Protein AF-A0A2R6GJJ8-F1 (afdb_monomer)

Foldseek 3Di:
DPQLDDPFRLFLVLQQLDALVCCLPPPHAAADDAFPDQLVVLVVLLQVLFPHPVLVVVVQVVVPHDSVSSNSSRNRRGHDPPDDRDPVSVVVSVLVVQLVVLFLEEDPAADDPQQFVRFSLRSSLRSVLVPDDPDPAPPQQCRLVSVLSSVLCCVQCVQVVVVVLLVVLCVVPVCLSPDDPVVDPDFAQPVLVVVDSSYDDDDDDDDDDDDPPPDAHWNYWHFPDSFAAPQRDTWIWTDGRPFTKIKFQAFCLQLVLLLLLQVLCQVLFPQHGADRWDKAGDDGIIMTHDDDAAFAPDVVLLLLLLLQLLLVLLSCLLQQAAQDALVQWGHHHSHIYGNDRLAGLAADFQQQFPFPPDQVVQLCSLASNRNLQFWEDADDPPDPDDIRDHSSWTQDDVVQDWDFRWPPRSGSNIDTDIDDGDRGAHPVRHGSTCLVNLVSSLNSNLRSLVSLLVCVVVVNCCPVSVDPVSQPPDKGWHDPDRLVLLVQLLVQCSDSQNSSGSNSNNSSLCSVVNCCSNGNHPCVQCVLVSVQCVVQVSSSHHFTWIDGQQAQFIDGPRHTSNHGGDDRSVVSSVVSSVVSDPVSSVVRSCLSQLQSLHHDDPPDDPDDDDDDLVVVLVVLVVVLVVQQVQFGDDDPDGWHWDWDRDHRIYIHTADPFCARHLLVSLLSLLVSCLSPVDVVSVVSNVSSLVVLLVVLVPDDDDWFAAAGRTLLRLLLSLLSSCQSNVDDSSLVSSVSSLVNHDPDDDLPAACAHHRHLLVSLNSLLSSCVRPVDVVSLVVSVVSLVVLVVQWDADPNATAHQFPPRHAADFQGGHLQVNLQSLCSNCVSVVPCPSNPNSVRSVVVNVVCCVVVVDNFGDDPDPDDDRDPDPRTPPSNVVSVVSPDDDDDDDDDDDDDDDDDDDDDDDDDDDDDDDDDDDDDDDDDDDDDDDDDDDDDDDDDDDDDDDDDDDDDDDDDDDDDDDDDDDDDDDDDDDDDDDDDDDDDDDDDDDDDDDDDDD

Sequence (998 aa):
MSDTFTERQRRELAGRARTLHERLAGPANVAGGEPAVAPEAVLAAWQEQFPDAERFRARLAHEGLTRERVRAAVEATHWPPDEPLPDWVSTVEALVAHVEATGDGEVAVTLSDERPFRELFEAVAAFARGRLPDVAVPAGALDPLVEGLADRLQSFCAGPLYVEFKSYVEYHDEELAFADPGAFAEPPREHYRGFVASMFEGGFRNLCLDRFGVDGTVTELIPLSTVGYARGRVPVRVSFEEGAVVYKPRSVEADAAFHETATRLQDHLSTPPLRTPTYLPREGYGWMETVDPEDPADGDDARRYYRRAGALTCLAYVLGVVDRRPDDVLTCRDRPAVVDAETLFHPSVDAGGDHGTNPIPSLVDRTTLRTGFLPYAVDPPGDPGYSRPAAIAAGENPRDRPGPSFEAVNTDVMSATGTTPEERGGTDGRPHPPDEYVDELVAGFERTHETLRQLHADGAFFGSIVDPELIEGVETRFAFRPAAEYASVLDATGTRAALRDGVRFTVELEDLATRFFDGTADPDRFWSLYAAERDALVRRDLPRFVIRPDRTTVFHEGRPLGVEIDSPGVDCARERLDRLDADDRRRQSALVSLSFDREPPPRELPRPVTVTDERLVDTATDLFEAILDATVGPAGDRQWASPHQTAPLAFVPTTCPLNYGKCGIALAGAALYDATGRDRYRRLVGDLVEEVVDYLGAVEAPVERGGTHGVGSVVYALSAVAGLVDDRTARDAARDAAGLVPEDRPDDDPFDVTRGTAGELLGLLAYYERFEDPAVLDRAIELGEYLLASSRRHGGHEVWETVDGEPATGFAHGQSGIAWSLARLADVAGDRRFAAPARDALAFETDRSRVDGTGSHRSGSATASVTSRWWRRPADASARSSAPSHTRSTTSAVGTSGGRPCSSRGPDDSTDRCRRPSSGAVSPGANATARSCFPVIRRRSRTSPFSTGSPGPRTCRCDTGTRRRCRVRCCSSDRRGPEIGGFDSINTPVSMDLLSCP

Mean predicted aligned error: 16.95 Å

Secondary structure (DSSP, 8-state):
---SS-HHHHHHHHHHHS-HHHHHHSSPPBP-SPPSS-HHHHHHHHHHTSSSTTHHHHHHHHTT--HHHHHHHHH--B--SSSPPPHHHHHHHHHHHHHHHHTTB--S----TTSTTHHHHHHHHHHHHTTS---SS-GGGGHHHHHHHHHHHHHHHHHHHHHHHHHHHHHH-HHHHT--GGG-SS---HHHHHHHTTB-------------SSSS---EEEES-SSBBTTTB--EEEE-SS-EEEEESS--HHHHHHHHHHHHHHTT-SSPPPB---EEEETTEEEEE----B--SSHHHHHHHHHHHHHHHHHHHHTT-----GGGEEEETTEEEE---TTTTPPP---B--STT-SHHHHHTTSGGGGSSS-B----TTS---PBP-TT-SS--TTS---EEEESTTSTT-EEEEPPPP----TTSS---GGGGHHHHHHHHHHHHHHHHHHHHTT-IIIIIS-GGGTTT--EEE-SS-HHHHHHHHHHTTSTTGGG-HHHHHHHHHGGGGGGTSSSB-HHHHHHHHHHHHHHHHTTBPP-EEE-TT--EEEETTEEEEEE-SS-HHHHHHHHHTT-SHHHHHHHHHHHHHHTTPPPPP-PPPPP----HHHHHHHHHHHHHHHHTT-BSSBTB-B-EEEEP-SSBEEEE--SSTTTSHHHHHHHHHHHHHHH--HHHHHHHHHHHHHHHHHHHHPPSPPPPTTTTSHHHHHHHHHHHHHHHT-HHHHHHHHHHHHTS-S---TT---SSSSSHHHHHHHHHHHHHHH--HHHHHHHHHHHHHHHHH-EEETTEEE---BTTB---SSSSSHHHHHHHHHHHHHHS--HHHHHHHHHHHHHHHHHHHHTSSSS---SSS-------GGGTHHHHHHHHSS-------------------------------------------------------------------------------------------------------------------

Solvent-accessible surface area (backbone atoms only — not comparable to full-atom values): 57647 Å² total; per-residue (Å²): 130,80,74,88,56,53,74,67,54,53,26,37,52,60,20,26,64,39,32,46,65,52,33,74,73,48,80,59,43,34,77,61,62,84,44,98,59,60,49,66,67,50,55,46,60,54,36,69,64,32,99,39,78,63,38,40,49,49,60,35,50,74,79,71,52,49,74,67,62,51,36,54,47,49,48,18,27,16,37,50,87,90,54,83,81,63,73,63,57,63,51,50,46,53,47,50,58,43,57,68,63,49,49,65,36,66,69,103,54,85,77,61,90,83,43,71,64,42,60,68,41,36,51,56,40,46,61,51,59,75,66,58,72,100,61,102,61,57,78,70,30,46,49,41,47,41,51,50,46,35,53,39,47,42,79,48,41,44,64,36,49,48,54,55,47,46,55,50,37,41,74,76,40,58,71,49,52,75,43,63,58,88,79,42,98,71,74,58,40,70,66,40,44,74,67,43,60,28,59,56,73,90,89,88,87,86,81,89,88,87,68,14,83,94,58,79,62,72,51,40,37,42,59,74,50,76,67,15,32,89,84,61,43,48,39,27,41,38,29,38,63,41,65,52,34,30,40,34,79,37,61,36,48,22,37,39,37,52,38,49,32,56,53,59,46,39,88,67,47,95,57,73,71,71,46,68,68,56,61,47,69,47,94,66,20,21,38,32,52,64,80,76,73,36,55,26,68,44,75,65,31,40,48,45,17,33,23,35,45,15,29,51,47,38,51,31,42,42,45,24,30,45,80,39,49,46,81,32,32,41,45,45,33,42,24,46,24,68,76,55,37,45,25,42,28,38,48,67,76,85,50,72,27,59,74,94,76,69,43,57,68,68,47,34,72,76,39,52,55,35,30,20,48,46,26,36,32,82,44,67,98,87,60,96,59,72,67,44,67,41,20,68,50,46,45,69,61,72,85,53,60,67,47,85,40,63,44,61,56,82,30,58,41,48,44,79,43,73,44,75,58,82,86,45,44,19,76,72,71,49,64,58,56,57,66,86,37,44,70,37,19,44,59,16,20,57,55,41,44,55,42,51,34,48,33,50,78,73,52,38,38,73,45,73,40,47,32,66,82,66,49,63,87,33,60,17,42,48,74,92,64,56,74,62,64,58,47,54,37,54,53,53,36,40,32,62,68,17,70,70,28,15,51,45,29,39,46,43,61,46,58,75,53,32,45,49,52,76,30,65,24,32,43,94,66,44,45,58,54,55,56,50,38,51,60,26,48,76,68,57,14,56,68,69,34,30,29,34,32,88,40,36,58,33,28,45,98,92,38,75,57,85,32,72,49,91,47,28,8,52,54,53,22,49,59,45,55,79,48,53,45,82,62,45,54,51,52,46,41,37,50,60,29,33,25,54,64,33,84,57,81,78,75,82,78,75,75,95,67,90,86,45,71,68,57,52,53,50,52,52,44,55,55,48,52,58,52,62,72,56,48,28,76,60,102,83,59,83,32,43,60,47,82,42,92,37,86,49,20,28,47,43,67,46,49,57,25,31,73,71,14,45,32,36,55,27,36,54,28,20,53,48,20,64,76,64,70,43,67,70,31,50,49,54,29,47,56,49,40,52,57,45,43,57,48,64,77,66,64,72,84,84,70,60,46,4,32,29,63,9,47,16,9,37,12,32,28,28,27,52,26,16,74,48,64,77,38,62,68,32,41,53,45,20,50,56,39,56,70,59,60,73,87,77,78,65,97,84,62,53,48,22,25,36,55,5,52,24,7,28,34,47,6,33,50,49,34,26,81,76,67,73,45,64,72,44,45,54,53,32,49,51,51,48,52,50,54,60,69,66,45,44,82,55,102,88,26,47,41,51,60,57,48,98,77,35,70,36,70,31,36,42,57,12,33,50,22,34,18,39,32,28,40,50,47,17,62,77,71,65,40,64,74,40,42,52,50,20,52,33,19,48,44,48,49,55,52,56,43,60,71,69,81,39,98,63,86,80,68,100,63,98,71,95,73,94,75,94,44,70,59,65,53,62,53,57,57,53,56,64,64,69,54,86,85,86,79,90,83,90,88,82,83,87,81,84,90,84,82,86,85,89,78,89,81,79,88,86,88,87,87,87,80,90,85,85,85,86,88,89,82,86,86,91,82,88,80,90,81,92,80,90,82,88,87,88,86,90,89,82,91,86,83,88,85,89,83,89,89,88,89,88,90,87,87,86,81,88,83,89,86,90,84,91,84,84,88,86,90,85,88,80,88,79,83,91,86,82,88,88,89,87,81,89,84,90,88,87,89,88,83,88,87,82,89,82,84,136

Nearest PDB structures (foldseek):
  6st5-assembly1_A  TM=6.247E-01  e=2.569E-24  Bacillus licheniformis
  5dzt-assembly1_A  TM=6.348E-01  e=2.589E-21  Enterococcus faecalis
  8byk-assembly1_A  TM=7.393E-01  e=2.471E-04  Clostridium
  8car-assembly1_A  TM=2.953E-01  e=4.229E-06  Thermomonospora curvata
  8cav-assembly1_B  TM=2.634E-01  e=1.433E-05  Thermomonospora curvata

Radius of gyration: 38.4 Å; Cα contacts (8 Å, |Δi|>4): 1489; chains: 1; bounding box: 112×88×118 Å

Structure (mmCIF, N/CA/C/O backbone):
data_AF-A0A2R6GJJ8-F1
#
_entry.id   AF-A0A2R6GJJ8-F1
#
loop_
_atom_site.group_PDB
_atom_site.id
_atom_site.type_symbol
_atom_site.label_atom_id
_atom_site.label_alt_id
_atom_site.label_comp_id
_atom_site.label_asym_id
_atom_site.label_entity_id
_atom_site.label_seq_id
_atom_site.pdbx_PDB_ins_code
_atom_site.Cartn_x
_atom_site.Cartn_y
_atom_site.Cartn_z
_atom_site.occupancy
_atom_site.B_iso_or_equiv
_atom_site.auth_seq_id
_atom_site.auth_comp_id
_atom_site.auth_asym_id
_atom_site.auth_atom_id
_atom_site.pdbx_PDB_model_num
ATOM 1 N N . MET A 1 1 ? 24.523 -24.331 -47.030 1.00 37.31 1 MET A N 1
ATOM 2 C CA . MET A 1 1 ? 25.218 -24.789 -45.809 1.00 37.31 1 MET A CA 1
ATOM 3 C C . MET A 1 1 ? 24.465 -26.001 -45.266 1.00 37.31 1 MET A C 1
ATOM 5 O O . MET A 1 1 ? 23.575 -26.467 -45.972 1.00 37.31 1 MET A O 1
ATOM 9 N N . SER A 1 2 ? 24.805 -26.528 -44.086 1.00 44.03 2 SER A N 1
ATOM 10 C CA . SER A 1 2 ? 23.758 -27.168 -43.277 1.00 44.03 2 SER A CA 1
ATOM 11 C C . SER A 1 2 ? 22.821 -26.064 -42.791 1.00 44.03 2 SER A C 1
ATOM 13 O O . SER A 1 2 ? 23.304 -24.963 -42.526 1.00 44.03 2 SER A O 1
ATOM 15 N N . ASP A 1 3 ? 21.526 -26.341 -42.683 1.00 55.22 3 ASP A N 1
ATOM 16 C CA . ASP A 1 3 ? 20.665 -25.544 -41.806 1.00 55.22 3 ASP A CA 1
ATOM 17 C C . ASP A 1 3 ? 21.133 -25.808 -40.362 1.00 55.22 3 ASP A C 1
ATOM 19 O O . ASP A 1 3 ? 21.501 -26.948 -40.043 1.00 55.22 3 ASP A O 1
ATOM 23 N N . THR A 1 4 ? 21.146 -24.783 -39.508 1.00 64.44 4 THR A N 1
ATOM 24 C CA . THR A 1 4 ? 21.490 -24.934 -38.081 1.00 64.44 4 THR A CA 1
ATOM 25 C C . THR A 1 4 ? 20.331 -25.597 -37.332 1.00 64.44 4 THR A C 1
ATOM 27 O O . THR A 1 4 ? 20.551 -26.405 -36.430 1.00 64.44 4 THR A O 1
ATOM 30 N N . PHE A 1 5 ? 19.088 -25.373 -37.777 1.00 62.59 5 PHE A N 1
ATOM 31 C CA . PHE A 1 5 ? 17.917 -26.101 -37.298 1.00 62.59 5 PHE A CA 1
ATOM 32 C C . PHE A 1 5 ? 17.167 -26.798 -38.438 1.00 62.59 5 PHE A C 1
ATOM 34 O O . PHE A 1 5 ? 16.781 -26.186 -39.435 1.00 62.59 5 PHE A O 1
ATOM 41 N N . THR A 1 6 ? 16.850 -28.084 -38.257 1.00 76.81 6 THR A N 1
ATOM 42 C CA . THR A 1 6 ? 15.911 -28.773 -39.156 1.00 76.81 6 THR A CA 1
ATOM 43 C C . THR A 1 6 ? 14.528 -28.116 -39.104 1.00 76.81 6 THR A C 1
ATOM 45 O O . THR A 1 6 ? 14.130 -27.574 -38.073 1.00 76.81 6 THR A O 1
ATOM 48 N N . GLU A 1 7 ? 13.740 -28.237 -40.179 1.00 79.00 7 GLU A N 1
ATOM 49 C CA . GLU A 1 7 ? 12.354 -27.733 -40.225 1.00 79.00 7 GLU A CA 1
ATOM 50 C C . GLU A 1 7 ? 11.540 -28.166 -38.992 1.00 79.00 7 GLU A C 1
ATOM 52 O O . GLU A 1 7 ? 10.833 -27.354 -38.402 1.00 79.00 7 GLU A O 1
ATOM 57 N N . ARG A 1 8 ? 11.702 -29.416 -38.529 1.00 73.50 8 ARG A N 1
ATOM 58 C CA . ARG A 1 8 ? 11.045 -29.902 -37.307 1.00 73.50 8 ARG A CA 1
ATOM 59 C C . ARG A 1 8 ? 11.484 -29.124 -36.064 1.00 73.50 8 ARG A C 1
ATOM 61 O O . ARG A 1 8 ? 10.619 -28.702 -35.308 1.00 73.50 8 ARG A O 1
ATOM 68 N N . GLN A 1 9 ? 12.785 -28.909 -35.864 1.00 68.88 9 GLN A N 1
ATOM 69 C CA . GLN A 1 9 ? 13.290 -28.117 -34.734 1.00 68.88 9 GLN A CA 1
ATOM 70 C C . GLN A 1 9 ? 12.808 -26.664 -34.804 1.00 68.88 9 GLN A C 1
ATOM 72 O O . GLN A 1 9 ? 12.412 -26.118 -33.780 1.00 68.88 9 GLN A O 1
ATOM 77 N N . ARG A 1 10 ? 12.744 -26.058 -36.000 1.00 77.88 10 ARG A N 1
ATOM 78 C CA . ARG A 1 10 ? 12.196 -24.700 -36.186 1.00 77.88 10 ARG A CA 1
ATOM 79 C C . ARG A 1 10 ? 10.708 -24.619 -35.810 1.00 77.88 10 ARG A C 1
ATOM 81 O O . ARG A 1 10 ? 10.301 -23.661 -35.156 1.00 77.88 10 ARG A O 1
ATOM 88 N N . ARG A 1 11 ? 9.909 -25.648 -36.131 1.00 84.38 11 ARG A N 1
ATOM 89 C CA . ARG A 1 11 ? 8.494 -25.763 -35.706 1.00 84.38 11 ARG A CA 1
ATOM 90 C C . ARG A 1 11 ? 8.339 -26.078 -34.215 1.00 84.38 11 ARG A C 1
ATOM 92 O O . ARG A 1 11 ? 7.405 -25.582 -33.594 1.00 84.38 11 ARG A O 1
ATOM 99 N N . GLU A 1 12 ? 9.224 -26.881 -33.631 1.00 77.19 12 GLU A N 1
ATOM 100 C CA . GLU A 1 12 ? 9.224 -27.215 -32.199 1.00 77.19 12 GLU A CA 1
ATOM 101 C C . GLU A 1 12 ? 9.607 -25.996 -31.341 1.00 77.19 12 GLU A C 1
ATOM 103 O O . GLU A 1 12 ? 8.922 -25.695 -30.367 1.00 77.19 12 GLU A O 1
ATOM 108 N N . LEU A 1 13 ? 10.620 -25.232 -31.765 1.00 72.56 13 LEU A N 1
ATOM 109 C CA . LEU A 1 13 ? 11.033 -23.960 -31.164 1.00 72.56 13 LEU A CA 1
ATOM 110 C C . LEU A 1 13 ? 9.902 -22.921 -31.216 1.00 72.56 13 LEU A C 1
ATOM 112 O O . LEU A 1 13 ? 9.494 -22.402 -30.178 1.00 72.56 13 LEU A O 1
ATOM 116 N N . ALA A 1 14 ? 9.336 -22.667 -32.402 1.00 81.19 14 ALA A N 1
ATOM 117 C CA . ALA A 1 14 ? 8.207 -21.746 -32.563 1.00 81.19 14 ALA A CA 1
ATOM 118 C C . ALA A 1 14 ? 6.928 -22.223 -31.844 1.00 81.19 14 ALA A C 1
ATOM 120 O O . ALA A 1 14 ? 6.103 -21.407 -31.439 1.00 81.19 14 ALA A O 1
ATOM 121 N N . GLY A 1 15 ? 6.751 -23.538 -31.677 1.00 83.38 15 GLY A N 1
ATOM 122 C CA . GLY A 1 15 ? 5.614 -24.137 -30.980 1.00 83.38 15 GLY A CA 1
ATOM 123 C C . GLY A 1 15 ? 5.700 -23.994 -29.462 1.00 83.38 15 GLY A C 1
ATOM 124 O O . GLY A 1 15 ? 4.729 -23.545 -28.848 1.00 83.38 15 GLY A O 1
ATOM 125 N N . ARG A 1 16 ? 6.857 -24.329 -28.868 1.00 79.50 16 ARG A N 1
ATOM 126 C CA . ARG A 1 16 ? 7.100 -24.217 -27.419 1.00 79.50 16 ARG A CA 1
ATOM 127 C C . ARG A 1 16 ? 7.246 -22.777 -26.937 1.00 79.50 16 ARG A C 1
ATOM 129 O O . ARG A 1 16 ? 6.815 -22.494 -25.826 1.00 79.50 16 ARG A O 1
ATOM 136 N N . ALA A 1 17 ? 7.792 -21.869 -27.750 1.00 78.06 17 ALA A N 1
ATOM 137 C CA . ALA A 1 17 ? 7.950 -20.460 -27.371 1.00 78.06 17 ALA A CA 1
ATOM 138 C C . ALA A 1 17 ? 6.613 -19.747 -27.084 1.00 78.06 17 ALA A C 1
ATOM 140 O O . ALA A 1 17 ? 6.580 -18.806 -26.298 1.00 78.06 17 ALA A O 1
ATOM 141 N N . ARG A 1 18 ? 5.503 -20.207 -27.680 1.00 85.00 18 ARG A N 1
ATOM 142 C CA . ARG A 1 18 ? 4.168 -19.635 -27.449 1.00 85.00 18 ARG A CA 1
ATOM 143 C C . ARG A 1 18 ? 3.664 -19.909 -26.042 1.00 85.00 18 ARG A C 1
ATOM 145 O O . ARG A 1 18 ? 3.629 -21.069 -25.608 1.00 85.00 18 ARG A O 1
ATOM 152 N N . THR A 1 19 ? 3.127 -18.869 -25.419 1.00 88.69 19 THR A N 1
ATOM 153 C CA . THR A 1 19 ? 2.260 -18.961 -24.243 1.00 88.69 19 THR A CA 1
ATOM 154 C C . THR A 1 19 ? 1.038 -19.847 -24.500 1.00 88.69 19 THR A C 1
ATOM 156 O O . THR A 1 19 ? 0.588 -20.027 -25.636 1.00 88.69 19 THR A O 1
ATOM 159 N N . LEU A 1 20 ? 0.455 -20.388 -23.430 1.00 88.44 20 LEU A N 1
ATOM 160 C CA . LEU A 1 20 ? -0.819 -21.105 -23.485 1.00 88.44 20 LEU A CA 1
ATOM 161 C C . LEU A 1 20 ? -1.928 -20.201 -24.058 1.00 88.44 20 LEU A C 1
ATOM 163 O O . LEU A 1 20 ? -2.725 -20.662 -24.873 1.00 88.44 20 LEU A O 1
ATOM 167 N N . HIS A 1 21 ? -1.925 -18.907 -23.723 1.00 87.75 21 HIS A N 1
ATOM 168 C CA . HIS A 1 21 ? -2.856 -17.914 -24.276 1.00 87.75 21 HIS A CA 1
ATOM 169 C C . HIS A 1 21 ? -2.724 -17.757 -25.794 1.00 87.75 21 HIS A C 1
ATOM 171 O O . HIS A 1 21 ? -3.719 -17.871 -26.512 1.00 87.75 21 HIS A O 1
ATOM 177 N N . GLU A 1 22 ? -1.505 -17.611 -26.319 1.00 87.88 22 GLU A N 1
ATOM 178 C CA . GLU A 1 22 ? -1.275 -17.575 -27.769 1.00 87.88 22 GLU A CA 1
ATOM 179 C C . GLU A 1 22 ? -1.707 -18.872 -28.462 1.00 87.88 22 GLU A C 1
ATOM 181 O O . GLU A 1 22 ? -2.228 -18.813 -29.578 1.00 87.88 22 GLU A O 1
ATOM 186 N N . ARG A 1 23 ? -1.515 -20.044 -27.834 1.00 90.00 23 ARG A N 1
ATOM 187 C CA . ARG A 1 23 ? -1.983 -21.346 -28.362 1.00 90.00 23 ARG A CA 1
ATOM 188 C C . ARG A 1 23 ? -3.509 -21.478 -28.355 1.00 90.00 23 ARG A C 1
ATOM 190 O O . ARG A 1 23 ? -4.048 -22.188 -29.201 1.00 90.00 23 ARG A O 1
ATOM 197 N N . LEU A 1 24 ? -4.195 -20.814 -27.421 1.00 88.12 24 LEU A N 1
ATOM 198 C CA . LEU A 1 24 ? -5.654 -20.842 -27.270 1.00 88.12 24 LEU A CA 1
ATOM 199 C C . LEU A 1 24 ? -6.389 -19.821 -28.153 1.00 88.12 24 LEU A C 1
ATOM 201 O O . LEU A 1 24 ? -7.553 -20.072 -28.485 1.00 88.12 24 LEU A O 1
ATOM 205 N N . ALA A 1 25 ? -5.743 -18.701 -28.498 1.00 84.69 25 ALA A N 1
ATOM 206 C CA . ALA A 1 25 ? -6.321 -17.598 -29.276 1.00 84.69 25 ALA A CA 1
ATOM 207 C C . ALA A 1 25 ? -5.866 -17.553 -30.750 1.00 84.69 25 ALA A C 1
ATOM 209 O O . ALA A 1 25 ? -6.648 -17.164 -31.618 1.00 84.69 25 ALA A O 1
ATOM 210 N N . GLY A 1 26 ? -4.618 -17.937 -31.041 1.00 80.00 26 GLY A N 1
ATOM 211 C CA . GLY A 1 26 ? -4.074 -18.017 -32.401 1.00 80.00 26 GLY A CA 1
ATOM 212 C C . GLY A 1 26 ? -4.370 -19.356 -33.100 1.00 80.00 26 GLY A C 1
ATOM 213 O O . GLY A 1 26 ? -5.167 -20.154 -32.600 1.00 80.00 26 GLY A O 1
ATOM 214 N N . PRO A 1 27 ? -3.710 -19.662 -34.236 1.00 81.69 27 PRO A N 1
ATOM 215 C CA . PRO A 1 27 ? -3.818 -20.980 -34.861 1.00 81.69 27 PRO A CA 1
ATOM 216 C C . PRO A 1 27 ? -3.294 -22.044 -33.889 1.00 81.69 27 PRO A C 1
ATOM 218 O O . PRO A 1 27 ? -2.194 -21.899 -33.354 1.00 81.69 27 PRO A O 1
ATOM 221 N N . ALA A 1 28 ? -4.078 -23.085 -33.608 1.00 83.56 28 ALA A N 1
ATOM 222 C CA . ALA A 1 28 ? -3.718 -24.082 -32.600 1.00 83.56 28 ALA A CA 1
ATOM 223 C C . ALA A 1 28 ? -2.431 -24.828 -32.990 1.00 83.56 28 ALA A C 1
ATOM 225 O O . ALA A 1 28 ? -2.301 -25.268 -34.131 1.00 83.56 28 ALA A O 1
ATOM 226 N N . ASN A 1 29 ? -1.497 -24.992 -32.045 1.00 89.38 29 ASN A N 1
ATOM 227 C CA . ASN A 1 29 ? -0.337 -25.872 -32.228 1.00 89.38 29 ASN A CA 1
ATOM 228 C C . ASN A 1 29 ? -0.790 -27.300 -32.606 1.00 89.38 29 ASN A C 1
ATOM 230 O O . ASN A 1 29 ? -1.906 -27.724 -32.295 1.00 89.38 29 ASN A O 1
ATOM 234 N N . VAL A 1 30 ? 0.110 -28.071 -33.213 1.00 89.62 30 VAL A N 1
ATOM 235 C CA . VAL A 1 30 ? -0.097 -29.494 -33.517 1.00 89.62 30 VAL A CA 1
ATOM 236 C C . VAL A 1 30 ? 0.649 -30.393 -32.526 1.00 89.62 30 VAL A C 1
ATOM 238 O O . VAL A 1 30 ? 1.617 -29.979 -31.882 1.00 89.62 30 VAL A O 1
ATOM 241 N N . ALA A 1 31 ? 0.194 -31.642 -32.402 1.00 83.06 31 ALA A N 1
ATOM 242 C CA . ALA A 1 31 ? 0.889 -32.673 -31.634 1.00 83.06 31 ALA A CA 1
ATOM 243 C C . ALA A 1 31 ? 2.279 -32.958 -32.236 1.00 83.06 31 ALA A C 1
ATOM 245 O O . ALA A 1 31 ? 2.436 -32.994 -33.459 1.00 83.06 31 ALA A O 1
ATOM 246 N N . GLY A 1 32 ? 3.278 -33.165 -31.376 1.00 75.50 32 GLY A N 1
ATOM 247 C CA . GLY A 1 32 ? 4.682 -33.286 -31.772 1.00 75.50 32 GLY A CA 1
ATOM 248 C C . GLY A 1 32 ? 5.441 -34.307 -30.928 1.00 75.50 32 GLY A C 1
ATOM 249 O O . GLY A 1 32 ? 5.036 -35.462 -30.824 1.00 75.50 32 GLY A O 1
ATOM 250 N N . GLY A 1 33 ? 6.561 -33.883 -30.337 1.00 68.44 33 GLY A N 1
ATOM 251 C CA . GLY A 1 33 ? 7.186 -34.615 -29.229 1.00 68.44 33 GLY A CA 1
ATOM 252 C C . GLY A 1 33 ? 6.392 -34.454 -27.928 1.00 68.44 33 GLY A C 1
ATOM 253 O O . GLY A 1 33 ? 5.505 -33.600 -27.849 1.00 68.44 33 GLY A O 1
ATOM 254 N N . GLU A 1 34 ? 6.736 -35.249 -26.911 1.00 74.25 34 GLU A N 1
ATOM 255 C CA . GLU A 1 34 ? 6.136 -35.140 -25.576 1.00 74.25 34 GLU A CA 1
ATOM 256 C C . GLU A 1 34 ? 6.268 -33.702 -25.015 1.00 74.25 34 GLU A C 1
ATOM 258 O O . GLU A 1 34 ? 7.265 -33.008 -25.283 1.00 74.25 34 GLU A O 1
ATOM 263 N N . PRO A 1 35 ? 5.255 -33.210 -24.276 1.00 74.56 35 PRO A N 1
ATOM 264 C CA . PRO A 1 35 ? 5.315 -31.896 -23.653 1.00 74.56 35 PRO A CA 1
ATOM 265 C C . PRO A 1 35 ? 6.368 -31.888 -22.542 1.00 74.56 35 PRO A C 1
ATOM 267 O O . PRO A 1 35 ? 6.530 -32.865 -21.816 1.00 74.56 35 PRO A O 1
ATOM 270 N N . ALA A 1 36 ? 7.065 -30.760 -22.379 1.00 65.38 36 ALA A N 1
ATOM 271 C CA . ALA A 1 36 ? 8.110 -30.615 -21.360 1.00 65.38 36 ALA A CA 1
ATOM 272 C C . ALA A 1 36 ? 7.565 -30.699 -19.916 1.00 65.38 36 ALA A C 1
ATOM 274 O O . ALA A 1 36 ? 8.333 -30.837 -18.966 1.00 65.38 36 ALA A O 1
ATOM 275 N N . VAL A 1 37 ? 6.240 -30.604 -19.754 1.00 73.25 37 VAL A N 1
ATOM 276 C CA . VAL A 1 37 ? 5.504 -30.690 -18.491 1.00 73.25 37 VAL A CA 1
ATOM 277 C C . VAL A 1 37 ? 4.196 -31.447 -18.739 1.00 73.25 37 VAL A C 1
ATOM 279 O O . VAL A 1 37 ? 3.513 -31.199 -19.732 1.00 73.25 37 VAL A O 1
ATOM 282 N N . ALA A 1 38 ? 3.809 -32.344 -17.830 1.00 85.38 38 ALA A N 1
ATOM 283 C CA . ALA A 1 38 ? 2.518 -33.028 -17.903 1.00 85.38 38 ALA A CA 1
ATOM 284 C C . ALA A 1 38 ? 1.343 -32.028 -17.747 1.00 85.38 38 ALA A C 1
ATOM 286 O O . ALA A 1 38 ? 1.375 -31.221 -16.814 1.00 85.38 38 ALA A O 1
ATOM 287 N N . PRO A 1 39 ? 0.274 -32.092 -18.571 1.00 87.69 39 PRO A N 1
ATOM 288 C CA . PRO A 1 39 ? -0.827 -31.121 -18.525 1.00 87.69 39 PRO A CA 1
ATOM 289 C C . PRO A 1 39 ? -1.510 -30.969 -17.160 1.00 87.69 39 PRO A C 1
ATOM 291 O O . PRO A 1 39 ? -1.842 -29.855 -16.762 1.00 87.69 39 PRO A O 1
ATOM 294 N N . GLU A 1 40 ? -1.672 -32.057 -16.401 1.00 89.38 40 GLU A N 1
ATOM 295 C CA . GLU A 1 40 ? -2.256 -31.983 -15.053 1.00 89.38 40 GLU A CA 1
ATOM 296 C C . GLU A 1 40 ? -1.351 -31.230 -14.063 1.00 89.38 40 GLU A C 1
ATOM 298 O O . GLU A 1 40 ? -1.861 -30.560 -13.175 1.00 89.38 40 GLU A O 1
ATOM 303 N N . ALA A 1 41 ? -0.024 -31.260 -14.239 1.00 86.25 41 ALA A N 1
ATOM 304 C CA . ALA A 1 41 ? 0.916 -30.500 -13.407 1.00 86.25 41 ALA A CA 1
ATOM 305 C C . ALA A 1 41 ? 0.958 -29.000 -13.765 1.00 86.25 41 ALA A C 1
ATOM 307 O O . ALA A 1 41 ? 1.436 -28.190 -12.971 1.00 86.25 41 ALA A O 1
ATOM 308 N N . VAL A 1 42 ? 0.462 -28.621 -14.948 1.00 86.56 42 VAL A N 1
ATOM 309 C CA . VAL A 1 42 ? 0.184 -27.221 -15.314 1.00 86.56 42 VAL A CA 1
ATOM 310 C C . VAL A 1 42 ? -1.142 -26.783 -14.692 1.00 86.56 42 VAL A C 1
ATOM 312 O O . VAL A 1 42 ? -1.197 -25.747 -14.040 1.00 86.56 42 VAL A O 1
ATOM 315 N N . LEU A 1 43 ? -2.195 -27.597 -14.839 1.00 89.62 43 LEU A N 1
ATOM 316 C CA . LEU A 1 43 ? -3.521 -27.324 -14.271 1.00 89.62 43 LEU A CA 1
ATOM 317 C C . LEU A 1 43 ? -3.539 -27.306 -12.733 1.00 89.62 43 LEU A C 1
ATOM 319 O O . LEU A 1 43 ? -4.350 -26.579 -12.171 1.00 89.62 43 LEU A O 1
ATOM 323 N N . ALA A 1 44 ? -2.682 -28.084 -12.064 1.00 89.50 44 ALA A N 1
ATOM 324 C CA . ALA A 1 44 ? -2.519 -28.053 -10.610 1.00 89.50 44 ALA A CA 1
ATOM 325 C C . ALA A 1 44 ? -1.888 -26.730 -10.152 1.00 89.50 44 ALA A C 1
ATOM 327 O O . ALA A 1 44 ? -2.545 -25.973 -9.450 1.00 89.50 44 ALA A O 1
ATOM 328 N N . ALA A 1 45 ? -0.696 -26.395 -10.658 1.00 87.81 45 ALA A N 1
ATOM 329 C CA . ALA A 1 45 ? 0.006 -25.155 -10.314 1.00 87.81 45 ALA A CA 1
ATOM 330 C C . ALA A 1 45 ? -0.814 -23.887 -10.622 1.00 87.81 45 ALA A C 1
ATOM 332 O O . ALA A 1 45 ? -0.826 -22.948 -9.837 1.00 87.81 45 ALA A O 1
ATOM 333 N N . TRP A 1 46 ? -1.555 -23.873 -11.738 1.00 91.12 46 TRP A N 1
ATOM 334 C CA . TRP A 1 46 ? -2.459 -22.764 -12.066 1.00 91.12 46 TRP A CA 1
ATOM 335 C C . TRP A 1 46 ? -3.698 -22.725 -11.153 1.00 91.12 46 TRP A C 1
ATOM 337 O O . TRP A 1 46 ? -4.220 -21.653 -10.883 1.00 91.12 46 TRP A O 1
ATOM 347 N N . GLN A 1 47 ? -4.173 -23.864 -10.633 1.00 92.25 47 GLN A N 1
ATOM 348 C CA . GLN A 1 47 ? -5.241 -23.880 -9.624 1.00 92.25 47 GLN A CA 1
ATOM 349 C C . GLN A 1 47 ? -4.733 -23.431 -8.244 1.00 92.25 47 GLN A C 1
ATOM 351 O O . GLN A 1 47 ? -5.483 -22.786 -7.521 1.00 92.25 47 GLN A O 1
ATOM 356 N N . GLU A 1 48 ? -3.492 -23.769 -7.884 1.00 90.00 48 GLU A N 1
ATOM 357 C CA . GLU A 1 48 ? -2.859 -23.465 -6.587 1.00 90.00 48 GLU A CA 1
ATOM 358 C C . GLU A 1 48 ? -2.670 -21.956 -6.339 1.00 90.00 48 GLU A C 1
ATOM 360 O O . GLU A 1 48 ? -2.589 -21.540 -5.188 1.00 90.00 48 GLU A O 1
ATOM 365 N N . GLN A 1 49 ? -2.689 -21.133 -7.393 1.00 88.19 49 GLN A N 1
ATOM 366 C CA . GLN A 1 49 ? -2.701 -19.664 -7.307 1.00 88.19 49 GLN A CA 1
ATOM 367 C C . GLN A 1 49 ? -4.052 -19.081 -6.853 1.00 88.19 49 GLN A C 1
ATOM 369 O O . GLN A 1 49 ? -4.109 -17.941 -6.401 1.00 88.19 49 GLN A O 1
ATOM 374 N N . PHE A 1 50 ? -5.158 -19.821 -6.980 1.00 86.81 50 PHE A N 1
ATOM 375 C CA . PHE A 1 50 ? -6.490 -19.332 -6.610 1.00 86.81 50 PHE A CA 1
ATOM 376 C C . PHE A 1 50 ? -6.871 -19.832 -5.211 1.00 86.81 50 PHE A C 1
ATOM 378 O O . PHE A 1 50 ? -6.627 -21.002 -4.914 1.00 86.81 50 PHE A O 1
ATOM 385 N N . PRO A 1 51 ? -7.560 -19.019 -4.378 1.00 79.25 51 PRO A N 1
ATOM 386 C CA . PRO A 1 51 ? -7.925 -19.417 -3.014 1.00 79.25 51 PRO A CA 1
ATOM 387 C C . PRO A 1 51 ? -8.729 -20.722 -2.925 1.00 79.25 51 PRO A C 1
ATOM 389 O O . PRO A 1 51 ? -8.706 -21.400 -1.902 1.00 79.25 51 PRO A O 1
ATOM 392 N N . ASP A 1 52 ? -9.450 -21.081 -3.993 1.00 84.81 52 ASP A N 1
ATOM 393 C CA . ASP A 1 52 ? -10.194 -22.328 -4.082 1.00 84.81 52 ASP A CA 1
ATOM 394 C C . ASP A 1 52 ? -10.478 -22.758 -5.540 1.00 84.81 52 ASP A C 1
ATOM 396 O O . ASP A 1 52 ? -10.323 -22.019 -6.520 1.00 84.81 52 ASP A O 1
ATOM 400 N N . ALA A 1 53 ? -10.960 -23.995 -5.683 1.00 87.56 53 ALA A N 1
ATOM 401 C CA . ALA A 1 53 ? -11.291 -24.590 -6.972 1.00 87.56 53 ALA A CA 1
ATOM 402 C C . ALA A 1 53 ? -12.610 -24.081 -7.604 1.00 87.56 53 ALA A C 1
ATOM 404 O O . ALA A 1 53 ? -12.920 -24.496 -8.722 1.00 87.56 53 ALA A O 1
ATOM 405 N N . GLU A 1 54 ? -13.423 -23.256 -6.931 1.00 88.06 54 GLU A N 1
ATOM 406 C CA . GLU A 1 54 ? -14.569 -22.511 -7.498 1.00 88.06 54 GLU A CA 1
ATOM 407 C C . GLU A 1 54 ? -14.085 -21.249 -8.217 1.00 88.06 54 GLU A C 1
ATOM 409 O O . GLU A 1 54 ? -14.408 -21.063 -9.392 1.00 88.06 54 GLU A O 1
ATOM 414 N N . ARG A 1 55 ? -13.220 -20.459 -7.576 1.00 89.19 55 ARG A N 1
ATOM 415 C CA . ARG A 1 55 ? -12.579 -19.273 -8.163 1.00 89.19 55 ARG A CA 1
ATOM 416 C C . ARG A 1 55 ? -11.772 -19.628 -9.412 1.00 89.19 55 ARG A C 1
ATOM 418 O O . ARG A 1 55 ? -11.967 -19.016 -10.461 1.00 89.19 55 ARG A O 1
ATOM 425 N N . PHE A 1 56 ? -11.001 -20.719 -9.381 1.00 92.88 56 PHE A N 1
ATOM 426 C CA . PHE A 1 56 ? -10.331 -21.232 -10.587 1.00 92.88 56 PHE A CA 1
ATOM 427 C C . PHE A 1 56 ? -11.312 -21.712 -11.684 1.00 92.88 56 PHE A C 1
ATOM 429 O O . PHE A 1 56 ? -11.046 -21.571 -12.881 1.00 92.88 56 PHE A O 1
ATOM 436 N N . ARG A 1 57 ? -12.488 -22.251 -11.319 1.00 91.06 57 ARG A N 1
ATOM 437 C CA . ARG A 1 57 ? -13.549 -22.570 -12.299 1.00 91.06 57 ARG A CA 1
ATOM 438 C C . ARG A 1 57 ? -14.145 -21.302 -12.919 1.00 91.06 57 ARG A C 1
ATOM 440 O O . ARG A 1 57 ? -14.405 -21.310 -14.121 1.00 91.06 57 ARG A O 1
ATOM 447 N N . ALA A 1 58 ? -14.326 -20.234 -12.142 1.00 90.25 58 ALA A N 1
ATOM 448 C CA . ALA A 1 58 ? -14.777 -18.933 -12.635 1.00 90.25 58 ALA A CA 1
ATOM 449 C C . ALA A 1 58 ? -13.745 -18.298 -13.586 1.00 90.25 58 ALA A C 1
ATOM 451 O O . ALA A 1 58 ? -14.113 -17.902 -14.694 1.00 90.25 58 ALA A O 1
ATOM 452 N N . ARG A 1 59 ? -12.453 -18.327 -13.223 1.00 91.69 59 ARG A N 1
ATOM 453 C CA . ARG A 1 59 ? -11.327 -17.883 -14.065 1.00 91.69 59 ARG A CA 1
ATOM 454 C C . ARG A 1 59 ? -11.347 -18.515 -15.456 1.00 91.69 59 ARG A C 1
ATOM 456 O O . ARG A 1 59 ? -11.241 -17.803 -16.456 1.00 91.69 59 ARG A O 1
ATOM 463 N N . LEU A 1 60 ? -11.503 -19.840 -15.534 1.00 92.25 60 LEU A N 1
ATOM 464 C CA . LEU A 1 60 ? -11.599 -20.553 -16.815 1.00 92.25 60 LEU A CA 1
ATOM 465 C C . LEU A 1 60 ? -12.898 -20.217 -17.567 1.00 92.25 60 LEU A C 1
ATOM 467 O O . LEU A 1 60 ? -12.876 -20.060 -18.788 1.00 92.25 60 LEU A O 1
ATOM 471 N N . ALA A 1 61 ? -14.023 -20.084 -16.859 1.00 91.62 61 ALA A N 1
ATOM 472 C CA . ALA A 1 61 ? -15.313 -19.771 -17.469 1.00 91.62 61 ALA A CA 1
ATOM 473 C C . ALA A 1 61 ? -15.362 -18.366 -18.099 1.00 91.62 61 ALA A C 1
ATOM 475 O O . ALA A 1 61 ? -15.997 -18.215 -19.144 1.00 91.62 61 ALA A O 1
ATOM 476 N N . HIS A 1 62 ? -14.669 -17.377 -17.520 1.00 90.44 62 HIS A N 1
ATOM 477 C CA . HIS A 1 62 ? -14.632 -15.990 -18.005 1.00 90.44 62 HIS A CA 1
ATOM 478 C C . HIS A 1 62 ? -14.102 -15.883 -19.453 1.00 90.44 62 HIS A C 1
ATOM 480 O O . HIS A 1 62 ? -14.749 -15.280 -20.304 1.00 90.44 62 HIS A O 1
ATOM 486 N N . GLU A 1 63 ? -13.000 -16.569 -19.788 1.00 88.69 63 GLU A N 1
ATOM 487 C CA . GLU A 1 63 ? -12.468 -16.648 -21.169 1.00 88.69 63 GLU A CA 1
ATOM 488 C C . GLU A 1 63 ? -13.061 -17.818 -22.000 1.00 88.69 63 GLU A C 1
ATOM 490 O O . GLU A 1 63 ? -12.574 -18.141 -23.089 1.00 88.69 63 GLU A O 1
ATOM 495 N N . GLY A 1 64 ? -14.120 -18.485 -21.519 1.00 90.12 64 GLY A N 1
ATOM 496 C CA . GLY A 1 64 ? -14.763 -19.600 -22.231 1.00 90.12 64 GLY A CA 1
ATOM 497 C C . GLY A 1 64 ? -13.853 -20.825 -22.419 1.00 90.12 64 GLY A C 1
ATOM 498 O O . GLY A 1 64 ? -13.894 -21.497 -23.459 1.00 90.12 64 GLY A O 1
ATOM 499 N N . LEU A 1 65 ? -12.993 -21.098 -21.438 1.00 91.62 65 LEU A N 1
ATOM 500 C CA . LEU A 1 65 ? -12.053 -22.217 -21.422 1.00 91.62 65 LEU A CA 1
ATOM 501 C C . LEU A 1 65 ? -12.639 -23.434 -20.687 1.00 91.62 65 LEU A C 1
ATOM 503 O O . LEU A 1 65 ? -13.483 -23.319 -19.801 1.00 91.62 65 LEU A O 1
ATOM 507 N N . THR A 1 66 ? -12.153 -24.627 -21.036 1.00 91.88 66 THR A N 1
ATOM 508 C CA . THR A 1 66 ? -12.385 -25.861 -20.265 1.00 91.88 66 THR A CA 1
ATOM 509 C C . THR A 1 66 ? -11.051 -26.551 -20.004 1.00 91.88 66 THR A C 1
ATOM 511 O O . THR A 1 66 ? -10.082 -26.325 -20.737 1.00 91.88 66 THR A O 1
ATOM 514 N N . ARG A 1 67 ? -10.988 -27.424 -18.989 1.00 92.00 67 ARG A N 1
ATOM 515 C CA . ARG A 1 67 ? -9.761 -28.174 -18.665 1.00 92.00 67 ARG A CA 1
ATOM 516 C C . ARG A 1 67 ? -9.295 -29.046 -19.833 1.00 92.00 67 ARG A C 1
ATOM 518 O O . ARG A 1 67 ? -8.100 -29.208 -20.030 1.00 92.00 67 ARG A O 1
ATOM 525 N N . GLU A 1 68 ? -10.216 -29.542 -20.653 1.00 91.06 68 GLU A N 1
ATOM 526 C CA . GLU A 1 68 ? -9.938 -30.334 -21.858 1.00 91.06 68 GLU A CA 1
ATOM 527 C C . GLU A 1 68 ? -9.317 -29.475 -22.965 1.00 91.06 68 GLU A C 1
ATOM 529 O O . GLU A 1 68 ? -8.351 -29.903 -23.595 1.00 91.06 68 GLU A O 1
ATOM 534 N N . ARG A 1 69 ? -9.832 -28.252 -23.176 1.00 91.12 69 ARG A N 1
ATOM 535 C CA . ARG A 1 69 ? -9.266 -27.292 -24.141 1.00 91.12 69 ARG A CA 1
ATOM 536 C C . ARG A 1 69 ? -7.864 -26.845 -23.718 1.00 91.12 69 ARG A C 1
ATOM 538 O O . ARG A 1 69 ? -6.984 -26.758 -24.568 1.00 91.12 69 ARG A O 1
ATOM 545 N N . VAL A 1 70 ? -7.651 -26.609 -22.420 1.00 90.56 70 VAL A N 1
ATOM 546 C CA . VAL A 1 70 ? -6.324 -26.304 -21.858 1.00 90.56 70 VAL A CA 1
ATOM 547 C C . VAL A 1 70 ? -5.380 -27.496 -22.031 1.00 90.56 70 VAL A C 1
ATOM 549 O O . VAL A 1 70 ? -4.320 -27.330 -22.625 1.00 90.56 70 VAL A O 1
ATOM 552 N N . ARG A 1 71 ? -5.781 -28.704 -21.609 1.00 90.75 71 ARG A N 1
ATOM 553 C CA . ARG A 1 71 ? -4.988 -29.940 -21.741 1.00 90.75 71 ARG A CA 1
ATOM 554 C C . ARG A 1 71 ? -4.482 -30.147 -23.171 1.00 90.75 71 ARG A C 1
ATOM 556 O O . ARG A 1 71 ? -3.278 -30.274 -23.371 1.00 90.75 71 ARG A O 1
ATOM 563 N N . ALA A 1 72 ? -5.375 -30.073 -24.159 1.00 90.06 72 ALA A N 1
ATOM 564 C CA . ALA A 1 72 ? -5.016 -30.228 -25.569 1.00 90.06 72 ALA A CA 1
ATOM 565 C C . ALA A 1 72 ? -4.032 -29.148 -26.073 1.00 90.06 72 ALA A C 1
ATOM 567 O O . ALA A 1 72 ? -3.176 -29.439 -26.906 1.00 90.06 72 ALA A O 1
ATOM 568 N N . ALA A 1 73 ? -4.114 -27.913 -25.563 1.00 89.94 73 ALA A N 1
ATOM 569 C CA . ALA A 1 73 ? -3.186 -26.834 -25.913 1.00 89.94 73 ALA A CA 1
ATOM 570 C C . ALA A 1 73 ? -1.797 -26.976 -25.248 1.00 89.94 73 ALA A C 1
ATOM 572 O O . ALA A 1 73 ? -0.809 -26.479 -25.794 1.00 89.94 73 ALA A O 1
ATOM 573 N N . VAL A 1 74 ? -1.703 -27.680 -24.111 1.00 88.62 74 VAL A N 1
ATOM 574 C CA . VAL A 1 74 ? -0.422 -28.052 -23.478 1.00 88.62 74 VAL A CA 1
ATOM 575 C C . VAL A 1 74 ? 0.234 -29.236 -24.197 1.00 88.62 74 VAL A C 1
ATOM 577 O O . VAL A 1 74 ? 1.435 -29.206 -24.454 1.00 88.62 74 VAL A O 1
ATOM 580 N N . GLU A 1 75 ? -0.546 -30.252 -24.580 1.00 89.69 75 GLU A N 1
ATOM 581 C CA . GLU A 1 75 ? -0.073 -31.424 -25.343 1.00 89.69 75 GLU A CA 1
ATOM 582 C C . GLU A 1 75 ? 0.442 -31.056 -26.752 1.00 89.69 75 GLU A C 1
ATOM 584 O O . GLU A 1 75 ? 1.279 -31.756 -27.327 1.00 89.69 75 GLU A O 1
ATOM 589 N N . ALA A 1 76 ? -0.034 -29.943 -27.315 1.00 89.19 76 ALA A N 1
ATOM 590 C CA . ALA A 1 76 ? 0.344 -29.456 -28.634 1.00 89.19 76 ALA A CA 1
ATOM 591 C C . ALA A 1 76 ? 1.646 -28.621 -28.605 1.00 89.19 76 ALA A C 1
ATOM 593 O O . ALA A 1 76 ? 1.641 -27.408 -28.369 1.00 89.19 76 ALA A O 1
ATOM 594 N N . THR A 1 77 ? 2.778 -29.278 -28.872 1.00 85.19 77 THR A N 1
ATOM 595 C CA . THR A 1 77 ? 4.134 -28.710 -28.731 1.00 85.19 77 THR A CA 1
ATOM 596 C C . THR A 1 77 ? 4.728 -28.078 -29.993 1.00 85.19 77 THR A C 1
ATOM 598 O O . THR A 1 77 ? 5.771 -27.437 -29.897 1.00 85.19 77 THR A O 1
ATOM 601 N N . HIS A 1 78 ? 4.145 -28.267 -31.182 1.00 88.62 78 HIS A N 1
ATOM 602 C CA . HIS A 1 78 ? 4.740 -27.815 -32.452 1.00 88.62 78 HIS A CA 1
ATOM 603 C C . HIS A 1 78 ? 3.895 -26.735 -33.145 1.00 88.62 78 HIS A C 1
ATOM 605 O O . HIS A 1 78 ? 2.667 -26.815 -33.184 1.00 88.62 78 HIS A O 1
ATOM 611 N N . TRP A 1 79 ? 4.559 -25.744 -33.746 1.00 87.62 79 TRP A N 1
ATOM 612 C CA . TRP A 1 79 ? 3.931 -24.749 -34.620 1.00 87.62 79 TRP A CA 1
ATOM 613 C C . TRP A 1 79 ? 3.315 -25.434 -35.860 1.00 87.62 79 TRP A C 1
ATOM 615 O O . TRP A 1 79 ? 3.928 -26.373 -36.383 1.00 87.62 79 TRP A O 1
ATOM 625 N N . PRO A 1 80 ? 2.137 -25.002 -36.357 1.00 88.62 80 PRO A N 1
ATOM 626 C CA . PRO A 1 80 ? 1.462 -25.654 -37.482 1.00 88.62 80 PRO A CA 1
ATOM 627 C C . PRO A 1 80 ? 2.339 -25.752 -38.739 1.00 88.62 80 PRO A C 1
ATOM 629 O O . PRO A 1 80 ? 3.108 -24.829 -39.012 1.00 88.62 80 PRO A O 1
ATOM 632 N N . PRO A 1 81 ? 2.232 -26.827 -39.542 1.00 85.00 81 PRO A N 1
ATOM 633 C CA . PRO A 1 81 ? 3.026 -26.973 -40.763 1.00 85.00 81 PRO A CA 1
ATOM 634 C C . PRO A 1 81 ? 2.590 -26.010 -41.880 1.00 85.00 81 PRO A C 1
ATOM 636 O O . PRO A 1 81 ? 3.432 -25.582 -42.664 1.00 85.00 81 PRO A O 1
ATOM 639 N N . ASP A 1 82 ? 1.302 -25.654 -41.931 1.00 88.31 82 ASP A N 1
ATOM 640 C CA . ASP A 1 82 ? 0.698 -24.858 -43.011 1.00 88.31 82 ASP A CA 1
ATOM 641 C C . ASP A 1 82 ? 0.802 -23.330 -42.805 1.00 88.31 82 ASP A C 1
ATOM 643 O O . ASP A 1 82 ? 0.556 -22.562 -43.733 1.00 88.31 82 ASP A O 1
ATOM 647 N N . GLU A 1 83 ? 1.181 -22.882 -41.605 1.00 89.81 83 GLU A N 1
ATOM 648 C CA . GLU A 1 83 ? 1.419 -21.468 -41.271 1.00 89.81 83 GLU A CA 1
ATOM 649 C C . GLU A 1 83 ? 2.869 -21.053 -41.615 1.00 89.81 83 GLU A C 1
ATOM 651 O O . GLU A 1 83 ? 3.768 -21.902 -41.613 1.00 89.81 83 GLU A O 1
ATOM 656 N N . PRO A 1 84 ? 3.178 -19.767 -41.866 1.00 90.06 84 PRO A N 1
ATOM 657 C CA . PRO A 1 84 ? 4.565 -19.302 -41.934 1.00 90.06 84 PRO A CA 1
ATOM 658 C C . PRO A 1 84 ? 5.255 -19.412 -40.561 1.00 90.06 84 PRO A C 1
ATOM 660 O O . PRO A 1 84 ? 4.597 -19.342 -39.524 1.00 90.06 84 PRO A O 1
ATOM 663 N N . LEU A 1 85 ? 6.583 -19.571 -40.538 1.00 84.75 85 LEU A N 1
ATOM 664 C CA . LEU A 1 85 ? 7.368 -19.420 -39.303 1.00 84.75 85 LEU A CA 1
ATOM 665 C C . LEU A 1 85 ? 7.497 -17.926 -38.940 1.00 84.75 85 LEU A C 1
ATOM 667 O O . LEU A 1 85 ? 7.628 -17.109 -39.852 1.00 84.75 85 LEU A O 1
ATOM 671 N N . PRO A 1 86 ? 7.524 -17.555 -37.646 1.00 84.31 86 PRO A N 1
ATOM 672 C CA . PRO A 1 86 ? 7.826 -16.185 -37.227 1.00 84.31 86 PRO A CA 1
ATOM 673 C C . PRO A 1 86 ? 9.244 -15.733 -37.619 1.00 84.31 86 PRO A C 1
ATOM 675 O O . PRO A 1 86 ? 10.203 -16.486 -37.451 1.00 84.31 86 PRO A O 1
ATOM 678 N N . ASP A 1 87 ? 9.404 -14.471 -38.034 1.00 86.19 87 ASP A N 1
ATOM 679 C CA . ASP A 1 87 ? 10.691 -13.896 -38.480 1.00 86.19 87 ASP A CA 1
ATOM 680 C C . ASP A 1 87 ? 11.814 -13.971 -37.423 1.00 86.19 87 ASP A C 1
ATOM 682 O O . ASP A 1 87 ? 13.007 -14.023 -37.750 1.00 86.19 87 ASP A O 1
ATOM 686 N N . TRP A 1 88 ? 11.451 -14.013 -36.135 1.00 79.81 88 TRP A N 1
ATOM 687 C CA . TRP A 1 88 ? 12.418 -14.170 -35.047 1.00 79.81 88 TRP A CA 1
ATOM 688 C C . TRP A 1 88 ? 13.118 -15.534 -35.076 1.00 79.81 88 TRP A C 1
ATOM 690 O O . TRP A 1 88 ? 14.269 -15.612 -34.655 1.00 79.81 88 TRP A O 1
ATOM 700 N N . VAL A 1 89 ? 12.499 -16.586 -35.629 1.00 77.56 89 VAL A N 1
ATOM 701 C CA . VAL A 1 89 ? 13.115 -17.924 -35.739 1.00 77.56 89 VAL A CA 1
ATOM 702 C C . VAL A 1 89 ? 14.364 -17.858 -36.618 1.00 77.56 89 VAL A C 1
ATOM 704 O O . VAL A 1 89 ? 15.421 -18.329 -36.213 1.00 77.56 89 VAL A O 1
ATOM 707 N N . SER A 1 90 ? 14.278 -17.178 -37.764 1.00 81.50 90 SER A N 1
ATOM 708 C CA . SER A 1 90 ? 15.417 -16.921 -38.659 1.00 81.50 90 SER A CA 1
ATOM 709 C C . SER A 1 90 ? 16.482 -16.020 -38.017 1.00 81.50 90 SER A C 1
ATOM 711 O O . SER A 1 90 ? 17.662 -16.101 -38.355 1.00 81.50 90 SER A O 1
ATOM 713 N N . THR A 1 91 ? 16.082 -15.158 -37.076 1.00 77.75 91 THR A N 1
ATOM 714 C CA . THR A 1 91 ? 17.008 -14.304 -36.314 1.00 77.75 91 THR A CA 1
ATOM 715 C C . THR A 1 91 ? 17.767 -15.108 -35.255 1.00 77.75 91 THR A C 1
ATOM 717 O O . THR A 1 91 ? 18.975 -14.928 -35.121 1.00 77.75 91 THR A O 1
ATOM 720 N N . VAL A 1 92 ? 17.093 -16.031 -34.560 1.00 70.31 92 VAL A N 1
ATOM 721 C CA . VAL A 1 92 ? 17.710 -16.972 -33.609 1.00 70.31 92 VAL A CA 1
ATOM 722 C C . VAL A 1 92 ? 18.598 -17.983 -34.336 1.00 70.31 92 VAL A C 1
ATOM 724 O O . VAL A 1 92 ? 19.711 -18.228 -33.887 1.00 70.31 92 VAL A O 1
ATOM 727 N N . GLU A 1 93 ? 18.174 -18.516 -35.485 1.00 73.25 93 GLU A N 1
ATOM 728 C CA . GLU A 1 93 ? 19.006 -19.415 -36.298 1.00 73.25 93 GLU A CA 1
ATOM 729 C C . GLU A 1 93 ? 20.293 -18.719 -36.764 1.00 73.25 93 GLU A C 1
ATOM 731 O O . GLU A 1 93 ? 21.380 -19.277 -36.632 1.00 73.25 93 GLU A O 1
ATOM 736 N N . ALA A 1 94 ? 20.199 -17.461 -37.209 1.00 77.62 94 ALA A N 1
ATOM 737 C CA . ALA A 1 94 ? 21.375 -16.660 -37.535 1.00 77.62 94 ALA A CA 1
ATOM 738 C C . ALA A 1 94 ? 22.251 -16.339 -36.306 1.00 77.62 94 ALA A C 1
ATOM 740 O O . ALA A 1 94 ? 23.466 -16.235 -36.462 1.00 77.62 94 ALA A O 1
ATOM 741 N N . LEU A 1 95 ? 21.667 -16.168 -35.110 1.00 72.94 95 LEU A N 1
ATOM 742 C CA . LEU A 1 95 ? 22.410 -15.922 -33.866 1.00 72.94 95 LEU A CA 1
ATOM 743 C C . LEU A 1 95 ? 23.200 -17.157 -33.443 1.00 72.94 95 LEU A C 1
ATOM 745 O O . LEU A 1 95 ? 24.392 -17.047 -33.179 1.00 72.94 95 LEU A O 1
ATOM 749 N N . VAL A 1 96 ? 22.561 -18.327 -33.431 1.00 66.38 96 VAL A N 1
ATOM 750 C CA . VAL A 1 96 ? 23.227 -19.591 -33.096 1.00 66.38 96 VAL A CA 1
ATOM 751 C C . VAL A 1 96 ? 24.329 -19.882 -34.113 1.00 66.38 96 VAL A C 1
ATOM 753 O O . VAL A 1 96 ? 25.469 -20.069 -33.708 1.00 66.38 96 VAL A O 1
ATOM 756 N N . ALA A 1 97 ? 24.054 -19.750 -35.415 1.00 70.94 97 ALA A N 1
ATOM 757 C CA . ALA A 1 97 ? 25.070 -19.900 -36.459 1.00 70.94 97 ALA A CA 1
ATOM 758 C C . ALA A 1 97 ? 26.218 -18.868 -36.379 1.00 70.94 97 ALA A C 1
ATOM 760 O O . ALA A 1 97 ? 27.286 -19.107 -36.938 1.00 70.94 97 ALA A O 1
ATOM 761 N N . HIS A 1 98 ? 26.021 -17.719 -35.719 1.00 76.06 98 HIS A N 1
ATOM 762 C CA . HIS A 1 98 ? 27.101 -16.776 -35.420 1.00 76.06 98 HIS A CA 1
ATOM 763 C C . HIS A 1 98 ? 27.912 -17.230 -34.205 1.00 76.06 98 HIS A C 1
ATOM 765 O O . HIS A 1 98 ? 29.123 -17.349 -34.324 1.00 76.06 98 HIS A O 1
ATOM 771 N N . VAL A 1 99 ? 27.263 -17.540 -33.077 1.00 66.31 99 VAL A N 1
ATOM 772 C CA . VAL A 1 99 ? 27.933 -18.008 -31.849 1.00 66.31 99 VAL A CA 1
ATOM 773 C C . VAL A 1 99 ? 28.735 -19.293 -32.111 1.00 66.31 99 VAL A C 1
ATOM 775 O O . VAL A 1 99 ? 29.900 -19.366 -31.737 1.00 66.31 99 VAL A O 1
ATOM 778 N N . GLU A 1 100 ? 28.168 -20.257 -32.845 1.00 64.50 100 GLU A N 1
ATOM 779 C CA . GLU A 1 100 ? 28.853 -21.484 -33.291 1.00 64.50 100 GLU A CA 1
ATOM 780 C C . GLU A 1 100 ? 30.058 -21.211 -34.213 1.00 64.50 100 GLU A C 1
ATOM 782 O O . GLU A 1 100 ? 30.992 -22.010 -34.261 1.00 64.50 100 GLU A O 1
ATOM 787 N N . ALA A 1 101 ? 30.042 -20.107 -34.970 1.00 68.00 101 ALA A N 1
ATOM 788 C CA . ALA A 1 101 ? 31.091 -19.754 -35.929 1.00 68.00 101 ALA A CA 1
ATOM 789 C C . ALA A 1 101 ? 32.170 -18.817 -35.359 1.00 68.00 101 ALA A C 1
ATOM 791 O O . ALA A 1 101 ? 33.264 -18.763 -35.922 1.00 68.00 101 ALA A O 1
ATOM 792 N N . THR A 1 102 ? 31.886 -18.100 -34.267 1.00 65.94 102 THR A N 1
ATOM 793 C CA . THR A 1 102 ? 32.880 -17.301 -33.528 1.00 65.94 102 THR A CA 1
ATOM 794 C C . THR A 1 102 ? 33.976 -18.202 -32.939 1.00 65.94 102 THR A C 1
ATOM 796 O O . THR A 1 102 ? 35.148 -17.828 -32.967 1.00 65.94 102 THR A O 1
ATOM 799 N N . GLY A 1 103 ? 33.628 -19.448 -32.593 1.00 61.28 103 GLY A N 1
ATOM 800 C CA . GLY A 1 103 ? 34.578 -20.561 -32.510 1.00 61.28 103 GLY A CA 1
ATOM 801 C C . GLY A 1 103 ? 35.491 -20.489 -31.291 1.00 61.28 103 GLY A C 1
ATOM 802 O O . GLY A 1 103 ? 34.970 -20.633 -30.198 1.00 61.28 103 GLY A O 1
ATOM 803 N N . ASP A 1 104 ? 36.797 -20.298 -31.555 1.00 51.44 104 ASP A N 1
ATOM 804 C CA . ASP A 1 104 ? 37.952 -20.056 -30.654 1.00 51.44 104 ASP A CA 1
ATOM 805 C C . ASP A 1 104 ? 38.757 -18.816 -31.164 1.00 51.44 104 ASP A C 1
ATOM 807 O O . ASP A 1 104 ? 39.979 -18.857 -31.317 1.00 51.44 104 ASP A O 1
ATOM 811 N N . GLY A 1 105 ? 38.060 -17.739 -31.579 1.00 50.97 105 GLY A N 1
ATOM 812 C CA . GLY A 1 105 ? 38.606 -16.540 -32.277 1.00 50.97 105 GLY A CA 1
ATOM 813 C C . GLY A 1 105 ? 38.378 -15.203 -31.539 1.00 50.97 105 GLY A C 1
ATOM 814 O O . GLY A 1 105 ? 37.983 -15.264 -30.393 1.00 50.97 105 GLY A O 1
ATOM 815 N N . GLU A 1 106 ? 38.615 -14.013 -32.150 1.00 50.31 106 GLU A N 1
ATOM 816 C CA . GLU A 1 106 ? 38.411 -12.634 -31.581 1.00 50.31 106 GLU A CA 1
ATOM 817 C C . GLU A 1 106 ? 37.138 -11.911 -32.110 1.00 50.31 106 GLU A C 1
ATOM 819 O O . GLU A 1 106 ? 36.836 -12.002 -33.302 1.00 50.31 106 GLU A O 1
ATOM 824 N N . VAL A 1 107 ? 36.447 -11.104 -31.279 1.00 62.41 107 VAL A N 1
ATOM 825 C CA . VAL A 1 107 ? 35.527 -10.027 -31.725 1.00 62.41 107 VAL A CA 1
ATOM 826 C C . VAL A 1 107 ? 35.873 -8.662 -31.126 1.00 62.41 107 VAL A C 1
ATOM 828 O O . VAL A 1 107 ? 36.466 -8.542 -30.062 1.00 62.41 107 VAL A O 1
ATOM 831 N N . ALA A 1 108 ? 35.397 -7.609 -31.794 1.00 62.62 108 ALA A N 1
ATOM 832 C CA . ALA A 1 108 ? 35.482 -6.211 -31.369 1.00 62.62 108 ALA A CA 1
ATOM 833 C C . ALA A 1 108 ? 34.478 -5.831 -30.248 1.00 62.62 108 ALA A C 1
ATOM 835 O O . ALA A 1 108 ? 33.796 -4.803 -30.335 1.00 62.62 108 ALA A O 1
ATOM 836 N N . VAL A 1 109 ? 34.345 -6.681 -29.227 1.00 66.25 109 VAL A N 1
ATOM 837 C CA . VAL A 1 109 ? 33.596 -6.443 -27.982 1.00 66.25 109 VAL A CA 1
ATOM 838 C C . VAL A 1 109 ? 34.362 -7.120 -26.845 1.00 66.25 109 VAL A C 1
ATOM 840 O O . VAL A 1 109 ? 34.794 -8.257 -26.995 1.00 66.25 109 VAL A O 1
ATOM 843 N N . THR A 1 110 ? 34.518 -6.423 -25.722 1.00 68.50 110 THR A N 1
ATOM 844 C CA . THR A 1 110 ? 35.111 -6.958 -24.490 1.00 68.50 110 THR A CA 1
ATOM 845 C C . THR A 1 110 ? 34.342 -6.387 -23.303 1.00 68.50 110 THR A C 1
ATOM 847 O O . THR A 1 110 ? 34.070 -5.186 -23.296 1.00 68.50 110 THR A O 1
ATOM 850 N N . LEU A 1 111 ? 33.985 -7.229 -22.336 1.00 68.38 111 LEU A N 1
ATOM 851 C CA . LEU A 1 111 ? 33.269 -6.877 -21.104 1.00 68.38 111 LEU A CA 1
ATOM 852 C C . LEU A 1 111 ? 34.154 -7.173 -19.873 1.00 68.38 111 LEU A C 1
ATOM 854 O O . LEU A 1 111 ? 35.240 -7.739 -19.992 1.00 68.38 111 LEU A O 1
ATOM 858 N N . SER A 1 112 ? 33.698 -6.806 -18.671 1.00 72.94 112 SER A N 1
ATOM 859 C CA . SER A 1 112 ? 34.441 -7.067 -17.420 1.00 72.94 112 SER A CA 1
ATOM 860 C C . SER A 1 112 ? 34.696 -8.561 -17.143 1.00 72.94 112 SER A C 1
ATOM 862 O O . SER A 1 112 ? 33.774 -9.373 -17.209 1.00 72.94 112 SER A O 1
ATOM 864 N N . ASP A 1 113 ? 35.920 -8.908 -16.723 1.00 65.12 113 ASP A N 1
ATOM 865 C CA . ASP A 1 113 ? 36.345 -10.258 -16.293 1.00 65.12 113 ASP A CA 1
ATOM 866 C C . ASP A 1 113 ? 35.516 -10.830 -15.125 1.00 65.12 113 ASP A C 1
ATOM 868 O O . ASP A 1 113 ? 35.403 -12.048 -14.967 1.00 65.12 113 ASP A O 1
ATOM 872 N N . GLU A 1 114 ? 34.917 -9.952 -14.316 1.00 70.25 114 GLU A N 1
ATOM 873 C CA . GLU A 1 114 ? 34.049 -10.298 -13.181 1.00 70.25 114 GLU A CA 1
ATOM 874 C C . GLU A 1 114 ? 32.614 -10.657 -13.618 1.00 70.25 114 GLU A C 1
ATOM 876 O O . GLU A 1 114 ? 31.786 -11.049 -12.794 1.00 70.25 114 GLU A O 1
ATOM 881 N N . ARG A 1 115 ? 32.293 -10.539 -14.916 1.00 73.31 115 ARG A N 1
ATOM 882 C CA . ARG A 1 115 ? 30.961 -10.822 -15.460 1.00 73.31 115 ARG A CA 1
ATOM 883 C C . ARG A 1 115 ? 30.743 -12.344 -15.601 1.00 73.31 115 ARG A C 1
ATOM 885 O O . ARG A 1 115 ? 31.519 -13.004 -16.293 1.00 73.31 115 ARG A O 1
ATOM 892 N N . PRO A 1 116 ? 29.694 -12.943 -15.005 1.00 69.62 116 PRO A N 1
ATOM 893 C CA . PRO A 1 116 ? 29.410 -14.370 -15.170 1.00 69.62 116 PRO A CA 1
ATOM 894 C C . PRO A 1 116 ? 29.018 -14.673 -16.620 1.00 69.62 116 PRO A C 1
ATOM 896 O O . PRO A 1 116 ? 28.176 -13.974 -17.182 1.00 69.62 116 PRO A O 1
ATOM 899 N N . PHE A 1 117 ? 29.602 -15.714 -17.223 1.00 69.19 117 PHE A N 1
ATOM 900 C CA . PHE A 1 117 ? 29.397 -16.065 -18.643 1.00 69.19 117 PHE A CA 1
ATOM 901 C C . PHE A 1 117 ? 29.733 -14.918 -19.619 1.00 69.19 117 PHE A C 1
ATOM 903 O O . PHE A 1 117 ? 29.126 -14.834 -20.691 1.00 69.19 117 PHE A O 1
ATOM 910 N N . ARG A 1 118 ? 30.684 -14.046 -19.232 1.00 79.06 118 ARG A N 1
ATOM 911 C CA . ARG A 1 118 ? 31.211 -12.885 -19.980 1.00 79.06 118 ARG A CA 1
ATOM 912 C C . ARG A 1 118 ? 31.227 -13.125 -21.488 1.00 79.06 118 ARG A C 1
ATOM 914 O O . ARG A 1 118 ? 30.594 -12.387 -22.242 1.00 79.06 118 ARG A O 1
ATOM 921 N N . GLU A 1 119 ? 31.853 -14.231 -21.868 1.00 72.88 119 GLU A N 1
ATOM 922 C CA . GLU A 1 119 ? 32.072 -14.677 -23.236 1.00 72.88 119 GLU A CA 1
ATOM 923 C C . GLU A 1 119 ? 30.757 -14.748 -24.013 1.00 72.88 119 GLU A C 1
ATOM 925 O O . GLU A 1 119 ? 30.541 -14.013 -24.974 1.00 72.88 119 GLU A O 1
ATOM 930 N N . LEU A 1 120 ? 29.811 -15.581 -23.578 1.00 67.56 120 LEU A N 1
ATOM 931 C CA . LEU A 1 120 ? 28.551 -15.787 -24.296 1.00 67.56 120 LEU A CA 1
ATOM 932 C C . LEU A 1 120 ? 27.802 -14.466 -24.558 1.00 67.56 120 LEU A C 1
ATOM 934 O O . LEU A 1 120 ? 27.181 -14.308 -25.612 1.00 67.56 120 LEU A O 1
ATOM 938 N N . PHE A 1 121 ? 27.892 -13.500 -23.641 1.00 76.94 121 PHE A N 1
ATOM 939 C CA . PHE A 1 121 ? 27.290 -12.180 -23.818 1.00 76.94 121 PHE A CA 1
ATOM 940 C C . PHE A 1 121 ? 28.058 -11.285 -24.804 1.00 76.94 121 PHE A C 1
ATOM 942 O O . PHE A 1 121 ? 27.415 -10.552 -25.559 1.00 76.94 121 PHE A O 1
ATOM 949 N N . GLU A 1 122 ? 29.386 -11.391 -24.895 1.00 75.88 122 GLU A N 1
ATOM 950 C CA . GLU A 1 122 ? 30.211 -10.689 -25.890 1.00 75.88 122 GLU A CA 1
ATOM 951 C C . GLU A 1 122 ? 29.847 -11.080 -27.337 1.00 75.88 122 GLU A C 1
ATOM 953 O O . GLU A 1 122 ? 29.663 -10.194 -28.176 1.00 75.88 122 GLU A O 1
ATOM 958 N N . ALA A 1 123 ? 29.642 -12.371 -27.645 1.00 75.94 123 ALA A N 1
ATOM 959 C CA . ALA A 1 123 ? 29.216 -12.797 -28.993 1.00 75.94 123 ALA A CA 1
ATOM 960 C C . ALA A 1 123 ? 27.782 -12.358 -29.326 1.00 75.94 123 ALA A C 1
ATOM 962 O O . ALA A 1 123 ? 27.511 -11.912 -30.445 1.00 75.94 123 ALA A O 1
ATOM 963 N N . VAL A 1 124 ? 26.851 -12.445 -28.369 1.00 75.06 124 VAL A N 1
ATOM 964 C CA . VAL A 1 124 ? 25.470 -11.971 -28.576 1.00 75.06 124 VAL A CA 1
ATOM 965 C C . VAL A 1 124 ? 25.452 -10.450 -28.794 1.00 75.06 124 VAL A C 1
ATOM 967 O O . VAL A 1 124 ? 24.734 -9.958 -29.671 1.00 75.06 124 VAL A O 1
ATOM 970 N N . ALA A 1 125 ? 26.285 -9.698 -28.070 1.00 79.12 125 ALA A N 1
ATOM 971 C CA . ALA A 1 125 ? 26.427 -8.260 -28.267 1.00 79.12 125 ALA A CA 1
ATOM 972 C C . ALA A 1 125 ? 27.116 -7.908 -29.598 1.00 79.12 125 ALA A C 1
ATOM 974 O O . ALA A 1 125 ? 26.669 -6.985 -30.282 1.00 79.12 125 ALA A O 1
ATOM 975 N N . ALA A 1 126 ? 28.130 -8.664 -30.033 1.00 78.00 126 ALA A N 1
ATOM 976 C CA . ALA A 1 126 ? 28.761 -8.499 -31.345 1.00 78.00 126 ALA A CA 1
ATOM 977 C C . ALA A 1 126 ? 27.767 -8.740 -32.501 1.00 78.00 126 ALA A C 1
ATOM 979 O O . ALA A 1 126 ? 27.691 -7.939 -33.439 1.00 78.00 126 ALA A O 1
ATOM 980 N N . PHE A 1 127 ? 26.929 -9.778 -32.399 1.00 81.69 127 PHE A N 1
ATOM 981 C CA . PHE A 1 127 ? 25.851 -10.076 -33.351 1.00 81.69 127 PHE A CA 1
ATOM 982 C C . PHE A 1 127 ? 24.803 -8.958 -33.468 1.00 81.69 127 PHE A C 1
ATOM 984 O O . PHE A 1 127 ? 24.265 -8.711 -34.557 1.00 81.69 127 PHE A O 1
ATOM 991 N N . ALA A 1 128 ? 24.502 -8.295 -32.346 1.00 81.62 128 ALA A N 1
ATOM 992 C CA . ALA A 1 128 ? 23.610 -7.142 -32.290 1.00 81.62 128 ALA A CA 1
ATOM 993 C C . ALA A 1 128 ? 24.280 -5.881 -32.866 1.00 81.62 128 ALA A C 1
ATOM 995 O O . ALA A 1 128 ? 23.692 -5.214 -33.719 1.00 81.62 128 ALA A O 1
ATOM 996 N N . ARG A 1 129 ? 25.536 -5.601 -32.481 1.00 75.75 129 ARG A N 1
ATOM 997 C CA . ARG A 1 129 ? 26.357 -4.490 -32.999 1.00 75.75 129 ARG A CA 1
ATOM 998 C C . ARG A 1 129 ? 26.459 -4.542 -34.526 1.00 75.75 129 ARG A C 1
ATOM 1000 O O . ARG A 1 129 ? 26.223 -3.535 -35.185 1.00 75.75 129 ARG A O 1
ATOM 1007 N N . GLY A 1 130 ? 26.701 -5.728 -35.089 1.00 77.69 130 GLY A N 1
ATOM 1008 C CA . GLY A 1 130 ? 26.765 -5.973 -36.536 1.00 77.69 130 GLY A CA 1
ATOM 1009 C C . GLY A 1 130 ? 25.435 -5.861 -37.302 1.00 77.69 130 GLY A C 1
ATOM 1010 O O . GLY A 1 130 ? 25.427 -6.049 -38.517 1.00 77.69 130 GLY A O 1
ATOM 1011 N N . ARG A 1 131 ? 24.311 -5.575 -36.625 1.00 79.44 131 ARG A N 1
ATOM 1012 C CA . ARG A 1 131 ? 22.998 -5.288 -37.241 1.00 79.44 131 ARG A CA 1
ATOM 1013 C C . ARG A 1 131 ? 22.572 -3.829 -37.166 1.00 79.44 131 ARG A C 1
ATOM 1015 O O . ARG A 1 131 ? 21.547 -3.478 -37.752 1.00 79.44 131 ARG A O 1
ATOM 1022 N N . LEU A 1 132 ? 23.324 -2.986 -36.465 1.00 71.94 132 LEU A N 1
ATOM 1023 C CA . LEU A 1 132 ? 23.090 -1.551 -36.508 1.00 71.94 132 LEU A CA 1
ATOM 1024 C C . LEU A 1 132 ? 23.376 -1.051 -37.940 1.00 71.94 132 LEU A C 1
ATOM 1026 O O . LEU A 1 132 ? 24.377 -1.459 -38.531 1.00 71.94 132 LEU A O 1
ATOM 1030 N N . PRO A 1 133 ? 22.514 -0.204 -38.531 1.00 67.94 133 PRO A N 1
ATOM 1031 C CA . PRO A 1 133 ? 22.839 0.458 -39.792 1.00 67.94 133 PRO A CA 1
ATOM 1032 C C . PRO A 1 133 ? 24.009 1.435 -39.590 1.00 67.94 133 PRO A C 1
ATOM 1034 O O . PRO A 1 133 ? 24.305 1.806 -38.454 1.00 67.94 133 PRO A O 1
ATOM 1037 N N . ASP A 1 134 ? 24.622 1.907 -40.682 1.00 64.00 134 ASP A N 1
ATOM 1038 C CA . ASP A 1 134 ? 25.624 2.987 -40.653 1.00 64.00 134 ASP A CA 1
ATOM 1039 C C . ASP A 1 134 ? 25.009 4.289 -40.096 1.00 64.00 134 ASP A C 1
ATOM 1041 O O . ASP A 1 134 ? 24.510 5.150 -40.826 1.00 64.00 134 ASP A O 1
ATOM 1045 N N . VAL A 1 135 ? 25.020 4.421 -38.770 1.00 59.28 135 VAL A N 1
ATOM 1046 C CA . VAL A 1 135 ? 24.634 5.624 -38.031 1.00 59.28 135 VAL A CA 1
ATOM 1047 C C . VAL A 1 135 ? 25.841 6.535 -37.848 1.00 59.28 135 VAL A C 1
ATOM 1049 O O . VAL A 1 135 ? 26.958 6.082 -37.613 1.00 59.28 135 VAL A O 1
ATOM 1052 N N . ALA A 1 136 ? 25.612 7.847 -37.906 1.00 55.75 136 ALA A N 1
ATOM 1053 C CA . ALA A 1 136 ? 26.639 8.866 -37.694 1.00 55.75 136 ALA A CA 1
ATOM 1054 C C . ALA A 1 136 ? 26.976 9.042 -36.196 1.00 55.75 136 ALA A C 1
ATOM 1056 O O . ALA A 1 136 ? 26.802 10.119 -35.629 1.00 55.75 136 ALA A O 1
ATOM 1057 N N . VAL A 1 137 ? 27.425 7.962 -35.552 1.00 58.72 137 VAL A N 1
ATOM 1058 C CA . VAL A 1 137 ? 27.809 7.890 -34.135 1.00 58.72 137 VAL A CA 1
ATOM 1059 C C . VAL A 1 137 ? 29.223 7.296 -34.051 1.00 58.72 137 VAL A C 1
ATOM 1061 O O . VAL A 1 137 ? 29.484 6.295 -34.722 1.00 58.72 137 VAL A O 1
ATOM 1064 N N . PRO A 1 138 ? 30.160 7.871 -33.270 1.00 64.56 138 PRO A N 1
ATOM 1065 C CA . PRO A 1 138 ? 31.500 7.307 -33.113 1.00 64.56 138 PRO A CA 1
ATOM 1066 C C . PRO A 1 138 ? 31.448 5.872 -32.580 1.00 64.56 138 PRO A C 1
ATOM 1068 O O . PRO A 1 138 ? 30.701 5.591 -31.647 1.00 64.56 138 PRO A O 1
ATOM 1071 N N . ALA A 1 139 ? 32.273 4.973 -33.126 1.00 63.59 139 ALA A N 1
ATOM 1072 C CA . ALA A 1 139 ? 32.195 3.541 -32.818 1.00 63.59 139 ALA A CA 1
ATOM 1073 C C . ALA A 1 139 ? 32.244 3.225 -31.309 1.00 63.59 139 ALA A C 1
ATOM 1075 O O . ALA A 1 139 ? 31.497 2.359 -30.860 1.00 63.59 139 ALA A O 1
ATOM 1076 N N . GLY A 1 140 ? 33.061 3.957 -30.538 1.00 61.75 140 GLY A N 1
ATOM 1077 C CA . GLY A 1 140 ? 33.189 3.783 -29.086 1.00 61.75 140 GLY A CA 1
ATOM 1078 C C . GLY A 1 140 ? 31.999 4.286 -28.259 1.00 61.75 140 GLY A C 1
ATOM 1079 O O . GLY A 1 140 ? 31.753 3.779 -27.171 1.00 61.75 140 GLY A O 1
ATOM 1080 N N . ALA A 1 141 ? 31.183 5.206 -28.787 1.00 61.25 141 ALA A N 1
ATOM 1081 C CA . ALA A 1 141 ? 29.961 5.660 -28.108 1.00 61.25 141 ALA A CA 1
ATOM 1082 C C . ALA A 1 141 ? 28.842 4.592 -28.114 1.00 61.25 141 ALA A C 1
ATOM 1084 O O . ALA A 1 141 ? 27.789 4.786 -27.505 1.00 61.25 141 ALA A O 1
ATOM 1085 N N . LEU A 1 142 ? 29.070 3.456 -28.788 1.00 67.25 142 LEU A N 1
ATOM 1086 C CA . LEU A 1 142 ? 28.214 2.269 -28.754 1.00 67.25 142 LEU A CA 1
ATOM 1087 C C . LEU A 1 142 ? 28.659 1.237 -27.703 1.00 67.25 142 LEU A C 1
ATOM 1089 O O . LEU A 1 142 ? 27.865 0.359 -27.372 1.00 67.25 142 LEU A O 1
ATOM 1093 N N . ASP A 1 143 ? 29.880 1.324 -27.164 1.00 71.00 143 ASP A N 1
ATOM 1094 C CA . ASP A 1 143 ? 30.384 0.343 -26.190 1.00 71.00 143 ASP A CA 1
ATOM 1095 C C . ASP A 1 143 ? 29.558 0.340 -24.875 1.00 71.00 143 ASP A C 1
ATOM 1097 O O . ASP A 1 143 ? 29.208 -0.743 -24.404 1.00 71.00 143 ASP A O 1
ATOM 1101 N N . PRO A 1 144 ? 29.081 1.488 -24.340 1.00 67.56 144 PRO A N 1
ATOM 1102 C CA . PRO A 1 144 ? 28.137 1.507 -23.212 1.00 67.56 144 PRO A CA 1
ATOM 1103 C C . PRO A 1 144 ? 26.750 0.907 -23.519 1.00 67.56 144 PRO A C 1
ATOM 1105 O O . PRO A 1 144 ? 26.088 0.394 -22.618 1.00 67.56 144 PRO A O 1
ATOM 1108 N N . LEU A 1 145 ? 26.303 0.923 -24.784 1.00 66.06 145 LEU A N 1
ATOM 1109 C CA . LEU A 1 145 ? 25.076 0.220 -25.198 1.00 66.06 145 LEU A CA 1
ATOM 1110 C C . LEU A 1 145 ? 25.290 -1.296 -25.301 1.00 66.06 145 LEU A C 1
ATOM 1112 O O . LEU A 1 145 ? 24.339 -2.058 -25.147 1.00 66.06 145 LEU A O 1
ATOM 1116 N N . VAL A 1 146 ? 26.524 -1.721 -25.574 1.00 70.88 146 VAL A N 1
ATOM 1117 C CA . VAL A 1 146 ? 26.950 -3.123 -25.599 1.00 70.88 146 VAL A CA 1
ATOM 1118 C C . VAL A 1 146 ? 27.051 -3.681 -24.176 1.00 70.88 146 VAL A C 1
ATOM 1120 O O . VAL A 1 146 ? 26.449 -4.719 -23.909 1.00 70.88 146 VAL A O 1
ATOM 1123 N N . GLU A 1 147 ? 27.678 -2.958 -23.242 1.00 71.94 147 GLU A N 1
ATOM 1124 C CA . GLU A 1 147 ? 27.648 -3.286 -21.804 1.00 71.94 147 GLU A CA 1
ATOM 1125 C C . GLU A 1 147 ? 26.207 -3.299 -21.269 1.00 71.94 147 GLU A C 1
ATOM 1127 O O . GLU A 1 147 ? 25.769 -4.286 -20.685 1.00 71.94 147 GLU A O 1
ATOM 1132 N N . GLY A 1 148 ? 25.401 -2.277 -21.580 1.00 65.56 148 GLY A N 1
ATOM 1133 C CA . GLY A 1 148 ? 23.993 -2.227 -21.174 1.00 65.56 148 GLY A CA 1
ATOM 1134 C C . GLY A 1 148 ? 23.090 -3.286 -21.831 1.00 65.56 148 GLY A C 1
ATOM 1135 O O . GLY A 1 148 ? 22.012 -3.582 -21.314 1.00 65.56 148 GLY A O 1
ATOM 1136 N N . LEU A 1 149 ? 23.500 -3.887 -22.953 1.00 75.62 149 LEU A N 1
ATOM 1137 C CA . LEU A 1 149 ? 22.867 -5.089 -23.504 1.00 75.62 149 LEU A CA 1
ATOM 1138 C C . LEU A 1 149 ? 23.321 -6.338 -22.734 1.00 75.62 149 LEU A C 1
ATOM 1140 O O . LEU A 1 149 ? 22.483 -7.180 -22.413 1.00 75.62 149 LEU A O 1
ATOM 1144 N N . ALA A 1 150 ? 24.607 -6.438 -22.393 1.00 72.88 150 ALA A N 1
ATOM 1145 C CA . ALA A 1 150 ? 25.142 -7.526 -21.583 1.00 72.88 150 ALA A CA 1
ATOM 1146 C C . ALA A 1 150 ? 24.550 -7.552 -20.164 1.00 72.88 150 ALA A C 1
ATOM 1148 O O . ALA A 1 150 ? 24.187 -8.626 -19.700 1.00 72.88 150 ALA A O 1
ATOM 1149 N N . ASP A 1 151 ? 24.335 -6.403 -19.515 1.00 69.62 151 ASP A N 1
ATOM 1150 C CA . ASP A 1 151 ? 23.638 -6.309 -18.221 1.00 69.62 151 ASP A CA 1
ATOM 1151 C C . ASP A 1 151 ? 22.214 -6.870 -18.295 1.00 69.62 151 ASP A C 1
ATOM 1153 O O . ASP A 1 151 ? 21.773 -7.613 -17.419 1.00 69.62 151 ASP A O 1
ATOM 1157 N N . ARG A 1 152 ? 21.488 -6.551 -19.374 1.00 69.06 152 ARG A N 1
ATOM 1158 C CA . ARG A 1 152 ? 20.116 -7.033 -19.606 1.00 69.06 152 ARG A CA 1
ATOM 1159 C C . ARG A 1 152 ? 20.087 -8.531 -19.903 1.00 69.06 152 ARG A C 1
ATOM 1161 O O . ARG A 1 152 ? 19.192 -9.224 -19.424 1.00 69.06 152 ARG A O 1
ATOM 1168 N N . LEU A 1 153 ? 21.069 -9.035 -20.652 1.00 71.06 153 LEU A N 1
ATOM 1169 C CA . LEU A 1 153 ? 21.235 -10.464 -20.914 1.00 71.06 153 LEU A CA 1
ATOM 1170 C C . LEU A 1 153 ? 21.661 -11.224 -19.650 1.00 71.06 153 LEU A C 1
ATOM 1172 O O . LEU A 1 153 ? 21.094 -12.273 -19.375 1.00 71.06 153 LEU A O 1
ATOM 1176 N N . GLN A 1 154 ? 22.570 -10.691 -18.834 1.00 70.44 154 GLN A N 1
ATOM 1177 C CA . GLN A 1 154 ? 22.973 -11.281 -17.555 1.00 70.44 154 GLN A CA 1
ATOM 1178 C C . GLN A 1 154 ? 21.804 -11.323 -16.568 1.00 70.44 154 GLN A C 1
ATOM 1180 O O . GLN A 1 154 ? 21.500 -12.388 -16.035 1.00 70.44 154 GLN A O 1
ATOM 1185 N N . SER A 1 155 ? 21.112 -10.196 -16.370 1.00 65.31 155 SER A N 1
ATOM 1186 C CA . SER A 1 155 ? 19.965 -10.066 -15.457 1.00 65.31 155 SER A CA 1
ATOM 1187 C C . SER A 1 155 ? 18.815 -11.032 -15.770 1.00 65.31 155 SER A C 1
ATOM 1189 O O . SER A 1 155 ? 17.953 -11.235 -14.922 1.00 65.31 155 SER A O 1
ATOM 1191 N N . PHE A 1 156 ? 18.781 -11.605 -16.976 1.00 62.84 156 PHE A N 1
ATOM 1192 C CA . PHE A 1 156 ? 17.771 -12.562 -17.420 1.00 62.84 156 PHE A CA 1
ATOM 1193 C C . PHE A 1 156 ? 18.318 -13.994 -17.539 1.00 62.84 156 PHE A C 1
ATOM 1195 O O . PHE A 1 156 ? 17.692 -14.941 -17.068 1.00 62.84 156 PHE A O 1
ATOM 1202 N N . CYS A 1 157 ? 19.492 -14.167 -18.147 1.00 64.25 157 CYS A N 1
ATOM 1203 C CA . CYS A 1 157 ? 20.045 -15.473 -18.494 1.00 64.25 157 CYS A CA 1
ATOM 1204 C C . CYS A 1 157 ? 20.995 -16.050 -17.440 1.00 64.25 157 CYS A C 1
ATOM 1206 O O . CYS A 1 157 ? 21.151 -17.266 -17.419 1.00 64.25 157 CYS A O 1
ATOM 1208 N N . ALA A 1 158 ? 21.640 -15.252 -16.579 1.00 66.38 158 ALA A N 1
ATOM 1209 C CA . ALA A 1 158 ? 22.708 -15.765 -15.708 1.00 66.38 158 ALA A CA 1
ATOM 1210 C C . ALA A 1 158 ? 22.214 -16.809 -14.693 1.00 66.38 158 ALA A C 1
ATOM 1212 O O . ALA A 1 158 ? 22.900 -17.801 -14.472 1.00 66.38 158 ALA A O 1
ATOM 1213 N N . GLY A 1 159 ? 21.007 -16.646 -14.138 1.00 63.12 159 GLY A N 1
ATOM 1214 C CA . GLY A 1 159 ? 20.374 -17.659 -13.284 1.00 63.12 159 GLY A CA 1
ATOM 1215 C C . GLY A 1 159 ? 20.112 -18.979 -14.031 1.00 63.12 159 GLY A C 1
ATOM 1216 O O . GLY A 1 159 ? 20.643 -20.015 -13.630 1.00 63.12 159 GLY A O 1
ATOM 1217 N N . PRO A 1 160 ? 19.352 -18.973 -15.144 1.00 58.12 160 PRO A N 1
ATOM 1218 C CA . PRO A 1 160 ? 19.161 -20.153 -15.989 1.00 58.12 160 PRO A CA 1
ATOM 1219 C C . PRO A 1 160 ? 20.465 -20.806 -16.477 1.00 58.12 160 PRO A C 1
ATOM 1221 O O . PRO A 1 160 ? 20.589 -22.026 -16.387 1.00 58.12 160 PRO A O 1
ATOM 1224 N N . LEU A 1 161 ? 21.445 -20.016 -16.935 1.00 61.62 161 LEU A N 1
ATOM 1225 C CA . LEU A 1 161 ? 22.760 -20.497 -17.376 1.00 61.62 161 LEU A CA 1
ATOM 1226 C C . LEU A 1 161 ? 23.555 -21.116 -16.225 1.00 61.62 161 LEU A C 1
ATOM 1228 O O . LEU A 1 161 ? 24.150 -22.168 -16.418 1.00 61.62 161 LEU A O 1
ATOM 1232 N N . TYR A 1 162 ? 23.512 -20.536 -15.022 1.00 64.75 162 TYR A N 1
ATOM 1233 C CA . TYR A 1 162 ? 24.107 -21.124 -13.821 1.00 64.75 162 TYR A CA 1
ATOM 1234 C C . TYR A 1 162 ? 23.471 -22.473 -13.469 1.00 64.75 162 TYR A C 1
ATOM 1236 O O . TYR A 1 162 ? 24.191 -23.411 -13.144 1.00 64.75 162 TYR A O 1
ATOM 1244 N N . VAL A 1 163 ? 22.151 -22.633 -13.608 1.00 59.78 163 VAL A N 1
ATOM 1245 C CA . VAL A 1 163 ? 21.505 -23.936 -13.367 1.00 59.78 163 VAL A CA 1
ATOM 1246 C C . VAL A 1 163 ? 21.877 -24.969 -14.442 1.00 59.78 163 VAL A C 1
ATOM 1248 O O . VAL A 1 163 ? 22.151 -26.116 -14.095 1.00 59.78 163 VAL A O 1
ATOM 1251 N N . GLU A 1 164 ? 21.933 -24.602 -15.728 1.00 56.16 164 GLU A N 1
ATOM 1252 C CA . GLU A 1 164 ? 22.428 -25.523 -16.770 1.00 56.16 164 GLU A CA 1
ATOM 1253 C C . GLU A 1 164 ? 23.928 -25.844 -16.581 1.00 56.16 164 GLU A C 1
ATOM 1255 O O . GLU A 1 164 ? 24.327 -26.993 -16.755 1.00 56.16 164 GLU A O 1
ATOM 1260 N N . PHE A 1 165 ? 24.746 -24.876 -16.146 1.00 61.56 165 PHE A N 1
ATOM 1261 C CA . PHE A 1 165 ? 26.168 -25.060 -15.833 1.00 61.56 165 PHE A CA 1
ATOM 1262 C C . PHE A 1 165 ? 26.383 -25.985 -14.632 1.00 61.56 165 PHE A C 1
ATOM 1264 O O . PHE A 1 165 ? 27.154 -26.934 -14.740 1.00 61.56 165 PHE A O 1
ATOM 1271 N N . LYS A 1 166 ? 25.679 -25.792 -13.509 1.00 63.12 166 LYS A N 1
ATOM 1272 C CA . LYS A 1 166 ? 25.808 -26.696 -12.353 1.00 63.12 166 LYS A CA 1
ATOM 1273 C C . LYS A 1 166 ? 25.278 -28.099 -12.677 1.00 63.12 166 LYS A C 1
ATOM 1275 O O . LYS A 1 166 ? 25.937 -29.052 -12.286 1.00 63.12 166 LYS A O 1
ATOM 1280 N N . SER A 1 167 ? 24.214 -28.249 -13.482 1.00 52.62 167 SER A N 1
ATOM 1281 C CA . SER A 1 167 ? 23.811 -29.563 -14.029 1.00 52.62 167 SER A CA 1
ATOM 1282 C C . SER A 1 167 ? 24.847 -30.171 -14.992 1.00 52.62 167 SER A C 1
ATOM 1284 O O . SER A 1 167 ? 24.953 -31.391 -15.086 1.00 52.62 167 SER A O 1
ATOM 1286 N N . TYR A 1 168 ? 25.619 -29.354 -15.719 1.00 50.88 168 TYR A N 1
ATOM 1287 C CA . TYR A 1 168 ? 26.732 -29.832 -16.546 1.00 50.88 168 TYR A CA 1
ATOM 1288 C C . TYR A 1 168 ? 27.916 -30.293 -15.684 1.00 50.88 168 TYR A C 1
ATOM 1290 O O . TYR A 1 168 ? 28.483 -31.343 -15.976 1.00 50.88 168 TYR A O 1
ATOM 1298 N N . VAL A 1 169 ? 28.268 -29.560 -14.621 1.00 54.09 169 VAL A N 1
ATOM 1299 C CA . VAL A 1 169 ? 29.315 -29.973 -13.668 1.00 54.09 169 VAL A CA 1
ATOM 1300 C C . VAL A 1 169 ? 28.886 -31.247 -12.935 1.00 54.09 169 VAL A C 1
ATOM 1302 O O . VAL A 1 169 ? 29.616 -32.223 -12.997 1.00 54.09 169 VAL A O 1
ATOM 1305 N N . GLU A 1 170 ? 27.673 -31.302 -12.377 1.00 50.47 170 GLU A N 1
ATOM 1306 C CA . GLU A 1 170 ? 27.073 -32.480 -11.712 1.00 50.47 170 GLU A CA 1
ATOM 1307 C C . GLU A 1 170 ? 27.149 -33.763 -12.563 1.00 50.47 170 GLU A C 1
ATOM 1309 O O . GLU A 1 170 ? 27.395 -34.847 -12.041 1.00 50.47 170 GLU A O 1
ATOM 1314 N N . TYR A 1 171 ? 26.989 -33.648 -13.886 1.00 46.44 171 TYR A N 1
ATOM 1315 C CA . TYR A 1 171 ? 27.081 -34.777 -14.817 1.00 46.44 171 TYR A CA 1
ATOM 1316 C C . TYR A 1 171 ? 28.523 -35.254 -15.101 1.00 46.44 171 TYR A C 1
ATOM 1318 O O . TYR A 1 171 ? 28.712 -36.400 -15.516 1.00 46.44 171 TYR A O 1
ATOM 1326 N N . HIS A 1 172 ? 29.535 -34.400 -14.908 1.00 50.38 172 HIS A N 1
ATOM 1327 C CA . HIS A 1 172 ? 30.944 -34.709 -15.201 1.00 50.38 172 HIS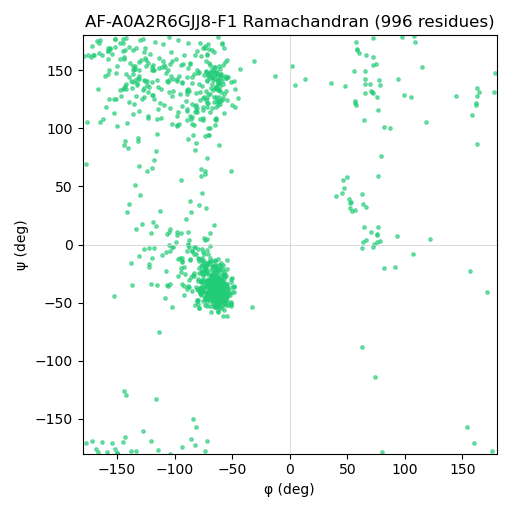 A CA 1
ATOM 1328 C C . HIS A 1 172 ? 31.793 -34.957 -13.939 1.00 50.38 172 HIS A C 1
ATOM 1330 O O . HIS A 1 172 ? 32.664 -35.825 -13.973 1.00 50.38 172 HIS A O 1
ATOM 1336 N N . ASP A 1 173 ? 31.525 -34.237 -12.847 1.00 58.22 173 ASP A N 1
ATOM 1337 C CA . ASP A 1 173 ? 32.122 -34.402 -11.518 1.00 58.22 173 ASP A CA 1
ATOM 1338 C C . ASP A 1 173 ? 31.114 -33.974 -10.423 1.00 58.22 173 ASP A C 1
ATOM 1340 O O . ASP A 1 173 ? 30.885 -32.789 -10.160 1.00 58.22 173 ASP A O 1
ATOM 1344 N N . GLU A 1 174 ? 30.489 -34.970 -9.788 1.00 56.06 174 GLU A N 1
ATOM 1345 C CA . GLU A 1 174 ? 29.481 -34.787 -8.734 1.00 56.06 174 GLU A CA 1
ATOM 1346 C C . GLU A 1 174 ? 30.082 -34.194 -7.443 1.00 56.06 174 GLU A C 1
ATOM 1348 O O . GLU A 1 174 ? 29.415 -33.415 -6.762 1.00 56.06 174 GLU A O 1
ATOM 1353 N N . GLU A 1 175 ? 31.347 -34.495 -7.112 1.00 59.94 175 GLU A N 1
ATOM 1354 C CA . GLU A 1 175 ? 31.998 -33.946 -5.912 1.00 59.94 175 GLU A CA 1
ATOM 1355 C C . GLU A 1 175 ? 32.326 -32.456 -6.097 1.00 59.94 175 GLU A C 1
ATOM 1357 O O . GLU A 1 175 ? 32.169 -31.666 -5.162 1.00 59.94 175 GLU A O 1
ATOM 1362 N N . LEU A 1 176 ? 32.711 -32.046 -7.311 1.00 61.06 176 LEU A N 1
ATOM 1363 C CA . LEU A 1 176 ? 33.024 -30.650 -7.632 1.00 61.06 176 LEU A CA 1
ATOM 1364 C C . LEU A 1 176 ? 31.774 -29.752 -7.700 1.00 61.06 176 LEU A C 1
ATOM 1366 O O . LEU A 1 176 ? 31.836 -28.575 -7.337 1.00 61.06 176 LEU A O 1
ATOM 1370 N N . ALA A 1 177 ? 30.624 -30.296 -8.115 1.00 53.69 177 ALA A N 1
ATOM 1371 C CA . ALA A 1 177 ? 29.372 -29.545 -8.246 1.00 53.69 177 ALA A CA 1
ATOM 1372 C C . ALA A 1 177 ? 28.890 -28.919 -6.921 1.00 53.69 177 ALA A C 1
ATOM 1374 O O . ALA A 1 177 ? 28.377 -27.792 -6.921 1.00 53.69 177 ALA A O 1
ATOM 1375 N N . PHE A 1 178 ? 29.096 -29.627 -5.805 1.00 56.06 178 PHE A N 1
ATOM 1376 C CA . PHE A 1 178 ? 28.671 -29.238 -4.453 1.00 56.06 178 PHE A CA 1
ATOM 1377 C C . PHE A 1 178 ? 29.826 -28.772 -3.546 1.00 56.06 178 PHE A C 1
ATOM 1379 O O . PHE A 1 178 ? 29.621 -28.583 -2.345 1.00 56.06 178 PHE A O 1
ATOM 1386 N N . ALA A 1 179 ? 31.033 -28.591 -4.089 1.00 62.25 179 ALA A N 1
ATOM 1387 C CA . ALA A 1 179 ? 32.197 -28.177 -3.314 1.00 62.25 179 ALA A CA 1
ATOM 1388 C C . ALA A 1 179 ? 32.119 -26.705 -2.857 1.00 62.25 179 ALA A C 1
ATOM 1390 O O . ALA A 1 179 ? 31.635 -25.832 -3.577 1.00 62.25 179 ALA A O 1
ATOM 1391 N N . ASP A 1 180 ? 32.646 -26.430 -1.661 1.00 54.72 180 ASP A N 1
ATOM 1392 C CA . ASP A 1 180 ? 32.814 -25.080 -1.113 1.00 54.72 180 ASP A CA 1
ATOM 1393 C C . ASP A 1 180 ? 33.940 -24.335 -1.868 1.00 54.72 180 ASP A C 1
ATOM 1395 O O . ASP A 1 180 ? 35.080 -24.817 -1.856 1.00 54.72 180 ASP A O 1
ATOM 1399 N N . PRO A 1 181 ? 33.685 -23.164 -2.491 1.00 55.62 181 PRO A N 1
ATOM 1400 C CA . PRO A 1 181 ? 34.728 -22.364 -3.138 1.00 55.62 181 PRO A CA 1
ATOM 1401 C C . PRO A 1 181 ? 35.893 -22.018 -2.197 1.00 55.62 181 PRO A C 1
ATOM 1403 O O . PRO A 1 181 ? 37.048 -21.993 -2.626 1.00 55.62 181 PRO A O 1
ATOM 1406 N N . GLY A 1 182 ? 35.611 -21.812 -0.905 1.00 57.78 182 GLY A N 1
ATOM 1407 C CA . GLY A 1 182 ? 36.596 -21.497 0.131 1.00 57.78 182 GLY A CA 1
ATOM 1408 C C . GLY A 1 182 ? 37.545 -22.650 0.480 1.00 57.78 182 GLY A C 1
ATOM 1409 O O . GLY A 1 182 ? 38.560 -22.424 1.143 1.00 57.78 182 GLY A O 1
ATOM 1410 N N . ALA A 1 183 ? 37.274 -23.873 0.012 1.00 58.72 183 ALA A N 1
ATOM 1411 C CA . ALA A 1 183 ? 38.167 -25.018 0.188 1.00 58.72 183 ALA A CA 1
ATOM 1412 C C . ALA A 1 183 ? 39.397 -24.989 -0.748 1.00 58.72 183 ALA A C 1
ATOM 1414 O O . ALA A 1 183 ? 40.355 -25.735 -0.520 1.00 58.72 183 ALA A O 1
ATOM 1415 N N . PHE A 1 184 ? 39.403 -24.134 -1.780 1.00 59.66 184 PHE A N 1
ATOM 1416 C CA . PHE A 1 184 ? 40.443 -24.093 -2.813 1.00 59.66 184 PHE A CA 1
ATOM 1417 C C . PHE A 1 184 ? 41.273 -22.806 -2.742 1.00 59.66 184 PHE A C 1
ATOM 1419 O O . PHE A 1 184 ? 40.762 -21.706 -2.917 1.00 59.66 184 PHE A O 1
ATOM 1426 N N . ALA A 1 185 ? 42.592 -22.940 -2.561 1.00 51.38 185 ALA A N 1
ATOM 1427 C CA . ALA A 1 185 ? 43.513 -21.796 -2.597 1.00 51.38 185 ALA A CA 1
ATOM 1428 C C . ALA A 1 185 ? 43.660 -21.186 -4.008 1.00 51.38 185 ALA A C 1
ATOM 1430 O O . ALA A 1 185 ? 43.887 -19.987 -4.141 1.00 51.38 185 ALA A O 1
ATOM 1431 N N . GLU A 1 186 ? 43.503 -22.008 -5.050 1.00 51.56 186 GLU A N 1
ATOM 1432 C CA . GLU A 1 186 ? 43.302 -21.592 -6.440 1.00 51.56 186 GLU A CA 1
ATOM 1433 C C . GLU A 1 186 ? 42.178 -22.470 -7.027 1.00 51.56 186 GLU A C 1
ATOM 1435 O O . GLU A 1 186 ? 42.372 -23.683 -7.152 1.00 51.56 186 GLU A O 1
ATOM 1440 N N . PRO A 1 187 ? 40.994 -21.912 -7.349 1.00 64.19 187 PRO A N 1
ATOM 1441 C CA . PRO A 1 187 ? 39.889 -22.678 -7.925 1.00 64.19 187 PRO A CA 1
ATOM 1442 C C . PRO A 1 187 ? 40.224 -23.316 -9.288 1.00 64.19 187 PRO A C 1
ATOM 1444 O O . PRO A 1 187 ? 40.828 -22.644 -10.137 1.00 64.19 187 PRO A O 1
ATOM 1447 N N . PRO A 1 188 ? 39.801 -24.570 -9.550 1.00 65.31 188 PRO A N 1
ATOM 1448 C CA . PRO A 1 188 ? 39.949 -25.195 -10.862 1.00 65.31 188 PRO A CA 1
ATOM 1449 C C . PRO A 1 188 ? 39.150 -24.446 -11.942 1.00 65.31 188 PRO A C 1
ATOM 1451 O O . PRO A 1 188 ? 38.108 -23.844 -11.680 1.00 65.31 188 PRO A O 1
ATOM 1454 N N . ARG A 1 189 ? 39.688 -24.444 -13.166 1.00 52.84 189 ARG A N 1
ATOM 1455 C CA . ARG A 1 189 ? 39.105 -23.780 -14.348 1.00 52.84 189 ARG A CA 1
ATOM 1456 C C . ARG A 1 189 ? 39.288 -24.613 -15.620 1.00 52.84 189 ARG A C 1
ATOM 1458 O O . ARG A 1 189 ? 39.489 -24.043 -16.691 1.00 52.84 189 ARG A O 1
ATOM 1465 N N . GLU A 1 190 ? 39.371 -25.934 -15.513 1.00 53.12 190 GLU A N 1
ATOM 1466 C CA . GLU A 1 190 ? 39.617 -26.804 -16.671 1.00 53.12 190 GLU A CA 1
ATOM 1467 C C . GLU A 1 190 ? 38.373 -26.878 -17.563 1.00 53.12 190 GLU A C 1
ATOM 1469 O O . GLU A 1 190 ? 38.477 -26.714 -18.781 1.00 53.12 190 GLU A O 1
ATOM 1474 N N . HIS A 1 191 ? 37.187 -26.988 -16.959 1.00 52.62 191 HIS A N 1
ATOM 1475 C CA . HIS A 1 191 ? 35.924 -27.012 -17.696 1.00 52.62 191 HIS A CA 1
ATOM 1476 C C . HIS A 1 191 ? 35.511 -25.612 -18.165 1.00 52.62 191 HIS A C 1
ATOM 1478 O O . HIS A 1 191 ? 35.136 -25.448 -19.327 1.00 52.62 191 HIS A O 1
ATOM 1484 N N . TYR A 1 192 ? 35.678 -24.584 -17.326 1.00 48.56 192 TYR A N 1
ATOM 1485 C CA . TYR A 1 192 ? 35.443 -23.194 -17.717 1.00 48.56 192 TYR A CA 1
ATOM 1486 C C . TYR A 1 192 ? 36.371 -22.745 -18.861 1.00 48.56 192 TYR A C 1
ATOM 1488 O O . TYR A 1 192 ? 35.901 -22.159 -19.831 1.00 48.56 192 TYR A O 1
ATOM 1496 N N . ARG A 1 193 ? 37.675 -23.067 -18.840 1.00 48.25 193 ARG A N 1
ATOM 1497 C CA . ARG A 1 193 ? 38.571 -22.696 -19.957 1.00 48.25 193 ARG A CA 1
ATOM 1498 C C . ARG A 1 193 ? 38.215 -23.400 -21.266 1.00 48.25 193 ARG A C 1
ATOM 1500 O O . ARG A 1 193 ? 38.385 -22.790 -22.316 1.00 48.25 193 ARG A O 1
ATOM 1507 N N . GLY A 1 194 ? 37.664 -24.615 -21.219 1.00 52.03 194 GLY A N 1
ATOM 1508 C CA . GLY A 1 194 ? 37.102 -25.288 -22.398 1.00 52.03 194 GLY A CA 1
ATOM 1509 C C . GLY A 1 194 ? 35.860 -24.600 -22.988 1.00 52.03 194 GLY A C 1
ATOM 1510 O O . GLY A 1 194 ? 35.531 -24.840 -24.144 1.00 52.03 194 GLY A O 1
ATOM 1511 N N . PHE A 1 195 ? 35.197 -23.730 -22.221 1.00 44.12 195 PHE A N 1
ATOM 1512 C CA . PHE A 1 195 ? 34.094 -22.875 -22.669 1.00 44.12 195 PHE A CA 1
ATOM 1513 C C . PHE A 1 195 ? 34.560 -21.479 -23.125 1.00 44.12 195 PHE A C 1
ATOM 1515 O O . PHE A 1 195 ? 33.790 -20.795 -23.790 1.00 44.12 195 PHE A O 1
ATOM 1522 N N . VAL A 1 196 ? 35.799 -21.066 -22.809 1.00 44.84 196 VAL A N 1
ATOM 1523 C CA . VAL A 1 196 ? 36.290 -19.669 -22.927 1.00 44.84 196 VAL A CA 1
ATOM 1524 C C . VAL A 1 196 ? 37.510 -19.476 -23.823 1.00 44.84 196 VAL A C 1
ATOM 1526 O O . VAL A 1 196 ? 37.701 -18.388 -24.358 1.00 44.84 196 VAL A O 1
ATOM 1529 N N . ALA A 1 197 ? 38.280 -20.532 -24.103 1.00 43.72 197 ALA A N 1
ATOM 1530 C CA . ALA A 1 197 ? 39.193 -20.539 -25.254 1.00 43.72 197 ALA A CA 1
ATOM 1531 C C . ALA A 1 197 ? 38.459 -20.205 -26.571 1.00 43.72 197 ALA A C 1
ATOM 1533 O O . ALA A 1 197 ? 39.061 -19.687 -27.508 1.00 43.72 197 ALA A O 1
ATOM 1534 N N . SER A 1 198 ? 37.137 -20.400 -26.567 1.00 43.75 198 SER A N 1
ATOM 1535 C CA . SER A 1 198 ? 36.197 -19.984 -27.593 1.00 43.75 198 SER A CA 1
ATOM 1536 C C . SER A 1 198 ? 36.320 -18.502 -28.021 1.00 43.75 198 SER A C 1
ATOM 1538 O O . SER A 1 198 ? 35.955 -18.132 -29.142 1.00 43.75 198 SER A O 1
ATOM 1540 N N . MET A 1 199 ? 36.772 -17.620 -27.122 1.00 39.53 199 MET A N 1
ATOM 1541 C CA . MET A 1 199 ? 36.438 -16.197 -27.188 1.00 39.53 199 MET A CA 1
ATOM 1542 C C . MET A 1 199 ? 37.611 -15.287 -26.736 1.00 39.53 199 MET A C 1
ATOM 1544 O O . MET A 1 199 ? 37.658 -14.783 -25.616 1.00 39.53 199 MET A O 1
ATOM 1548 N N . PHE A 1 200 ? 38.484 -15.002 -27.714 1.00 46.53 200 PHE A N 1
ATOM 1549 C CA . PHE A 1 200 ? 39.178 -13.724 -27.995 1.00 46.53 200 PHE A CA 1
ATOM 1550 C C . PHE A 1 200 ? 40.653 -13.473 -27.547 1.00 46.53 200 PHE A C 1
ATOM 1552 O O . PHE A 1 200 ? 41.008 -13.543 -26.377 1.00 46.53 200 PHE A O 1
ATOM 1559 N N . GLU A 1 201 ? 41.500 -13.027 -28.498 1.00 43.06 201 GLU A N 1
ATOM 1560 C CA . GLU A 1 201 ? 42.763 -12.259 -28.326 1.00 43.06 201 GLU A CA 1
ATOM 1561 C C . GLU A 1 201 ? 42.922 -11.300 -29.535 1.00 43.06 201 GLU A C 1
ATOM 1563 O O . GLU A 1 201 ? 42.885 -11.776 -30.668 1.00 43.06 201 GLU A O 1
ATOM 1568 N N . GLY A 1 202 ? 43.142 -9.981 -29.426 1.00 30.73 202 GLY A N 1
ATOM 1569 C CA . GLY A 1 202 ? 43.079 -9.090 -28.255 1.00 30.73 202 GLY A CA 1
ATOM 1570 C C . GLY A 1 202 ? 43.799 -7.736 -28.475 1.00 30.73 202 GLY A C 1
ATOM 1571 O O . GLY A 1 202 ? 44.972 -7.618 -28.111 1.00 30.73 202 GLY A O 1
ATOM 1572 N N . GLY A 1 203 ? 43.157 -6.688 -29.037 1.00 32.03 203 GLY A N 1
ATOM 1573 C CA . GLY A 1 203 ? 43.854 -5.399 -29.320 1.00 32.03 203 GLY A CA 1
ATOM 1574 C C . GLY A 1 203 ? 43.053 -4.071 -29.344 1.00 32.03 203 GLY A C 1
ATOM 1575 O O . GLY A 1 203 ? 42.320 -3.789 -30.285 1.00 32.03 203 GLY A O 1
ATOM 1576 N N . PHE A 1 204 ? 43.308 -3.169 -28.377 1.00 30.61 204 PHE A N 1
ATOM 1577 C CA . PHE A 1 204 ? 42.582 -1.893 -28.136 1.00 30.61 204 PHE A CA 1
ATOM 1578 C C . PHE A 1 204 ? 43.509 -0.644 -27.995 1.00 30.61 204 PHE A C 1
ATOM 1580 O O . PHE A 1 204 ? 44.730 -0.788 -27.897 1.00 30.61 204 PHE A O 1
ATOM 1587 N N . ARG A 1 205 ? 42.900 0.563 -27.860 1.00 25.00 205 ARG A N 1
ATOM 1588 C CA . ARG A 1 205 ? 43.338 1.772 -27.081 1.00 25.00 205 ARG A CA 1
ATOM 1589 C C . ARG A 1 205 ? 43.694 3.078 -27.842 1.00 25.00 205 ARG A C 1
ATOM 1591 O O . ARG A 1 205 ? 44.204 3.055 -28.954 1.00 25.00 205 ARG A O 1
ATOM 1598 N N . ASN A 1 206 ? 43.520 4.210 -27.129 1.00 25.98 206 ASN A N 1
ATOM 1599 C CA . ASN A 1 206 ? 43.800 5.630 -27.466 1.00 25.98 206 ASN A CA 1
ATOM 1600 C C . ASN A 1 206 ? 42.730 6.308 -28.367 1.00 25.98 206 ASN A C 1
ATOM 1602 O O . ASN A 1 206 ? 42.946 6.415 -29.569 1.00 25.98 206 ASN A O 1
ATOM 1606 N N . LEU A 1 207 ? 41.527 6.716 -27.919 1.00 28.89 207 LEU A N 1
ATOM 1607 C CA . LEU A 1 207 ? 41.011 7.290 -26.645 1.00 28.89 207 LEU A CA 1
ATOM 1608 C C . LEU A 1 207 ? 41.113 8.838 -26.523 1.00 28.89 207 LEU A C 1
ATOM 1610 O O . LEU A 1 207 ? 42.151 9.337 -26.097 1.00 28.89 207 LEU A O 1
ATOM 1614 N N . CYS A 1 208 ? 39.984 9.532 -26.776 1.00 28.02 208 CYS A N 1
ATOM 1615 C CA . CYS A 1 208 ? 39.640 10.940 -26.426 1.00 28.02 208 CYS A CA 1
ATOM 1616 C C . CYS A 1 208 ? 40.609 12.037 -26.970 1.00 28.02 208 CYS A C 1
ATOM 1618 O O . CYS A 1 208 ? 41.579 11.696 -27.637 1.00 28.02 208 CYS A O 1
ATOM 1620 N N . LEU A 1 209 ? 40.447 13.371 -26.879 1.00 26.50 209 LEU A N 1
ATOM 1621 C CA . LEU A 1 209 ? 39.635 14.415 -26.180 1.00 26.50 209 LEU A CA 1
ATOM 1622 C C . LEU A 1 209 ? 39.426 15.583 -27.219 1.00 26.50 209 LEU A C 1
ATOM 1624 O O . LEU A 1 209 ? 40.098 15.530 -28.250 1.00 26.50 209 LEU A O 1
ATOM 1628 N N . ASP A 1 210 ? 38.675 16.700 -27.131 1.00 29.56 210 ASP A N 1
ATOM 1629 C CA . ASP A 1 210 ? 37.729 17.425 -26.230 1.00 29.56 210 ASP A CA 1
ATOM 1630 C C . ASP A 1 210 ? 37.177 18.644 -27.066 1.00 29.56 210 ASP A C 1
ATOM 1632 O O . ASP A 1 210 ? 37.863 19.043 -28.012 1.00 29.56 210 ASP A O 1
ATOM 1636 N N . ARG A 1 211 ? 36.057 19.362 -26.809 1.00 31.52 211 ARG A N 1
ATOM 1637 C CA . ARG A 1 211 ? 34.943 19.234 -25.837 1.00 31.52 211 ARG A CA 1
ATOM 1638 C C . ARG A 1 211 ? 33.636 19.947 -26.306 1.00 31.52 211 ARG A C 1
ATOM 1640 O O . ARG A 1 211 ? 33.691 20.780 -27.207 1.00 31.52 211 ARG A O 1
ATOM 1647 N N . PHE A 1 212 ? 32.493 19.693 -25.633 1.00 29.86 212 PHE A N 1
ATOM 1648 C CA . PHE A 1 212 ? 31.106 19.890 -26.127 1.00 29.86 212 PHE A CA 1
ATOM 1649 C C . PHE A 1 212 ? 30.238 20.801 -25.220 1.00 29.86 212 PHE A C 1
ATOM 1651 O O . PHE A 1 212 ? 29.209 20.379 -24.696 1.00 29.86 212 PHE A O 1
ATOM 1658 N N . GLY A 1 213 ? 30.617 22.075 -25.063 1.00 32.41 213 GLY A N 1
ATOM 1659 C CA . GLY A 1 213 ? 29.716 23.118 -24.548 1.00 32.41 213 GLY A CA 1
ATOM 1660 C C . GLY A 1 213 ? 28.657 23.446 -25.609 1.00 32.41 213 GLY A C 1
ATOM 1661 O O . GLY A 1 213 ? 28.954 24.134 -26.578 1.00 32.41 213 GLY A O 1
ATOM 1662 N N . VAL A 1 214 ? 27.451 22.895 -25.458 1.00 41.91 214 VAL A N 1
ATOM 1663 C CA . VAL A 1 214 ? 26.880 21.901 -26.400 1.00 41.91 214 VAL A CA 1
ATOM 1664 C C . VAL A 1 214 ? 26.854 22.209 -27.935 1.00 41.91 214 VAL A C 1
ATOM 1666 O O . VAL A 1 214 ? 25.788 22.188 -28.543 1.00 41.91 214 VAL A O 1
ATOM 1669 N N . ASP A 1 215 ? 28.026 22.357 -28.586 1.00 34.50 215 ASP A N 1
ATOM 1670 C CA . ASP A 1 215 ? 28.339 22.024 -30.010 1.00 34.50 215 ASP A CA 1
ATOM 1671 C C . ASP A 1 215 ? 29.452 20.926 -30.095 1.00 34.50 215 ASP A C 1
ATOM 1673 O O . ASP A 1 215 ? 30.499 21.104 -29.474 1.00 34.50 215 ASP A O 1
ATOM 1677 N N . GLY A 1 216 ? 29.252 19.781 -30.789 1.00 41.59 216 GLY A N 1
ATOM 1678 C CA . GLY A 1 216 ? 30.124 18.575 -30.671 1.00 41.59 216 GLY A CA 1
ATOM 1679 C C . GLY A 1 216 ? 29.456 17.213 -31.006 1.00 41.59 216 GLY A C 1
ATOM 1680 O O . GLY A 1 216 ? 28.464 17.187 -31.739 1.00 41.59 216 GLY A O 1
ATOM 1681 N N . THR A 1 217 ? 29.982 16.077 -30.494 1.00 52.56 217 THR A N 1
ATOM 1682 C CA . THR A 1 217 ? 29.481 14.696 -30.774 1.00 52.56 217 THR A CA 1
ATOM 1683 C C . THR A 1 217 ? 29.125 13.878 -29.512 1.00 52.56 217 THR A C 1
ATOM 1685 O O . THR A 1 217 ? 29.681 14.090 -28.441 1.00 52.56 217 THR A O 1
ATOM 1688 N N . VAL A 1 218 ? 28.203 12.906 -29.609 1.00 53.22 218 VAL A N 1
ATOM 1689 C CA . VAL A 1 218 ? 27.877 11.976 -28.495 1.00 53.22 218 VAL A CA 1
ATOM 1690 C C . VAL A 1 218 ? 29.098 11.130 -28.115 1.00 53.22 218 VAL A C 1
ATOM 1692 O O . VAL A 1 218 ? 29.730 10.541 -28.994 1.00 53.22 218 VAL A O 1
ATOM 1695 N N . THR A 1 219 ? 29.387 11.029 -26.814 1.00 55.12 219 THR A N 1
ATOM 1696 C CA . THR A 1 219 ? 30.515 10.252 -26.266 1.00 55.12 219 THR A CA 1
ATOM 1697 C C . THR A 1 219 ? 30.089 8.965 -25.569 1.00 55.12 219 THR A C 1
ATOM 1699 O O . THR A 1 219 ? 30.816 7.979 -25.647 1.00 55.12 219 THR A O 1
ATOM 1702 N N . GLU A 1 220 ? 28.933 8.955 -24.902 1.00 61.06 220 GLU A N 1
ATOM 1703 C CA . GLU A 1 220 ? 28.519 7.860 -24.018 1.00 61.06 220 GLU A CA 1
ATOM 1704 C C . GLU A 1 220 ? 26.989 7.737 -23.959 1.00 61.06 220 GLU A C 1
ATOM 1706 O O . GLU A 1 220 ? 26.269 8.738 -24.024 1.00 61.06 220 GLU A O 1
ATOM 1711 N N . LEU A 1 221 ? 26.484 6.513 -23.795 1.00 56.53 221 LEU A N 1
ATOM 1712 C CA . LEU A 1 221 ? 25.052 6.206 -23.750 1.00 56.53 221 LEU A CA 1
ATOM 1713 C C . LEU A 1 221 ? 24.774 5.131 -22.688 1.00 56.53 221 LEU A C 1
ATOM 1715 O O . LEU A 1 221 ? 24.678 3.953 -23.016 1.00 56.53 221 LEU A O 1
ATOM 1719 N N . ILE A 1 222 ? 24.655 5.529 -21.418 1.00 64.06 222 ILE A N 1
ATOM 1720 C CA . ILE A 1 222 ? 24.449 4.609 -20.284 1.00 64.06 222 ILE A CA 1
ATOM 1721 C C . ILE A 1 222 ? 22.943 4.381 -20.055 1.00 64.06 222 ILE A C 1
ATOM 1723 O O . ILE A 1 222 ? 22.242 5.333 -19.687 1.00 64.06 222 ILE A O 1
ATOM 1727 N N . PRO A 1 223 ? 22.403 3.157 -20.208 1.00 58.88 223 PRO A N 1
ATOM 1728 C CA . PRO A 1 223 ? 21.033 2.854 -19.800 1.00 58.88 223 PRO A CA 1
ATOM 1729 C C . PRO A 1 223 ? 20.854 2.992 -18.282 1.00 58.88 223 PRO A C 1
ATOM 1731 O O . PRO A 1 223 ? 21.666 2.508 -17.503 1.00 58.88 223 PRO A O 1
ATOM 1734 N N . LEU A 1 224 ? 19.766 3.630 -17.849 1.00 64.19 224 LEU A N 1
ATOM 1735 C CA . LEU A 1 224 ? 19.455 3.849 -16.427 1.00 64.19 224 LEU A CA 1
ATOM 1736 C C . LEU A 1 224 ? 18.473 2.813 -15.854 1.00 64.19 224 LEU A C 1
ATOM 1738 O O . LEU A 1 224 ? 17.984 2.969 -14.738 1.00 64.19 224 LEU A O 1
ATOM 1742 N N . SER A 1 225 ? 18.149 1.772 -16.620 1.00 65.38 225 SER A N 1
ATOM 1743 C CA . SER A 1 225 ? 17.384 0.617 -16.154 1.00 65.38 225 SER A CA 1
ATOM 1744 C C . SER A 1 225 ? 17.642 -0.593 -17.048 1.00 65.38 225 SER A C 1
ATOM 1746 O O . SER A 1 225 ? 17.820 -0.448 -18.259 1.00 65.38 225 SER A O 1
ATOM 1748 N N . THR A 1 226 ? 17.616 -1.789 -16.463 1.00 55.38 226 THR A N 1
ATOM 1749 C CA . THR A 1 226 ? 17.624 -3.061 -17.194 1.00 55.38 226 THR A CA 1
ATOM 1750 C C . THR A 1 226 ? 16.234 -3.420 -17.735 1.00 55.38 226 THR A C 1
ATOM 1752 O O . THR A 1 226 ? 16.120 -4.001 -18.817 1.00 55.38 226 THR A O 1
ATOM 1755 N N . VAL A 1 227 ? 15.155 -3.035 -17.046 1.00 57.94 227 VAL A N 1
ATOM 1756 C CA . VAL A 1 227 ? 13.781 -3.433 -17.395 1.00 57.94 227 VAL A CA 1
ATOM 1757 C C . VAL A 1 227 ? 13.152 -2.442 -18.376 1.00 57.94 227 VAL A C 1
ATOM 1759 O O . VAL A 1 227 ? 13.212 -1.231 -18.180 1.00 57.94 227 VAL A O 1
ATOM 1762 N N . GLY A 1 228 ? 12.582 -2.957 -19.468 1.00 54.62 228 GLY A N 1
ATOM 1763 C CA . GLY A 1 228 ? 12.007 -2.142 -20.540 1.00 54.62 228 GLY A CA 1
ATOM 1764 C C . GLY A 1 228 ? 10.584 -1.651 -20.270 1.00 54.62 228 GLY A C 1
ATOM 1765 O O . GLY A 1 228 ? 9.862 -2.195 -19.441 1.00 54.62 228 GLY A O 1
ATOM 1766 N N . TYR A 1 229 ? 10.173 -0.646 -21.039 1.00 59.59 229 TYR A N 1
ATOM 1767 C CA . TYR A 1 229 ? 8.784 -0.236 -21.222 1.00 59.59 229 TYR A CA 1
ATOM 1768 C C . TYR A 1 229 ? 8.492 -0.087 -22.721 1.00 59.59 229 TYR A C 1
ATOM 1770 O O . TYR A 1 229 ? 9.366 0.329 -23.488 1.00 59.59 229 TYR A O 1
ATOM 1778 N N . ALA A 1 230 ? 7.243 -0.327 -23.132 1.00 62.12 230 ALA A N 1
ATOM 1779 C CA . ALA A 1 230 ? 6.737 -0.021 -24.477 1.00 62.12 230 ALA A CA 1
ATOM 1780 C C . ALA A 1 230 ? 7.687 -0.460 -25.618 1.00 62.12 230 ALA A C 1
ATOM 1782 O O . ALA A 1 230 ? 8.063 0.339 -26.488 1.00 62.12 230 ALA A O 1
ATOM 1783 N N . ARG A 1 231 ? 8.027 -1.756 -25.616 1.00 64.19 231 ARG A N 1
ATOM 1784 C CA . ARG A 1 231 ? 8.929 -2.470 -26.535 1.00 64.19 231 ARG A CA 1
ATOM 1785 C C . ARG A 1 231 ? 10.409 -2.210 -26.240 1.00 64.19 231 ARG A C 1
ATOM 1787 O O . ARG A 1 231 ? 11.156 -1.724 -27.088 1.00 64.19 231 ARG A O 1
ATOM 1794 N N . GLY A 1 232 ? 10.824 -2.542 -25.017 1.00 57.00 232 GLY A N 1
ATOM 1795 C CA . GLY A 1 232 ? 12.217 -2.615 -24.569 1.00 57.00 232 GLY A CA 1
ATOM 1796 C C . GLY A 1 232 ? 12.886 -1.273 -24.253 1.00 57.00 232 GLY A C 1
ATOM 1797 O O . GLY A 1 232 ? 14.077 -1.255 -23.917 1.00 57.00 232 GLY A O 1
ATOM 1798 N N . ARG A 1 233 ? 12.154 -0.156 -24.347 1.00 64.88 233 ARG A N 1
ATOM 1799 C CA . ARG A 1 233 ? 12.691 1.204 -24.188 1.00 64.88 233 ARG A CA 1
ATOM 1800 C C . ARG A 1 233 ? 13.044 1.480 -22.728 1.00 64.88 233 ARG A C 1
ATOM 1802 O O . ARG A 1 233 ? 12.292 1.116 -21.831 1.00 64.88 233 ARG A O 1
ATOM 1809 N N . VAL A 1 234 ? 14.153 2.175 -22.499 1.00 64.50 234 VAL A N 1
ATOM 1810 C CA . VAL A 1 234 ? 14.641 2.562 -21.165 1.00 64.50 234 VAL A CA 1
ATOM 1811 C C . VAL A 1 234 ? 15.123 4.012 -21.164 1.00 64.50 234 VAL A C 1
ATOM 1813 O O . VAL A 1 234 ? 15.510 4.511 -22.225 1.00 64.50 234 VAL A O 1
ATOM 1816 N N . PRO A 1 235 ? 15.106 4.712 -20.015 1.00 66.31 235 PRO A N 1
ATOM 1817 C CA . PRO A 1 235 ? 15.809 5.980 -19.880 1.00 66.31 235 PRO A CA 1
ATOM 1818 C C . PRO A 1 235 ? 17.319 5.782 -20.066 1.00 66.31 235 PRO A C 1
ATOM 1820 O O . PRO A 1 235 ? 17.865 4.757 -19.655 1.00 66.31 235 PRO A O 1
ATOM 1823 N N . VAL A 1 236 ? 17.998 6.756 -20.671 1.00 65.06 236 VAL A N 1
ATOM 1824 C CA . VAL A 1 236 ? 19.440 6.695 -20.976 1.00 65.06 236 VAL A CA 1
ATOM 1825 C C . VAL A 1 236 ? 20.099 8.002 -20.548 1.00 65.06 236 VAL A C 1
ATOM 1827 O O . VAL A 1 236 ? 19.647 9.073 -20.953 1.00 65.06 236 VAL A O 1
ATOM 1830 N N . ARG A 1 237 ? 21.178 7.936 -19.760 1.00 75.94 237 ARG A N 1
ATOM 1831 C CA . ARG A 1 237 ? 22.098 9.065 -19.570 1.00 75.94 237 ARG A CA 1
ATOM 1832 C C . ARG A 1 237 ? 22.949 9.167 -20.829 1.00 75.94 237 ARG A C 1
ATOM 1834 O O . ARG A 1 237 ? 23.786 8.308 -21.096 1.00 75.94 237 ARG A O 1
ATOM 1841 N N . VAL A 1 238 ? 22.689 10.204 -21.610 1.00 63.16 238 VAL A N 1
ATOM 1842 C CA . VAL A 1 238 ? 23.494 10.586 -22.765 1.00 63.16 238 VAL A CA 1
ATOM 1843 C C . VAL A 1 238 ? 24.569 11.526 -22.247 1.00 63.16 238 VAL A C 1
ATOM 1845 O O . VAL A 1 238 ? 24.258 12.663 -21.881 1.00 63.16 238 VAL A O 1
ATOM 1848 N N . SER A 1 239 ? 25.810 11.049 -22.176 1.00 65.31 239 SER A N 1
ATOM 1849 C CA . SER A 1 239 ? 26.942 11.937 -21.920 1.00 65.31 239 SER A CA 1
ATOM 1850 C C . SER A 1 239 ? 27.401 12.539 -23.242 1.00 65.31 239 SER A C 1
ATOM 1852 O O . SER A 1 239 ? 27.457 11.887 -24.293 1.00 65.31 239 SER A O 1
ATOM 1854 N N . PHE A 1 240 ? 27.716 13.820 -23.163 1.00 62.84 240 PHE A N 1
ATOM 1855 C CA . PHE A 1 240 ? 28.382 14.579 -24.202 1.00 62.84 240 PHE A CA 1
ATOM 1856 C C . PHE A 1 240 ? 29.840 14.797 -23.769 1.00 62.84 240 PHE A C 1
ATOM 1858 O O . PHE A 1 240 ? 30.263 14.345 -22.702 1.00 62.84 240 PHE A O 1
ATOM 1865 N N . GLU A 1 241 ? 30.661 15.450 -24.588 1.00 58.69 241 GLU A N 1
ATOM 1866 C CA . GLU A 1 241 ? 32.061 15.689 -24.212 1.00 58.69 241 GLU A CA 1
ATOM 1867 C C . GLU A 1 241 ? 32.134 16.666 -23.001 1.00 58.69 241 GLU A C 1
ATOM 1869 O O . GLU A 1 241 ? 32.957 16.480 -22.100 1.00 58.69 241 GLU A O 1
ATOM 1874 N N . GLU A 1 242 ? 31.220 17.649 -22.904 1.00 58.50 242 GLU A N 1
ATOM 1875 C CA . GLU A 1 242 ? 30.855 18.332 -21.646 1.00 58.50 242 GLU A CA 1
ATOM 1876 C C . GLU A 1 242 ? 29.404 18.026 -21.260 1.00 58.50 242 GLU A C 1
ATOM 1878 O O . GLU A 1 242 ? 28.497 18.134 -22.080 1.00 58.50 242 GLU A O 1
ATOM 1883 N N . GLY A 1 243 ? 29.175 17.728 -19.979 1.00 64.81 243 GLY A N 1
ATOM 1884 C CA . GLY A 1 243 ? 27.836 17.526 -19.429 1.00 64.81 243 GLY A CA 1
ATOM 1885 C C . GLY A 1 243 ? 27.154 16.222 -19.853 1.00 64.81 243 GLY A C 1
ATOM 1886 O O . GLY A 1 243 ? 27.679 15.403 -20.608 1.00 64.81 243 GLY A O 1
ATOM 1887 N N . ALA A 1 244 ? 25.955 16.023 -19.315 1.00 71.12 244 ALA A N 1
ATOM 1888 C CA . ALA A 1 244 ? 25.084 14.906 -19.639 1.00 71.12 244 ALA A CA 1
ATOM 1889 C C . ALA A 1 244 ? 23.616 15.338 -19.537 1.00 71.12 244 ALA A C 1
ATOM 1891 O O . ALA A 1 244 ? 23.284 16.322 -18.868 1.00 71.12 244 ALA A O 1
ATOM 1892 N N . VAL A 1 245 ? 22.745 14.584 -20.201 1.00 71.88 245 VAL A N 1
ATOM 1893 C CA . VAL A 1 245 ? 21.286 14.702 -20.100 1.00 71.88 245 VAL A CA 1
ATOM 1894 C C . VAL A 1 245 ? 20.671 13.315 -19.965 1.00 71.88 245 VAL A C 1
ATOM 1896 O O . VAL A 1 245 ? 21.227 12.326 -20.445 1.00 71.88 245 VAL A O 1
ATOM 1899 N N . VAL A 1 246 ? 19.495 13.222 -19.352 1.00 75.69 246 VAL A N 1
ATOM 1900 C CA . VAL A 1 246 ? 18.715 11.982 -19.328 1.00 75.69 246 VAL A CA 1
ATOM 1901 C C . VAL A 1 246 ? 17.661 12.030 -20.429 1.00 75.69 246 VAL A C 1
ATOM 1903 O O . VAL A 1 246 ? 16.726 12.828 -20.377 1.00 75.69 246 VAL A O 1
ATOM 1906 N N . TYR A 1 247 ? 17.801 11.157 -21.423 1.00 69.12 247 TYR A N 1
ATOM 1907 C CA . TYR A 1 247 ? 16.743 10.835 -22.374 1.00 69.12 247 TYR A CA 1
ATOM 1908 C C . TYR A 1 247 ? 15.684 9.977 -21.676 1.00 69.12 247 TYR A C 1
ATOM 1910 O O . TYR A 1 247 ? 16.005 8.908 -21.152 1.00 69.12 247 TYR A O 1
ATOM 1918 N N . LYS A 1 248 ? 14.418 10.407 -21.697 1.00 76.06 248 LYS A N 1
ATOM 1919 C CA . LYS A 1 248 ? 13.265 9.592 -21.292 1.00 76.06 248 LYS A CA 1
ATOM 1920 C C . LYS A 1 248 ? 12.445 9.232 -22.547 1.00 76.06 248 LYS A C 1
ATOM 1922 O O . LYS A 1 248 ? 11.927 10.133 -23.206 1.00 76.06 248 LYS A O 1
ATOM 1927 N N . PRO A 1 249 ? 12.256 7.942 -22.889 1.00 73.06 249 PRO A N 1
ATOM 1928 C CA . PRO A 1 249 ? 11.520 7.507 -24.087 1.00 73.06 249 PRO A CA 1
ATOM 1929 C C . PRO A 1 249 ? 9.980 7.551 -23.931 1.00 73.06 249 PRO A C 1
ATOM 1931 O O . PRO A 1 249 ? 9.270 6.697 -24.470 1.00 73.06 249 PRO A O 1
ATOM 1934 N N . ARG A 1 250 ? 9.488 8.529 -23.161 1.00 81.81 250 ARG A N 1
ATOM 1935 C CA . ARG A 1 250 ? 8.087 8.831 -22.820 1.00 81.81 250 ARG A CA 1
ATOM 1936 C C . ARG A 1 250 ? 7.912 10.353 -22.737 1.00 81.81 250 ARG A C 1
ATOM 1938 O O . ARG A 1 250 ? 8.909 11.040 -22.514 1.00 81.81 250 ARG A O 1
ATOM 1945 N N . SER A 1 251 ? 6.688 10.884 -22.843 1.00 84.50 251 SER A N 1
ATOM 1946 C CA . SER A 1 251 ? 6.454 12.300 -22.493 1.00 84.50 251 SER A CA 1
ATOM 1947 C C . SER A 1 251 ? 6.959 12.588 -21.073 1.00 84.50 251 SER A C 1
ATOM 1949 O O . SER A 1 251 ? 6.856 11.722 -20.201 1.00 84.50 251 SER A O 1
ATOM 1951 N N . VAL A 1 252 ? 7.508 13.789 -20.864 1.00 84.12 252 VAL A N 1
ATOM 1952 C CA . VAL A 1 252 ? 7.988 14.319 -19.572 1.00 84.12 252 VAL A CA 1
ATOM 1953 C C . VAL A 1 252 ? 7.199 15.552 -19.118 1.00 84.12 252 VAL A C 1
ATOM 1955 O O . VAL A 1 252 ? 7.645 16.303 -18.255 1.00 84.12 252 VAL A O 1
ATOM 1958 N N . GLU A 1 253 ? 6.030 15.788 -19.715 1.00 89.81 253 GLU A N 1
ATOM 1959 C CA . GLU A 1 253 ? 5.171 16.941 -19.411 1.00 89.81 253 GLU A CA 1
ATOM 1960 C C . GLU A 1 253 ? 4.637 16.874 -17.974 1.00 89.81 253 GLU A C 1
ATOM 1962 O O . GLU A 1 253 ? 4.588 17.891 -17.293 1.00 89.81 253 GLU A O 1
ATOM 1967 N N . ALA A 1 254 ? 4.352 15.667 -17.473 1.00 92.00 254 ALA A N 1
ATOM 1968 C CA . ALA A 1 254 ? 4.019 15.415 -16.071 1.00 92.00 254 ALA A CA 1
ATOM 1969 C C . ALA A 1 254 ? 5.164 15.806 -15.116 1.00 92.00 254 ALA A C 1
ATOM 1971 O O . ALA A 1 254 ? 4.937 16.482 -14.111 1.00 92.00 254 ALA A O 1
ATOM 1972 N N . ASP A 1 255 ? 6.405 15.428 -15.450 1.00 92.00 255 ASP A N 1
ATOM 1973 C CA . ASP A 1 255 ? 7.594 15.803 -14.683 1.00 92.00 255 ASP A CA 1
ATOM 1974 C C . ASP A 1 255 ? 7.793 17.330 -14.688 1.00 92.00 255 ASP A C 1
ATOM 1976 O O . ASP A 1 255 ? 8.008 17.937 -13.638 1.00 92.00 255 ASP A O 1
ATOM 1980 N N . ALA A 1 256 ? 7.654 17.964 -15.857 1.00 88.69 256 ALA A N 1
ATOM 1981 C CA . ALA A 1 256 ? 7.763 19.412 -16.015 1.00 88.69 256 ALA A CA 1
ATOM 1982 C C . ALA A 1 256 ? 6.677 20.170 -15.228 1.00 88.69 256 ALA A C 1
ATOM 1984 O O . ALA A 1 256 ? 6.997 21.107 -14.499 1.00 88.69 256 ALA A O 1
ATOM 1985 N N . ALA A 1 257 ? 5.414 19.739 -15.312 1.00 93.69 257 ALA A N 1
ATOM 1986 C CA . ALA A 1 257 ? 4.291 20.350 -14.603 1.00 93.69 257 ALA A CA 1
ATOM 1987 C C . ALA A 1 257 ? 4.434 20.243 -13.075 1.00 93.69 257 ALA A C 1
ATOM 1989 O O . ALA A 1 257 ? 4.146 21.207 -12.361 1.00 93.69 257 ALA A O 1
ATOM 1990 N N . PHE A 1 258 ? 4.945 19.116 -12.561 1.00 94.31 258 PHE A N 1
ATOM 1991 C CA . PHE A 1 258 ? 5.269 18.969 -11.139 1.00 94.31 258 PHE A CA 1
ATOM 1992 C C . PHE A 1 258 ? 6.344 19.972 -10.692 1.00 94.31 258 PHE A C 1
ATOM 1994 O O . PHE A 1 258 ? 6.183 20.629 -9.663 1.00 94.31 258 PHE A O 1
ATOM 2001 N N . HIS A 1 259 ? 7.426 20.128 -11.463 1.00 91.62 259 HIS A N 1
ATOM 2002 C CA . HIS A 1 259 ? 8.534 21.020 -11.094 1.00 91.62 259 HIS A CA 1
ATOM 2003 C C . HIS A 1 259 ? 8.231 22.507 -11.304 1.00 91.62 259 HIS A C 1
ATOM 2005 O O . HIS A 1 259 ? 8.688 23.328 -10.511 1.00 91.62 259 HIS A O 1
ATOM 2011 N N . GLU A 1 260 ? 7.399 22.863 -12.280 1.00 92.38 260 GLU A N 1
ATOM 2012 C CA . GLU A 1 260 ? 6.839 24.213 -12.427 1.00 92.38 260 GLU A CA 1
ATOM 2013 C C . GLU A 1 260 ? 5.905 24.550 -11.250 1.00 92.38 260 GLU A C 1
ATOM 2015 O O . GLU A 1 260 ? 6.060 25.593 -10.614 1.00 92.38 260 GLU A O 1
ATOM 2020 N N . THR A 1 261 ? 5.017 23.624 -10.864 1.00 93.69 261 THR A N 1
ATOM 2021 C CA . THR A 1 261 ? 4.170 23.758 -9.661 1.00 93.69 261 THR A CA 1
ATOM 2022 C C . THR A 1 261 ? 5.023 23.949 -8.401 1.00 93.69 261 THR A C 1
ATOM 2024 O O . THR A 1 261 ? 4.779 24.854 -7.600 1.00 93.69 261 THR A O 1
ATOM 2027 N N . ALA A 1 262 ? 6.067 23.130 -8.239 1.00 92.38 262 ALA A N 1
ATOM 2028 C CA . ALA A 1 262 ? 7.011 23.232 -7.130 1.00 92.38 262 ALA A CA 1
ATOM 2029 C C . ALA A 1 262 ? 7.839 24.528 -7.166 1.00 92.38 262 ALA A C 1
ATOM 2031 O O . ALA A 1 262 ? 8.254 24.995 -6.109 1.00 92.38 262 ALA A O 1
ATOM 2032 N N . THR A 1 263 ? 8.079 25.114 -8.343 1.00 91.75 263 THR A N 1
ATOM 2033 C CA . THR A 1 263 ? 8.764 26.408 -8.503 1.00 91.75 263 THR A CA 1
ATOM 2034 C C . THR A 1 263 ? 7.854 27.554 -8.079 1.00 91.75 263 THR A C 1
ATOM 2036 O O . THR A 1 263 ? 8.219 28.321 -7.193 1.00 91.75 263 THR A O 1
ATOM 2039 N N . ARG A 1 264 ? 6.626 27.609 -8.608 1.00 93.19 264 ARG A N 1
ATOM 2040 C CA . ARG A 1 264 ? 5.612 28.619 -8.250 1.00 93.19 264 ARG A CA 1
ATOM 2041 C C . ARG A 1 264 ? 5.287 28.634 -6.756 1.00 93.19 264 ARG A C 1
ATOM 2043 O O . ARG A 1 264 ? 5.019 29.689 -6.192 1.00 93.19 264 ARG A O 1
ATOM 2050 N N . LEU A 1 265 ? 5.331 27.474 -6.100 1.00 91.19 265 LEU A N 1
ATOM 2051 C CA . LEU A 1 265 ? 5.075 27.361 -4.665 1.00 91.19 265 LEU A CA 1
ATOM 2052 C C . LEU A 1 265 ? 6.221 27.910 -3.786 1.00 91.19 265 LEU A C 1
ATOM 2054 O O . LEU A 1 265 ? 5.962 28.276 -2.640 1.00 91.19 265 LEU A O 1
ATOM 2058 N N . GLN A 1 266 ? 7.464 28.007 -4.282 1.00 87.44 266 GLN A N 1
ATOM 2059 C CA . GLN A 1 266 ? 8.627 28.423 -3.473 1.00 87.44 266 GLN A CA 1
ATOM 2060 C C . GLN A 1 266 ? 8.468 29.824 -2.873 1.00 87.44 266 GLN A C 1
ATOM 2062 O O . GLN A 1 266 ? 8.768 30.005 -1.694 1.00 87.44 266 GLN A O 1
ATOM 2067 N N . ASP A 1 267 ? 7.918 30.778 -3.628 1.00 87.38 267 ASP A N 1
ATOM 2068 C CA . ASP A 1 267 ? 7.695 32.159 -3.169 1.00 87.38 267 ASP A CA 1
ATOM 2069 C C . ASP A 1 267 ? 6.673 32.268 -2.015 1.00 87.38 267 ASP A C 1
ATOM 2071 O O . ASP A 1 267 ? 6.603 33.292 -1.331 1.00 87.38 267 ASP A O 1
ATOM 2075 N N . HIS A 1 268 ? 5.903 31.204 -1.758 1.00 91.06 268 HIS A N 1
ATOM 2076 C CA . HIS A 1 268 ? 4.913 31.118 -0.680 1.00 91.06 268 HIS A CA 1
ATOM 2077 C C . HIS A 1 268 ? 5.375 30.269 0.520 1.00 91.06 268 HIS A C 1
ATOM 2079 O O . HIS A 1 268 ? 4.668 30.193 1.532 1.00 91.06 268 HIS A O 1
ATOM 2085 N N . LEU A 1 269 ? 6.540 29.615 0.436 1.00 88.06 269 LEU A N 1
ATOM 2086 C CA . LEU A 1 269 ? 7.036 28.707 1.470 1.00 88.06 269 LEU A CA 1
ATOM 2087 C C . LEU A 1 269 ? 8.045 29.372 2.412 1.00 88.06 269 LEU A C 1
ATOM 2089 O O . LEU A 1 269 ? 8.938 30.115 2.020 1.00 88.06 269 LEU A O 1
ATOM 2093 N N . SER A 1 270 ? 7.938 29.027 3.698 1.00 81.25 270 SER A N 1
ATOM 2094 C CA . SER A 1 270 ? 8.960 29.346 4.711 1.00 81.25 270 SER A CA 1
ATOM 2095 C C . SER A 1 270 ? 10.096 28.311 4.764 1.00 81.25 270 SER A C 1
ATOM 2097 O O . SER A 1 270 ? 11.079 28.486 5.487 1.00 81.25 270 SER A O 1
ATOM 2099 N N . THR A 1 271 ? 9.966 27.224 4.002 1.00 76.56 271 THR A N 1
ATOM 2100 C CA . THR A 1 271 ? 10.994 26.214 3.745 1.00 76.56 271 THR A CA 1
ATOM 2101 C C . THR A 1 271 ? 11.849 26.618 2.536 1.00 76.56 271 THR A C 1
ATOM 2103 O O . THR A 1 271 ? 11.288 26.995 1.511 1.00 76.56 271 THR A O 1
ATOM 2106 N N . PRO A 1 272 ? 13.194 26.524 2.608 1.00 71.06 272 PRO A N 1
ATOM 2107 C CA . PRO A 1 272 ? 14.064 26.789 1.460 1.00 71.06 272 PRO A CA 1
ATOM 2108 C C . PRO A 1 272 ? 13.752 25.879 0.256 1.00 71.06 272 PRO A C 1
ATOM 2110 O O . PRO A 1 272 ? 13.270 24.761 0.450 1.00 71.06 272 PRO A O 1
ATOM 2113 N N . PRO A 1 273 ? 14.067 26.310 -0.980 1.00 77.69 273 PRO A N 1
ATOM 2114 C CA . PRO A 1 273 ? 13.571 25.676 -2.199 1.00 77.69 273 PRO A CA 1
ATOM 2115 C C . PRO A 1 273 ? 14.059 24.235 -2.398 1.00 77.69 273 PRO A C 1
ATOM 2117 O O . PRO A 1 273 ? 15.168 23.875 -1.987 1.00 77.69 273 PRO A O 1
ATOM 2120 N N . LEU A 1 274 ? 13.218 23.428 -3.052 1.00 85.19 274 LEU A N 1
ATOM 2121 C CA . LEU A 1 274 ? 13.524 22.066 -3.507 1.00 85.19 274 LEU A CA 1
ATOM 2122 C C . LEU A 1 274 ? 14.526 22.091 -4.678 1.00 85.19 274 LEU A C 1
ATOM 2124 O O . LEU A 1 274 ? 14.772 23.142 -5.271 1.00 85.19 274 LEU A O 1
ATOM 2128 N N . ARG A 1 275 ? 15.098 20.938 -5.052 1.00 88.69 275 ARG A N 1
ATOM 2129 C CA . ARG A 1 275 ? 15.832 20.827 -6.322 1.00 88.69 275 ARG A CA 1
ATOM 2130 C C . ARG A 1 275 ? 14.854 20.497 -7.446 1.00 88.69 275 ARG A C 1
ATOM 2132 O O . ARG A 1 275 ? 14.383 19.370 -7.563 1.00 88.69 275 ARG A O 1
ATOM 2139 N N . THR A 1 276 ? 14.615 21.493 -8.289 1.00 86.50 276 THR A N 1
ATOM 2140 C CA . THR A 1 276 ? 13.873 21.393 -9.547 1.00 86.50 276 THR A CA 1
ATOM 2141 C C . THR A 1 276 ? 14.862 21.204 -10.712 1.00 86.50 276 THR A C 1
ATOM 2143 O O . THR A 1 276 ? 15.581 22.149 -11.052 1.00 86.50 276 THR A O 1
ATOM 2146 N N . PRO A 1 277 ? 15.018 19.991 -11.277 1.00 84.50 277 PRO A N 1
ATOM 2147 C CA . PRO A 1 277 ? 15.727 19.789 -12.537 1.00 84.50 277 PRO A CA 1
ATOM 2148 C C . PRO A 1 277 ? 14.911 20.287 -13.733 1.00 84.50 277 PRO A C 1
ATOM 2150 O O . PRO A 1 277 ? 13.681 20.258 -13.731 1.00 84.50 277 PRO A O 1
ATOM 2153 N N . THR A 1 278 ? 15.615 20.741 -14.764 1.00 80.44 278 THR A N 1
ATOM 2154 C CA . THR A 1 278 ? 15.037 21.251 -16.012 1.00 80.44 278 THR A CA 1
ATOM 2155 C C . THR A 1 278 ? 14.554 20.097 -16.891 1.00 80.44 278 THR A C 1
ATOM 2157 O O . THR A 1 278 ? 15.277 19.119 -17.077 1.00 80.44 278 THR A O 1
ATOM 2160 N N . TYR A 1 279 ? 13.368 20.224 -17.489 1.00 82.56 279 TYR A N 1
ATOM 2161 C CA . TYR A 1 279 ? 12.816 19.251 -18.439 1.00 82.56 279 TYR A CA 1
ATOM 2162 C C . TYR A 1 279 ? 12.583 19.884 -19.811 1.00 82.56 279 TYR A C 1
ATOM 2164 O O . TYR A 1 279 ? 12.294 21.074 -19.926 1.00 82.56 279 TYR A O 1
ATOM 2172 N N . LEU A 1 280 ? 12.686 19.070 -20.862 1.00 74.62 280 LEU A N 1
ATOM 2173 C CA . LEU A 1 280 ? 12.483 19.475 -22.251 1.00 74.62 280 LEU A CA 1
ATOM 2174 C C . LEU A 1 280 ? 11.542 18.479 -22.960 1.00 74.62 280 LEU A C 1
ATOM 2176 O O . LEU A 1 280 ? 12.018 17.502 -23.552 1.00 74.62 280 LEU A O 1
ATOM 2180 N N . PRO A 1 281 ? 10.216 18.710 -22.906 1.00 74.50 281 PRO A N 1
ATOM 2181 C CA . PRO A 1 281 ? 9.218 17.895 -23.598 1.00 74.50 281 PRO A CA 1
ATOM 2182 C C . PRO A 1 281 ? 9.387 17.848 -25.118 1.00 74.50 281 PRO A C 1
ATOM 2184 O O . PRO A 1 281 ? 9.799 18.828 -25.750 1.00 74.50 281 PRO A O 1
ATOM 2187 N N . ARG A 1 282 ? 9.035 16.708 -25.715 1.00 73.94 282 ARG A N 1
ATOM 2188 C CA . ARG A 1 282 ? 8.897 16.474 -27.159 1.00 73.94 282 ARG A CA 1
ATOM 2189 C C . ARG A 1 282 ? 7.716 15.525 -27.402 1.00 73.94 282 ARG A C 1
ATOM 2191 O O . ARG A 1 282 ? 7.205 14.899 -26.480 1.00 73.94 282 ARG A O 1
ATOM 2198 N N . GLU A 1 283 ? 7.280 15.404 -28.651 1.00 75.00 283 GLU A N 1
ATOM 2199 C CA . GLU A 1 283 ? 6.168 14.521 -29.015 1.00 75.00 283 GLU A CA 1
ATOM 2200 C C . GLU A 1 283 ? 6.529 13.047 -28.737 1.00 75.00 283 GLU A C 1
ATOM 2202 O O . GLU A 1 283 ? 7.360 12.454 -29.424 1.00 75.00 283 GLU A O 1
ATOM 2207 N N . GLY A 1 284 ? 5.939 12.462 -27.689 1.00 70.00 284 GLY A N 1
ATOM 2208 C CA . GLY A 1 284 ? 6.143 11.062 -27.290 1.00 70.00 284 GLY A CA 1
ATOM 2209 C C . GLY A 1 284 ? 7.467 10.733 -26.578 1.00 70.00 284 GLY A C 1
ATOM 2210 O O . GLY A 1 284 ? 7.691 9.567 -26.245 1.00 70.00 284 GLY A O 1
ATOM 2211 N N . TYR A 1 285 ? 8.339 11.713 -26.322 1.00 69.62 285 TYR A N 1
ATOM 2212 C CA . TYR A 1 285 ? 9.601 11.540 -25.584 1.00 69.62 285 TYR A CA 1
ATOM 2213 C C . TYR A 1 285 ? 10.012 12.834 -24.863 1.00 69.62 285 TYR A C 1
ATOM 2215 O O . TYR A 1 285 ? 9.379 13.875 -25.017 1.00 69.62 285 TYR A O 1
ATOM 2223 N N . GLY A 1 286 ? 11.097 12.819 -24.094 1.00 68.69 286 GLY A N 1
ATOM 2224 C CA . GLY A 1 286 ? 11.633 14.051 -23.526 1.00 68.69 286 GLY A CA 1
ATOM 2225 C C . GLY A 1 286 ? 13.048 13.927 -22.998 1.00 68.69 286 GLY A C 1
ATOM 2226 O O . GLY A 1 286 ? 13.643 12.848 -22.986 1.00 68.69 286 GLY A O 1
ATOM 2227 N N . TRP A 1 287 ? 13.577 15.062 -22.555 1.00 72.75 287 TRP A N 1
ATOM 2228 C CA . TRP A 1 287 ? 14.882 15.148 -21.908 1.00 72.75 287 TRP A CA 1
ATOM 2229 C C . TRP A 1 287 ? 14.760 15.776 -20.529 1.00 72.75 287 TRP A C 1
ATOM 2231 O O . TRP A 1 287 ? 13.830 16.537 -20.255 1.00 72.75 287 TRP A O 1
ATOM 2241 N N . MET A 1 288 ? 15.733 15.470 -19.685 1.00 83.56 288 MET A N 1
ATOM 2242 C CA . MET A 1 288 ? 15.854 15.961 -18.325 1.00 83.56 288 MET A CA 1
ATOM 2243 C C . MET A 1 288 ? 17.318 16.327 -18.046 1.00 83.56 288 MET A C 1
ATOM 2245 O O . MET A 1 288 ? 18.239 15.630 -18.474 1.00 83.56 288 MET A O 1
ATOM 2249 N N . GLU A 1 289 ? 17.523 17.422 -17.322 1.00 81.50 289 GLU A N 1
ATOM 2250 C CA . GLU A 1 289 ? 18.806 17.826 -16.746 1.00 81.50 289 GLU A CA 1
ATOM 2251 C C . GLU A 1 289 ? 19.356 16.721 -15.834 1.00 81.50 289 GLU A C 1
ATOM 2253 O O . GLU A 1 289 ? 18.649 16.229 -14.953 1.00 81.50 289 GLU A O 1
ATOM 2258 N N . THR A 1 290 ? 20.618 16.328 -16.016 1.00 81.50 290 THR A N 1
ATOM 2259 C CA . THR A 1 290 ? 21.233 15.335 -15.132 1.00 81.50 290 THR A CA 1
ATOM 2260 C C . THR A 1 290 ? 21.287 15.839 -13.688 1.00 81.50 290 THR A C 1
ATOM 2262 O O . THR A 1 290 ? 21.700 16.962 -13.400 1.00 81.50 290 THR A O 1
ATOM 2265 N N . VAL A 1 291 ? 20.875 14.966 -12.771 1.00 84.44 291 VAL A N 1
ATOM 2266 C CA . VAL A 1 291 ? 20.972 15.157 -11.326 1.00 84.44 291 VAL A CA 1
ATOM 2267 C C . VAL A 1 291 ? 21.922 14.093 -10.796 1.00 84.44 291 VAL A C 1
ATOM 2269 O O . VAL A 1 291 ? 21.584 12.911 -10.782 1.00 84.44 291 VAL A O 1
ATOM 2272 N N . ASP A 1 292 ? 23.119 14.511 -10.400 1.00 82.12 292 ASP A N 1
ATOM 2273 C CA . ASP A 1 292 ? 24.087 13.652 -9.725 1.00 82.12 292 ASP A CA 1
ATOM 2274 C C . ASP A 1 292 ? 23.840 13.716 -8.197 1.00 82.12 292 ASP A C 1
ATOM 2276 O O . ASP A 1 292 ? 23.661 14.820 -7.668 1.00 82.12 292 ASP A O 1
ATOM 2280 N N . PRO A 1 293 ? 23.771 12.574 -7.481 1.00 82.81 293 PRO A N 1
ATOM 2281 C CA . PRO A 1 293 ? 23.637 12.564 -6.025 1.00 82.81 293 PRO A CA 1
ATOM 2282 C C . PRO A 1 293 ? 24.850 13.161 -5.297 1.00 82.81 293 PRO A C 1
ATOM 2284 O O . PRO A 1 293 ? 25.994 12.978 -5.709 1.00 82.81 293 PRO A O 1
ATOM 2287 N N . GLU A 1 294 ? 24.585 13.822 -4.174 1.00 85.69 294 GLU A N 1
ATOM 2288 C CA . GLU A 1 294 ? 25.570 14.302 -3.196 1.00 85.69 294 GLU A CA 1
ATOM 2289 C C . GLU A 1 294 ? 24.954 14.037 -1.818 1.00 85.69 294 GLU A C 1
ATOM 2291 O O . GLU A 1 294 ? 23.845 14.500 -1.560 1.00 85.69 294 GLU A O 1
ATOM 2296 N N . ASP A 1 295 ? 25.606 13.283 -0.936 1.00 83.62 295 ASP A N 1
ATOM 2297 C CA . ASP A 1 295 ? 25.087 13.066 0.421 1.00 83.62 295 ASP A CA 1
ATOM 2298 C C . ASP A 1 295 ? 25.213 14.338 1.286 1.00 83.62 295 ASP A C 1
ATOM 2300 O O . ASP A 1 295 ? 25.960 15.259 0.933 1.00 83.62 295 ASP A O 1
ATOM 2304 N N . PRO A 1 296 ? 24.499 14.443 2.425 1.00 86.81 296 PRO A N 1
ATOM 2305 C CA . PRO A 1 296 ? 24.663 15.577 3.327 1.00 86.81 296 PRO A CA 1
ATOM 2306 C C . PRO A 1 296 ? 26.128 15.754 3.760 1.00 86.81 296 PRO A C 1
ATOM 2308 O O . PRO A 1 296 ? 26.867 14.783 3.962 1.00 86.81 296 PRO A O 1
ATOM 2311 N N . ALA A 1 297 ? 26.557 17.010 3.904 1.00 87.06 297 ALA A N 1
ATOM 2312 C CA . ALA A 1 297 ? 27.916 17.325 4.350 1.00 87.06 297 ALA A CA 1
ATOM 2313 C C . ALA A 1 297 ? 28.113 17.199 5.861 1.00 87.06 297 ALA A C 1
ATOM 2315 O O . ALA A 1 297 ? 29.235 17.046 6.337 1.00 87.06 297 ALA A O 1
ATOM 2316 N N . ASP A 1 298 ? 27.017 17.335 6.599 1.00 88.19 298 ASP A N 1
ATOM 2317 C CA . ASP A 1 298 ? 26.947 17.293 8.046 1.00 88.19 298 ASP A CA 1
ATOM 2318 C C . ASP A 1 298 ? 25.481 17.127 8.483 1.00 88.19 298 ASP A C 1
ATOM 2320 O O . ASP A 1 298 ? 24.533 17.235 7.692 1.00 88.19 298 ASP A O 1
ATOM 2324 N N . GLY A 1 299 ? 25.279 16.934 9.788 1.00 89.69 299 GLY A N 1
ATOM 2325 C CA . GLY A 1 299 ? 23.947 16.836 10.382 1.00 89.69 299 GLY A CA 1
ATOM 2326 C C . GLY A 1 299 ? 23.078 18.096 10.244 1.00 89.69 299 GLY A C 1
ATOM 2327 O O . GLY A 1 299 ? 21.877 18.014 10.491 1.00 89.69 299 GLY A O 1
ATOM 2328 N N . ASP A 1 300 ? 23.635 19.243 9.854 1.00 91.94 300 ASP A N 1
ATOM 2329 C CA . ASP A 1 300 ? 22.909 20.494 9.622 1.00 91.94 300 ASP A CA 1
ATOM 2330 C C . ASP A 1 300 ? 22.393 20.575 8.168 1.00 91.94 300 ASP A C 1
ATOM 2332 O O . ASP A 1 300 ? 21.274 21.051 7.944 1.00 91.94 300 ASP A O 1
ATOM 2336 N N . ASP A 1 301 ? 23.145 20.053 7.189 1.00 91.88 301 ASP A N 1
ATOM 2337 C CA . ASP A 1 301 ? 22.649 19.739 5.840 1.00 91.88 301 ASP A CA 1
ATOM 2338 C C . ASP A 1 301 ? 21.573 18.642 5.902 1.00 91.88 301 ASP A C 1
ATOM 2340 O O . ASP A 1 301 ? 20.537 18.792 5.255 1.00 91.88 301 ASP A O 1
ATOM 2344 N N . ALA A 1 302 ? 21.716 17.625 6.762 1.00 92.12 302 ALA A N 1
ATOM 2345 C CA . ALA A 1 302 ? 20.665 16.624 6.986 1.00 92.12 302 ALA A CA 1
ATOM 2346 C C . ALA A 1 302 ? 19.370 17.245 7.561 1.00 92.12 302 ALA A C 1
ATOM 2348 O O . ALA A 1 302 ? 18.279 17.016 7.033 1.00 92.12 302 ALA A O 1
ATOM 2349 N N . ARG A 1 303 ? 19.461 18.129 8.572 1.00 93.56 303 ARG A N 1
ATOM 2350 C CA . ARG A 1 303 ? 18.295 18.894 9.082 1.00 93.56 303 ARG A CA 1
ATOM 2351 C C . ARG A 1 303 ? 17.641 19.766 8.008 1.00 93.56 303 ARG A C 1
ATOM 2353 O O . ARG A 1 303 ? 16.418 19.933 7.995 1.00 93.56 303 ARG A O 1
ATOM 2360 N N . ARG A 1 304 ? 18.439 20.353 7.111 1.00 94.12 304 ARG A N 1
ATOM 2361 C CA . ARG A 1 304 ? 17.948 21.120 5.954 1.00 94.12 304 ARG A CA 1
ATOM 2362 C C . ARG A 1 304 ? 17.252 20.216 4.930 1.00 94.12 304 ARG A C 1
ATOM 2364 O O . ARG A 1 304 ? 16.179 20.584 4.449 1.00 94.12 304 ARG A O 1
ATOM 2371 N N . TYR A 1 305 ? 17.815 19.042 4.657 1.00 93.75 305 TYR A N 1
ATOM 2372 C CA . TYR A 1 305 ? 17.271 18.029 3.756 1.00 93.75 305 TYR A CA 1
ATOM 2373 C C . TYR A 1 305 ? 15.920 17.497 4.240 1.00 93.75 305 TYR A C 1
ATOM 2375 O O . TYR A 1 305 ? 14.920 17.667 3.540 1.00 93.75 305 TYR A O 1
ATOM 2383 N N . TYR A 1 306 ? 15.828 16.958 5.459 1.00 94.69 306 TYR A N 1
ATOM 2384 C CA . TYR A 1 306 ? 14.581 16.351 5.941 1.00 94.69 306 TYR A CA 1
ATOM 2385 C C . TYR A 1 306 ? 13.439 17.366 6.094 1.00 94.69 306 TYR A C 1
ATOM 2387 O O . TYR A 1 306 ? 12.286 17.058 5.788 1.00 94.69 306 TYR A O 1
ATOM 2395 N N . ARG A 1 307 ? 13.746 18.630 6.417 1.00 95.25 307 ARG A N 1
ATOM 2396 C CA . ARG A 1 307 ? 12.746 19.712 6.405 1.00 95.25 307 ARG A CA 1
ATOM 2397 C C . ARG A 1 307 ? 12.211 20.024 5.002 1.00 95.25 307 ARG A C 1
ATOM 2399 O O . ARG A 1 307 ? 11.045 20.392 4.865 1.00 95.25 307 ARG A O 1
ATOM 2406 N N . ARG A 1 308 ? 13.027 19.862 3.956 1.00 94.50 308 ARG A N 1
ATOM 2407 C CA . ARG A 1 308 ? 12.566 19.925 2.560 1.00 94.50 308 ARG A CA 1
ATOM 2408 C C . ARG A 1 308 ? 11.823 18.655 2.144 1.00 94.50 308 ARG A C 1
ATOM 2410 O O . ARG A 1 308 ? 10.813 18.772 1.459 1.00 94.50 308 ARG A O 1
ATOM 2417 N N . ALA A 1 309 ? 12.251 17.476 2.596 1.00 94.06 309 ALA A N 1
ATOM 2418 C CA . ALA A 1 309 ? 11.561 16.209 2.340 1.00 94.06 309 ALA A CA 1
ATOM 2419 C C . ALA A 1 309 ? 10.130 16.206 2.912 1.00 94.06 309 ALA A C 1
ATOM 2421 O O . ALA A 1 309 ? 9.199 15.759 2.244 1.00 94.06 309 ALA A O 1
ATOM 2422 N N . GLY A 1 310 ? 9.914 16.802 4.089 1.00 95.19 310 GLY A N 1
ATOM 2423 C CA . GLY A 1 310 ? 8.572 17.012 4.645 1.00 95.19 310 GLY A CA 1
ATOM 2424 C C . GLY A 1 310 ? 7.690 17.944 3.811 1.00 95.19 310 GLY A C 1
ATOM 2425 O O . GLY A 1 310 ? 6.520 17.641 3.572 1.00 95.19 310 GLY A O 1
ATOM 2426 N N . ALA A 1 311 ? 8.252 19.046 3.303 1.00 95.25 311 ALA A N 1
ATOM 2427 C CA . ALA A 1 311 ? 7.541 19.947 2.393 1.00 95.25 311 ALA A CA 1
ATOM 2428 C C . ALA A 1 311 ? 7.173 19.252 1.069 1.00 95.25 311 ALA A C 1
ATOM 2430 O O . ALA A 1 311 ? 6.027 19.309 0.623 1.00 95.25 311 ALA A O 1
ATOM 2431 N N . LEU A 1 312 ? 8.125 18.516 0.493 1.00 94.56 312 LEU A N 1
ATOM 2432 C CA . LEU A 1 312 ? 7.938 17.675 -0.686 1.00 94.56 312 LEU A CA 1
ATOM 2433 C C . LEU A 1 312 ? 6.866 16.586 -0.460 1.00 94.56 312 LEU A C 1
ATOM 2435 O O . LEU A 1 312 ? 6.029 16.367 -1.332 1.00 94.56 312 LEU A O 1
ATOM 2439 N N . THR A 1 313 ? 6.824 15.962 0.719 1.00 94.94 313 THR A N 1
ATOM 2440 C CA . THR A 1 313 ? 5.801 14.962 1.086 1.00 94.94 313 THR A CA 1
ATOM 2441 C C . THR A 1 313 ? 4.402 15.573 1.150 1.00 94.94 313 THR A C 1
ATOM 2443 O O . THR A 1 313 ? 3.445 14.973 0.663 1.00 94.94 313 THR A O 1
ATOM 2446 N N . CYS A 1 314 ? 4.272 16.794 1.677 1.00 95.56 314 CYS A N 1
ATOM 2447 C CA . CYS A 1 314 ? 3.000 17.519 1.677 1.00 95.56 314 CYS A CA 1
ATOM 2448 C C . CYS A 1 314 ? 2.534 17.872 0.254 1.00 95.56 314 CYS A C 1
ATOM 2450 O O . CYS A 1 314 ? 1.372 17.654 -0.092 1.00 95.56 314 CYS A O 1
ATOM 2452 N N . LEU A 1 315 ? 3.455 18.338 -0.598 1.00 94.56 315 LEU A N 1
ATOM 2453 C CA . LEU A 1 315 ? 3.168 18.646 -1.999 1.00 94.56 315 LEU A CA 1
ATOM 2454 C C . LEU A 1 315 ? 2.754 17.394 -2.794 1.00 94.56 315 LEU A C 1
ATOM 2456 O O . LEU A 1 315 ? 1.786 17.438 -3.548 1.00 94.56 315 LEU A O 1
ATOM 2460 N N . ALA A 1 316 ? 3.446 16.269 -2.598 1.00 94.19 316 ALA A N 1
ATOM 2461 C CA . ALA A 1 316 ? 3.140 14.996 -3.250 1.00 94.19 316 ALA A CA 1
ATOM 2462 C C . ALA A 1 316 ? 1.786 14.407 -2.812 1.00 94.19 316 ALA A C 1
ATOM 2464 O O . ALA A 1 316 ? 1.053 13.889 -3.655 1.00 94.19 316 ALA A O 1
ATOM 2465 N N . TYR A 1 317 ? 1.428 14.531 -1.528 1.00 94.69 317 TYR A N 1
ATOM 2466 C CA . TYR A 1 317 ? 0.107 14.160 -1.004 1.00 94.69 317 TYR A CA 1
ATOM 2467 C C . TYR A 1 317 ? -1.016 14.955 -1.692 1.00 94.69 317 TYR A C 1
ATOM 2469 O O . TYR A 1 317 ? -1.963 14.366 -2.214 1.00 94.69 317 TYR A O 1
ATOM 2477 N N . VAL A 1 318 ? -0.871 16.282 -1.764 1.00 94.62 318 VAL A N 1
ATOM 2478 C CA . VAL A 1 318 ? -1.856 17.191 -2.375 1.00 94.62 318 VAL A CA 1
ATOM 2479 C C . VAL A 1 318 ? -1.979 16.999 -3.890 1.00 94.62 318 VAL A C 1
ATOM 2481 O O . VAL A 1 318 ? -3.090 16.868 -4.398 1.00 94.62 318 VAL A O 1
ATOM 2484 N N . LEU A 1 319 ? -0.857 16.914 -4.613 1.00 94.00 319 LEU A N 1
ATOM 2485 C CA . LEU A 1 319 ? -0.830 16.685 -6.067 1.00 94.00 319 LEU A CA 1
ATOM 2486 C C . LEU A 1 319 ? -1.150 15.237 -6.475 1.00 94.00 319 LEU A C 1
ATOM 2488 O O . LEU A 1 319 ? -1.045 14.889 -7.652 1.00 94.00 319 LEU A O 1
ATOM 2492 N N . GLY A 1 320 ? -1.522 14.377 -5.524 1.00 91.81 320 GLY A N 1
ATOM 2493 C CA . GLY A 1 320 ? -1.965 13.020 -5.811 1.00 91.81 320 GLY A CA 1
ATOM 2494 C C . GLY A 1 320 ? -0.878 12.111 -6.392 1.00 91.81 320 GLY A C 1
ATOM 2495 O O . GLY A 1 320 ? -1.203 11.218 -7.165 1.00 91.81 320 GLY A O 1
ATOM 2496 N N . VAL A 1 321 ? 0.390 12.287 -6.019 1.00 92.25 321 VAL A N 1
ATOM 2497 C CA . VAL A 1 321 ? 1.512 11.430 -6.454 1.00 92.25 321 VAL A CA 1
ATOM 2498 C C . VAL A 1 321 ? 1.447 10.036 -5.792 1.00 92.25 321 VAL A C 1
ATOM 2500 O O . VAL A 1 321 ? 1.005 9.933 -4.645 1.00 92.25 321 VAL A O 1
ATOM 2503 N N . VAL A 1 322 ? 1.882 8.975 -6.498 1.00 86.69 322 VAL A N 1
ATOM 2504 C CA . VAL A 1 322 ? 1.882 7.560 -6.041 1.00 86.69 322 VAL A CA 1
ATOM 2505 C C . VAL A 1 322 ? 3.084 6.747 -6.555 1.00 86.69 322 VAL A C 1
ATOM 2507 O O . VAL A 1 322 ? 3.867 7.260 -7.348 1.00 86.69 322 VAL A O 1
ATOM 2510 N N . ASP A 1 323 ? 3.185 5.473 -6.138 1.00 68.62 323 ASP A N 1
ATOM 2511 C CA . ASP A 1 323 ? 4.069 4.412 -6.686 1.00 68.62 323 ASP A CA 1
ATOM 2512 C C . ASP A 1 323 ? 5.550 4.817 -6.808 1.00 68.62 323 ASP A C 1
ATOM 2514 O O . ASP A 1 323 ? 6.230 4.499 -7.783 1.00 68.62 323 ASP A O 1
ATOM 2518 N N . ARG A 1 324 ? 6.057 5.564 -5.819 1.00 73.69 324 ARG A N 1
ATOM 2519 C CA . ARG A 1 324 ? 7.455 6.003 -5.801 1.00 73.69 324 ARG A CA 1
ATOM 2520 C C . ARG A 1 324 ? 8.357 4.978 -5.151 1.00 73.69 324 ARG A C 1
ATOM 2522 O O . ARG A 1 324 ? 8.086 4.488 -4.056 1.00 73.69 324 ARG A O 1
ATOM 2529 N N . ARG A 1 325 ? 9.456 4.706 -5.841 1.00 67.00 325 ARG A N 1
ATOM 2530 C CA . ARG A 1 325 ? 10.582 3.890 -5.396 1.00 67.00 325 ARG A CA 1
ATOM 2531 C C . ARG A 1 325 ? 11.684 4.835 -4.902 1.00 67.00 325 ARG A C 1
ATOM 2533 O O . ARG A 1 325 ? 11.713 5.989 -5.335 1.00 67.00 325 ARG A O 1
ATOM 2540 N N . PRO A 1 326 ? 12.636 4.367 -4.081 1.00 60.38 326 PRO A N 1
ATOM 2541 C CA . PRO A 1 326 ? 13.786 5.183 -3.694 1.00 60.38 326 PRO A CA 1
ATOM 2542 C C . PRO A 1 326 ? 14.591 5.739 -4.881 1.00 60.38 326 PRO A C 1
ATOM 2544 O O . PRO A 1 326 ? 15.148 6.822 -4.780 1.00 60.38 326 PRO A O 1
ATOM 2547 N N . ASP A 1 327 ? 14.591 5.073 -6.043 1.00 66.44 327 ASP A N 1
ATOM 2548 C CA . ASP A 1 327 ? 15.245 5.577 -7.264 1.00 66.44 327 ASP A CA 1
ATOM 2549 C C . ASP A 1 327 ? 14.623 6.876 -7.826 1.00 66.44 327 ASP A C 1
ATOM 2551 O O . ASP A 1 327 ? 15.245 7.547 -8.650 1.00 66.44 327 ASP A O 1
ATOM 2555 N N . ASP A 1 328 ? 13.390 7.221 -7.429 1.00 81.50 328 ASP A N 1
ATOM 2556 C CA . ASP A 1 328 ? 12.608 8.328 -8.005 1.00 81.50 328 ASP A CA 1
ATOM 2557 C C . ASP A 1 328 ? 12.843 9.684 -7.303 1.00 81.50 328 ASP A C 1
ATOM 2559 O O . ASP A 1 328 ? 12.345 10.722 -7.767 1.00 81.50 328 ASP A O 1
ATOM 2563 N N . VAL A 1 329 ? 13.615 9.700 -6.208 1.00 86.81 329 VAL A N 1
ATOM 2564 C CA . VAL A 1 329 ? 14.047 10.906 -5.483 1.00 86.81 329 VAL A CA 1
ATOM 2565 C C . VAL A 1 329 ? 15.533 10.786 -5.149 1.00 86.81 329 VAL A C 1
ATOM 2567 O O . VAL A 1 329 ? 15.944 9.873 -4.446 1.00 86.81 329 VAL A O 1
ATOM 2570 N N . LEU A 1 330 ? 16.350 11.726 -5.624 1.00 86.75 330 LEU A N 1
ATOM 2571 C CA . LEU A 1 330 ? 17.784 11.753 -5.331 1.00 86.75 330 LEU A CA 1
ATOM 2572 C C . LEU A 1 330 ? 18.112 12.776 -4.241 1.00 86.75 330 LEU A C 1
ATOM 2574 O O . LEU A 1 330 ? 17.554 13.879 -4.208 1.00 86.75 330 LEU A O 1
ATOM 2578 N N . THR A 1 331 ? 19.065 12.425 -3.381 1.00 86.31 331 THR A N 1
ATOM 2579 C CA . THR A 1 331 ? 19.641 13.336 -2.388 1.00 86.31 331 THR A CA 1
ATOM 2580 C C . THR A 1 331 ? 20.696 14.214 -3.059 1.00 86.31 331 THR A C 1
ATOM 2582 O O . THR A 1 331 ? 21.686 13.722 -3.596 1.00 86.31 331 THR A O 1
ATOM 2585 N N . CYS A 1 332 ? 20.466 15.528 -3.062 1.00 87.75 332 CYS A N 1
ATOM 2586 C CA . CYS A 1 332 ? 21.382 16.545 -3.580 1.00 87.75 332 CYS A CA 1
ATOM 2587 C C . CYS A 1 332 ? 21.796 17.473 -2.436 1.00 87.75 332 CYS A C 1
ATOM 2589 O O . CYS A 1 332 ? 21.351 18.627 -2.331 1.00 87.75 332 CYS A O 1
ATOM 2591 N N . ARG A 1 333 ? 22.640 16.924 -1.565 1.00 87.19 333 ARG A N 1
ATOM 2592 C CA . ARG A 1 333 ? 23.220 17.513 -0.363 1.00 87.19 333 ARG A CA 1
ATOM 2593 C C . ARG A 1 333 ? 22.175 17.876 0.682 1.00 87.19 333 ARG A C 1
ATOM 2595 O O . ARG A 1 333 ? 21.837 17.078 1.545 1.00 87.19 333 ARG A O 1
ATOM 2602 N N . ASP A 1 334 ? 21.637 19.086 0.582 1.00 88.94 334 ASP A N 1
ATOM 2603 C CA . ASP A 1 334 ? 20.620 19.626 1.481 1.00 88.94 334 ASP A CA 1
ATOM 2604 C C . ASP A 1 334 ? 19.218 19.640 0.843 1.00 88.94 334 ASP A C 1
ATOM 2606 O O . ASP A 1 334 ? 18.255 20.081 1.473 1.00 88.94 334 ASP A O 1
ATOM 2610 N N . ARG A 1 335 ? 19.082 19.179 -0.410 1.00 89.56 335 ARG A N 1
ATOM 2611 C CA . ARG A 1 335 ? 17.847 19.223 -1.209 1.00 89.56 335 ARG A CA 1
ATOM 2612 C C . ARG A 1 335 ? 17.464 17.841 -1.749 1.00 89.56 335 ARG A C 1
ATOM 2614 O O . ARG A 1 335 ? 18.273 17.249 -2.456 1.00 89.56 335 ARG A O 1
ATOM 2621 N N . PRO A 1 336 ? 16.228 17.359 -1.529 1.00 91.31 336 PRO A N 1
ATOM 2622 C CA . PRO A 1 336 ? 15.684 16.262 -2.319 1.00 91.31 336 PRO A CA 1
ATOM 2623 C C . PRO A 1 336 ? 15.350 16.747 -3.738 1.00 91.31 336 PRO A C 1
ATOM 2625 O O . PRO A 1 336 ? 14.858 17.869 -3.931 1.00 91.31 336 PRO A O 1
ATOM 2628 N N . ALA A 1 337 ? 15.610 15.889 -4.721 1.00 89.38 337 ALA A N 1
ATOM 2629 C CA . ALA A 1 337 ? 15.381 16.117 -6.141 1.00 89.38 337 ALA A CA 1
ATOM 2630 C C . ALA A 1 337 ? 14.476 15.017 -6.707 1.00 89.38 337 ALA A C 1
ATOM 2632 O O . ALA A 1 337 ? 14.889 13.869 -6.833 1.00 89.38 337 ALA A O 1
ATOM 2633 N N . VAL A 1 338 ? 13.240 15.358 -7.072 1.00 90.00 338 VAL A N 1
ATOM 2634 C CA . VAL A 1 338 ? 12.311 14.400 -7.693 1.00 90.00 338 VAL A CA 1
ATOM 2635 C C . VAL A 1 338 ? 12.722 14.175 -9.150 1.00 90.00 338 VAL A C 1
ATOM 2637 O O . VAL A 1 338 ? 12.548 15.065 -9.987 1.00 90.00 338 VAL A O 1
ATOM 2640 N N . VAL A 1 339 ? 13.281 13.003 -9.454 1.00 86.56 339 VAL A N 1
ATOM 2641 C CA . VAL A 1 339 ? 13.827 12.676 -10.787 1.00 86.56 339 VAL A CA 1
ATOM 2642 C C . VAL A 1 339 ? 12.849 11.936 -11.689 1.00 86.56 339 VAL A C 1
ATOM 2644 O O . VAL A 1 339 ? 13.061 11.858 -12.897 1.00 86.56 339 VAL A O 1
ATOM 2647 N N . ASP A 1 340 ? 11.742 11.453 -11.134 1.00 85.81 340 ASP A N 1
ATOM 2648 C CA . ASP A 1 340 ? 10.566 11.064 -11.899 1.00 85.81 340 ASP A CA 1
ATOM 2649 C C . ASP A 1 340 ? 9.306 11.644 -11.258 1.00 85.81 340 ASP A C 1
ATOM 2651 O O . ASP A 1 340 ? 9.185 11.633 -10.033 1.00 85.81 340 ASP A O 1
ATOM 2655 N N . ALA A 1 341 ? 8.372 12.169 -12.050 1.00 88.38 341 ALA A N 1
ATOM 2656 C CA . ALA A 1 341 ? 7.038 12.513 -11.557 1.00 88.38 341 ALA A CA 1
ATOM 2657 C C . ALA A 1 341 ? 5.911 12.169 -12.538 1.00 88.38 341 ALA A C 1
ATOM 2659 O O . ALA A 1 341 ? 4.895 12.860 -12.584 1.00 88.38 341 ALA A O 1
ATOM 2660 N N . GLU A 1 342 ? 6.049 11.065 -13.282 1.00 89.25 342 GLU A N 1
ATOM 2661 C CA . GLU A 1 342 ? 5.027 10.667 -14.255 1.00 89.25 342 GLU A CA 1
ATOM 2662 C C . GLU A 1 342 ? 3.641 10.390 -13.650 1.00 89.25 342 GLU A C 1
ATOM 2664 O O . GLU A 1 342 ? 2.652 10.505 -14.362 1.00 89.25 342 GLU A O 1
ATOM 2669 N N . THR A 1 343 ? 3.527 10.087 -12.354 1.00 92.75 343 THR A N 1
ATOM 2670 C CA . THR A 1 343 ? 2.255 9.820 -11.647 1.00 92.75 343 THR A CA 1
ATOM 2671 C C . THR A 1 343 ? 1.549 11.089 -11.125 1.00 92.75 343 THR A C 1
ATOM 2673 O O . THR A 1 343 ? 0.911 11.049 -10.069 1.00 92.75 343 THR A O 1
ATOM 2676 N N . LEU A 1 344 ? 1.744 12.249 -11.756 1.00 94.56 344 LEU A N 1
ATOM 2677 C CA . LEU A 1 344 ? 1.114 13.504 -11.329 1.00 94.56 344 LEU A CA 1
ATOM 2678 C C . LEU A 1 344 ? -0.424 13.407 -11.433 1.00 94.56 344 LEU A C 1
ATOM 2680 O O . LEU A 1 344 ? -0.935 12.853 -12.406 1.00 94.56 344 LEU A O 1
ATOM 2684 N N . PHE A 1 345 ? -1.158 13.933 -10.443 1.00 94.94 345 PHE A N 1
ATOM 2685 C CA . PHE A 1 345 ? -2.623 13.829 -10.355 1.00 94.94 345 PHE A CA 1
ATOM 2686 C C . PHE A 1 345 ? -3.139 12.396 -10.594 1.00 94.94 345 PHE A C 1
ATOM 2688 O O . PHE A 1 345 ? -4.051 12.178 -11.389 1.00 94.94 345 PHE A O 1
ATOM 2695 N N . HIS A 1 346 ? -2.555 11.395 -9.925 1.00 93.81 346 HIS A N 1
ATOM 2696 C CA . HIS A 1 346 ? -3.061 10.023 -10.007 1.00 93.81 346 HIS A CA 1
ATOM 2697 C C . HIS A 1 346 ? -4.398 9.902 -9.232 1.00 93.81 346 HIS A C 1
ATOM 2699 O O . HIS A 1 346 ? -4.468 10.318 -8.063 1.00 93.81 346 HIS A O 1
ATOM 2705 N N . PRO A 1 347 ? -5.473 9.402 -9.878 1.00 90.62 347 PRO A N 1
ATOM 2706 C CA . PRO A 1 347 ? -6.821 9.373 -9.312 1.00 90.62 347 PRO A CA 1
ATOM 2707 C C . PRO A 1 347 ? -6.958 8.329 -8.198 1.00 90.62 347 PRO A C 1
ATOM 2709 O O . PRO A 1 347 ? -6.153 7.409 -8.082 1.00 90.62 347 PRO A O 1
ATOM 2712 N N . SER A 1 348 ? -8.017 8.438 -7.394 1.00 82.19 348 SER A N 1
ATOM 2713 C CA . SER A 1 348 ? -8.445 7.295 -6.581 1.00 82.19 348 SER A CA 1
ATOM 2714 C C . SER A 1 348 ? -9.012 6.208 -7.503 1.00 82.19 348 SER A C 1
ATOM 2716 O O . SER A 1 348 ? -9.650 6.526 -8.508 1.00 82.19 348 SER A O 1
ATOM 2718 N N . VAL A 1 349 ? -8.766 4.937 -7.185 1.00 78.69 349 VAL A N 1
ATOM 2719 C CA . VAL A 1 349 ? -9.238 3.789 -7.973 1.00 78.69 349 VAL A CA 1
ATOM 2720 C C . VAL A 1 349 ? -10.067 2.899 -7.061 1.00 78.69 349 VAL A C 1
ATOM 2722 O O . VAL A 1 349 ? -9.509 2.226 -6.194 1.00 78.69 349 VAL A O 1
ATOM 2725 N N . ASP A 1 350 ? -11.385 2.878 -7.261 1.00 75.31 350 ASP A N 1
ATOM 2726 C CA . ASP A 1 350 ? -12.212 1.816 -6.697 1.00 75.31 350 ASP A CA 1
ATOM 2727 C C . ASP A 1 350 ? -12.095 0.585 -7.604 1.00 75.31 350 ASP A C 1
ATOM 2729 O O . ASP A 1 350 ? -12.493 0.597 -8.774 1.00 75.31 350 ASP A O 1
ATOM 2733 N N . ALA A 1 351 ? -11.501 -0.479 -7.068 1.00 67.94 351 ALA A N 1
ATOM 2734 C CA . ALA A 1 351 ? -11.326 -1.731 -7.786 1.00 67.94 351 ALA A CA 1
ATOM 2735 C C . ALA A 1 351 ? -12.659 -2.473 -8.015 1.00 67.94 351 ALA A C 1
ATOM 2737 O O . ALA A 1 351 ? -12.699 -3.372 -8.852 1.00 67.94 351 ALA A O 1
ATOM 2738 N N . GLY A 1 352 ? -13.747 -2.101 -7.326 1.00 57.94 352 GLY A N 1
ATOM 2739 C CA . GLY A 1 352 ? -15.088 -2.663 -7.533 1.00 57.94 352 GLY A CA 1
ATOM 2740 C C . GLY A 1 352 ? -15.264 -4.115 -7.072 1.00 57.94 352 GLY A C 1
ATOM 2741 O O . GLY A 1 352 ? -16.268 -4.738 -7.407 1.00 57.94 352 GLY A O 1
ATOM 2742 N N . GLY A 1 353 ? -14.289 -4.662 -6.341 1.00 59.50 353 GLY A N 1
ATOM 2743 C CA . GLY A 1 353 ? -14.337 -6.014 -5.789 1.00 59.50 353 GLY A CA 1
ATOM 2744 C C . GLY A 1 353 ? -15.389 -6.196 -4.686 1.00 59.50 353 GLY A C 1
ATOM 2745 O O . GLY A 1 353 ? -15.918 -5.226 -4.149 1.00 59.50 353 GLY A O 1
ATOM 2746 N N . ASP A 1 354 ? -15.662 -7.448 -4.319 1.00 53.03 354 ASP A N 1
ATOM 2747 C CA . ASP A 1 354 ? -16.488 -7.802 -3.164 1.00 53.03 354 ASP A CA 1
ATOM 2748 C C . ASP A 1 354 ? -15.795 -7.334 -1.870 1.00 53.03 354 ASP A C 1
ATOM 2750 O O . ASP A 1 354 ? -14.732 -7.825 -1.474 1.00 53.03 354 ASP A O 1
ATOM 2754 N N . HIS A 1 355 ? -16.358 -6.291 -1.259 1.00 48.94 355 HIS A N 1
ATOM 2755 C CA . HIS A 1 355 ? -15.583 -5.345 -0.453 1.00 48.94 355 HIS A CA 1
ATOM 2756 C C . HIS A 1 355 ? -14.987 -5.936 0.834 1.00 48.94 355 HIS A C 1
ATOM 2758 O O . HIS A 1 355 ? -13.996 -5.404 1.333 1.00 48.94 355 HIS A O 1
ATOM 2764 N N . GLY A 1 356 ? -15.524 -7.047 1.351 1.00 49.91 356 GLY A N 1
ATOM 2765 C CA . GLY A 1 356 ? -15.202 -7.649 2.656 1.00 49.91 356 GLY A CA 1
ATOM 2766 C C . GLY A 1 356 ? -13.784 -8.214 2.858 1.00 49.91 356 GLY A C 1
ATOM 2767 O O . GLY A 1 356 ? -13.590 -9.012 3.773 1.00 49.91 356 GLY A O 1
ATOM 2768 N N . THR A 1 357 ? -12.803 -7.855 2.024 1.00 57.81 357 THR A N 1
ATOM 2769 C CA . THR A 1 357 ? -11.460 -8.463 1.994 1.00 57.81 357 THR A CA 1
ATOM 2770 C C . THR A 1 357 ? -10.360 -7.633 2.672 1.00 57.81 357 THR A C 1
ATOM 2772 O O . THR A 1 357 ? -9.675 -8.169 3.543 1.00 57.81 357 THR A O 1
ATOM 2775 N N . ASN A 1 358 ? -10.150 -6.351 2.324 1.00 68.31 358 ASN A N 1
ATOM 2776 C CA . ASN A 1 358 ? -9.122 -5.517 2.978 1.00 68.31 358 ASN A CA 1
ATOM 2777 C C . ASN A 1 358 ? -9.341 -3.983 2.835 1.00 68.31 358 ASN A C 1
ATOM 2779 O O . ASN A 1 358 ? -9.217 -3.459 1.728 1.00 68.31 358 ASN A O 1
ATOM 2783 N N . PRO A 1 359 ? -9.534 -3.219 3.934 1.00 76.31 359 PRO A N 1
ATOM 2784 C CA . PRO A 1 359 ? -9.668 -1.755 3.896 1.00 76.31 359 PRO A CA 1
ATOM 2785 C C . PRO A 1 359 ? -8.356 -0.964 3.759 1.00 76.31 359 PRO A C 1
ATOM 2787 O O . PRO A 1 359 ? -8.398 0.250 3.531 1.00 76.31 359 PRO A O 1
ATOM 2790 N N . ILE A 1 360 ? -7.187 -1.591 3.939 1.00 78.56 360 ILE A N 1
ATOM 2791 C CA . ILE A 1 360 ? -5.898 -0.881 4.019 1.00 78.56 360 ILE A CA 1
ATOM 2792 C C . ILE A 1 360 ? -5.552 -0.104 2.730 1.00 78.56 360 ILE A C 1
ATOM 2794 O O . ILE A 1 360 ? -5.143 1.052 2.862 1.00 78.56 360 ILE A O 1
ATOM 2798 N N . PRO A 1 361 ? -5.742 -0.623 1.497 1.00 76.00 361 PRO A N 1
ATOM 2799 C CA . PRO A 1 361 ? -5.428 0.130 0.275 1.00 76.00 361 PRO A CA 1
ATOM 2800 C C . PRO A 1 361 ? -6.204 1.452 0.172 1.00 76.00 361 PRO A C 1
ATOM 2802 O O . PRO A 1 361 ? -5.625 2.509 -0.090 1.00 76.00 361 PRO A O 1
ATOM 2805 N N . SER A 1 362 ? -7.505 1.416 0.467 1.00 77.50 362 SER A N 1
ATOM 2806 C CA . SER A 1 362 ? -8.385 2.589 0.447 1.00 77.50 362 SER A CA 1
ATOM 2807 C C . SER A 1 362 ? -8.154 3.544 1.628 1.00 77.50 362 SER A C 1
ATOM 2809 O O . SER A 1 362 ? -8.486 4.727 1.529 1.00 77.50 362 SER A O 1
ATOM 2811 N N . LEU A 1 363 ? -7.561 3.071 2.734 1.00 82.56 363 LEU A N 1
ATOM 2812 C CA . LEU A 1 363 ? -7.055 3.936 3.804 1.00 82.56 363 LEU A CA 1
ATOM 2813 C C . LEU A 1 363 ? -5.789 4.666 3.341 1.00 82.56 363 LEU A C 1
ATOM 2815 O O . LEU A 1 363 ? -5.712 5.889 3.451 1.00 82.56 363 LEU A O 1
ATOM 2819 N N . VAL A 1 364 ? -4.824 3.930 2.782 1.00 83.62 364 VAL A N 1
ATOM 2820 C CA . VAL A 1 364 ? -3.547 4.467 2.289 1.00 83.62 364 VAL A CA 1
ATOM 2821 C C . VAL A 1 364 ? -3.771 5.583 1.265 1.00 83.62 364 VAL A C 1
ATOM 2823 O O . VAL A 1 364 ? -3.147 6.637 1.395 1.00 83.62 364 VAL A O 1
ATOM 2826 N N . ASP A 1 365 ? -4.706 5.423 0.320 1.00 81.06 365 ASP A N 1
ATOM 2827 C CA . ASP A 1 365 ? -5.023 6.430 -0.714 1.00 81.06 365 ASP A CA 1
ATOM 2828 C C . ASP A 1 365 ? -5.507 7.797 -0.168 1.00 81.06 365 ASP A C 1
ATOM 2830 O O . ASP A 1 365 ? -5.445 8.824 -0.859 1.00 81.06 365 ASP A O 1
ATOM 2834 N N . ARG A 1 366 ? -5.942 7.830 1.097 1.00 83.62 366 ARG A N 1
ATOM 2835 C CA . ARG A 1 366 ? -6.370 9.035 1.830 1.00 83.62 366 ARG A CA 1
ATOM 2836 C C . ARG A 1 366 ? -5.265 9.617 2.728 1.00 83.62 366 ARG A C 1
ATOM 2838 O O . ARG A 1 366 ? -5.538 10.486 3.555 1.00 83.62 366 ARG A O 1
ATOM 2845 N N . THR A 1 367 ? -4.021 9.151 2.594 1.00 90.31 367 THR A N 1
ATOM 2846 C CA . THR A 1 367 ? -2.900 9.536 3.471 1.00 90.31 367 THR A CA 1
ATOM 2847 C C . THR A 1 367 ? -1.622 9.884 2.713 1.00 90.31 367 THR A C 1
ATOM 2849 O O . THR A 1 367 ? -1.470 9.594 1.524 1.00 90.31 367 THR A O 1
ATOM 2852 N N . THR A 1 368 ? -0.653 10.455 3.428 1.00 91.56 368 THR A N 1
ATOM 2853 C CA . THR A 1 368 ? 0.725 10.658 2.951 1.00 91.56 368 THR A CA 1
ATOM 2854 C C . THR A 1 368 ? 1.429 9.367 2.518 1.00 91.56 368 THR A C 1
ATOM 2856 O O . THR A 1 368 ? 2.321 9.432 1.672 1.00 91.56 368 THR A O 1
ATOM 2859 N N . LEU A 1 369 ? 1.019 8.195 3.018 1.00 88.69 369 LEU A N 1
ATOM 2860 C CA . LEU A 1 369 ? 1.638 6.901 2.695 1.00 88.69 369 LEU A CA 1
ATOM 2861 C C . LEU A 1 369 ? 1.504 6.524 1.209 1.00 88.69 369 LEU A C 1
ATOM 2863 O O . LEU A 1 369 ? 2.407 5.895 0.654 1.00 88.69 369 LEU A O 1
ATOM 2867 N N . ARG A 1 370 ? 0.437 6.978 0.521 1.00 87.12 370 ARG A N 1
ATOM 2868 C CA . ARG A 1 370 ? 0.244 6.720 -0.922 1.00 87.12 370 ARG A CA 1
ATOM 2869 C C . ARG A 1 370 ? 1.409 7.212 -1.782 1.00 87.12 370 ARG A C 1
ATOM 2871 O O . ARG A 1 370 ? 1.650 6.657 -2.847 1.00 87.12 370 ARG A O 1
ATOM 2878 N N . THR A 1 371 ? 2.134 8.232 -1.312 1.00 89.06 371 THR A N 1
ATOM 2879 C CA . THR A 1 371 ? 3.231 8.879 -2.048 1.00 89.06 371 THR A CA 1
ATOM 2880 C C . THR A 1 371 ? 4.454 7.986 -2.253 1.00 89.06 371 THR A C 1
ATOM 2882 O O . THR A 1 371 ? 5.274 8.312 -3.100 1.00 89.06 371 THR A O 1
ATOM 2885 N N . GLY A 1 372 ? 4.619 6.902 -1.482 1.00 83.06 372 GLY A N 1
ATOM 2886 C CA . GLY A 1 372 ? 5.840 6.079 -1.481 1.00 83.06 372 GLY A CA 1
ATOM 2887 C C . GLY A 1 372 ? 7.059 6.733 -0.808 1.00 83.06 372 GLY A C 1
ATOM 2888 O O . GLY A 1 372 ? 8.103 6.103 -0.683 1.00 83.06 372 GLY A O 1
ATOM 2889 N N . PHE A 1 373 ? 6.942 7.978 -0.336 1.00 88.50 373 PHE A N 1
ATOM 2890 C CA . PHE A 1 373 ? 8.025 8.678 0.363 1.00 88.50 373 PHE A CA 1
ATOM 2891 C C . PHE A 1 373 ? 8.204 8.210 1.815 1.00 88.50 373 PHE A C 1
ATOM 2893 O O . PHE A 1 373 ? 9.296 8.323 2.362 1.00 88.50 373 PHE A O 1
ATOM 2900 N N . LEU A 1 374 ? 7.152 7.670 2.433 1.00 88.44 374 LEU A N 1
ATOM 2901 C CA . LEU A 1 374 ? 7.157 7.170 3.810 1.00 88.44 374 LEU A CA 1
ATOM 2902 C C . LEU A 1 374 ? 7.130 5.632 3.823 1.00 88.44 374 LEU A C 1
ATOM 2904 O O . LEU A 1 374 ? 6.398 5.049 3.016 1.00 88.44 374 LEU A O 1
ATOM 2908 N N . PRO A 1 375 ? 7.876 4.975 4.728 1.00 84.38 375 PRO A N 1
ATOM 2909 C CA . PRO A 1 375 ? 7.904 3.522 4.822 1.00 84.38 375 PRO A CA 1
ATOM 2910 C C . PRO A 1 375 ? 6.673 2.981 5.560 1.00 84.38 375 PRO A C 1
ATOM 2912 O O . PRO A 1 375 ? 6.257 3.526 6.583 1.00 84.38 375 PRO A O 1
ATOM 2915 N N . TYR A 1 376 ? 6.103 1.889 5.052 1.00 82.25 376 TYR A N 1
ATOM 2916 C CA . TYR A 1 376 ? 5.016 1.147 5.699 1.00 82.25 376 TYR A CA 1
ATOM 2917 C C . TYR A 1 376 ? 4.954 -0.301 5.178 1.00 82.25 376 TYR A C 1
ATOM 2919 O O . TYR A 1 376 ? 5.478 -0.597 4.102 1.00 82.25 376 TYR A O 1
ATOM 2927 N N . ALA A 1 377 ? 4.316 -1.189 5.941 1.00 72.62 377 ALA A N 1
ATOM 2928 C CA . ALA A 1 377 ? 4.032 -2.585 5.589 1.00 72.62 377 ALA A CA 1
ATOM 2929 C C . ALA A 1 377 ? 2.515 -2.824 5.439 1.00 72.62 377 ALA A C 1
ATOM 2931 O O . ALA A 1 377 ? 1.703 -2.034 5.938 1.00 72.62 377 ALA A O 1
ATOM 2932 N N . VAL A 1 378 ? 2.120 -3.897 4.743 1.00 61.34 378 VAL A N 1
ATOM 2933 C CA . VAL A 1 378 ? 0.710 -4.216 4.412 1.00 61.34 378 VAL A CA 1
ATOM 2934 C C . VAL A 1 378 ? 0.430 -5.692 4.695 1.00 61.34 378 VAL A C 1
ATOM 2936 O O . VAL A 1 378 ? -0.082 -6.425 3.855 1.00 61.34 378 VAL A O 1
ATOM 2939 N N . ASP A 1 379 ? 0.785 -6.126 5.900 1.00 58.44 379 ASP A N 1
ATOM 2940 C CA . ASP A 1 379 ? 0.867 -7.541 6.251 1.00 58.44 379 ASP A CA 1
ATOM 2941 C C . ASP A 1 379 ? 0.132 -7.826 7.575 1.00 58.44 379 ASP A C 1
ATOM 2943 O O . ASP A 1 379 ? 0.138 -6.985 8.485 1.00 58.44 379 ASP A O 1
ATOM 2947 N N . PRO A 1 380 ? -0.518 -8.997 7.723 1.00 41.50 380 PRO A N 1
ATOM 2948 C CA . PRO A 1 380 ? -1.060 -9.431 9.005 1.00 41.50 380 PRO A CA 1
ATOM 2949 C C . PRO A 1 380 ? 0.079 -9.711 10.008 1.00 41.50 380 PRO A C 1
ATOM 2951 O O . PRO A 1 380 ? 1.168 -10.132 9.615 1.00 41.50 380 PRO A O 1
ATOM 2954 N N . PRO A 1 381 ? -0.145 -9.518 11.322 1.00 34.94 381 PRO A N 1
ATOM 2955 C CA . PRO A 1 381 ? 0.913 -9.638 12.323 1.00 34.94 381 PRO A CA 1
ATOM 2956 C C . PRO A 1 381 ? 1.383 -11.094 12.490 1.00 34.94 381 PRO A C 1
ATOM 2958 O O . PRO A 1 381 ? 0.760 -11.879 13.204 1.00 34.94 381 PRO A O 1
ATOM 2961 N N . GLY A 1 382 ? 2.511 -11.433 11.861 1.00 36.56 382 GLY A N 1
ATOM 2962 C CA . GLY A 1 382 ? 3.171 -12.738 11.988 1.00 36.56 382 GLY A CA 1
ATOM 2963 C C . GLY A 1 382 ? 4.085 -13.115 10.819 1.00 36.56 382 GLY A C 1
ATOM 2964 O O . GLY A 1 382 ? 5.001 -13.910 11.016 1.00 36.56 382 GLY A O 1
ATOM 2965 N N . ASP A 1 383 ? 3.871 -12.531 9.638 1.00 37.59 383 ASP A N 1
ATOM 2966 C CA . ASP A 1 383 ? 4.631 -12.822 8.414 1.00 37.59 383 ASP A CA 1
ATOM 2967 C C . ASP A 1 383 ? 5.681 -11.718 8.140 1.00 37.59 383 ASP A C 1
ATOM 2969 O O . ASP A 1 383 ? 5.332 -10.534 8.221 1.00 37.59 383 ASP A O 1
ATOM 2973 N N . PRO A 1 384 ? 6.961 -12.030 7.840 1.00 33.16 384 PRO A N 1
ATOM 2974 C CA . PRO A 1 384 ? 7.952 -11.050 7.375 1.00 33.16 384 PRO A CA 1
ATOM 2975 C C . PRO A 1 384 ? 7.696 -10.618 5.914 1.00 33.16 384 PRO A C 1
ATOM 2977 O O . PRO A 1 384 ? 8.511 -10.865 5.024 1.00 33.16 384 PRO A O 1
ATOM 2980 N N . GLY A 1 385 ? 6.548 -9.980 5.682 1.00 44.09 385 GLY A N 1
ATOM 2981 C CA . GLY A 1 385 ? 6.055 -9.587 4.362 1.00 44.09 385 GLY A CA 1
ATOM 2982 C C . GLY A 1 385 ? 6.632 -8.284 3.786 1.00 44.09 385 GLY A C 1
ATOM 2983 O O . GLY A 1 385 ? 7.749 -7.857 4.103 1.00 44.09 385 GLY A O 1
ATOM 2984 N N . TYR A 1 386 ? 5.893 -7.661 2.862 1.00 52.06 386 TYR A N 1
ATOM 2985 C CA . TYR A 1 386 ? 6.431 -6.621 1.975 1.00 52.06 386 TYR A CA 1
ATOM 2986 C C . TYR A 1 386 ? 6.501 -5.233 2.641 1.00 52.06 386 TYR A C 1
ATOM 2988 O O . TYR A 1 386 ? 5.638 -4.367 2.478 1.00 52.06 386 TYR A O 1
ATOM 2996 N N . SER A 1 387 ? 7.616 -4.987 3.330 1.00 57.75 387 SER A N 1
ATOM 2997 C CA . SER A 1 387 ? 8.047 -3.645 3.739 1.00 57.75 387 SER A CA 1
ATOM 2998 C C . SER A 1 387 ? 8.340 -2.755 2.522 1.00 57.75 387 SER A C 1
ATOM 3000 O O . SER A 1 387 ? 9.215 -3.069 1.708 1.00 57.75 387 SER A O 1
ATOM 3002 N N . ARG A 1 388 ? 7.665 -1.601 2.408 1.00 64.00 388 ARG A N 1
ATOM 3003 C CA . ARG A 1 388 ? 8.051 -0.557 1.447 1.00 64.00 388 ARG A CA 1
ATOM 3004 C C . ARG A 1 388 ? 9.137 0.347 2.057 1.00 64.00 388 ARG A C 1
ATOM 3006 O O . ARG A 1 388 ? 8.858 0.993 3.068 1.00 64.00 388 ARG A O 1
ATOM 3013 N N . PRO A 1 389 ? 10.332 0.465 1.443 1.00 61.34 389 PRO A N 1
ATOM 3014 C CA . PRO A 1 389 ? 11.383 1.369 1.913 1.00 61.34 389 PRO A CA 1
ATOM 3015 C C . PRO A 1 389 ? 11.020 2.846 1.697 1.00 61.34 389 PRO A C 1
ATOM 3017 O O . PRO A 1 389 ? 10.232 3.192 0.815 1.00 61.34 389 PRO A O 1
ATOM 3020 N N . ALA A 1 390 ? 11.624 3.728 2.495 1.00 69.88 390 ALA A N 1
ATOM 3021 C CA . ALA A 1 390 ? 11.359 5.162 2.475 1.00 69.88 390 ALA A CA 1
ATOM 3022 C C . ALA A 1 390 ? 12.068 5.847 1.297 1.00 69.88 390 ALA A C 1
ATOM 3024 O O . ALA A 1 390 ? 13.276 6.066 1.348 1.00 69.88 390 ALA A O 1
ATOM 3025 N N . ALA A 1 391 ? 11.337 6.287 0.268 1.00 72.12 391 ALA A N 1
ATOM 3026 C CA . ALA A 1 391 ? 11.955 6.948 -0.889 1.00 72.12 391 ALA A CA 1
ATOM 3027 C C . ALA A 1 391 ? 12.553 8.351 -0.610 1.00 72.12 391 ALA A C 1
ATOM 3029 O O . ALA A 1 391 ? 12.899 9.059 -1.545 1.00 72.12 391 ALA A O 1
ATOM 3030 N N . ILE A 1 392 ? 12.660 8.777 0.654 1.00 75.88 392 ILE A N 1
ATOM 3031 C CA . ILE A 1 392 ? 13.304 10.035 1.076 1.00 75.88 392 ILE A CA 1
ATOM 3032 C C . ILE A 1 392 ? 14.487 9.821 2.032 1.00 75.88 392 ILE A C 1
ATOM 3034 O O . ILE A 1 392 ? 14.970 10.800 2.599 1.00 75.88 392 ILE A O 1
ATOM 3038 N N . ALA A 1 393 ? 14.953 8.585 2.240 1.00 70.50 393 ALA A N 1
ATOM 3039 C CA . ALA A 1 393 ? 16.138 8.312 3.054 1.00 70.50 393 ALA A CA 1
ATOM 3040 C C . ALA A 1 393 ? 17.408 8.934 2.433 1.00 70.50 393 ALA A C 1
ATOM 3042 O O . ALA A 1 393 ? 17.635 8.835 1.228 1.00 70.50 393 ALA A O 1
ATOM 3043 N N . ALA A 1 394 ? 18.240 9.584 3.250 1.00 55.06 394 ALA A N 1
ATOM 3044 C CA . ALA A 1 394 ? 19.562 10.070 2.844 1.00 55.06 394 ALA A CA 1
ATOM 3045 C C . ALA A 1 394 ? 20.647 9.027 3.179 1.00 55.06 394 ALA A C 1
ATOM 3047 O O . ALA A 1 394 ? 20.603 8.427 4.252 1.00 55.06 394 ALA A O 1
ATOM 3048 N N . GLY A 1 395 ? 21.627 8.836 2.288 1.00 50.34 395 GLY A N 1
ATOM 3049 C CA . GLY A 1 395 ? 22.683 7.817 2.404 1.00 50.34 395 GLY A CA 1
ATOM 3050 C C . GLY A 1 395 ? 22.367 6.464 1.745 1.00 50.34 395 GLY A C 1
ATOM 3051 O O . GLY A 1 395 ? 23.285 5.716 1.421 1.00 50.34 395 GLY A O 1
ATOM 3052 N N . GLU A 1 396 ? 21.096 6.150 1.471 1.00 53.56 396 GLU A N 1
ATOM 3053 C CA . GLU A 1 396 ? 20.724 4.951 0.706 1.00 53.56 396 GLU A CA 1
ATOM 3054 C C . GLU A 1 396 ? 20.845 5.202 -0.807 1.00 53.56 396 GLU A C 1
ATOM 3056 O O . GLU A 1 396 ? 20.146 6.045 -1.372 1.00 53.56 396 GLU A O 1
ATOM 3061 N N . ASN A 1 397 ? 21.705 4.440 -1.490 1.00 46.94 397 ASN A N 1
ATOM 3062 C CA . ASN A 1 397 ? 21.817 4.439 -2.950 1.00 46.94 397 ASN A CA 1
ATOM 3063 C C . ASN A 1 397 ? 21.101 3.199 -3.529 1.00 46.94 397 ASN A C 1
ATOM 3065 O O . ASN A 1 397 ? 21.657 2.102 -3.498 1.00 46.94 397 ASN A O 1
ATOM 3069 N N . PRO A 1 398 ? 19.896 3.325 -4.116 1.00 45.19 398 PRO A N 1
ATOM 3070 C CA . PRO A 1 398 ? 19.071 2.176 -4.513 1.00 45.19 398 PRO A CA 1
ATOM 3071 C C . PRO A 1 398 ? 19.581 1.384 -5.731 1.00 45.19 398 PRO A C 1
ATOM 3073 O O . PRO A 1 398 ? 18.932 0.432 -6.170 1.00 45.19 398 PRO A O 1
ATOM 3076 N N . ARG A 1 399 ? 20.760 1.728 -6.261 1.00 44.59 399 ARG A N 1
ATOM 3077 C CA . ARG A 1 399 ? 21.508 0.867 -7.190 1.00 44.59 399 ARG A CA 1
ATOM 3078 C C . ARG A 1 399 ? 22.170 -0.314 -6.483 1.00 44.59 399 ARG A C 1
ATOM 3080 O O . ARG A 1 399 ? 22.333 -1.357 -7.104 1.00 44.59 399 ARG A O 1
ATOM 3087 N N . ASP A 1 400 ? 22.465 -0.183 -5.192 1.00 47.31 400 ASP A N 1
ATOM 3088 C CA . ASP A 1 400 ? 23.217 -1.164 -4.403 1.00 47.31 400 ASP A CA 1
ATOM 3089 C C . ASP A 1 400 ? 22.278 -2.249 -3.817 1.00 47.31 400 ASP A C 1
ATOM 3091 O O . ASP A 1 400 ? 22.418 -2.682 -2.675 1.00 47.31 400 ASP A O 1
ATOM 3095 N N . ARG A 1 401 ? 21.260 -2.660 -4.592 1.00 48.94 401 ARG A N 1
ATOM 3096 C CA . ARG A 1 401 ? 20.247 -3.652 -4.186 1.00 48.94 401 ARG A CA 1
ATOM 3097 C C . ARG A 1 401 ? 20.842 -5.063 -4.055 1.00 48.94 401 ARG A C 1
ATOM 3099 O O . ARG A 1 401 ? 21.716 -5.426 -4.845 1.00 48.94 401 ARG A O 1
ATOM 3106 N N . PRO A 1 402 ? 20.311 -5.898 -3.139 1.00 48.69 402 PRO A N 1
ATOM 3107 C CA . PRO A 1 402 ? 20.646 -7.316 -3.099 1.00 48.69 402 PRO A CA 1
ATOM 3108 C C . PRO A 1 402 ? 20.227 -7.996 -4.407 1.00 48.69 402 PRO A C 1
ATOM 3110 O O . PRO A 1 402 ? 19.102 -7.831 -4.882 1.00 48.69 402 PRO A O 1
ATOM 3113 N N . GLY A 1 403 ? 21.134 -8.785 -4.971 1.00 51.53 403 GLY A N 1
ATOM 3114 C CA . GLY A 1 403 ? 20.903 -9.614 -6.150 1.00 51.53 403 GLY A CA 1
ATOM 3115 C C . GLY A 1 403 ? 21.784 -10.863 -6.108 1.00 51.53 403 GLY A C 1
ATOM 3116 O O . GLY A 1 403 ? 22.539 -11.042 -5.148 1.00 51.53 403 GLY A O 1
ATOM 3117 N N . PRO A 1 404 ? 21.707 -11.738 -7.127 1.00 52.03 404 PRO A N 1
ATOM 3118 C CA . PRO A 1 404 ? 22.617 -12.868 -7.252 1.00 52.03 404 PRO A CA 1
ATOM 3119 C C . PRO A 1 404 ? 24.024 -12.366 -7.604 1.00 52.03 404 PRO A C 1
ATOM 3121 O O . PRO A 1 404 ? 24.351 -12.151 -8.775 1.00 52.03 404 PRO A O 1
ATOM 3124 N N . SER A 1 405 ? 24.858 -12.180 -6.583 1.00 62.75 405 SER A N 1
ATOM 3125 C CA . SER A 1 405 ? 26.307 -12.154 -6.754 1.00 62.75 405 SER A CA 1
ATOM 3126 C C . SER A 1 405 ? 26.809 -13.566 -7.033 1.00 62.75 405 SER A C 1
ATOM 3128 O O . SER A 1 405 ? 26.156 -14.558 -6.709 1.00 62.75 405 SER A O 1
ATOM 3130 N N . PHE A 1 406 ? 27.984 -13.671 -7.642 1.00 66.94 406 PHE A N 1
ATOM 3131 C CA . PHE A 1 406 ? 28.630 -14.955 -7.867 1.00 66.94 406 PHE A CA 1
ATOM 3132 C C . PHE A 1 406 ? 30.011 -14.943 -7.218 1.00 66.94 406 PHE A C 1
ATOM 3134 O O . PHE A 1 406 ? 30.754 -13.971 -7.344 1.00 66.94 406 PHE A O 1
ATOM 3141 N N . GLU A 1 407 ? 30.356 -16.023 -6.525 1.00 71.31 407 GLU A N 1
ATOM 3142 C CA . GLU A 1 407 ? 31.690 -16.241 -5.967 1.00 71.31 407 GLU A CA 1
ATOM 3143 C C . GLU A 1 407 ? 32.436 -17.282 -6.793 1.00 71.31 407 GLU A C 1
ATOM 3145 O O . GLU A 1 407 ? 31.833 -18.156 -7.423 1.00 71.31 407 GLU A O 1
ATOM 3150 N N . ALA A 1 408 ? 33.765 -17.144 -6.832 1.00 67.69 408 ALA A N 1
ATOM 3151 C CA . ALA A 1 408 ? 34.620 -17.858 -7.778 1.00 67.69 408 ALA A CA 1
ATOM 3152 C C . ALA A 1 408 ? 34.037 -17.817 -9.209 1.00 67.69 408 ALA A C 1
ATOM 3154 O O . ALA A 1 408 ? 33.993 -18.836 -9.904 1.00 67.69 408 ALA A O 1
ATOM 3155 N N . VAL A 1 409 ? 33.560 -16.632 -9.628 1.00 71.25 409 VAL A N 1
ATOM 3156 C CA . VAL A 1 409 ? 33.019 -16.377 -10.972 1.00 71.25 409 VAL A CA 1
ATOM 3157 C C . VAL A 1 409 ? 33.985 -16.927 -12.008 1.00 71.25 409 VAL A C 1
ATOM 3159 O O . VAL A 1 409 ? 35.200 -16.767 -11.856 1.00 71.25 409 VAL A O 1
ATOM 3162 N N . ASN A 1 410 ? 33.460 -17.531 -13.075 1.00 69.31 410 ASN A N 1
ATOM 3163 C CA . ASN A 1 410 ? 34.289 -17.962 -14.197 1.00 69.31 410 ASN A CA 1
ATOM 3164 C C . ASN A 1 410 ? 35.330 -19.037 -13.763 1.00 69.31 410 ASN A C 1
ATOM 3166 O O . ASN A 1 410 ? 36.516 -18.996 -14.114 1.00 69.31 410 ASN A O 1
ATOM 3170 N N . THR A 1 411 ? 34.865 -20.003 -12.950 1.00 72.88 411 THR A N 1
ATOM 3171 C CA . THR A 1 411 ? 35.597 -21.196 -12.470 1.00 72.88 411 THR A CA 1
ATOM 3172 C C . THR A 1 411 ? 34.670 -22.414 -12.337 1.00 72.88 411 THR A C 1
ATOM 3174 O O . THR A 1 411 ? 33.446 -22.277 -12.334 1.00 72.88 411 THR A O 1
ATOM 3177 N N . ASP A 1 412 ? 35.241 -23.610 -12.179 1.00 72.81 412 ASP A N 1
ATOM 3178 C CA . ASP A 1 412 ? 34.484 -24.871 -12.138 1.00 72.81 412 ASP A CA 1
ATOM 3179 C C . ASP A 1 412 ? 33.690 -25.055 -10.820 1.00 72.81 412 ASP A C 1
ATOM 3181 O O . ASP A 1 412 ? 32.708 -25.795 -10.777 1.00 72.81 412 ASP A O 1
ATOM 3185 N N . VAL A 1 413 ? 34.068 -24.328 -9.758 1.00 69.69 413 VAL A N 1
ATOM 3186 C CA . VAL A 1 413 ? 33.404 -24.321 -8.434 1.00 69.69 413 VAL A CA 1
ATOM 3187 C C . VAL A 1 413 ? 32.547 -23.071 -8.194 1.00 69.69 413 VAL A C 1
ATOM 3189 O O . VAL A 1 413 ? 32.129 -22.823 -7.068 1.00 69.69 413 VAL A O 1
ATOM 3192 N N . MET A 1 414 ? 32.255 -22.291 -9.241 1.00 75.75 414 MET A N 1
ATOM 3193 C CA . MET A 1 414 ? 31.425 -21.083 -9.164 1.00 75.75 414 MET A CA 1
ATOM 3194 C C . MET A 1 414 ? 30.128 -21.325 -8.370 1.00 75.75 414 MET A C 1
ATOM 3196 O O . MET A 1 414 ? 29.428 -22.330 -8.574 1.00 75.75 414 MET A O 1
ATOM 3200 N N . SER A 1 415 ? 29.810 -20.396 -7.468 1.00 72.88 415 SER A N 1
ATOM 3201 C CA . SER A 1 415 ? 28.617 -20.415 -6.616 1.00 72.88 415 SER A CA 1
ATOM 3202 C C . SER A 1 415 ? 27.828 -19.110 -6.757 1.00 72.88 415 SER A C 1
ATOM 3204 O O . SER A 1 415 ? 28.360 -18.099 -7.215 1.00 72.88 415 SER A O 1
ATOM 3206 N N . ALA A 1 416 ? 26.549 -19.135 -6.382 1.00 65.81 416 ALA A N 1
ATOM 3207 C CA . ALA A 1 416 ? 25.710 -17.944 -6.286 1.00 65.81 416 ALA A CA 1
ATOM 3208 C C . ALA A 1 416 ? 25.519 -17.563 -4.811 1.00 65.81 416 ALA A C 1
ATOM 3210 O O . ALA A 1 416 ? 25.163 -18.413 -3.992 1.00 65.81 416 ALA A O 1
ATOM 3211 N N . THR A 1 417 ? 25.724 -16.289 -4.492 1.00 62.25 417 THR A N 1
ATOM 3212 C CA . THR A 1 417 ? 25.517 -15.692 -3.167 1.00 62.25 417 THR A CA 1
ATOM 3213 C C . THR A 1 417 ? 24.579 -14.487 -3.271 1.00 62.25 417 THR A C 1
ATOM 3215 O O . THR A 1 417 ? 24.219 -14.060 -4.367 1.00 62.25 417 THR A O 1
ATOM 3218 N N . GLY A 1 418 ? 24.110 -13.971 -2.135 1.00 51.38 418 GLY A N 1
ATOM 3219 C CA . GLY A 1 418 ? 23.323 -12.738 -2.094 1.00 51.38 418 GLY A CA 1
ATOM 3220 C C . GLY A 1 418 ? 24.187 -11.571 -1.634 1.00 51.38 418 GLY A C 1
ATOM 3221 O O . GLY A 1 418 ? 24.796 -11.660 -0.567 1.00 51.38 418 GLY A O 1
ATOM 3222 N N . THR A 1 419 ? 24.212 -10.469 -2.385 1.00 51.31 419 THR A N 1
ATOM 3223 C CA . THR A 1 419 ? 24.856 -9.233 -1.922 1.00 51.31 419 THR A CA 1
ATOM 3224 C C . THR A 1 419 ? 24.127 -8.649 -0.716 1.00 51.31 419 THR A C 1
ATOM 3226 O O . THR A 1 419 ? 22.938 -8.346 -0.781 1.00 51.31 419 THR A O 1
ATOM 3229 N N . THR A 1 420 ? 24.857 -8.391 0.367 1.00 47.81 420 THR A N 1
ATOM 3230 C CA . THR A 1 420 ? 24.467 -7.364 1.340 1.00 47.81 420 THR A CA 1
ATOM 3231 C C . THR A 1 420 ? 24.822 -5.986 0.769 1.00 47.81 420 THR A C 1
ATOM 3233 O O . THR A 1 420 ? 25.966 -5.827 0.336 1.00 47.81 420 THR A O 1
ATOM 3236 N N . PRO A 1 421 ? 23.914 -4.994 0.772 1.00 52.53 421 PRO A N 1
ATOM 3237 C CA . PRO A 1 421 ? 24.251 -3.619 0.399 1.00 52.53 421 PRO A CA 1
ATOM 3238 C C . PRO A 1 421 ? 25.409 -3.062 1.242 1.00 52.53 421 PRO A C 1
ATOM 3240 O O . PRO A 1 421 ? 25.481 -3.328 2.442 1.00 52.53 421 PRO A O 1
ATOM 3243 N N . GLU A 1 422 ? 26.294 -2.263 0.641 1.00 46.91 422 GLU A N 1
ATOM 3244 C CA . GLU A 1 422 ? 27.285 -1.500 1.410 1.00 46.91 422 GLU A CA 1
ATOM 3245 C C . GLU A 1 422 ? 26.607 -0.301 2.091 1.00 46.91 422 GLU A C 1
ATOM 3247 O O . GLU A 1 422 ? 26.102 0.600 1.419 1.00 46.91 422 GLU A O 1
ATOM 3252 N N . GLU A 1 423 ? 26.625 -0.254 3.426 1.00 50.09 423 GLU A N 1
ATOM 3253 C CA . GLU A 1 423 ? 26.173 0.919 4.184 1.00 50.09 423 GLU A CA 1
ATOM 3254 C C . GLU A 1 423 ? 27.082 2.127 3.900 1.00 50.09 423 GLU A C 1
ATOM 3256 O O . GLU A 1 423 ? 28.187 2.249 4.439 1.00 50.09 423 GLU A O 1
ATOM 3261 N N . ARG A 1 424 ? 26.608 3.060 3.070 1.00 51.94 424 ARG A N 1
ATOM 3262 C CA . ARG A 1 424 ? 27.295 4.334 2.842 1.00 51.94 424 ARG A CA 1
ATOM 3263 C C . ARG A 1 424 ? 26.960 5.320 3.956 1.00 51.94 424 ARG A C 1
ATOM 3265 O O . ARG A 1 424 ? 25.833 5.788 4.091 1.00 51.94 424 ARG A O 1
ATOM 3272 N N . GLY A 1 425 ? 27.973 5.674 4.744 1.00 54.88 425 GLY A N 1
ATOM 3273 C CA . GLY A 1 425 ? 27.923 6.894 5.545 1.00 54.88 425 GLY A CA 1
ATOM 3274 C C . GLY A 1 425 ? 27.874 8.132 4.643 1.00 54.88 425 GLY A C 1
ATOM 3275 O O . GLY A 1 425 ? 28.391 8.110 3.525 1.00 54.88 425 GLY A O 1
ATOM 3276 N N . GLY A 1 426 ? 27.292 9.223 5.145 1.00 60.44 426 GLY A N 1
ATOM 3277 C CA . GLY A 1 426 ? 27.381 10.539 4.520 1.00 60.44 426 GLY A CA 1
ATOM 3278 C C . GLY A 1 426 ? 28.824 11.045 4.453 1.00 60.44 426 GLY A C 1
ATOM 3279 O O . GLY A 1 426 ? 29.764 10.396 4.920 1.00 60.44 426 GLY A O 1
ATOM 3280 N N . THR A 1 427 ? 29.035 12.226 3.872 1.00 63.66 427 THR A N 1
ATOM 3281 C CA . THR A 1 427 ? 30.404 12.681 3.552 1.00 63.66 427 THR A CA 1
ATOM 3282 C C . THR A 1 427 ? 31.259 13.068 4.775 1.00 63.66 427 THR A C 1
ATOM 3284 O O . THR A 1 427 ? 32.469 13.250 4.631 1.00 63.66 427 THR A O 1
ATOM 3287 N N . ASP A 1 428 ? 30.675 13.122 5.980 1.00 72.31 428 ASP A N 1
ATOM 3288 C CA . ASP A 1 428 ? 31.389 13.212 7.267 1.00 72.31 428 ASP A CA 1
ATOM 3289 C C . ASP A 1 428 ? 31.837 11.839 7.827 1.00 72.31 428 ASP A C 1
ATOM 3291 O O . ASP A 1 428 ? 32.560 11.779 8.826 1.00 72.31 428 ASP A O 1
ATOM 3295 N N . GLY A 1 429 ? 31.440 10.741 7.173 1.00 68.50 429 GLY A N 1
ATOM 3296 C CA . GLY A 1 429 ? 31.677 9.357 7.583 1.00 68.50 429 GLY A CA 1
ATOM 3297 C C . GLY A 1 429 ? 30.554 8.728 8.418 1.00 68.50 429 GLY A C 1
ATOM 3298 O O . GLY A 1 429 ? 30.747 7.623 8.928 1.00 68.50 429 GLY A O 1
ATOM 3299 N N . ARG A 1 430 ? 29.399 9.391 8.584 1.00 74.62 430 ARG A N 1
ATOM 3300 C CA . ARG A 1 430 ? 28.269 8.915 9.398 1.00 74.62 430 ARG A CA 1
ATOM 3301 C C . ARG A 1 430 ? 26.972 8.835 8.573 1.00 74.62 430 ARG A C 1
ATOM 3303 O O . ARG A 1 430 ? 26.673 9.763 7.828 1.00 74.62 430 ARG A O 1
ATOM 3310 N N . PRO A 1 431 ? 26.151 7.775 8.694 1.00 77.19 431 PRO A N 1
ATOM 3311 C CA . PRO A 1 431 ? 24.817 7.771 8.094 1.00 77.19 431 PRO A CA 1
ATOM 3312 C C . PRO A 1 431 ? 23.907 8.827 8.750 1.00 77.19 431 PRO A C 1
ATOM 3314 O O . PRO A 1 431 ? 24.014 9.105 9.947 1.00 77.19 431 PRO A O 1
ATOM 3317 N N . HIS A 1 432 ? 22.978 9.385 7.970 1.00 84.69 432 HIS A N 1
ATOM 3318 C CA . HIS A 1 432 ? 21.971 10.353 8.427 1.00 84.69 432 HIS A CA 1
ATOM 3319 C C . HIS A 1 432 ? 20.545 9.805 8.205 1.00 84.69 432 HIS A C 1
ATOM 3321 O O . HIS A 1 432 ? 19.807 10.349 7.375 1.00 84.69 432 HIS A O 1
ATOM 3327 N N . PRO A 1 433 ? 20.152 8.723 8.905 1.00 85.25 433 PRO A N 1
ATOM 3328 C CA . PRO A 1 433 ? 18.886 8.035 8.666 1.00 85.25 433 PRO A CA 1
ATOM 3329 C C . PRO A 1 433 ? 17.675 8.889 9.095 1.00 85.25 433 PRO A C 1
ATOM 3331 O O . PRO A 1 433 ? 17.809 9.782 9.938 1.00 85.25 433 PRO A O 1
ATOM 3334 N N . PRO A 1 434 ? 16.484 8.669 8.506 1.00 86.31 434 PRO A N 1
ATOM 3335 C CA . PRO A 1 434 ? 15.334 9.564 8.669 1.00 86.31 434 PRO A CA 1
ATOM 3336 C C . PRO A 1 434 ? 14.750 9.611 10.090 1.00 86.31 434 PRO A C 1
ATOM 3338 O O . PRO A 1 434 ? 14.157 10.626 10.463 1.00 86.31 434 PRO A O 1
ATOM 3341 N N . ASP A 1 435 ? 14.935 8.565 10.899 1.00 84.75 435 ASP A N 1
ATOM 3342 C CA . ASP A 1 435 ? 14.448 8.468 12.282 1.00 84.75 435 ASP A CA 1
ATOM 3343 C C . ASP A 1 435 ? 15.109 9.496 13.226 1.00 84.75 435 ASP A C 1
ATOM 3345 O O . ASP A 1 435 ? 14.447 10.023 14.128 1.00 84.75 435 ASP A O 1
ATOM 3349 N N . GLU A 1 436 ? 16.368 9.878 12.967 1.00 90.19 436 GLU A N 1
ATOM 3350 C CA . GLU A 1 436 ? 17.066 10.952 13.696 1.00 90.19 436 GLU A CA 1
ATOM 3351 C C . GLU A 1 436 ? 16.503 12.362 13.412 1.00 90.19 436 GLU A C 1
ATOM 3353 O O . GLU A 1 436 ? 16.762 13.293 14.182 1.00 90.19 436 GLU A O 1
ATOM 3358 N N . TYR A 1 437 ? 15.725 12.536 12.334 1.00 92.62 437 TYR A N 1
ATOM 3359 C CA . TYR A 1 437 ? 15.317 13.847 11.798 1.00 92.62 437 TYR A CA 1
ATOM 3360 C C . TYR A 1 437 ? 13.800 13.998 11.571 1.00 92.62 437 TYR A C 1
ATOM 3362 O O . TYR A 1 437 ? 13.349 14.916 10.877 1.00 92.62 437 TYR A O 1
ATOM 3370 N N . VAL A 1 438 ? 12.987 13.133 12.186 1.00 92.56 438 VAL A N 1
ATOM 3371 C CA . VAL A 1 438 ? 11.515 13.159 12.075 1.00 92.56 438 VAL A CA 1
ATOM 3372 C C . VAL A 1 438 ? 10.912 14.503 12.501 1.00 92.56 438 VAL A C 1
ATOM 3374 O O . VAL A 1 438 ? 9.959 14.961 11.873 1.00 92.56 438 VAL A O 1
ATOM 3377 N N . ASP A 1 439 ? 11.485 15.182 13.500 1.00 93.06 439 ASP A N 1
ATOM 3378 C CA . ASP A 1 439 ? 11.019 16.506 13.942 1.00 93.06 439 ASP A CA 1
ATOM 3379 C C . ASP A 1 439 ? 11.183 17.571 12.840 1.00 93.06 439 ASP A C 1
ATOM 3381 O O . ASP A 1 439 ? 10.285 18.388 12.612 1.00 93.06 439 ASP A O 1
ATOM 3385 N N . GLU A 1 440 ? 12.300 17.558 12.102 1.00 95.12 440 GLU A N 1
ATOM 3386 C CA . GLU A 1 440 ? 12.480 18.409 10.924 1.00 95.12 440 GLU A CA 1
ATOM 3387 C C . GLU A 1 440 ? 11.495 18.066 9.804 1.00 95.12 440 GLU A C 1
ATOM 3389 O O . GLU A 1 440 ? 10.964 18.985 9.172 1.00 95.12 440 GLU A O 1
ATOM 3394 N N . LEU A 1 441 ? 11.240 16.775 9.581 1.00 94.25 441 LEU A N 1
ATOM 3395 C CA . LEU A 1 441 ? 10.349 16.257 8.542 1.00 94.25 441 LEU A CA 1
ATOM 3396 C C . LEU A 1 441 ? 8.892 16.678 8.804 1.00 94.25 441 LEU A C 1
ATOM 3398 O O . LEU A 1 441 ? 8.280 17.343 7.964 1.00 94.25 441 LEU A O 1
ATOM 3402 N N . VAL A 1 442 ? 8.369 16.414 10.006 1.00 94.94 442 VAL A N 1
ATOM 3403 C CA . VAL A 1 442 ? 7.038 16.868 10.449 1.00 94.94 442 VAL A CA 1
ATOM 3404 C C . VAL A 1 442 ? 6.929 18.391 10.368 1.00 94.94 442 VAL A C 1
ATOM 3406 O O . VAL A 1 442 ? 5.970 18.916 9.804 1.00 94.94 442 VAL A O 1
ATOM 3409 N N . ALA A 1 443 ? 7.937 19.130 10.839 1.00 94.31 443 ALA A N 1
ATOM 3410 C CA . ALA A 1 443 ? 7.908 20.589 10.783 1.00 94.31 443 ALA A CA 1
ATOM 3411 C C . ALA A 1 443 ? 8.031 21.149 9.346 1.00 94.31 443 ALA A C 1
ATOM 3413 O O . ALA A 1 443 ? 7.647 22.296 9.095 1.00 94.31 443 ALA A O 1
ATOM 3414 N N . GLY A 1 444 ? 8.577 20.390 8.393 1.00 95.25 444 GLY A N 1
ATOM 3415 C CA . GLY A 1 444 ? 8.528 20.702 6.961 1.00 95.25 444 GLY A CA 1
ATOM 3416 C C . GLY A 1 444 ? 7.130 20.495 6.374 1.00 95.25 444 GLY A C 1
ATOM 3417 O O . GLY A 1 444 ? 6.612 21.366 5.667 1.00 95.25 444 GLY A O 1
ATOM 3418 N N . PHE A 1 445 ? 6.503 19.371 6.733 1.00 95.88 445 PHE A N 1
ATOM 3419 C CA . PHE A 1 445 ? 5.145 19.010 6.334 1.00 95.88 445 PHE A CA 1
ATOM 3420 C C . PHE A 1 445 ? 4.108 20.018 6.853 1.00 95.88 445 PHE A C 1
ATOM 3422 O O . PHE A 1 445 ? 3.407 20.631 6.051 1.00 95.88 445 PHE A O 1
ATOM 3429 N N . GLU A 1 446 ? 4.049 20.272 8.167 1.00 95.56 446 GLU A N 1
ATOM 3430 C CA . GLU A 1 446 ? 3.011 21.124 8.774 1.00 95.56 446 GLU A CA 1
ATOM 3431 C C . GLU A 1 446 ? 3.015 22.571 8.259 1.00 95.56 446 GLU A C 1
ATOM 3433 O O . GLU A 1 446 ? 1.953 23.178 8.116 1.00 95.56 446 GLU A O 1
ATOM 3438 N N . ARG A 1 447 ? 4.196 23.138 7.968 1.00 95.25 447 ARG A N 1
ATOM 3439 C CA . ARG A 1 447 ? 4.303 24.497 7.405 1.00 95.25 447 ARG A CA 1
ATOM 3440 C C . ARG A 1 447 ? 3.782 24.553 5.973 1.00 95.25 447 ARG A C 1
ATOM 3442 O O . ARG A 1 447 ? 3.083 25.494 5.617 1.00 95.25 447 ARG A O 1
ATOM 3449 N N . THR A 1 448 ? 4.107 23.538 5.177 1.00 96.06 448 THR A N 1
ATOM 3450 C CA . THR A 1 448 ? 3.667 23.434 3.780 1.00 96.06 448 THR A CA 1
ATOM 3451 C C . THR A 1 448 ? 2.163 23.192 3.703 1.00 96.06 448 THR A C 1
ATOM 3453 O O . THR A 1 448 ? 1.489 23.830 2.903 1.00 96.06 448 THR A O 1
ATOM 3456 N N . HIS A 1 449 ? 1.627 22.359 4.599 1.00 96.50 449 HIS A N 1
ATOM 3457 C CA . HIS A 1 449 ? 0.193 22.108 4.758 1.00 96.50 449 HIS A CA 1
ATOM 3458 C C . HIS A 1 449 ? -0.586 23.404 5.006 1.00 96.50 449 HIS A C 1
ATOM 3460 O O . HIS A 1 449 ? -1.516 23.719 4.269 1.00 96.50 449 HIS A O 1
ATOM 3466 N N . GLU A 1 450 ? -0.143 24.213 5.972 1.00 95.62 450 GLU A N 1
ATOM 3467 C CA . GLU A 1 450 ? -0.788 25.489 6.298 1.00 95.62 450 GLU A CA 1
ATOM 3468 C C . GLU A 1 450 ? -0.665 26.526 5.159 1.00 95.62 450 GLU A C 1
ATOM 3470 O O . GLU A 1 450 ? -1.634 27.236 4.890 1.00 95.62 450 GLU A O 1
ATOM 3475 N N . THR A 1 451 ? 0.462 26.576 4.432 1.00 96.12 451 THR A N 1
ATOM 3476 C CA . THR A 1 451 ? 0.593 27.391 3.204 1.00 96.12 451 THR A CA 1
ATOM 3477 C C . THR A 1 451 ? -0.382 26.931 2.111 1.00 96.12 451 THR A C 1
ATOM 3479 O O . THR A 1 451 ? -1.074 27.760 1.522 1.00 96.12 451 THR A O 1
ATOM 3482 N N . LEU A 1 452 ? -0.476 25.624 1.841 1.00 96.00 452 LEU A N 1
ATOM 3483 C CA . LEU A 1 452 ? -1.366 25.072 0.811 1.00 96.00 452 LEU A CA 1
ATOM 3484 C C . LEU A 1 452 ? -2.845 25.290 1.160 1.00 96.00 452 LEU A C 1
ATOM 3486 O O . LEU A 1 452 ? -3.625 25.683 0.294 1.00 96.00 452 LEU A O 1
ATOM 3490 N N . ARG A 1 453 ? -3.211 25.147 2.439 1.00 96.56 453 ARG A N 1
ATOM 3491 C CA . ARG A 1 453 ? -4.541 25.477 2.971 1.00 96.56 453 ARG A CA 1
ATOM 3492 C C . ARG A 1 453 ? -4.925 26.939 2.718 1.00 96.56 453 ARG A C 1
ATOM 3494 O O . ARG A 1 453 ? -6.068 27.218 2.364 1.00 96.56 453 ARG A O 1
ATOM 3501 N N . GLN A 1 454 ? -3.985 27.871 2.892 1.00 96.00 454 GLN A N 1
ATOM 3502 C CA . GLN A 1 454 ? -4.207 29.299 2.632 1.00 96.00 454 GLN A CA 1
ATOM 3503 C C . GLN A 1 454 ? -4.338 29.581 1.127 1.00 96.00 454 GLN A C 1
ATOM 3505 O O . GLN A 1 454 ? -5.316 30.196 0.709 1.00 96.00 454 GLN A O 1
ATOM 3510 N N . LEU A 1 455 ? -3.433 29.042 0.302 1.00 96.00 455 LEU A N 1
ATOM 3511 C CA . LEU A 1 455 ? -3.490 29.173 -1.161 1.00 96.00 455 LEU A CA 1
ATOM 3512 C C . LEU A 1 455 ? -4.765 28.570 -1.773 1.00 96.00 455 LEU A C 1
ATOM 3514 O O . LEU A 1 455 ? -5.246 29.072 -2.788 1.00 96.00 455 LEU A O 1
ATOM 3518 N N . HIS A 1 456 ? -5.323 27.515 -1.175 1.00 95.81 456 HIS A N 1
ATOM 3519 C CA . HIS A 1 456 ? -6.615 26.953 -1.577 1.00 95.81 456 HIS A CA 1
ATOM 3520 C C . HIS A 1 456 ? -7.787 27.851 -1.169 1.00 95.81 456 HIS A C 1
ATOM 3522 O O . HIS A 1 456 ? -8.631 28.171 -2.002 1.00 95.81 456 HIS A O 1
ATOM 3528 N N . ALA A 1 457 ? -7.807 28.326 0.082 1.00 95.12 457 ALA A N 1
ATOM 3529 C CA . ALA A 1 457 ? -8.859 29.209 0.591 1.00 95.12 457 ALA A CA 1
ATOM 3530 C C . ALA A 1 457 ? -8.944 30.554 -0.161 1.00 95.12 457 ALA A C 1
ATOM 3532 O O . ALA A 1 457 ? -10.043 31.072 -0.360 1.00 95.12 457 ALA A O 1
ATOM 3533 N N . ASP A 1 458 ? -7.806 31.082 -0.619 1.00 95.06 458 ASP A N 1
ATOM 3534 C CA . ASP A 1 458 ? -7.723 32.290 -1.453 1.00 95.06 458 ASP A CA 1
ATOM 3535 C C . ASP A 1 458 ? -7.963 32.008 -2.957 1.00 95.06 458 ASP A C 1
ATOM 3537 O O . ASP A 1 458 ? -7.943 32.928 -3.776 1.00 95.06 458 ASP A O 1
ATOM 3541 N N . GLY A 1 459 ? -8.172 30.745 -3.352 1.00 93.75 459 GLY A N 1
ATOM 3542 C CA . GLY A 1 459 ? -8.367 30.312 -4.744 1.00 93.75 459 GLY A CA 1
ATOM 3543 C C . GLY A 1 459 ? -7.104 30.328 -5.618 1.00 93.75 459 GLY A C 1
ATOM 3544 O O . GLY A 1 459 ? -7.162 29.971 -6.793 1.00 93.75 459 GLY A O 1
ATOM 3545 N N . ALA A 1 460 ? -5.952 30.709 -5.062 1.00 95.06 460 ALA A N 1
ATOM 3546 C CA . ALA A 1 460 ? -4.681 30.816 -5.775 1.00 95.06 460 ALA A CA 1
ATOM 3547 C C . ALA A 1 460 ? -4.103 29.456 -6.210 1.00 95.06 460 ALA A C 1
ATOM 3549 O O . ALA A 1 460 ? -3.385 29.397 -7.210 1.00 95.06 460 ALA A O 1
ATOM 3550 N N . PHE A 1 461 ? -4.413 28.359 -5.504 1.00 94.81 461 PHE A N 1
ATOM 3551 C CA . PHE A 1 461 ? -3.822 27.049 -5.802 1.00 94.81 461 PHE A CA 1
ATOM 3552 C C . PHE A 1 461 ? -4.172 26.543 -7.212 1.00 94.81 461 PHE A C 1
ATOM 3554 O O . PHE A 1 461 ? -3.264 26.289 -7.992 1.00 94.81 461 PHE A O 1
ATOM 3561 N N . PHE A 1 462 ? -5.455 26.486 -7.585 1.00 93.56 462 PHE A N 1
ATOM 3562 C CA . PHE A 1 462 ? -5.891 26.176 -8.963 1.00 93.56 462 PHE A CA 1
ATOM 3563 C C . PHE A 1 462 ? -6.033 27.427 -9.855 1.00 93.56 462 PHE A C 1
ATOM 3565 O O . PHE A 1 462 ? -6.784 27.425 -10.829 1.00 93.56 462 PHE A O 1
ATOM 3572 N N . GLY A 1 463 ? -5.356 28.515 -9.478 1.00 90.88 463 GLY A N 1
ATOM 3573 C CA . GLY A 1 463 ? -5.307 29.769 -10.224 1.00 90.88 463 GLY A CA 1
ATOM 3574 C C . GLY A 1 463 ? -3.900 30.034 -10.744 1.00 90.88 463 GLY A C 1
ATOM 3575 O O . GLY A 1 463 ? -3.630 29.850 -11.922 1.00 90.88 463 GLY A O 1
ATOM 3576 N N . SER A 1 464 ? -2.992 30.456 -9.862 1.00 91.00 464 SER A N 1
ATOM 3577 C CA . SER A 1 464 ? -1.611 30.788 -10.228 1.00 91.00 464 SER A CA 1
ATOM 3578 C C . SER A 1 464 ? -0.631 29.627 -10.057 1.00 91.00 464 SER A C 1
ATOM 3580 O O . SER A 1 464 ? 0.320 29.532 -10.829 1.00 91.00 464 SER A O 1
ATOM 3582 N N . ILE A 1 465 ? -0.826 28.755 -9.058 1.00 94.19 465 ILE A N 1
ATOM 3583 C CA . ILE A 1 465 ? 0.139 27.690 -8.724 1.00 94.19 465 ILE A CA 1
ATOM 3584 C C . ILE A 1 465 ? 0.010 26.506 -9.694 1.00 94.19 465 ILE A C 1
ATOM 3586 O O . ILE A 1 465 ? 0.982 26.150 -10.353 1.00 94.19 465 ILE A O 1
ATOM 3590 N N . VAL A 1 466 ? -1.199 25.960 -9.833 1.00 93.25 466 VAL A N 1
ATOM 3591 C CA . VAL A 1 466 ? -1.597 24.975 -10.847 1.00 93.25 466 VAL A CA 1
ATOM 3592 C C . VAL A 1 466 ? -2.669 25.613 -11.728 1.00 93.25 466 VAL A C 1
ATOM 3594 O O . VAL A 1 466 ? -3.868 25.408 -11.542 1.00 93.25 466 VAL A O 1
ATOM 3597 N N . ASP A 1 467 ? -2.217 26.432 -12.672 1.00 87.75 467 ASP A N 1
ATOM 3598 C CA . ASP A 1 467 ? -3.060 26.968 -13.743 1.00 87.75 467 ASP A CA 1
ATOM 3599 C C . ASP A 1 467 ? -3.601 25.802 -14.606 1.00 87.75 467 ASP A C 1
ATOM 3601 O O . ASP A 1 467 ? -2.832 24.881 -14.898 1.00 87.75 467 ASP A O 1
ATOM 3605 N N . PRO A 1 468 ? -4.879 25.791 -15.032 1.00 87.94 468 PRO A N 1
ATOM 3606 C CA . PRO A 1 468 ? -5.389 24.815 -15.996 1.00 87.94 468 PRO A CA 1
ATOM 3607 C C . PRO A 1 468 ? -4.518 24.625 -17.252 1.00 87.94 468 PRO A C 1
ATOM 3609 O O . PRO A 1 468 ? -4.380 23.489 -17.707 1.00 87.94 468 PRO A O 1
ATOM 3612 N N . GLU A 1 469 ? -3.874 25.679 -17.772 1.00 89.38 469 GLU A N 1
ATOM 3613 C CA . GLU A 1 469 ? -2.959 25.584 -18.925 1.00 89.38 469 GLU A CA 1
ATOM 3614 C C . GLU A 1 469 ? -1.708 24.729 -18.631 1.00 89.38 469 GLU A C 1
ATOM 3616 O O . GLU A 1 469 ? -1.121 24.159 -19.547 1.00 89.38 469 GLU A O 1
ATOM 3621 N N . LEU A 1 470 ? -1.309 24.581 -17.359 1.00 91.06 470 LEU A N 1
ATOM 3622 C CA . LEU A 1 470 ? -0.149 23.772 -16.948 1.00 91.06 470 LEU A CA 1
ATOM 3623 C C . LEU A 1 470 ? -0.409 22.256 -17.029 1.00 91.06 470 LEU A C 1
ATOM 3625 O O . LEU A 1 470 ? 0.534 21.464 -17.008 1.00 91.06 470 LEU A O 1
ATOM 3629 N N . ILE A 1 471 ? -1.680 21.850 -17.081 1.00 91.69 471 ILE A N 1
ATOM 3630 C CA . ILE A 1 471 ? -2.110 20.444 -17.028 1.00 91.69 471 ILE A CA 1
ATOM 3631 C C . ILE A 1 471 ? -3.020 20.034 -18.193 1.00 91.69 471 ILE A C 1
ATOM 3633 O O . ILE A 1 471 ? -3.368 18.856 -18.308 1.00 91.69 471 ILE A O 1
ATOM 3637 N N . GLU A 1 472 ? -3.403 20.961 -19.074 1.00 91.19 472 GLU A N 1
ATOM 3638 C CA . GLU A 1 472 ? -4.167 20.627 -20.275 1.00 91.19 472 GLU A CA 1
ATOM 3639 C C . GLU A 1 472 ? -3.337 19.737 -21.213 1.00 91.19 472 GLU A C 1
ATOM 3641 O O . GLU A 1 472 ? -2.213 20.053 -21.587 1.00 91.19 472 GLU A O 1
ATOM 3646 N N . GLY A 1 473 ? -3.899 18.592 -21.608 1.00 88.00 473 GLY A N 1
ATOM 3647 C CA . GLY A 1 473 ? -3.245 17.669 -22.540 1.00 88.00 473 GLY A CA 1
ATOM 3648 C C . GLY A 1 473 ? -2.214 16.728 -21.917 1.00 88.00 473 GLY A C 1
ATOM 3649 O O . GLY A 1 473 ? -1.967 15.680 -22.507 1.00 88.00 473 GLY A O 1
ATOM 3650 N N . VAL A 1 474 ? -1.683 17.051 -20.734 1.00 92.00 474 VAL A N 1
ATOM 3651 C CA . VAL A 1 474 ? -0.603 16.302 -20.073 1.00 92.00 474 VAL A CA 1
ATOM 3652 C C . VAL A 1 474 ? -0.984 14.837 -19.839 1.00 92.00 47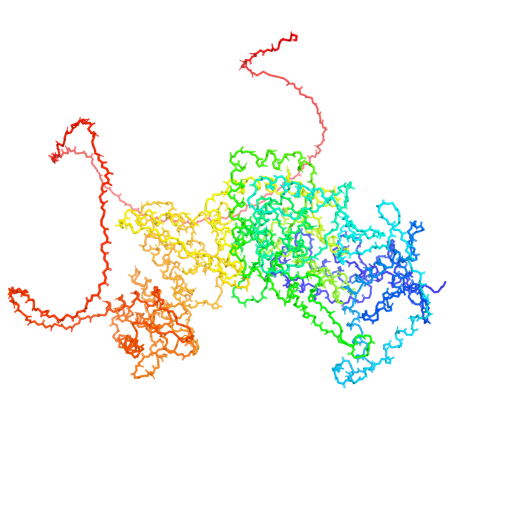4 VAL A C 1
ATOM 3654 O O . VAL A 1 474 ? -1.992 14.533 -19.201 1.00 92.00 474 VAL A O 1
ATOM 3657 N N . GLU A 1 475 ? -0.143 13.922 -20.321 1.00 91.94 475 GLU A N 1
ATOM 3658 C CA . GLU A 1 475 ? -0.263 12.482 -20.080 1.00 91.94 475 GLU A CA 1
ATOM 3659 C C . GLU A 1 475 ? 0.501 12.056 -18.816 1.00 91.94 475 GLU A C 1
ATOM 3661 O O . GLU A 1 475 ? 1.718 12.234 -18.714 1.00 91.94 475 GLU A O 1
ATOM 3666 N N . THR A 1 476 ? -0.199 11.432 -17.867 1.00 93.38 476 THR A N 1
ATOM 3667 C CA . THR A 1 476 ? 0.360 10.927 -16.603 1.00 93.38 476 THR A CA 1
ATOM 3668 C C . THR A 1 476 ? 0.209 9.404 -16.514 1.00 93.38 476 THR A C 1
ATOM 3670 O O . THR A 1 476 ? -0.681 8.805 -17.120 1.00 93.38 476 THR A O 1
ATOM 3673 N N . ARG A 1 477 ? 1.125 8.724 -15.815 1.00 92.50 477 ARG A N 1
ATOM 3674 C CA . ARG A 1 477 ? 1.106 7.263 -15.647 1.00 92.50 477 ARG A CA 1
ATOM 3675 C C . ARG A 1 477 ? -0.029 6.858 -14.719 1.00 92.50 477 ARG A C 1
ATOM 3677 O O . ARG A 1 477 ? -0.041 7.205 -13.538 1.00 92.50 477 ARG A O 1
ATOM 3684 N N . PHE A 1 478 ? -0.911 6.015 -15.236 1.00 92.94 478 PHE A N 1
ATOM 3685 C CA . PHE A 1 478 ? -1.889 5.301 -14.434 1.00 92.94 478 PHE A CA 1
ATOM 3686 C C . PHE A 1 478 ? -1.238 4.042 -13.840 1.00 92.94 478 PHE A C 1
ATOM 3688 O O . PHE A 1 478 ? -1.014 3.052 -14.534 1.00 92.94 478 PHE A O 1
ATOM 3695 N N . ALA A 1 479 ? -0.889 4.085 -12.553 1.00 89.38 479 ALA A N 1
ATOM 3696 C CA . ALA A 1 479 ? -0.453 2.905 -11.812 1.00 89.38 479 ALA A CA 1
ATOM 3697 C C . ALA A 1 479 ? -1.688 2.154 -11.280 1.00 89.38 479 ALA A C 1
ATOM 3699 O O . ALA A 1 479 ? -2.370 2.659 -10.392 1.00 89.38 479 ALA A O 1
ATOM 3700 N N . PHE A 1 480 ? -1.982 0.976 -11.842 1.00 87.69 480 PHE A N 1
ATOM 3701 C CA . PHE A 1 480 ? -3.020 0.049 -11.347 1.00 87.69 480 PHE A CA 1
ATOM 3702 C C . PHE A 1 480 ? -2.464 -0.975 -10.338 1.00 87.69 480 PHE A C 1
ATOM 3704 O O . PHE A 1 480 ? -3.179 -1.486 -9.479 1.00 87.69 480 PHE A O 1
ATOM 3711 N N . ARG A 1 481 ? -1.159 -1.247 -10.430 1.00 83.31 481 ARG A N 1
ATOM 3712 C CA . ARG A 1 481 ? -0.367 -2.087 -9.526 1.00 83.31 481 ARG A CA 1
ATOM 3713 C C . ARG A 1 481 ? 0.940 -1.370 -9.202 1.00 83.31 481 ARG A C 1
ATOM 3715 O O . ARG A 1 481 ? 1.423 -0.631 -10.068 1.00 83.31 481 ARG A O 1
ATOM 3722 N N . PRO A 1 482 ? 1.541 -1.604 -8.024 1.00 76.94 482 PRO A N 1
ATOM 3723 C CA . PRO A 1 482 ? 2.917 -1.217 -7.766 1.00 76.94 482 PRO A CA 1
ATOM 3724 C C . PRO A 1 482 ? 3.865 -1.918 -8.739 1.00 76.94 482 PRO A C 1
ATOM 3726 O O . PRO A 1 482 ? 3.661 -3.086 -9.080 1.00 76.94 482 PRO A O 1
ATOM 3729 N N . ALA A 1 483 ? 4.958 -1.256 -9.121 1.00 76.50 483 ALA A N 1
ATOM 3730 C CA . ALA A 1 483 ? 5.952 -1.850 -10.025 1.00 76.50 483 ALA A CA 1
ATOM 3731 C C . ALA A 1 483 ? 6.566 -3.178 -9.510 1.00 76.50 483 ALA A C 1
ATOM 3733 O O . ALA A 1 483 ? 7.082 -3.963 -10.304 1.00 76.50 483 ALA A O 1
ATOM 3734 N N . ALA A 1 484 ? 6.493 -3.436 -8.198 1.00 71.19 484 ALA A N 1
ATOM 3735 C CA . ALA A 1 484 ? 6.994 -4.651 -7.557 1.00 71.19 484 ALA A CA 1
ATOM 3736 C C . ALA A 1 484 ? 6.174 -5.921 -7.873 1.00 71.19 484 ALA A C 1
ATOM 3738 O O . ALA A 1 484 ? 6.784 -6.978 -8.014 1.00 71.19 484 ALA A O 1
ATOM 3739 N N . GLU A 1 485 ? 4.843 -5.831 -8.056 1.00 80.19 485 GLU A N 1
ATOM 3740 C CA . GLU A 1 485 ? 4.020 -6.988 -8.480 1.00 80.19 485 GLU A CA 1
ATOM 3741 C C . GLU A 1 485 ? 4.541 -7.527 -9.823 1.00 80.19 485 GLU A C 1
ATOM 3743 O O . GLU A 1 485 ? 4.844 -8.709 -9.977 1.00 80.19 485 GLU A O 1
ATOM 3748 N N . TYR A 1 486 ? 4.743 -6.625 -10.789 1.00 85.12 486 TYR A N 1
ATOM 3749 C CA . TYR A 1 486 ? 5.273 -6.980 -12.103 1.00 85.12 486 TYR A CA 1
ATOM 3750 C C . TYR A 1 486 ? 6.722 -7.477 -12.062 1.00 85.12 486 TYR A C 1
ATOM 3752 O O . TYR A 1 486 ? 7.078 -8.336 -12.862 1.00 85.12 486 TYR A O 1
ATOM 3760 N N . ALA A 1 487 ? 7.563 -6.944 -11.168 1.00 78.56 487 ALA A N 1
ATOM 3761 C CA . ALA A 1 487 ? 8.949 -7.391 -11.030 1.00 78.56 487 ALA A CA 1
ATOM 3762 C C . ALA A 1 487 ? 9.016 -8.860 -10.581 1.00 78.56 487 ALA A C 1
ATOM 3764 O O . ALA A 1 487 ? 9.666 -9.660 -11.246 1.00 78.56 487 ALA A O 1
ATOM 3765 N N . SER A 1 488 ? 8.247 -9.236 -9.552 1.00 79.69 488 SER A N 1
ATOM 3766 C CA . SER A 1 488 ? 8.159 -10.625 -9.078 1.00 79.69 488 SER A CA 1
ATOM 3767 C C . SER A 1 488 ? 7.735 -11.594 -10.192 1.00 79.69 488 SER A C 1
ATOM 3769 O O . SER A 1 488 ? 8.360 -12.636 -10.395 1.00 79.69 488 SER A O 1
ATOM 3771 N N . VAL A 1 489 ? 6.746 -11.204 -11.001 1.00 85.56 489 VAL A N 1
ATOM 3772 C CA . VAL A 1 489 ? 6.283 -11.983 -12.162 1.00 85.56 489 VAL A CA 1
ATOM 3773 C C . VAL A 1 489 ? 7.331 -12.037 -13.285 1.00 85.56 489 VAL A C 1
ATOM 3775 O O . VAL A 1 489 ? 7.489 -13.070 -13.942 1.00 85.56 489 VAL A O 1
ATOM 3778 N N . LEU A 1 490 ? 8.100 -10.965 -13.507 1.00 81.81 490 LEU A N 1
ATOM 3779 C CA . LEU A 1 490 ? 9.231 -10.971 -14.442 1.00 81.81 490 LEU A CA 1
ATOM 3780 C C . LEU A 1 490 ? 10.362 -11.898 -13.967 1.00 81.81 490 LEU A C 1
ATOM 3782 O O . LEU A 1 490 ? 10.982 -12.559 -14.804 1.00 81.81 490 LEU A O 1
ATOM 3786 N N . ASP A 1 491 ? 10.601 -12.010 -12.665 1.00 77.62 491 ASP A N 1
ATOM 3787 C CA . ASP A 1 491 ? 11.610 -12.914 -12.103 1.00 77.62 491 ASP A CA 1
ATOM 3788 C C . ASP A 1 491 ? 11.149 -14.382 -12.174 1.00 77.62 491 ASP A C 1
ATOM 3790 O O . ASP A 1 491 ? 11.886 -15.237 -12.674 1.00 77.62 491 ASP A O 1
ATOM 3794 N N . ALA A 1 492 ? 9.893 -14.673 -11.814 1.00 81.44 492 ALA A N 1
ATOM 3795 C CA . ALA A 1 492 ? 9.287 -16.005 -11.945 1.00 81.44 492 ALA A CA 1
ATOM 3796 C C . ALA A 1 492 ? 9.282 -16.506 -13.405 1.00 81.44 492 ALA A C 1
ATOM 3798 O O . ALA A 1 492 ? 9.734 -17.620 -13.703 1.00 81.44 492 ALA A O 1
ATOM 3799 N N . THR A 1 493 ? 8.882 -15.648 -14.353 1.00 81.69 493 THR A N 1
ATOM 3800 C CA . THR A 1 493 ? 8.972 -15.935 -15.800 1.00 81.69 493 THR A CA 1
ATOM 3801 C C . THR A 1 493 ? 10.411 -16.017 -16.331 1.00 81.69 493 THR A C 1
ATOM 3803 O O . THR A 1 493 ? 10.621 -16.514 -17.437 1.00 81.69 493 THR A O 1
ATOM 3806 N N . GLY A 1 494 ? 11.409 -15.559 -15.568 1.00 68.25 494 GLY A N 1
ATOM 3807 C CA . GLY A 1 494 ? 12.836 -15.715 -15.868 1.00 68.25 494 GLY A CA 1
ATOM 3808 C C . GLY A 1 494 ? 13.420 -17.079 -15.477 1.00 68.25 494 GLY A C 1
ATOM 3809 O O . GLY A 1 494 ? 14.557 -17.385 -15.831 1.00 68.25 494 GLY A O 1
ATOM 3810 N N . THR A 1 495 ? 12.672 -17.927 -14.764 1.00 71.69 495 THR A N 1
ATOM 3811 C CA . THR A 1 495 ? 13.175 -19.233 -14.309 1.00 71.69 495 THR A CA 1
ATOM 3812 C C . THR A 1 495 ? 13.421 -20.221 -15.459 1.00 71.69 495 THR A C 1
ATOM 3814 O O . THR A 1 495 ? 12.706 -20.252 -16.463 1.00 71.69 495 THR A O 1
ATOM 3817 N N . ARG A 1 496 ? 14.381 -21.144 -15.272 1.00 64.56 496 ARG A N 1
ATOM 3818 C CA . ARG A 1 496 ? 14.655 -22.273 -16.194 1.00 64.56 496 ARG A CA 1
ATOM 3819 C C . ARG A 1 496 ? 13.395 -23.083 -16.543 1.00 64.56 496 ARG A C 1
ATOM 3821 O O . ARG A 1 496 ? 13.322 -23.648 -17.629 1.00 64.56 496 ARG A O 1
ATOM 3828 N N . ALA A 1 497 ? 12.414 -23.156 -15.640 1.00 66.75 497 ALA A N 1
ATOM 3829 C CA . ALA A 1 497 ? 11.146 -23.843 -15.880 1.00 66.75 497 ALA A CA 1
ATOM 3830 C C . ALA A 1 497 ? 10.223 -23.053 -16.825 1.00 66.75 497 ALA A C 1
ATOM 3832 O O . ALA A 1 497 ? 9.707 -23.631 -17.782 1.00 66.75 497 ALA A O 1
ATOM 3833 N N . ALA A 1 498 ? 10.058 -21.745 -16.597 1.00 73.25 498 ALA A N 1
ATOM 3834 C CA . ALA A 1 498 ? 9.251 -20.866 -17.443 1.00 73.25 498 ALA A CA 1
ATOM 3835 C C . ALA A 1 498 ? 9.827 -20.714 -18.862 1.00 73.25 498 ALA A C 1
ATOM 3837 O O . ALA A 1 498 ? 9.078 -20.750 -19.838 1.00 73.25 498 ALA A O 1
ATOM 3838 N N . LEU A 1 499 ? 11.154 -20.618 -18.994 1.00 68.88 499 LEU A N 1
ATOM 3839 C CA . LEU A 1 499 ? 11.829 -20.401 -20.281 1.00 68.88 499 LEU A CA 1
ATOM 3840 C C . LEU A 1 499 ? 11.911 -21.642 -21.189 1.00 68.88 499 LEU A C 1
ATOM 3842 O O . LEU A 1 499 ? 12.247 -21.515 -22.366 1.00 68.88 499 LEU A O 1
ATOM 3846 N N . ARG A 1 500 ? 11.602 -22.844 -20.682 1.00 66.12 500 ARG A N 1
ATOM 3847 C CA . ARG A 1 500 ? 11.639 -24.097 -21.467 1.00 66.12 500 ARG A CA 1
ATOM 3848 C C . ARG A 1 500 ? 10.366 -24.367 -22.277 1.00 66.12 500 ARG A C 1
ATOM 3850 O O . ARG A 1 500 ? 10.433 -25.067 -23.288 1.00 66.12 500 ARG A O 1
ATOM 3857 N N . ASP A 1 501 ? 9.220 -23.846 -21.845 1.00 74.62 501 ASP A N 1
ATOM 3858 C CA . ASP A 1 501 ? 7.944 -23.951 -22.558 1.00 74.62 501 ASP A CA 1
ATOM 3859 C C . ASP A 1 501 ? 7.014 -22.811 -22.112 1.00 74.62 501 ASP A C 1
ATOM 3861 O O . ASP A 1 501 ? 6.722 -22.672 -20.923 1.00 74.62 501 ASP A O 1
ATOM 3865 N N . GLY A 1 502 ? 6.508 -22.014 -23.058 1.00 79.25 502 GLY A N 1
ATOM 3866 C CA . GLY A 1 502 ? 5.662 -20.848 -22.787 1.00 79.25 502 GLY A CA 1
ATOM 3867 C C . GLY A 1 502 ? 4.361 -21.169 -22.040 1.00 79.25 502 GLY A C 1
ATOM 3868 O O . GLY A 1 502 ? 3.747 -20.276 -21.453 1.00 79.25 502 GLY A O 1
ATOM 3869 N N . VAL A 1 503 ? 3.944 -22.439 -21.977 1.00 85.88 503 VAL A N 1
ATOM 3870 C CA . VAL A 1 503 ? 2.877 -22.874 -21.064 1.00 85.88 503 VAL A CA 1
ATOM 3871 C C . VAL A 1 503 ? 3.243 -22.599 -19.604 1.00 85.88 503 VAL A C 1
ATOM 3873 O O . VAL A 1 503 ? 2.393 -22.103 -18.871 1.00 85.88 503 VAL A O 1
ATOM 3876 N N . ARG A 1 504 ? 4.489 -22.860 -19.177 1.00 80.06 504 ARG A N 1
ATOM 3877 C CA . ARG A 1 504 ? 4.936 -22.540 -17.811 1.00 80.06 504 ARG A CA 1
ATOM 3878 C C . ARG A 1 504 ? 5.041 -21.039 -17.599 1.00 80.06 504 ARG A C 1
ATOM 3880 O O . ARG A 1 504 ? 4.443 -20.554 -16.651 1.00 80.06 504 ARG A O 1
ATOM 3887 N N . PHE A 1 505 ? 5.638 -20.309 -18.546 1.00 81.56 505 PHE A N 1
ATOM 3888 C CA . PHE A 1 505 ? 5.617 -18.838 -18.564 1.00 81.56 505 PHE A CA 1
ATOM 3889 C C . PHE A 1 505 ? 4.199 -18.277 -18.349 1.00 81.56 505 PHE A C 1
ATOM 3891 O O . PHE A 1 505 ? 4.029 -17.283 -17.658 1.00 81.56 505 PHE A O 1
ATOM 3898 N N . THR A 1 506 ? 3.165 -18.934 -18.892 1.00 86.62 506 THR A N 1
ATOM 3899 C CA . THR A 1 506 ? 1.772 -18.496 -18.709 1.00 86.62 506 THR A CA 1
ATOM 3900 C C . THR A 1 506 ? 1.262 -18.676 -17.283 1.00 86.62 506 THR A C 1
ATOM 3902 O O . THR A 1 506 ? 0.524 -17.816 -16.825 1.00 86.62 506 THR A O 1
ATOM 3905 N N . VAL A 1 507 ? 1.640 -19.751 -16.583 1.00 86.31 507 VAL A N 1
ATOM 3906 C CA . VAL A 1 507 ? 1.226 -19.958 -15.183 1.00 86.31 507 VAL A CA 1
ATOM 3907 C C . VAL A 1 507 ? 1.770 -18.827 -14.313 1.00 86.31 507 VAL A C 1
ATOM 3909 O O . VAL A 1 507 ? 1.018 -18.236 -13.551 1.00 86.31 507 VAL A O 1
ATOM 3912 N N . GLU A 1 508 ? 3.027 -18.425 -14.503 1.00 87.31 508 GLU A N 1
ATOM 3913 C CA . GLU A 1 508 ? 3.608 -17.311 -13.739 1.00 87.31 508 GLU A CA 1
ATOM 3914 C C . GLU A 1 508 ? 2.892 -15.960 -14.008 1.00 87.31 508 GLU A C 1
ATOM 3916 O O . GLU A 1 508 ? 2.823 -15.111 -13.126 1.00 87.31 508 GLU A O 1
ATOM 3921 N N . LEU A 1 509 ? 2.304 -15.756 -15.200 1.00 88.50 509 LEU A N 1
ATOM 3922 C CA . LEU A 1 509 ? 1.495 -14.563 -15.530 1.00 88.50 509 LEU A CA 1
ATOM 3923 C C . LEU A 1 509 ? 0.059 -14.597 -14.971 1.00 88.50 509 LEU A C 1
ATOM 3925 O O . LEU A 1 509 ? -0.646 -13.584 -15.026 1.00 88.50 509 LEU A O 1
ATOM 3929 N N . GLU A 1 510 ? -0.420 -15.752 -14.516 1.00 89.75 510 GLU A N 1
ATOM 3930 C CA . GLU A 1 510 ? -1.790 -15.937 -14.020 1.00 89.75 510 GLU A CA 1
ATOM 3931 C C . GLU A 1 510 ? -1.938 -15.596 -12.533 1.00 89.75 510 GLU A C 1
ATOM 3933 O O . GLU A 1 510 ? -3.053 -15.336 -12.085 1.00 89.75 510 GLU A O 1
ATOM 3938 N N . ASP A 1 511 ? -0.827 -15.457 -11.808 1.00 86.06 511 ASP A N 1
ATOM 3939 C CA . ASP A 1 511 ? -0.789 -14.859 -10.470 1.00 86.06 511 ASP A CA 1
ATOM 3940 C C . ASP A 1 511 ? -1.447 -13.464 -10.455 1.00 86.06 511 ASP A C 1
ATOM 3942 O O . ASP A 1 511 ? -2.321 -13.174 -9.641 1.00 86.06 511 ASP A O 1
ATOM 3946 N N . LEU A 1 512 ? -1.171 -12.636 -11.469 1.00 88.81 512 LEU A N 1
ATOM 3947 C CA . LEU A 1 512 ? -1.817 -11.329 -11.632 1.00 88.81 512 LEU A CA 1
ATOM 3948 C C . LEU A 1 512 ? -3.331 -11.423 -11.897 1.00 88.81 512 LEU A C 1
ATOM 3950 O O . LEU A 1 512 ? -4.043 -10.445 -11.655 1.00 88.81 512 LEU A O 1
ATOM 3954 N N . ALA A 1 513 ? -3.837 -12.559 -12.391 1.00 89.81 513 ALA A N 1
ATOM 3955 C CA . ALA A 1 513 ? -5.261 -12.752 -12.655 1.00 89.81 513 ALA A CA 1
ATOM 3956 C C . ALA A 1 513 ? -6.069 -13.052 -11.379 1.00 89.81 513 ALA A C 1
ATOM 3958 O O . ALA A 1 513 ? -7.285 -12.858 -11.382 1.00 89.81 513 ALA A O 1
ATOM 3959 N N . THR A 1 514 ? -5.419 -13.500 -10.298 1.00 85.81 514 THR A N 1
ATOM 3960 C CA . THR A 1 514 ? -6.060 -13.904 -9.030 1.00 85.81 514 THR A CA 1
ATOM 3961 C C . THR A 1 514 ? -7.005 -12.837 -8.478 1.00 85.81 514 THR A C 1
ATOM 3963 O O . THR A 1 514 ? -8.149 -13.159 -8.148 1.00 85.81 514 THR A O 1
ATOM 3966 N N . ARG A 1 515 ? -6.587 -11.560 -8.501 1.00 82.81 515 ARG A N 1
ATOM 3967 C CA . ARG A 1 515 ? -7.359 -10.421 -7.971 1.00 82.81 515 ARG A CA 1
ATOM 3968 C C . ARG A 1 515 ? -8.733 -10.190 -8.605 1.00 82.81 515 ARG A C 1
ATOM 3970 O O . ARG A 1 515 ? -9.581 -9.524 -8.025 1.00 82.81 515 ARG A O 1
ATOM 3977 N N . PHE A 1 516 ? -8.976 -10.739 -9.794 1.00 87.12 516 PHE A N 1
ATOM 3978 C CA . PHE A 1 516 ? -10.277 -10.646 -10.468 1.00 87.12 516 PHE A CA 1
ATOM 3979 C C . PHE A 1 516 ? -11.242 -11.784 -10.083 1.00 87.12 516 PHE A C 1
ATOM 3981 O O . PHE A 1 516 ? -12.365 -11.844 -10.584 1.00 87.12 516 PHE A O 1
ATOM 3988 N N . PHE A 1 517 ? -10.803 -12.711 -9.221 1.00 86.06 517 PHE A N 1
ATOM 3989 C CA . PHE A 1 517 ? -11.568 -13.890 -8.797 1.00 86.06 517 PHE A CA 1
ATOM 3990 C C . PHE A 1 517 ? -11.467 -14.185 -7.290 1.00 86.06 517 PHE A C 1
ATOM 3992 O O . PHE A 1 517 ? -12.303 -14.923 -6.772 1.00 86.06 517 PHE A O 1
ATOM 3999 N N . ASP A 1 518 ? -10.501 -13.618 -6.561 1.00 73.69 518 ASP A N 1
ATOM 4000 C CA . ASP A 1 518 ? -10.490 -13.636 -5.091 1.00 73.69 518 ASP A CA 1
ATOM 4001 C C . ASP A 1 518 ? -11.609 -12.762 -4.489 1.00 73.69 518 ASP A C 1
ATOM 4003 O O . ASP A 1 518 ? -12.205 -13.149 -3.483 1.00 73.69 518 ASP A O 1
ATOM 4007 N N . GLY A 1 519 ? -11.951 -11.663 -5.164 1.00 69.25 519 GLY A N 1
ATOM 4008 C CA . GLY A 1 519 ? -12.923 -10.656 -4.746 1.00 69.25 519 GLY A CA 1
ATOM 4009 C C . GLY A 1 519 ? -12.346 -9.242 -4.631 1.00 69.25 519 GLY A C 1
ATOM 4010 O O . GLY A 1 519 ? -13.069 -8.356 -4.208 1.00 69.25 519 GLY A O 1
ATOM 4011 N N . THR A 1 520 ? -11.085 -8.980 -4.985 1.00 71.25 520 THR A N 1
ATOM 4012 C CA . THR A 1 520 ? -10.450 -7.664 -4.768 1.00 71.25 520 THR A CA 1
ATOM 4013 C C . THR A 1 520 ? -10.582 -6.685 -5.943 1.00 71.25 520 THR A C 1
ATOM 4015 O O . THR A 1 520 ? -10.469 -5.479 -5.726 1.00 71.25 520 THR A O 1
ATOM 4018 N N . ALA A 1 521 ? -10.880 -7.149 -7.162 1.00 81.88 521 ALA A N 1
ATOM 4019 C CA . ALA A 1 521 ? -11.149 -6.308 -8.333 1.00 81.88 521 ALA A CA 1
ATOM 4020 C C . ALA A 1 521 ? -12.261 -6.871 -9.243 1.00 81.88 521 ALA A C 1
ATOM 4022 O O . ALA A 1 521 ? -12.378 -8.081 -9.423 1.00 81.88 521 ALA A O 1
ATOM 4023 N N . ASP A 1 522 ? -13.040 -5.987 -9.871 1.00 85.06 522 ASP A N 1
ATOM 4024 C CA . ASP A 1 522 ? -14.089 -6.341 -10.834 1.00 85.06 522 ASP A CA 1
ATOM 4025 C C . ASP A 1 522 ? -13.494 -6.749 -12.205 1.00 85.06 522 ASP A C 1
ATOM 4027 O O . ASP A 1 522 ? -12.900 -5.901 -12.890 1.00 85.06 522 ASP A O 1
ATOM 4031 N N . PRO A 1 523 ? -13.655 -8.012 -12.658 1.00 86.81 523 PRO A N 1
ATOM 4032 C CA . PRO A 1 523 ? -13.239 -8.424 -13.996 1.00 86.81 523 PRO A CA 1
ATOM 4033 C C . PRO A 1 523 ? -13.975 -7.665 -15.108 1.00 86.81 523 PRO A C 1
ATOM 4035 O O . PRO A 1 523 ? -13.338 -7.256 -16.078 1.00 86.81 523 PRO A O 1
ATOM 4038 N N . ASP A 1 524 ? -15.286 -7.435 -14.994 1.00 86.19 524 ASP A N 1
ATOM 4039 C CA . ASP A 1 524 ? -16.079 -6.861 -16.090 1.00 86.19 524 ASP A CA 1
ATOM 4040 C C . ASP A 1 524 ? -15.702 -5.387 -16.352 1.00 86.19 524 ASP A C 1
ATOM 4042 O O . ASP A 1 524 ? -15.801 -4.919 -17.492 1.00 86.19 524 ASP A O 1
ATOM 4046 N N . ARG A 1 525 ? -15.190 -4.675 -15.334 1.00 86.19 525 ARG A N 1
ATOM 4047 C CA . ARG A 1 525 ? -14.617 -3.320 -15.449 1.00 86.19 525 ARG A CA 1
ATOM 4048 C C . ARG A 1 525 ? -13.145 -3.295 -15.875 1.00 86.19 525 ARG A C 1
ATOM 4050 O O . ARG A 1 525 ? -12.764 -2.408 -16.640 1.00 86.19 525 ARG A O 1
ATOM 4057 N N . PHE A 1 526 ? -12.307 -4.208 -15.373 1.00 89.88 526 PHE A N 1
ATOM 4058 C CA . PHE A 1 526 ? -10.843 -4.063 -15.439 1.00 89.88 526 PHE A CA 1
ATOM 4059 C C . PHE A 1 526 ? -10.086 -5.139 -16.244 1.00 89.88 526 PHE A C 1
ATOM 4061 O O . PHE A 1 526 ? -8.876 -4.995 -16.434 1.00 89.88 526 PHE A O 1
ATOM 4068 N N . TRP A 1 527 ? -10.738 -6.173 -16.795 1.00 90.88 527 TRP A N 1
ATOM 4069 C CA . TRP A 1 527 ? -10.051 -7.269 -17.514 1.00 90.88 527 TRP A CA 1
ATOM 4070 C C . TRP A 1 527 ? -9.184 -6.817 -18.707 1.00 90.88 527 TRP A C 1
ATOM 4072 O O . TRP A 1 527 ? -8.175 -7.453 -19.023 1.00 90.88 527 TRP A O 1
ATOM 4082 N N . SER A 1 528 ? -9.514 -5.697 -19.363 1.00 91.31 528 SER A N 1
ATOM 4083 C CA . SER A 1 528 ? -8.689 -5.161 -20.457 1.00 91.31 528 SER A CA 1
ATOM 4084 C C . SER A 1 528 ? -7.364 -4.538 -19.993 1.00 91.31 528 SER A C 1
ATOM 4086 O O . SER A 1 528 ? -6.446 -4.445 -20.811 1.00 91.31 528 SER A O 1
ATOM 4088 N N . LEU A 1 529 ? -7.210 -4.198 -18.702 1.00 91.62 529 LEU A N 1
ATOM 4089 C CA . LEU A 1 529 ? -5.889 -3.945 -18.113 1.00 91.62 529 LEU A CA 1
ATOM 4090 C C . LEU A 1 529 ? -5.090 -5.243 -18.077 1.00 91.62 529 LEU A C 1
ATOM 4092 O O . LEU A 1 529 ? -4.012 -5.274 -18.655 1.00 91.62 529 LEU A O 1
ATOM 4096 N N . TYR A 1 530 ? -5.627 -6.327 -17.504 1.00 91.31 530 TYR A N 1
ATOM 4097 C CA . TYR A 1 530 ? -4.908 -7.605 -17.404 1.00 91.31 530 TYR A CA 1
ATOM 4098 C C . TYR A 1 530 ? -4.477 -8.161 -18.770 1.00 91.31 530 TYR A C 1
ATOM 4100 O O . TYR A 1 530 ? -3.349 -8.628 -18.931 1.00 91.31 530 TYR A O 1
ATOM 4108 N N . ALA A 1 531 ? -5.325 -8.036 -19.795 1.00 88.56 531 ALA A N 1
ATOM 4109 C CA . ALA A 1 531 ? -4.949 -8.397 -21.161 1.00 88.56 531 ALA A CA 1
ATOM 4110 C C . ALA A 1 531 ? -3.710 -7.618 -21.657 1.00 88.56 531 ALA A C 1
ATOM 4112 O O . ALA A 1 531 ? -2.819 -8.210 -22.264 1.00 88.56 531 ALA A O 1
ATOM 4113 N N . ALA A 1 532 ? -3.620 -6.318 -21.358 1.00 91.00 532 ALA A N 1
ATOM 4114 C CA . ALA A 1 532 ? -2.480 -5.474 -21.715 1.00 91.00 532 ALA A CA 1
ATOM 4115 C C . ALA A 1 532 ? -1.264 -5.641 -20.773 1.00 91.00 532 ALA A C 1
ATOM 4117 O O . ALA A 1 532 ? -0.126 -5.500 -21.225 1.00 91.00 532 ALA A O 1
ATOM 4118 N N . GLU A 1 533 ? -1.478 -5.986 -19.495 1.00 92.56 533 GLU A N 1
ATOM 4119 C CA . GLU A 1 533 ? -0.431 -6.413 -18.554 1.00 92.56 533 GLU A CA 1
ATOM 4120 C C . GLU A 1 533 ? 0.281 -7.651 -19.110 1.00 92.56 533 GLU A C 1
ATOM 4122 O O . GLU A 1 533 ? 1.491 -7.623 -19.331 1.00 92.56 533 GLU A O 1
ATOM 4127 N N . ARG A 1 534 ? -0.489 -8.699 -19.434 1.00 90.31 534 ARG A N 1
ATOM 4128 C CA . ARG A 1 534 ? -0.017 -9.937 -20.069 1.00 90.31 534 ARG A CA 1
ATOM 4129 C C . ARG A 1 534 ? 0.764 -9.656 -21.351 1.00 90.31 534 ARG A C 1
ATOM 4131 O O . ARG A 1 534 ? 1.895 -10.120 -21.483 1.00 90.31 534 ARG A O 1
ATOM 4138 N N . ASP A 1 535 ? 0.201 -8.875 -22.273 1.00 87.50 535 ASP A N 1
ATOM 4139 C CA . ASP A 1 535 ? 0.848 -8.572 -23.554 1.00 87.50 535 ASP A CA 1
ATOM 4140 C C . ASP A 1 535 ? 2.203 -7.861 -23.372 1.00 87.50 535 ASP A C 1
ATOM 4142 O O . ASP A 1 535 ? 3.142 -8.131 -24.126 1.00 87.50 535 ASP A O 1
ATOM 4146 N N . ALA A 1 536 ? 2.330 -6.957 -22.393 1.00 88.19 536 ALA A N 1
ATOM 4147 C CA . ALA A 1 536 ? 3.589 -6.282 -22.070 1.00 88.19 536 ALA A CA 1
ATOM 4148 C C . ALA A 1 536 ? 4.596 -7.221 -21.378 1.00 88.19 536 ALA A C 1
ATOM 4150 O O . ALA A 1 536 ? 5.755 -7.286 -21.791 1.00 88.19 536 ALA A O 1
ATOM 4151 N N . LEU A 1 537 ? 4.159 -8.018 -20.402 1.00 88.62 537 LEU A N 1
ATOM 4152 C CA . LEU A 1 537 ? 5.026 -8.942 -19.659 1.00 88.62 537 LEU A CA 1
ATOM 4153 C C . LEU A 1 537 ? 5.573 -10.081 -20.539 1.00 88.62 537 LEU A C 1
ATOM 4155 O O . LEU A 1 537 ? 6.721 -10.487 -20.364 1.00 88.62 537 LEU A O 1
ATOM 4159 N N . VAL A 1 538 ? 4.828 -10.523 -21.561 1.00 84.69 538 VAL A N 1
ATOM 4160 C CA . VAL A 1 538 ? 5.334 -11.439 -22.608 1.00 84.69 538 VAL A CA 1
ATOM 4161 C C . VAL A 1 538 ? 6.477 -10.810 -23.424 1.00 84.69 538 VAL A C 1
ATOM 4163 O O . VAL A 1 538 ? 7.383 -11.517 -23.859 1.00 84.69 538 VAL A O 1
ATOM 4166 N N . ARG A 1 539 ? 6.510 -9.477 -23.575 1.00 80.50 539 ARG A N 1
ATOM 4167 C CA . ARG A 1 539 ? 7.656 -8.737 -24.150 1.00 80.50 539 ARG A CA 1
ATOM 4168 C C . ARG A 1 539 ? 8.779 -8.467 -23.136 1.00 80.50 539 ARG A C 1
ATOM 4170 O O . ARG A 1 539 ? 9.784 -7.862 -23.504 1.00 80.50 539 ARG A O 1
ATOM 4177 N N . ARG A 1 540 ? 8.597 -8.872 -21.872 1.00 77.25 540 ARG A N 1
ATOM 4178 C CA . ARG A 1 540 ? 9.370 -8.443 -20.690 1.00 77.25 540 ARG A CA 1
ATOM 4179 C C . ARG A 1 540 ? 9.449 -6.913 -20.534 1.00 77.25 540 ARG A C 1
ATOM 4181 O O . ARG A 1 540 ? 10.426 -6.378 -20.011 1.00 77.25 540 ARG A O 1
ATOM 4188 N N . ASP A 1 541 ? 8.397 -6.220 -20.978 1.00 81.56 541 ASP A N 1
ATOM 4189 C CA . ASP A 1 541 ? 8.128 -4.820 -20.644 1.00 81.56 541 ASP A CA 1
ATOM 4190 C C . ASP A 1 541 ? 7.375 -4.738 -19.306 1.00 81.56 541 ASP A C 1
ATOM 4192 O O . ASP A 1 541 ? 6.462 -5.526 -19.051 1.00 81.56 541 ASP A O 1
ATOM 4196 N N . LEU A 1 542 ? 7.661 -3.714 -18.501 1.00 83.12 542 LEU A N 1
ATOM 4197 C CA . LEU A 1 542 ? 6.754 -3.278 -17.441 1.00 83.12 542 LEU A CA 1
ATOM 4198 C C . LEU A 1 542 ? 5.493 -2.645 -18.065 1.00 83.12 542 LEU A C 1
ATOM 4200 O O . LEU A 1 542 ? 5.617 -1.740 -18.905 1.00 83.12 542 LEU A O 1
ATOM 4204 N N . PRO A 1 543 ? 4.275 -3.060 -17.663 1.00 88.50 543 PRO A N 1
ATOM 4205 C CA . PRO A 1 543 ? 3.041 -2.447 -18.142 1.00 88.50 543 PRO A CA 1
ATOM 4206 C C . PRO A 1 543 ? 2.975 -0.956 -17.788 1.00 88.50 543 PRO A C 1
ATOM 4208 O O . PRO A 1 543 ? 3.001 -0.570 -16.619 1.00 88.50 543 PRO A O 1
ATOM 4211 N N . ARG A 1 544 ? 2.862 -0.100 -18.812 1.00 88.19 544 ARG A N 1
ATOM 4212 C CA . ARG A 1 544 ? 2.620 1.340 -18.648 1.00 88.19 544 ARG A CA 1
ATOM 4213 C C . ARG A 1 544 ? 1.250 1.702 -19.205 1.00 88.19 544 ARG A C 1
ATOM 4215 O O . ARG A 1 544 ? 1.009 1.596 -20.411 1.00 88.19 544 ARG A O 1
ATOM 4222 N N . PHE A 1 545 ? 0.381 2.160 -18.314 1.00 92.75 545 PHE A N 1
ATOM 4223 C CA . PHE A 1 545 ? -0.907 2.763 -18.638 1.00 92.75 545 PHE A CA 1
ATOM 4224 C C . PHE A 1 545 ? -0.828 4.276 -18.462 1.00 92.75 545 PHE A C 1
ATOM 4226 O O . PHE A 1 545 ? 0.018 4.788 -17.724 1.00 92.75 545 PHE A O 1
ATOM 4233 N N . VAL A 1 546 ? -1.692 4.995 -19.168 1.00 92.88 546 VAL A N 1
ATOM 4234 C CA . VAL A 1 546 ? -1.704 6.458 -19.223 1.00 92.88 546 VAL A CA 1
ATOM 4235 C C . VAL A 1 546 ? -3.115 6.976 -18.990 1.00 92.88 546 VAL A C 1
ATOM 4237 O O . VAL A 1 546 ? -4.084 6.378 -19.449 1.00 92.88 546 VAL A O 1
ATOM 4240 N N . ILE A 1 547 ? -3.225 8.098 -18.293 1.00 94.44 547 ILE A N 1
ATOM 4241 C CA . ILE A 1 547 ? -4.450 8.877 -18.120 1.00 94.44 547 ILE A CA 1
ATOM 4242 C C . ILE A 1 547 ? -4.108 10.364 -18.303 1.00 94.44 547 ILE A C 1
ATOM 4244 O O . ILE A 1 547 ? -2.935 10.738 -18.334 1.00 94.44 547 ILE A O 1
ATOM 4248 N N . ARG A 1 548 ? -5.116 11.225 -18.446 1.00 94.38 548 ARG A N 1
ATOM 4249 C CA . ARG A 1 548 ? -4.944 12.680 -18.326 1.00 94.38 548 ARG A CA 1
ATOM 4250 C C . ARG A 1 548 ? -5.508 13.141 -16.980 1.00 94.38 548 ARG A C 1
ATOM 4252 O O . ARG A 1 548 ? -6.590 12.670 -16.632 1.00 94.38 548 ARG A O 1
ATOM 4259 N N . PRO A 1 549 ? -4.886 14.103 -16.272 1.00 94.06 549 PRO A N 1
ATOM 4260 C CA . PRO A 1 549 ? -5.404 14.637 -15.008 1.00 94.06 549 PRO A CA 1
ATOM 4261 C C . PRO A 1 549 ? -6.874 15.081 -15.068 1.00 94.06 549 PRO A C 1
ATOM 4263 O O . PRO A 1 549 ? -7.592 14.970 -14.076 1.00 94.06 549 PRO A O 1
ATOM 4266 N N . ASP A 1 550 ? -7.318 15.564 -16.233 1.00 93.12 550 ASP A N 1
ATOM 4267 C CA . ASP A 1 550 ? -8.654 16.099 -16.494 1.00 93.12 550 ASP A CA 1
ATOM 4268 C C . ASP A 1 550 ? -9.660 15.078 -17.074 1.00 93.12 550 ASP A C 1
ATOM 4270 O O . ASP A 1 550 ? -10.737 15.477 -17.525 1.00 93.12 550 ASP A O 1
ATOM 4274 N N . ARG A 1 551 ? -9.341 13.774 -17.112 1.00 93.38 551 ARG A N 1
ATOM 4275 C CA . ARG A 1 551 ? -10.198 12.713 -17.685 1.00 93.38 551 ARG A CA 1
ATOM 4276 C C . ARG A 1 551 ? -10.199 11.433 -16.839 1.00 93.38 551 ARG A C 1
ATOM 4278 O O . ARG A 1 551 ? -9.400 11.269 -15.926 1.00 93.38 551 ARG A O 1
ATOM 4285 N N . THR A 1 552 ? -11.108 10.528 -17.192 1.00 93.38 552 THR A N 1
ATOM 4286 C CA . THR A 1 552 ? -11.345 9.215 -16.569 1.00 93.38 552 THR A CA 1
ATOM 4287 C C . THR A 1 552 ? -10.862 8.033 -17.425 1.00 93.38 552 THR A C 1
ATOM 4289 O O . THR A 1 552 ? -10.581 6.967 -16.882 1.00 93.38 552 THR A O 1
ATOM 4292 N N . THR A 1 553 ? -10.728 8.214 -18.744 1.00 93.94 553 THR A N 1
ATOM 4293 C CA . THR A 1 553 ? -10.353 7.163 -19.704 1.00 93.94 553 THR A CA 1
ATOM 4294 C C . THR A 1 553 ? -8.890 6.737 -19.568 1.00 93.94 553 THR A C 1
ATOM 4296 O O . THR A 1 553 ? -7.991 7.579 -19.635 1.00 93.94 553 THR A O 1
ATOM 4299 N N . VAL A 1 554 ? -8.637 5.427 -19.474 1.00 94.50 554 VAL A N 1
ATOM 4300 C CA . VAL A 1 554 ? -7.278 4.851 -19.448 1.00 94.50 554 VAL A CA 1
ATOM 4301 C C . VAL A 1 554 ? -6.804 4.445 -20.851 1.00 94.50 554 VAL A C 1
ATOM 4303 O O . VAL A 1 554 ? -7.547 3.845 -21.634 1.00 94.50 554 VAL A O 1
ATOM 4306 N N . PHE A 1 555 ? -5.535 4.726 -21.152 1.00 91.94 555 PHE A N 1
ATOM 4307 C CA . PHE A 1 555 ? -4.870 4.487 -22.433 1.00 91.94 555 PHE A CA 1
ATOM 4308 C C . PHE A 1 555 ? -3.661 3.538 -22.312 1.00 91.94 555 PHE A C 1
ATOM 4310 O O . PHE A 1 555 ? -2.956 3.518 -21.301 1.00 91.94 555 PHE A O 1
ATOM 4317 N N . HIS A 1 556 ? -3.376 2.794 -23.384 1.00 90.56 556 HIS A N 1
ATOM 4318 C CA . HIS A 1 556 ? -2.189 1.949 -23.560 1.00 90.56 556 HIS A CA 1
ATOM 4319 C C . HIS A 1 556 ? -1.711 1.992 -25.021 1.00 90.56 556 HIS A C 1
ATOM 4321 O O . HIS A 1 556 ? -2.529 1.968 -25.938 1.00 90.56 556 HIS A O 1
ATOM 4327 N N . GLU A 1 557 ? -0.395 2.110 -25.245 1.00 83.56 557 GLU A N 1
ATOM 4328 C CA . GLU A 1 557 ? 0.232 2.342 -26.568 1.00 83.56 557 GLU A CA 1
ATOM 4329 C C . GLU A 1 557 ? -0.544 3.350 -27.465 1.00 83.56 557 GLU A C 1
ATOM 4331 O O . GLU A 1 557 ? -0.720 3.145 -28.668 1.00 83.56 557 GLU A O 1
ATOM 4336 N N . GLY A 1 558 ? -1.033 4.449 -26.868 1.00 82.19 558 GLY A N 1
ATOM 4337 C CA . GLY A 1 558 ? -1.770 5.521 -27.557 1.00 82.19 558 GLY A CA 1
ATOM 4338 C C . GLY A 1 558 ? -3.235 5.211 -27.904 1.00 82.19 558 GLY A C 1
ATOM 4339 O O . GLY A 1 558 ? -3.825 5.902 -28.734 1.00 82.19 558 GLY A O 1
ATOM 4340 N N . ARG A 1 559 ? -3.838 4.167 -27.317 1.00 88.12 559 ARG A N 1
ATOM 4341 C CA . ARG A 1 559 ? -5.230 3.745 -27.566 1.00 88.12 559 ARG A CA 1
ATOM 4342 C C . ARG A 1 559 ? -6.016 3.629 -26.256 1.00 88.12 559 ARG A C 1
ATOM 4344 O O . ARG A 1 559 ? -5.447 3.137 -25.286 1.00 88.12 559 ARG A O 1
ATOM 4351 N N . PRO A 1 560 ? -7.303 4.018 -26.204 1.00 92.12 560 PRO A N 1
ATOM 4352 C CA . PRO A 1 560 ? -8.130 3.800 -25.019 1.00 92.12 560 PRO A CA 1
ATOM 4353 C C . PRO A 1 560 ? -8.387 2.299 -24.807 1.00 92.12 560 PRO A C 1
ATOM 4355 O O . PRO A 1 560 ? -8.678 1.581 -25.764 1.00 92.12 560 PRO A O 1
ATOM 4358 N N . LEU A 1 561 ? -8.311 1.832 -23.557 1.00 89.94 561 LEU A N 1
ATOM 4359 C CA . LEU A 1 561 ? -8.533 0.424 -23.180 1.00 89.94 561 LEU A CA 1
ATOM 4360 C C . LEU A 1 561 ? -10.005 0.066 -22.904 1.00 89.94 561 LEU A C 1
ATOM 4362 O O . LEU A 1 561 ? -10.310 -1.086 -22.598 1.00 89.94 561 LEU A O 1
ATOM 4366 N N . GLY A 1 562 ? -10.914 1.041 -22.982 1.00 86.44 562 GLY A N 1
ATOM 4367 C CA . GLY A 1 562 ? -12.316 0.873 -22.581 1.00 86.44 562 GLY A CA 1
ATOM 4368 C C . GLY A 1 562 ? -12.540 0.877 -21.063 1.00 86.44 562 GLY A C 1
ATOM 4369 O O . GLY A 1 562 ? -13.653 0.607 -20.628 1.00 86.44 562 GLY A O 1
ATOM 4370 N N . VAL A 1 563 ? -11.505 1.198 -20.279 1.00 88.25 563 VAL A N 1
ATOM 4371 C CA . VAL A 1 563 ? -11.577 1.366 -18.822 1.00 88.25 563 VAL A CA 1
ATOM 4372 C C . VAL A 1 563 ? -11.767 2.842 -18.490 1.00 88.25 563 VAL A C 1
ATOM 4374 O O . VAL A 1 563 ? -11.010 3.693 -18.964 1.00 88.25 563 VAL A O 1
ATOM 4377 N N . GLU A 1 564 ? -12.757 3.120 -17.647 1.00 85.94 564 GLU A N 1
ATOM 4378 C CA . GLU A 1 564 ? -13.076 4.442 -17.109 1.00 85.94 564 GLU A CA 1
ATOM 4379 C C . GLU A 1 564 ? -12.945 4.417 -15.580 1.00 85.94 564 GLU A C 1
ATOM 4381 O O . GLU A 1 564 ? -13.510 3.541 -14.917 1.00 85.94 564 GLU A O 1
ATOM 4386 N N . ILE A 1 565 ? -12.197 5.374 -15.029 1.00 89.56 565 ILE A N 1
ATOM 4387 C CA . ILE A 1 565 ? -12.015 5.599 -13.585 1.00 89.56 565 ILE A CA 1
ATOM 4388 C C . ILE A 1 565 ? -13.138 6.500 -13.041 1.00 89.56 565 ILE A C 1
ATOM 4390 O O . ILE A 1 565 ? -13.75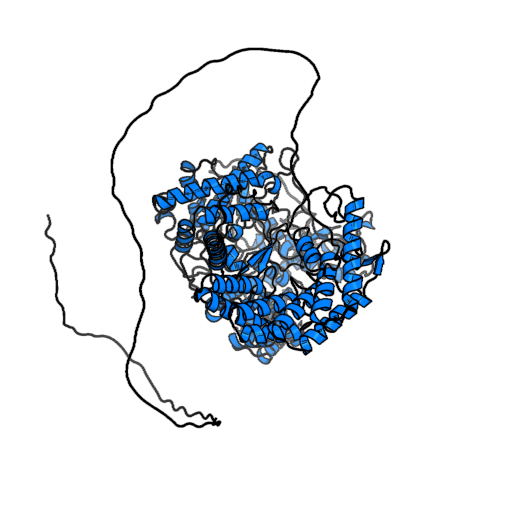1 7.250 -13.794 1.00 89.56 565 ILE A O 1
ATOM 4394 N N . ASP A 1 566 ? -13.431 6.421 -11.743 1.00 85.75 566 ASP A N 1
ATOM 4395 C CA . ASP A 1 566 ? -14.613 7.052 -11.130 1.00 85.75 566 ASP A CA 1
ATOM 4396 C C . ASP A 1 566 ? -14.572 8.589 -11.109 1.00 85.75 566 ASP A C 1
ATOM 4398 O O . ASP A 1 566 ? -15.598 9.238 -11.316 1.00 85.75 566 ASP A O 1
ATOM 4402 N N . SER A 1 567 ? -13.383 9.167 -10.905 1.00 90.19 567 SER A N 1
ATOM 4403 C CA . SER A 1 567 ? -13.153 10.616 -10.829 1.00 90.19 567 SER A CA 1
ATOM 4404 C C . SER A 1 567 ? -11.854 11.017 -11.544 1.00 90.19 567 SER A C 1
ATOM 4406 O O . SER A 1 567 ? -10.859 10.293 -11.442 1.00 90.19 567 SER A O 1
ATOM 4408 N N . PRO A 1 568 ? -11.801 12.188 -12.212 1.00 93.06 568 PRO A N 1
ATOM 4409 C CA . PRO A 1 568 ? -10.551 12.771 -12.694 1.00 93.06 568 PRO A CA 1
ATOM 4410 C C . PRO A 1 568 ? -9.560 13.050 -11.555 1.00 93.06 568 PRO A C 1
ATOM 4412 O O . PRO A 1 568 ? -9.935 13.482 -10.461 1.00 93.06 568 PRO A O 1
ATOM 4415 N N . GLY A 1 569 ? -8.267 12.882 -11.830 1.00 93.31 569 GLY A N 1
ATOM 4416 C CA . GLY A 1 569 ? -7.205 13.073 -10.839 1.00 93.31 569 GLY A CA 1
ATOM 4417 C C . GLY A 1 569 ? -7.123 14.488 -10.252 1.00 93.31 569 GLY A C 1
ATOM 4418 O O . GLY A 1 569 ? -6.780 14.650 -9.078 1.00 93.31 569 GLY A O 1
ATOM 4419 N N . VAL A 1 570 ? -7.499 15.513 -11.028 1.00 93.81 570 VAL A N 1
ATOM 4420 C CA . VAL A 1 570 ? -7.611 16.902 -10.535 1.00 93.81 570 VAL A CA 1
ATOM 4421 C C . VAL A 1 570 ? -8.708 17.075 -9.488 1.00 93.81 570 VAL A C 1
ATOM 4423 O O . VAL A 1 570 ? -8.542 17.867 -8.561 1.00 93.81 570 VAL A O 1
ATOM 4426 N N . ASP A 1 571 ? -9.804 16.324 -9.591 1.00 94.06 571 ASP A N 1
ATOM 4427 C CA . ASP A 1 571 ? -10.917 16.401 -8.645 1.00 94.06 571 ASP A CA 1
ATOM 4428 C C . ASP A 1 571 ? -10.578 15.644 -7.357 1.00 94.06 571 ASP A C 1
ATOM 4430 O O . ASP A 1 571 ? -10.793 16.169 -6.266 1.00 94.06 571 ASP A O 1
ATOM 4434 N N . CYS A 1 572 ? -9.873 14.510 -7.457 1.00 92.38 572 CYS A N 1
ATOM 4435 C CA . CYS A 1 572 ? -9.267 13.855 -6.294 1.00 92.38 572 CYS A CA 1
ATOM 4436 C C . CYS A 1 572 ? -8.246 14.752 -5.560 1.00 92.38 572 CYS A C 1
ATOM 4438 O O . CYS A 1 572 ? -8.058 14.607 -4.352 1.00 92.38 572 CYS A O 1
ATOM 4440 N N . ALA A 1 573 ? -7.568 15.674 -6.253 1.00 94.00 573 ALA A N 1
ATOM 4441 C CA . ALA A 1 573 ? -6.690 16.660 -5.616 1.00 94.00 573 ALA A CA 1
ATOM 4442 C C . ALA A 1 573 ? -7.469 17.823 -4.975 1.00 94.00 573 ALA A C 1
ATOM 4444 O O . ALA A 1 573 ? -7.146 18.210 -3.852 1.00 94.00 573 ALA A O 1
ATOM 4445 N N . ARG A 1 574 ? -8.532 18.330 -5.623 1.00 94.12 574 ARG A N 1
ATOM 4446 C CA . ARG A 1 574 ? -9.475 19.305 -5.026 1.00 94.12 574 ARG A CA 1
ATOM 4447 C C . ARG A 1 574 ? -10.056 18.778 -3.718 1.00 94.12 574 ARG A C 1
ATOM 4449 O O . ARG A 1 574 ? -9.945 19.437 -2.693 1.00 94.12 574 ARG A O 1
ATOM 4456 N N . GLU A 1 575 ? -10.526 17.537 -3.729 1.00 91.88 575 GLU A N 1
ATOM 4457 C CA . GLU A 1 575 ? -11.019 16.828 -2.549 1.00 91.88 575 GLU A CA 1
ATOM 4458 C C . GLU A 1 575 ? -9.995 16.699 -1.406 1.00 91.88 575 GLU A C 1
ATOM 4460 O O . GLU A 1 575 ? -10.383 16.655 -0.239 1.00 91.88 575 GLU A O 1
ATOM 4465 N N . ARG A 1 576 ? -8.692 16.600 -1.708 1.00 92.19 576 ARG A N 1
ATOM 4466 C CA . ARG A 1 576 ? -7.628 16.593 -0.685 1.00 92.19 576 ARG A CA 1
ATOM 4467 C C . ARG A 1 576 ? -7.382 18.002 -0.143 1.00 92.19 576 ARG A C 1
ATOM 4469 O O . ARG A 1 576 ? -7.243 18.161 1.064 1.00 92.19 576 ARG A O 1
ATOM 4476 N N . LEU A 1 577 ? -7.405 19.015 -1.010 1.00 94.31 577 LEU A N 1
ATOM 4477 C CA . LEU A 1 577 ? -7.266 20.434 -0.656 1.00 94.31 577 LEU A CA 1
ATOM 4478 C C . LEU A 1 577 ? -8.424 20.947 0.218 1.00 94.31 577 LEU A C 1
ATOM 4480 O O . LEU A 1 577 ? -8.178 21.605 1.229 1.00 94.31 577 LEU A O 1
ATOM 4484 N N . ASP A 1 578 ? -9.663 20.562 -0.098 1.00 94.00 578 ASP A N 1
ATOM 4485 C CA . ASP A 1 578 ? -10.864 20.845 0.706 1.00 94.00 578 ASP A CA 1
ATOM 4486 C C . ASP A 1 578 ? -10.801 20.226 2.116 1.00 94.00 578 ASP A C 1
ATOM 4488 O O . ASP A 1 578 ? -11.473 20.695 3.036 1.00 94.00 578 ASP A O 1
ATOM 4492 N N . ARG A 1 579 ? -9.980 19.182 2.295 1.00 90.62 579 ARG A N 1
ATOM 4493 C CA . ARG A 1 579 ? -9.778 18.453 3.557 1.00 90.62 579 ARG A CA 1
ATOM 4494 C C . ARG A 1 579 ? -8.524 18.876 4.328 1.00 90.62 579 ARG A C 1
ATOM 4496 O O . ARG A 1 579 ? -8.288 18.310 5.390 1.00 90.62 579 ARG A O 1
ATOM 4503 N N . LEU A 1 580 ? -7.737 19.859 3.868 1.00 93.75 580 LEU A N 1
ATOM 4504 C CA . LEU A 1 580 ? -6.542 20.346 4.584 1.00 93.75 580 LEU A CA 1
ATOM 4505 C C . LEU A 1 580 ? -6.901 21.190 5.820 1.00 93.75 580 LEU A C 1
ATOM 4507 O O . LEU A 1 580 ? -6.534 22.358 5.922 1.00 93.75 580 LEU A O 1
ATOM 4511 N N . ASP A 1 581 ? -7.609 20.625 6.790 1.00 91.88 581 ASP A N 1
ATOM 4512 C CA . ASP A 1 581 ? -7.910 21.287 8.056 1.00 91.88 581 ASP A CA 1
ATOM 4513 C C . ASP A 1 581 ? -6.877 20.956 9.154 1.00 91.88 581 ASP A C 1
ATOM 4515 O O . ASP A 1 581 ? -5.836 20.328 8.932 1.00 91.88 581 ASP A O 1
ATOM 4519 N N . ALA A 1 582 ? -7.141 21.422 10.376 1.00 89.31 582 ALA A N 1
ATOM 4520 C CA . ALA A 1 582 ? -6.268 21.157 11.515 1.00 89.31 582 ALA A CA 1
ATOM 4521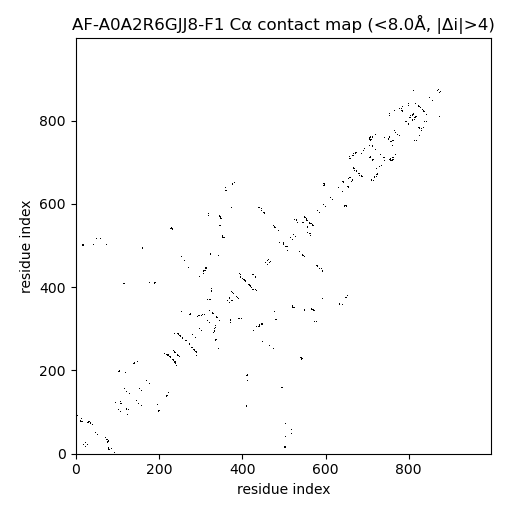 C C . ALA A 1 582 ? -6.291 19.686 11.975 1.00 89.31 582 ALA A C 1
ATOM 4523 O O . ALA A 1 582 ? -5.429 19.301 12.768 1.00 89.31 582 ALA A O 1
ATOM 4524 N N . ASP A 1 583 ? -7.266 18.884 11.550 1.00 86.69 583 ASP A N 1
ATOM 4525 C CA . ASP A 1 583 ? -7.454 17.483 11.922 1.00 86.69 583 ASP A CA 1
ATOM 4526 C C . ASP A 1 583 ? -6.757 16.551 10.926 1.00 86.69 583 ASP A C 1
ATOM 4528 O O . ASP A 1 583 ? -6.014 15.672 11.372 1.00 86.69 583 ASP A O 1
ATOM 4532 N N . ASP A 1 584 ? -6.871 16.802 9.617 1.00 91.81 584 ASP A N 1
ATOM 4533 C CA . ASP A 1 584 ? -6.010 16.191 8.593 1.00 91.81 584 ASP A CA 1
ATOM 4534 C C . ASP A 1 584 ? -4.535 16.451 8.914 1.00 91.81 584 ASP A C 1
ATOM 4536 O O . ASP A 1 584 ? -3.780 15.491 9.073 1.00 91.81 584 ASP A O 1
ATOM 4540 N N . ARG A 1 585 ? -4.130 17.710 9.158 1.00 94.25 585 ARG A N 1
ATOM 4541 C CA . ARG A 1 585 ? -2.720 18.027 9.456 1.00 94.25 585 ARG A CA 1
ATOM 4542 C C . ARG A 1 585 ? -2.155 17.180 10.594 1.00 94.25 585 ARG A C 1
ATOM 4544 O O . ARG A 1 585 ? -1.029 16.693 10.497 1.00 94.25 585 ARG A O 1
ATOM 4551 N N . ARG A 1 586 ? -2.943 16.970 11.657 1.00 90.00 586 ARG A N 1
ATOM 4552 C CA . ARG A 1 586 ? -2.558 16.131 12.805 1.00 90.00 586 ARG A CA 1
ATOM 4553 C C . ARG A 1 586 ? -2.540 14.644 12.461 1.00 90.00 586 ARG A C 1
ATOM 4555 O O . ARG A 1 586 ? -1.618 13.964 12.899 1.00 90.00 586 ARG A O 1
ATOM 4562 N N . ARG A 1 587 ? -3.513 14.139 11.691 1.00 89.00 587 ARG A N 1
ATOM 4563 C CA . ARG A 1 587 ? -3.549 12.735 11.236 1.00 89.00 587 ARG A CA 1
ATOM 4564 C C . ARG A 1 587 ? -2.338 12.421 10.352 1.00 89.00 587 ARG A C 1
ATOM 4566 O O . ARG A 1 587 ? -1.591 11.501 10.669 1.00 89.00 587 ARG A O 1
ATOM 4573 N N . GLN A 1 588 ? -2.083 13.227 9.320 1.00 93.88 588 GLN A N 1
ATOM 4574 C CA . GLN A 1 588 ? -0.957 13.021 8.403 1.00 93.88 588 GLN A CA 1
ATOM 4575 C C . GLN A 1 588 ? 0.403 13.190 9.106 1.00 93.88 588 GLN A C 1
ATOM 4577 O O . GLN A 1 588 ? 1.300 12.377 8.899 1.00 93.88 588 GLN A O 1
ATOM 4582 N N . SER A 1 589 ? 0.551 14.183 9.995 1.00 93.75 589 SER A N 1
ATOM 4583 C CA . SER A 1 589 ? 1.789 14.364 10.778 1.00 93.75 589 SER A CA 1
ATOM 4584 C C . SER A 1 589 ? 2.037 13.216 11.761 1.00 93.75 589 SER A C 1
ATOM 4586 O O . SER A 1 589 ? 3.179 12.802 11.937 1.00 93.75 589 SER A O 1
ATOM 4588 N N . ALA A 1 590 ? 0.984 12.663 12.374 1.00 90.44 590 ALA A N 1
ATOM 4589 C CA . ALA A 1 590 ? 1.115 11.482 13.221 1.00 90.44 590 ALA A CA 1
ATOM 4590 C C . ALA A 1 590 ? 1.542 10.252 12.407 1.00 90.44 590 ALA A C 1
ATOM 4592 O O . ALA A 1 590 ? 2.434 9.533 12.843 1.00 90.44 590 ALA A O 1
ATOM 4593 N N . LEU A 1 591 ? 0.979 10.037 11.211 1.00 90.75 591 LEU A N 1
ATOM 4594 C CA . LEU A 1 591 ? 1.420 8.965 10.310 1.00 90.75 591 LEU A CA 1
ATOM 4595 C C . LEU A 1 591 ? 2.888 9.130 9.892 1.00 90.75 591 LEU A C 1
ATOM 4597 O O . LEU A 1 591 ? 3.630 8.152 9.916 1.00 90.75 591 LEU A O 1
ATOM 4601 N N . VAL A 1 592 ? 3.332 10.358 9.599 1.00 92.00 592 VAL A N 1
ATOM 4602 C CA . VAL A 1 592 ? 4.750 10.673 9.344 1.00 92.00 592 VAL A CA 1
ATOM 4603 C C . VAL A 1 592 ? 5.639 10.243 10.517 1.00 92.00 592 VAL A C 1
ATOM 4605 O O . VAL A 1 592 ? 6.647 9.585 10.284 1.00 92.00 592 VAL A O 1
ATOM 4608 N N . SER A 1 593 ? 5.280 10.562 11.768 1.00 90.69 593 SER A N 1
ATOM 4609 C CA . SER A 1 593 ? 6.065 10.134 12.940 1.00 90.69 593 SER A CA 1
ATOM 4610 C C . SER A 1 593 ? 6.062 8.615 13.133 1.00 90.69 593 SER A C 1
ATOM 4612 O O . SER A 1 593 ?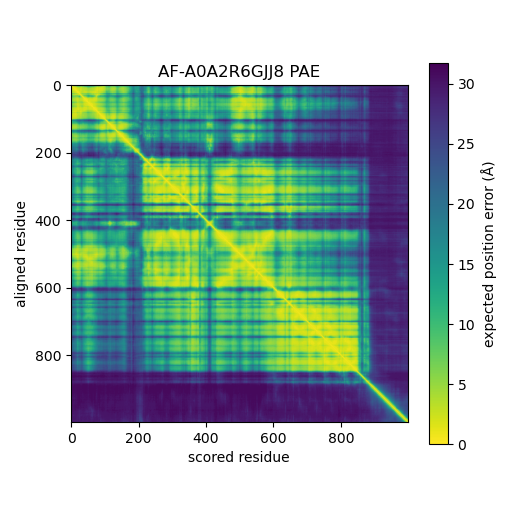 7.117 8.009 13.320 1.00 90.69 593 SER A O 1
ATOM 4614 N N . LEU A 1 594 ? 4.883 7.995 13.040 1.00 88.44 594 LEU A N 1
ATOM 4615 C CA . LEU A 1 594 ? 4.702 6.562 13.265 1.00 88.44 594 LEU A CA 1
ATOM 4616 C C . LEU A 1 594 ? 5.392 5.697 12.202 1.00 88.44 594 LEU A C 1
ATOM 4618 O O . LEU A 1 594 ? 5.812 4.592 12.524 1.00 88.44 594 LEU A O 1
ATOM 4622 N N . SER A 1 595 ? 5.565 6.205 10.975 1.00 88.38 595 SER A N 1
ATOM 4623 C CA . SER A 1 595 ? 6.301 5.519 9.898 1.00 88.38 595 SER A CA 1
ATOM 4624 C C . SER A 1 595 ? 7.747 5.172 10.293 1.00 88.38 595 SER A C 1
ATOM 4626 O O . SER A 1 595 ? 8.284 4.170 9.834 1.00 88.38 595 SER A O 1
ATOM 4628 N N . PHE A 1 596 ? 8.357 5.972 11.175 1.00 87.31 596 PHE A N 1
ATOM 4629 C CA . PHE A 1 596 ? 9.742 5.828 11.642 1.00 87.31 596 PHE A CA 1
ATOM 4630 C C . PHE A 1 596 ? 9.830 5.433 13.134 1.00 87.31 596 PHE A C 1
ATOM 4632 O O . PHE A 1 596 ? 10.769 5.826 13.822 1.00 87.31 596 PHE A O 1
ATOM 4639 N N . ASP A 1 597 ? 8.822 4.719 13.653 1.00 84.00 597 ASP A N 1
ATOM 4640 C CA . ASP A 1 597 ? 8.708 4.275 15.060 1.00 84.00 597 ASP A CA 1
ATOM 4641 C C . ASP A 1 597 ? 8.881 5.403 16.107 1.00 84.00 597 ASP A C 1
ATOM 4643 O O . ASP A 1 597 ? 9.444 5.238 17.192 1.00 84.00 597 ASP A O 1
ATOM 4647 N N . ARG A 1 598 ? 8.388 6.609 15.788 1.00 82.69 598 ARG A N 1
ATOM 4648 C CA . ARG A 1 598 ? 8.343 7.741 16.725 1.00 82.69 598 ARG A CA 1
ATOM 4649 C C . ARG A 1 598 ? 6.919 7.927 17.238 1.00 82.69 598 ARG A C 1
ATOM 4651 O O . ARG A 1 598 ? 6.022 8.264 16.465 1.00 82.69 598 ARG A O 1
ATOM 4658 N N . GLU A 1 599 ? 6.708 7.781 18.552 1.00 78.56 599 GLU A N 1
ATOM 4659 C CA . GLU A 1 599 ? 5.464 8.249 19.182 1.00 78.56 599 GLU A CA 1
ATOM 4660 C C . GLU A 1 599 ? 5.268 9.745 18.843 1.00 78.56 599 GLU A C 1
ATOM 4662 O O . GLU A 1 599 ? 6.159 10.552 19.132 1.00 78.56 599 GLU A O 1
ATOM 4667 N N . PRO A 1 600 ? 4.130 10.153 18.244 1.00 74.94 600 PRO A N 1
ATOM 4668 C CA . PRO A 1 600 ? 3.857 11.563 18.000 1.00 74.94 600 PRO A CA 1
ATOM 4669 C C . PRO A 1 600 ? 3.757 12.313 19.340 1.00 74.94 600 PRO A C 1
ATOM 4671 O O . PRO A 1 600 ? 3.292 11.739 20.332 1.00 74.94 600 PRO A O 1
ATOM 4674 N N . PRO A 1 601 ? 4.162 13.597 19.398 1.00 67.69 601 PRO A N 1
ATOM 4675 C CA . PRO A 1 601 ? 4.261 14.333 20.653 1.00 67.69 601 PRO A CA 1
ATOM 4676 C C . PRO A 1 601 ? 2.925 14.318 21.416 1.00 67.69 601 PRO A C 1
ATOM 4678 O O . PRO A 1 601 ? 1.872 14.583 20.823 1.00 67.69 601 PRO A O 1
ATOM 4681 N N . PRO A 1 602 ? 2.932 14.015 22.730 1.00 64.69 602 PRO A N 1
ATOM 4682 C CA . PRO A 1 602 ? 1.708 13.804 23.487 1.00 64.69 602 PRO A CA 1
ATOM 4683 C C . PRO A 1 602 ? 0.847 15.067 23.470 1.00 64.69 602 PRO A C 1
ATOM 4685 O O . PRO A 1 602 ? 1.289 16.140 23.885 1.00 64.69 602 PRO A O 1
ATOM 4688 N N . ARG A 1 603 ? -0.399 14.917 22.996 1.00 65.88 603 ARG A N 1
ATOM 4689 C CA . ARG A 1 603 ? -1.397 15.991 22.879 1.00 65.88 603 ARG A CA 1
ATOM 4690 C C . ARG A 1 603 ? -1.415 16.841 24.149 1.00 65.88 603 ARG A C 1
ATOM 4692 O O . ARG A 1 603 ? -1.623 16.290 25.232 1.00 65.88 603 ARG A O 1
ATOM 4699 N N . GLU A 1 604 ? -1.252 18.163 24.007 1.00 66.56 604 GLU A N 1
ATOM 4700 C CA . GLU A 1 604 ? -1.339 19.092 25.140 1.00 66.56 604 GLU A CA 1
ATOM 4701 C C . GLU A 1 604 ? -2.594 18.785 25.961 1.00 66.56 604 GLU A C 1
ATOM 4703 O O . GLU A 1 604 ? -3.718 18.849 25.450 1.00 66.56 604 GLU A O 1
ATOM 4708 N N . LEU A 1 605 ? -2.401 18.413 27.230 1.00 63.19 605 LEU A N 1
ATOM 4709 C CA . LEU A 1 605 ? -3.514 18.034 28.087 1.00 63.19 605 LEU A CA 1
ATOM 4710 C C . LEU A 1 605 ? -4.439 19.248 28.251 1.00 63.19 605 LEU A C 1
ATOM 4712 O O . LEU A 1 605 ? -3.990 20.286 28.757 1.00 63.19 605 LEU A O 1
ATOM 4716 N N . PRO A 1 606 ? -5.721 19.153 27.847 1.00 67.25 606 PRO A N 1
ATOM 4717 C CA . PRO A 1 606 ? -6.642 20.267 27.981 1.00 67.25 606 PRO A CA 1
ATOM 4718 C C . PRO A 1 606 ? -6.744 20.657 29.456 1.00 67.25 606 PRO A C 1
ATOM 4720 O O . PRO A 1 606 ? -6.754 19.801 30.345 1.00 67.25 606 PRO A O 1
ATOM 4723 N N . ARG A 1 607 ? -6.805 21.968 29.721 1.00 76.50 607 ARG A N 1
ATOM 4724 C CA . ARG A 1 607 ? -6.864 22.500 31.091 1.00 76.50 607 ARG A CA 1
ATOM 4725 C C . ARG A 1 607 ? -7.984 21.804 31.879 1.00 76.50 607 ARG A C 1
ATOM 4727 O O . ARG A 1 607 ? -9.060 21.628 31.309 1.00 76.50 607 ARG A O 1
ATOM 4734 N N . PRO A 1 608 ? -7.779 21.460 33.167 1.00 77.56 608 PRO A N 1
ATOM 4735 C CA . PRO A 1 608 ? -8.796 20.795 33.973 1.00 77.56 608 PRO A CA 1
ATOM 4736 C C . PRO A 1 608 ? -10.150 21.510 33.904 1.00 77.56 608 PRO A C 1
ATOM 4738 O O . PRO A 1 608 ? -10.272 22.686 34.249 1.00 77.56 608 PRO A O 1
ATOM 4741 N N . VAL A 1 609 ? -11.155 20.776 33.435 1.00 80.44 609 VAL A N 1
ATOM 4742 C CA . VAL A 1 609 ? -12.534 21.226 33.226 1.00 80.44 609 VAL A CA 1
ATOM 4743 C C . VAL A 1 609 ? -13.465 20.560 34.230 1.00 80.44 609 VAL A C 1
ATOM 4745 O O . VAL A 1 609 ? -13.212 19.445 34.684 1.00 80.44 609 VAL A O 1
ATOM 4748 N N . THR A 1 610 ? -14.573 21.225 34.555 1.00 88.44 610 THR A N 1
ATOM 4749 C CA . THR A 1 610 ? -15.664 20.599 35.307 1.00 88.44 610 THR A CA 1
ATOM 4750 C C . THR A 1 610 ? -16.218 19.421 34.508 1.00 88.44 610 THR A C 1
ATOM 4752 O O . THR A 1 610 ? -16.638 19.592 33.363 1.00 88.44 610 THR A O 1
ATOM 4755 N N . VAL A 1 611 ? -16.222 18.237 35.118 1.00 88.31 611 VAL A N 1
ATOM 4756 C CA . VAL A 1 611 ? -16.883 17.047 34.574 1.00 88.31 611 VAL A CA 1
ATOM 4757 C C . VAL A 1 611 ? -18.374 17.130 34.903 1.00 88.31 611 VAL A C 1
ATOM 4759 O O . VAL A 1 611 ? -18.739 17.395 36.048 1.00 88.31 611 VAL A O 1
ATOM 4762 N N . THR A 1 612 ? -19.220 16.919 33.898 1.00 92.50 612 THR A N 1
ATOM 4763 C CA . THR A 1 612 ? -20.680 16.802 34.013 1.00 92.50 612 THR A CA 1
ATOM 4764 C C . THR A 1 612 ? -21.154 15.672 33.108 1.00 92.50 612 THR A C 1
ATOM 4766 O O . THR A 1 612 ? -20.476 15.347 32.132 1.00 92.50 612 THR A O 1
ATOM 4769 N N . ASP A 1 613 ? -22.312 15.090 33.411 1.00 90.31 613 ASP A N 1
ATOM 4770 C CA . ASP A 1 613 ? -22.847 13.946 32.664 1.00 90.31 613 ASP A CA 1
ATOM 4771 C C . ASP A 1 613 ? -23.106 14.313 31.191 1.00 90.31 613 ASP A C 1
ATOM 4773 O O . ASP A 1 613 ? -22.667 13.597 30.297 1.00 90.31 613 ASP A O 1
ATOM 4777 N N . GLU A 1 614 ? -23.690 15.493 30.936 1.00 91.12 614 GLU A N 1
ATOM 4778 C CA . GLU A 1 614 ? -23.840 16.072 29.588 1.00 91.12 614 GLU A CA 1
ATOM 4779 C C . GLU A 1 614 ? -22.492 16.134 28.854 1.00 91.12 614 GLU A C 1
ATOM 4781 O O . GLU A 1 614 ? -22.367 15.616 27.751 1.00 91.12 614 GLU A O 1
ATOM 4786 N N . ARG A 1 615 ? -21.439 16.660 29.498 1.00 90.00 615 ARG A N 1
ATOM 4787 C CA . ARG A 1 615 ? -20.108 16.763 28.884 1.00 90.00 615 ARG A CA 1
ATOM 4788 C C . ARG A 1 615 ? -19.491 15.394 28.586 1.00 90.00 615 ARG A C 1
ATOM 4790 O O . ARG A 1 615 ? -18.747 15.273 27.614 1.00 90.00 615 ARG A O 1
ATOM 4797 N N . LEU A 1 616 ? -19.742 14.385 29.420 1.00 92.19 616 LEU A N 1
ATOM 4798 C CA . LEU A 1 616 ? -19.282 13.017 29.169 1.00 92.19 616 LEU A CA 1
ATOM 4799 C C . LEU A 1 616 ? -20.011 12.407 27.965 1.00 92.19 616 LEU A C 1
ATOM 4801 O O . LEU A 1 616 ? -19.354 11.808 27.120 1.00 92.19 616 LEU A O 1
ATOM 4805 N N . VAL A 1 617 ? -21.325 12.618 27.851 1.00 93.88 617 VAL A N 1
ATOM 4806 C CA . VAL A 1 617 ? -22.146 12.165 26.714 1.00 93.88 617 VAL A CA 1
ATOM 4807 C C . VAL A 1 617 ? -21.779 12.889 25.414 1.00 93.88 617 VAL A C 1
ATOM 4809 O O . VAL A 1 617 ? -21.674 12.239 24.374 1.00 93.88 617 VAL A O 1
ATOM 4812 N N . ASP A 1 618 ? -21.522 14.197 25.463 1.00 92.62 618 ASP A N 1
ATOM 4813 C CA . ASP A 1 618 ? -21.040 14.978 24.318 1.00 92.62 618 ASP A CA 1
ATOM 4814 C C . ASP A 1 618 ? -19.642 14.502 23.891 1.00 92.62 618 ASP A C 1
ATOM 4816 O O . ASP A 1 618 ? -19.432 14.162 22.734 1.00 92.62 618 ASP A O 1
ATOM 4820 N N . THR A 1 619 ? -18.700 14.351 24.831 1.00 91.75 619 THR A N 1
ATOM 4821 C CA . THR A 1 619 ? -17.337 13.878 24.507 1.00 91.75 619 THR A CA 1
ATOM 4822 C C . THR A 1 619 ? -17.346 12.443 23.962 1.00 91.75 619 THR A C 1
ATOM 4824 O O . THR A 1 619 ? -16.581 12.126 23.054 1.00 91.75 619 THR A O 1
ATOM 4827 N N . ALA A 1 620 ? -18.202 11.564 24.495 1.00 94.06 620 ALA A N 1
ATOM 4828 C CA . ALA A 1 620 ? -18.369 10.204 23.987 1.00 94.06 620 ALA A CA 1
ATOM 4829 C C . ALA A 1 620 ? -19.060 10.181 22.613 1.00 94.06 620 ALA A C 1
ATOM 4831 O O . ALA A 1 620 ? -18.685 9.366 21.775 1.00 94.06 620 ALA A O 1
ATOM 4832 N N . THR A 1 621 ? -20.010 11.095 22.367 1.00 94.94 621 THR A N 1
ATOM 4833 C CA . THR A 1 621 ? -20.578 11.341 21.032 1.00 94.94 621 THR A CA 1
ATOM 4834 C C . THR A 1 621 ? -19.455 11.717 20.071 1.00 94.94 621 THR A C 1
ATOM 4836 O O . THR A 1 621 ? -19.202 10.960 19.143 1.00 94.94 621 THR A O 1
ATOM 4839 N N . ASP A 1 622 ? -18.738 12.817 20.318 1.00 91.75 622 ASP A N 1
ATOM 4840 C CA . ASP A 1 622 ? -17.709 13.356 19.416 1.00 91.75 622 ASP A CA 1
ATOM 4841 C C . ASP A 1 622 ? -16.627 12.316 19.071 1.00 91.75 622 ASP A C 1
ATOM 4843 O O . ASP A 1 622 ? -16.218 12.190 17.917 1.00 91.75 622 ASP A O 1
ATOM 4847 N N . LEU A 1 623 ? -16.185 11.530 20.061 1.00 92.00 623 LEU A N 1
ATOM 4848 C CA . LEU A 1 623 ? -15.218 10.447 19.855 1.00 92.00 623 LEU A CA 1
ATOM 4849 C C . LEU A 1 623 ? -15.775 9.305 18.995 1.00 92.00 623 LEU A C 1
ATOM 4851 O O . LEU A 1 623 ? -15.022 8.715 18.225 1.00 92.00 623 LEU A O 1
ATOM 4855 N N . PHE A 1 624 ? -17.063 8.982 19.118 1.00 93.75 624 PHE A N 1
ATOM 4856 C CA . PHE A 1 624 ? -17.692 7.922 18.335 1.00 93.75 624 PHE A CA 1
ATOM 4857 C C . PHE A 1 624 ? -18.059 8.385 16.924 1.00 93.75 624 PHE A C 1
ATOM 4859 O O . PHE A 1 624 ? -17.825 7.641 15.979 1.00 93.75 624 PHE A O 1
ATOM 4866 N N . GLU A 1 625 ? -18.531 9.623 16.744 1.00 91.31 625 GLU A N 1
ATOM 4867 C CA . GLU A 1 625 ? -18.660 10.237 15.414 1.00 91.31 625 GLU A CA 1
ATOM 4868 C C . GLU A 1 625 ? -17.308 10.197 14.680 1.00 91.31 625 GLU A C 1
ATOM 4870 O O . GLU A 1 625 ? -17.243 9.697 13.563 1.00 91.31 625 GLU A O 1
ATOM 4875 N N . ALA A 1 626 ? -16.203 10.549 15.352 1.00 87.62 626 ALA A N 1
ATOM 4876 C CA . ALA A 1 626 ? -14.857 10.478 14.776 1.00 87.62 626 ALA A CA 1
ATOM 4877 C C . ALA A 1 626 ? -14.360 9.050 14.443 1.00 87.62 626 ALA A C 1
ATOM 4879 O O . ALA A 1 626 ? -13.427 8.914 13.646 1.00 87.62 626 ALA A O 1
ATOM 4880 N N . ILE A 1 627 ? -14.963 7.997 15.019 1.00 88.94 627 ILE A N 1
ATOM 4881 C CA . ILE A 1 627 ? -14.775 6.600 14.583 1.00 88.94 627 ILE A CA 1
ATOM 4882 C C . ILE A 1 627 ? -15.587 6.343 13.308 1.00 88.94 627 ILE A C 1
ATOM 4884 O O . ILE A 1 627 ? -15.070 5.739 12.372 1.00 88.94 627 ILE A O 1
ATOM 4888 N N . LEU A 1 628 ? -16.831 6.821 13.223 1.00 87.81 628 LEU A N 1
ATOM 4889 C CA . LEU A 1 628 ? -17.669 6.656 12.027 1.00 87.81 628 LEU A CA 1
ATOM 4890 C C . LEU A 1 628 ? -17.145 7.449 10.823 1.00 87.81 628 LEU A C 1
ATOM 4892 O O . LEU A 1 628 ? -17.216 6.949 9.707 1.00 87.81 628 LEU A O 1
ATOM 4896 N N . ASP A 1 629 ? -16.561 8.625 11.044 1.00 83.56 629 ASP A N 1
ATOM 4897 C CA . ASP A 1 629 ? -15.894 9.423 10.006 1.00 83.56 629 ASP A CA 1
ATOM 4898 C C . ASP A 1 629 ? -14.557 8.803 9.556 1.00 83.56 629 ASP A C 1
ATOM 4900 O O . ASP A 1 629 ? -14.016 9.160 8.511 1.00 83.56 629 ASP A O 1
ATOM 4904 N N . ALA A 1 630 ? -14.015 7.857 10.332 1.00 83.50 630 ALA A N 1
ATOM 4905 C CA . ALA A 1 630 ? -12.829 7.084 9.975 1.00 83.50 630 ALA A CA 1
ATOM 4906 C C . ALA A 1 630 ? -13.143 5.814 9.158 1.00 83.50 630 ALA A C 1
ATOM 4908 O O . ALA A 1 630 ? -12.212 5.061 8.869 1.00 83.50 630 ALA A O 1
ATOM 4909 N N . THR A 1 631 ? -14.406 5.557 8.776 1.00 84.75 631 THR A N 1
ATOM 4910 C CA . THR A 1 631 ? -14.724 4.397 7.927 1.00 84.75 631 THR A CA 1
ATOM 4911 C C . THR A 1 631 ? -14.150 4.517 6.520 1.00 84.75 631 THR A C 1
ATOM 4913 O O . THR A 1 631 ? -14.136 5.583 5.891 1.00 84.75 631 THR A O 1
ATOM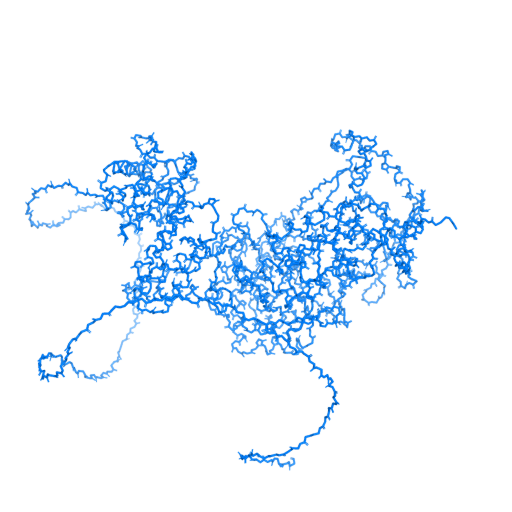 4916 N N . VAL A 1 632 ? -13.747 3.366 6.005 1.00 76.06 632 VAL A N 1
ATOM 4917 C CA . VAL A 1 632 ? -13.230 3.140 4.661 1.00 76.06 632 VAL A CA 1
ATOM 4918 C C . VAL A 1 632 ? -14.149 2.134 3.957 1.00 76.06 632 VAL A C 1
ATOM 4920 O O . VAL A 1 632 ? -14.804 1.334 4.624 1.00 76.06 632 VAL A O 1
ATOM 4923 N N . GLY A 1 633 ? -14.218 2.201 2.627 1.00 66.44 633 GLY A N 1
ATOM 4924 C CA . GLY A 1 633 ? -15.170 1.448 1.805 1.00 66.44 633 GLY A CA 1
ATOM 4925 C C . GLY A 1 633 ? -16.264 2.335 1.183 1.00 66.44 633 GLY A C 1
ATOM 4926 O O . GLY A 1 633 ? -16.303 3.547 1.444 1.00 66.44 633 GLY A O 1
ATOM 4927 N N . PRO A 1 634 ? -17.118 1.758 0.320 1.00 56.22 634 PRO A N 1
ATOM 4928 C CA . PRO A 1 634 ? -18.245 2.445 -0.307 1.00 56.22 634 PRO A CA 1
ATOM 4929 C C . PRO A 1 634 ? -19.444 2.591 0.645 1.00 56.22 634 PRO A C 1
ATOM 4931 O O . PRO A 1 634 ? -19.461 2.078 1.760 1.00 56.22 634 PRO A O 1
ATOM 4934 N N . ALA A 1 635 ? -20.478 3.316 0.211 1.00 50.09 635 ALA A N 1
ATOM 4935 C CA . ALA A 1 635 ? -21.615 3.710 1.047 1.00 50.09 635 ALA A CA 1
ATOM 4936 C C . ALA A 1 635 ? -22.577 2.549 1.400 1.00 50.09 635 ALA A C 1
ATOM 4938 O O . ALA A 1 635 ? -23.694 2.474 0.888 1.00 50.09 635 ALA A O 1
ATOM 4939 N N . GLY A 1 636 ? -22.155 1.678 2.315 1.00 54.88 636 GLY A N 1
ATOM 4940 C CA . GLY A 1 636 ? -22.949 0.577 2.864 1.00 54.88 636 GLY A CA 1
ATOM 4941 C C . GLY A 1 636 ? -22.118 -0.360 3.738 1.00 54.88 636 GLY A C 1
ATOM 4942 O O . GLY A 1 636 ? -22.568 -0.729 4.815 1.00 54.88 636 GLY A O 1
ATOM 4943 N N . ASP A 1 637 ? -20.890 -0.655 3.311 1.00 67.19 637 ASP A N 1
ATOM 4944 C CA . ASP A 1 637 ? -19.905 -1.423 4.075 1.00 67.19 637 ASP A CA 1
ATOM 4945 C C . ASP A 1 637 ? -19.073 -0.474 4.958 1.00 67.19 637 ASP A C 1
ATOM 4947 O O . ASP A 1 637 ? -18.641 0.595 4.515 1.00 67.19 637 ASP A O 1
ATOM 4951 N N . ARG A 1 638 ? -18.890 -0.827 6.233 1.00 76.12 638 ARG A N 1
ATOM 4952 C CA . ARG A 1 638 ? -18.175 -0.014 7.222 1.00 76.12 638 ARG A CA 1
ATOM 4953 C C . ARG A 1 638 ? -16.922 -0.731 7.679 1.00 76.12 638 ARG A C 1
ATOM 4955 O O . ARG A 1 638 ? -16.938 -1.507 8.632 1.00 76.12 638 ARG A O 1
ATOM 4962 N N . GLN A 1 639 ? -15.810 -0.401 7.038 1.00 81.75 639 GLN A N 1
ATOM 4963 C CA . GLN A 1 639 ? -14.525 -0.981 7.388 1.00 81.75 639 GLN A CA 1
ATOM 4964 C C . GLN A 1 639 ? -13.612 0.022 8.085 1.00 81.75 639 GLN A C 1
ATOM 4966 O O . GLN A 1 639 ? -13.679 1.232 7.865 1.00 81.75 639 GLN A O 1
ATOM 4971 N N . TRP A 1 640 ? -12.721 -0.506 8.916 1.00 86.25 640 TRP A N 1
ATOM 4972 C CA . TRP A 1 640 ? -11.682 0.242 9.610 1.00 86.25 640 TRP A CA 1
ATOM 4973 C C . TRP A 1 640 ? -10.371 -0.539 9.537 1.00 86.25 640 TRP A C 1
ATOM 4975 O O . TRP A 1 640 ? -10.372 -1.771 9.527 1.00 86.25 640 TRP A O 1
ATOM 4985 N N . ALA A 1 641 ? -9.251 0.178 9.546 1.00 83.69 641 ALA A N 1
ATOM 4986 C CA . ALA A 1 641 ? -7.949 -0.380 9.881 1.00 83.69 641 ALA A CA 1
ATOM 4987 C C . ALA A 1 641 ? -7.270 0.524 10.911 1.00 83.69 641 ALA A C 1
ATOM 4989 O O . ALA A 1 641 ? -7.392 1.750 10.856 1.00 83.69 641 ALA A O 1
ATOM 4990 N N . SER A 1 642 ? -6.563 -0.090 11.855 1.00 79.38 642 SER A N 1
ATOM 4991 C CA . SER A 1 642 ? -5.809 0.611 12.895 1.00 79.38 642 SER A CA 1
ATOM 4992 C C . SER A 1 642 ? -4.308 0.541 12.602 1.00 79.38 642 SER A C 1
ATOM 4994 O O . SER A 1 642 ? -3.833 -0.524 12.201 1.00 79.38 642 SER A O 1
ATOM 4996 N N . PRO A 1 643 ? -3.542 1.627 12.817 1.00 79.06 643 PRO A N 1
ATOM 4997 C CA . PRO A 1 643 ? -2.086 1.574 12.741 1.00 79.06 643 PRO A CA 1
ATOM 4998 C C . PRO A 1 643 ? -1.540 0.691 13.870 1.00 79.06 643 PRO A C 1
ATOM 5000 O O . PRO A 1 643 ? -1.777 0.966 15.050 1.00 79.06 643 PRO A O 1
ATOM 5003 N N . HIS A 1 644 ? -0.793 -0.351 13.515 1.00 76.88 644 HIS A N 1
ATOM 5004 C CA . HIS A 1 644 ? -0.013 -1.143 14.458 1.00 76.88 644 HIS A CA 1
ATOM 5005 C C . HIS A 1 644 ? 1.402 -0.570 14.495 1.00 76.88 644 HIS A C 1
ATOM 5007 O O . HIS A 1 644 ? 2.094 -0.535 13.483 1.00 76.88 644 HIS A O 1
ATOM 5013 N N . GLN A 1 645 ? 1.836 -0.111 15.668 1.00 72.38 645 GLN A N 1
ATOM 5014 C CA . GLN A 1 645 ? 3.187 0.419 15.847 1.00 72.38 645 GLN A CA 1
ATOM 5015 C C . GLN A 1 645 ? 4.205 -0.719 15.703 1.00 72.38 645 GLN A C 1
ATOM 5017 O O . GLN A 1 645 ? 4.156 -1.694 16.456 1.00 72.38 645 GLN A O 1
ATOM 5022 N N . THR A 1 646 ? 5.056 -0.591 14.692 1.00 70.12 646 THR A N 1
ATOM 5023 C CA . THR A 1 646 ? 6.144 -1.482 14.272 1.00 70.12 646 THR A CA 1
ATOM 5024 C C . THR A 1 646 ? 7.133 -0.644 13.453 1.00 70.12 646 THR A C 1
ATOM 5026 O O . THR A 1 646 ? 6.797 0.461 13.022 1.00 70.12 646 THR A O 1
ATOM 5029 N N . ALA A 1 647 ? 8.329 -1.175 13.193 1.00 67.38 647 ALA A N 1
ATOM 5030 C CA . ALA A 1 647 ? 9.274 -0.615 12.230 1.00 67.38 647 ALA A CA 1
ATOM 5031 C C . ALA A 1 647 ? 9.394 -1.576 11.025 1.00 67.38 647 ALA A C 1
ATOM 5033 O O . ALA A 1 647 ? 9.964 -2.656 11.196 1.00 67.38 647 ALA A O 1
ATOM 5034 N N . PRO A 1 648 ? 8.861 -1.240 9.831 1.00 71.94 648 PRO A N 1
ATOM 5035 C CA . PRO A 1 648 ? 8.068 -0.049 9.497 1.00 71.94 648 PRO A CA 1
ATOM 5036 C C . PRO A 1 648 ? 6.634 -0.120 10.056 1.00 71.94 648 PRO A C 1
ATOM 5038 O O . PRO A 1 648 ? 6.183 -1.171 10.514 1.00 71.94 648 PRO A O 1
ATOM 5041 N N . LEU A 1 649 ? 5.893 0.988 9.965 1.00 82.25 649 LEU A N 1
ATOM 5042 C CA . LEU A 1 649 ? 4.486 1.072 10.372 1.00 82.25 649 LEU A CA 1
ATOM 5043 C C . LEU A 1 649 ? 3.604 0.070 9.609 1.00 82.25 649 LEU A C 1
ATOM 5045 O O . LEU A 1 649 ? 3.536 0.124 8.382 1.00 82.25 649 LEU A O 1
ATOM 5049 N N . ALA A 1 650 ? 2.875 -0.783 10.328 1.00 80.81 650 ALA A N 1
ATOM 5050 C CA . ALA A 1 650 ? 1.881 -1.689 9.755 1.00 80.81 650 ALA A CA 1
ATOM 5051 C C . ALA A 1 650 ? 0.446 -1.189 9.999 1.00 80.81 650 ALA A C 1
ATOM 5053 O O . ALA A 1 650 ? 0.190 -0.333 10.852 1.00 80.81 650 ALA A O 1
ATOM 5054 N N . PHE A 1 651 ? -0.519 -1.761 9.279 1.00 80.88 651 PHE A N 1
ATOM 5055 C CA . PHE A 1 651 ? -1.950 -1.569 9.528 1.00 80.88 651 PHE A CA 1
ATOM 5056 C C . PHE A 1 651 ? -2.636 -2.919 9.688 1.00 80.88 651 PHE A C 1
ATOM 5058 O O . PHE A 1 651 ? -2.345 -3.855 8.952 1.00 80.88 651 PHE A O 1
ATOM 5065 N N . VAL A 1 652 ? -3.576 -3.005 10.627 1.00 77.12 652 VAL A N 1
ATOM 5066 C CA . VAL A 1 652 ? -4.366 -4.216 10.880 1.00 77.12 652 VAL A CA 1
ATOM 5067 C C . VAL A 1 652 ? -5.847 -3.892 10.664 1.00 77.12 652 VAL A C 1
ATOM 5069 O O . VAL A 1 652 ? -6.325 -2.898 11.223 1.00 77.12 652 VAL A O 1
ATOM 5072 N N . PRO A 1 653 ? -6.589 -4.681 9.863 1.00 79.31 653 PRO A N 1
ATOM 5073 C CA . PRO A 1 653 ? -8.021 -4.480 9.679 1.00 79.31 653 PRO A CA 1
ATOM 5074 C C . PRO A 1 653 ? -8.786 -4.780 10.974 1.00 79.31 653 PRO A C 1
ATOM 5076 O O . PRO A 1 653 ? -8.421 -5.661 11.753 1.00 79.31 653 PRO A O 1
ATOM 5079 N N . THR A 1 654 ? -9.875 -4.055 11.205 1.00 83.00 654 THR A N 1
ATOM 5080 C CA . THR A 1 654 ? -10.751 -4.239 12.368 1.00 83.00 654 THR A CA 1
ATOM 5081 C C . THR A 1 654 ? -11.585 -5.512 12.197 1.00 83.00 654 THR A C 1
ATOM 5083 O O . THR A 1 654 ? -12.654 -5.511 11.585 1.00 83.00 654 THR A O 1
ATOM 5086 N N . THR A 1 655 ? -11.058 -6.609 12.745 1.00 80.25 655 THR A N 1
ATOM 5087 C CA . THR A 1 655 ? -11.690 -7.937 12.845 1.00 80.25 655 THR A CA 1
ATOM 5088 C C . THR A 1 655 ? -12.830 -7.939 13.877 1.00 80.25 655 THR A C 1
ATOM 5090 O O . THR A 1 655 ? -13.265 -6.885 14.327 1.00 80.25 655 THR A O 1
ATOM 5093 N N . CYS A 1 656 ? -13.374 -9.092 14.270 1.00 83.62 656 CYS A N 1
ATOM 5094 C CA . CYS A 1 656 ? -14.517 -9.150 15.194 1.00 83.62 656 CYS A CA 1
ATOM 5095 C C . CYS A 1 656 ? -14.234 -8.886 16.698 1.00 83.62 656 CYS A C 1
ATOM 5097 O O . CYS A 1 656 ? -15.096 -8.261 17.311 1.00 83.62 656 CYS A O 1
ATOM 5099 N N . PRO A 1 657 ? -13.100 -9.290 17.318 1.00 86.12 657 PRO A N 1
ATOM 5100 C CA . PRO A 1 657 ? -12.860 -9.227 18.776 1.00 86.12 657 PRO A CA 1
ATOM 5101 C C . PRO A 1 657 ? -12.983 -7.864 19.484 1.00 86.12 657 PRO A C 1
ATOM 5103 O O . PRO A 1 657 ? -13.046 -6.804 18.869 1.00 86.12 657 PRO A O 1
ATOM 5106 N N . LEU A 1 658 ? -12.976 -7.868 20.823 1.00 87.88 658 LEU A N 1
ATOM 5107 C CA . LEU A 1 658 ? -13.227 -6.660 21.628 1.00 87.88 658 LEU A CA 1
ATOM 5108 C C . LEU A 1 658 ? -12.133 -5.576 21.529 1.00 87.88 658 LEU A C 1
ATOM 5110 O O . LEU A 1 658 ? -12.470 -4.394 21.521 1.00 87.88 658 LEU A O 1
ATOM 5114 N N . ASN A 1 659 ? -10.845 -5.943 21.517 1.00 81.69 659 ASN A N 1
ATOM 5115 C CA . ASN A 1 659 ? -9.751 -4.981 21.754 1.00 81.69 659 ASN A CA 1
ATOM 5116 C C . ASN A 1 659 ? -9.455 -4.045 20.566 1.00 81.69 659 ASN A C 1
ATOM 5118 O O . ASN A 1 659 ? -9.163 -2.870 20.767 1.00 81.69 659 ASN A O 1
ATOM 5122 N N . TYR A 1 660 ? -9.542 -4.568 19.339 1.00 76.12 660 TYR A N 1
ATOM 5123 C CA . TYR A 1 660 ? -9.240 -3.847 18.090 1.00 76.12 660 TYR A CA 1
ATOM 5124 C C . TYR A 1 660 ? -10.314 -4.054 17.004 1.00 76.12 660 TYR A C 1
ATOM 5126 O O . TYR A 1 660 ? -10.083 -3.758 15.830 1.00 76.12 660 TYR A O 1
ATOM 5134 N N . GLY A 1 661 ? -11.478 -4.589 17.387 1.00 85.69 661 GLY A N 1
ATOM 5135 C CA . GLY A 1 661 ? -12.475 -5.126 16.468 1.00 85.69 661 GLY A CA 1
ATOM 5136 C C . GLY A 1 661 ? -13.902 -4.593 16.636 1.00 85.69 661 GLY A C 1
ATOM 5137 O O . GLY A 1 661 ? -14.219 -3.799 17.530 1.00 85.69 661 GLY A O 1
ATOM 5138 N N . LYS A 1 662 ? -14.780 -5.056 15.742 1.00 89.56 662 LYS A N 1
ATOM 5139 C CA . LYS A 1 662 ? -16.176 -4.628 15.570 1.00 89.56 662 LYS A CA 1
ATOM 5140 C C . LYS A 1 662 ? -17.005 -4.788 16.846 1.00 89.56 662 LYS A C 1
ATOM 5142 O O . LYS A 1 662 ? -17.811 -3.909 17.146 1.00 89.56 662 LYS A O 1
ATOM 5147 N N . CYS A 1 663 ? -16.747 -5.809 17.670 1.00 92.38 663 CYS A N 1
ATOM 5148 C CA . CYS A 1 663 ? -17.376 -5.962 18.986 1.00 92.38 663 CYS A CA 1
ATOM 5149 C C . CYS A 1 663 ? -17.132 -4.770 19.931 1.00 92.38 663 CYS A C 1
ATOM 5151 O O . CYS A 1 663 ? -18.035 -4.398 20.684 1.00 92.38 663 CYS A O 1
ATOM 5153 N N . GLY A 1 664 ? -15.950 -4.144 19.893 1.00 92.94 664 GLY A N 1
ATOM 5154 C CA . GLY A 1 664 ? -15.657 -2.938 20.677 1.00 92.94 664 GLY A CA 1
ATOM 5155 C C . GLY A 1 664 ? -16.450 -1.720 20.197 1.00 92.94 664 GLY A C 1
ATOM 5156 O O . GLY A 1 664 ? -17.017 -0.984 21.009 1.00 92.94 664 GLY A O 1
ATOM 5157 N N . ILE A 1 665 ? -16.563 -1.552 18.876 1.00 93.69 665 ILE A N 1
ATOM 5158 C CA . ILE A 1 665 ? -17.338 -0.474 18.242 1.00 93.69 665 ILE A CA 1
ATOM 5159 C C . ILE A 1 665 ? -18.839 -0.658 18.520 1.00 93.69 665 ILE A C 1
ATOM 5161 O O . ILE A 1 665 ? -19.507 0.288 18.942 1.00 93.69 665 ILE A O 1
ATOM 5165 N N . ALA A 1 666 ? -19.362 -1.879 18.375 1.00 94.62 666 ALA A N 1
ATOM 5166 C CA . ALA A 1 666 ? -20.753 -2.212 18.675 1.00 94.62 666 ALA A CA 1
ATOM 5167 C C . ALA A 1 666 ? -21.095 -1.974 20.157 1.00 94.62 666 ALA A C 1
ATOM 5169 O O . ALA A 1 666 ? -22.133 -1.387 20.463 1.00 94.62 666 ALA A O 1
ATOM 5170 N N . LEU A 1 667 ? -20.209 -2.341 21.091 1.00 96.19 667 LEU A N 1
ATOM 5171 C CA . LEU A 1 667 ? -20.416 -2.083 22.520 1.00 96.19 667 LEU A CA 1
ATOM 5172 C C . LEU A 1 667 ? -20.437 -0.579 22.848 1.00 96.19 667 LEU A C 1
ATOM 5174 O O . LEU A 1 667 ? -21.297 -0.129 23.609 1.00 96.19 667 LEU A O 1
ATOM 5178 N N . ALA A 1 668 ? -19.545 0.213 22.245 1.00 96.00 668 ALA A N 1
ATOM 5179 C CA . ALA A 1 668 ? -19.550 1.670 22.394 1.00 96.00 668 ALA A CA 1
ATOM 5180 C C . ALA A 1 668 ? -20.821 2.312 21.799 1.00 96.00 668 ALA A C 1
ATOM 5182 O O . ALA A 1 668 ? -21.443 3.163 22.439 1.00 96.00 668 ALA A O 1
ATOM 5183 N N . GLY A 1 669 ? -21.259 1.856 20.620 1.00 96.50 669 GLY A N 1
ATOM 5184 C CA . GLY A 1 669 ? -22.504 2.296 19.985 1.00 96.50 669 GLY A CA 1
ATOM 5185 C C . GLY A 1 669 ? -23.753 1.934 20.796 1.00 96.50 669 GLY A C 1
ATOM 5186 O O . GLY A 1 669 ? -24.667 2.751 20.916 1.00 96.50 669 GLY A O 1
ATOM 5187 N N . ALA A 1 670 ? -23.780 0.750 21.414 1.00 97.38 670 ALA A N 1
ATOM 5188 C CA . ALA A 1 670 ? -24.884 0.304 22.263 1.00 97.38 670 ALA A CA 1
ATOM 5189 C C . ALA A 1 670 ? -24.977 1.137 23.553 1.00 97.38 670 ALA A C 1
ATOM 5191 O O . ALA A 1 670 ? -26.066 1.567 23.932 1.00 97.38 670 ALA A O 1
ATOM 5192 N N . ALA A 1 671 ? -23.836 1.445 24.179 1.00 96.44 671 ALA A N 1
ATOM 5193 C CA . ALA A 1 671 ? -23.778 2.336 25.337 1.00 96.44 671 ALA A CA 1
ATOM 5194 C C . ALA A 1 671 ? -24.191 3.781 24.988 1.00 96.44 671 ALA A C 1
ATOM 5196 O O . ALA A 1 671 ? -24.876 4.436 25.772 1.00 96.44 671 ALA A O 1
ATOM 5197 N N . LEU A 1 672 ? -23.837 4.276 23.795 1.00 96.56 672 LEU A N 1
ATOM 5198 C CA . LEU A 1 672 ? -24.306 5.579 23.311 1.00 96.56 672 LEU A CA 1
ATOM 5199 C C . LEU A 1 672 ? -25.797 5.587 22.963 1.00 96.56 672 LEU A C 1
ATOM 5201 O O . LEU A 1 672 ? -26.448 6.614 23.157 1.00 96.56 672 LEU A O 1
ATOM 5205 N N . TYR A 1 673 ? -26.367 4.480 22.480 1.00 97.06 673 TYR A N 1
ATOM 5206 C CA . TYR A 1 673 ? -27.817 4.364 22.322 1.00 97.06 673 TYR A CA 1
ATOM 5207 C C . TYR A 1 673 ? -28.535 4.463 23.673 1.00 97.06 673 TYR A C 1
ATOM 5209 O O . TYR A 1 673 ? -29.424 5.303 23.798 1.00 97.06 673 TYR A O 1
ATOM 5217 N N . ASP A 1 674 ? -28.117 3.691 24.681 1.00 95.69 674 ASP A N 1
ATOM 5218 C CA . ASP A 1 674 ? -28.694 3.736 26.036 1.00 95.69 674 ASP A CA 1
ATOM 5219 C C . ASP A 1 674 ? -28.589 5.147 26.652 1.00 95.69 674 ASP A C 1
ATOM 5221 O O . ASP A 1 674 ? -29.580 5.714 27.116 1.00 95.69 674 ASP A O 1
ATOM 5225 N N . ALA A 1 675 ? -27.418 5.784 26.543 1.00 94.44 675 ALA A N 1
ATOM 5226 C CA . ALA A 1 675 ? -27.175 7.116 27.098 1.00 94.44 675 ALA A CA 1
ATOM 5227 C C . ALA A 1 675 ? -27.879 8.276 26.357 1.00 94.44 675 ALA A C 1
ATOM 5229 O O . ALA A 1 675 ? -28.083 9.335 26.955 1.00 94.44 675 ALA A O 1
ATOM 5230 N N . THR A 1 676 ? -28.222 8.132 25.067 1.00 94.69 676 THR A N 1
ATOM 5231 C CA . THR A 1 676 ? -28.736 9.251 24.236 1.00 94.69 676 THR A CA 1
ATOM 5232 C C . THR A 1 676 ? -30.118 9.037 23.616 1.00 94.69 676 THR A C 1
ATOM 5234 O O . THR A 1 676 ? -30.716 9.999 23.131 1.00 94.69 676 THR A O 1
ATOM 5237 N N . GLY A 1 677 ? -30.618 7.800 23.563 1.00 94.62 677 GLY A N 1
ATOM 5238 C CA . GLY A 1 677 ? -31.845 7.428 22.852 1.00 94.62 677 GLY A CA 1
ATOM 5239 C C . GLY A 1 677 ? -31.794 7.616 21.327 1.00 94.62 677 GLY A C 1
ATOM 5240 O O . GLY A 1 677 ? -32.840 7.641 20.681 1.00 94.62 677 GLY A O 1
ATOM 5241 N N . ARG A 1 678 ? -30.610 7.801 20.720 1.00 95.06 678 ARG A N 1
ATOM 5242 C CA . ARG A 1 678 ? -30.475 8.087 19.279 1.00 95.06 678 ARG A CA 1
ATOM 5243 C C . ARG A 1 678 ? -30.479 6.799 18.439 1.00 95.06 678 ARG A C 1
ATOM 5245 O O . ARG A 1 678 ? -29.446 6.151 18.282 1.00 95.06 678 ARG A O 1
ATOM 5252 N N . ASP A 1 679 ? -31.600 6.497 17.776 1.00 94.12 679 ASP A N 1
ATOM 5253 C CA . ASP A 1 679 ? -31.804 5.316 16.898 1.00 94.12 679 ASP A CA 1
ATOM 5254 C C . ASP A 1 679 ? -30.779 5.131 15.755 1.00 94.12 679 ASP A C 1
ATOM 5256 O O . ASP A 1 679 ? -30.734 4.083 15.107 1.00 94.12 679 ASP A O 1
ATOM 5260 N N . ARG A 1 680 ? -29.953 6.142 15.455 1.00 92.75 680 ARG A N 1
ATOM 5261 C CA . ARG A 1 680 ? -28.816 5.992 14.531 1.00 92.75 680 ARG A CA 1
ATOM 5262 C C . ARG A 1 680 ? -27.740 5.041 15.065 1.00 92.75 680 ARG A C 1
ATOM 5264 O O . ARG A 1 680 ? -27.169 4.308 14.270 1.00 92.75 680 ARG A O 1
ATOM 5271 N N . TYR A 1 681 ? -27.492 5.022 16.378 1.00 94.62 681 TYR A N 1
ATOM 5272 C CA . TYR A 1 681 ? -26.497 4.125 16.970 1.00 94.62 681 TYR A CA 1
ATOM 5273 C C . TYR A 1 681 ? -27.045 2.703 17.090 1.00 94.62 681 TYR A C 1
ATOM 5275 O O . TYR A 1 681 ? -26.331 1.764 16.775 1.00 94.62 681 TYR A O 1
ATOM 5283 N N . ARG A 1 682 ? -28.335 2.528 17.424 1.00 94.38 682 ARG A N 1
ATOM 5284 C CA . ARG A 1 682 ? -28.965 1.196 17.448 1.00 94.38 682 ARG A CA 1
ATOM 5285 C C . ARG A 1 682 ? -28.942 0.498 16.086 1.00 94.38 682 ARG A C 1
ATOM 5287 O O . ARG A 1 682 ? -28.719 -0.703 16.053 1.00 94.38 682 ARG A O 1
ATOM 5294 N N . ARG A 1 683 ? -29.159 1.230 14.985 1.00 92.50 683 ARG A N 1
ATOM 5295 C CA . ARG A 1 683 ? -29.074 0.655 13.630 1.00 92.50 683 ARG A CA 1
ATOM 5296 C C . ARG A 1 683 ? -27.659 0.189 13.305 1.00 92.50 683 ARG A C 1
ATOM 5298 O O . ARG A 1 683 ? -27.488 -0.996 13.095 1.00 92.50 683 ARG A O 1
ATOM 5305 N N . LEU A 1 684 ? -26.665 1.068 13.459 1.00 91.31 684 LEU A N 1
ATOM 5306 C CA . LEU A 1 684 ? -25.244 0.718 13.334 1.00 91.31 684 LEU A CA 1
ATOM 5307 C C . LEU A 1 684 ? -24.849 -0.513 14.171 1.00 91.31 684 LEU A C 1
ATOM 5309 O O . LEU A 1 684 ? -24.059 -1.335 13.730 1.00 91.31 684 LEU A O 1
ATOM 5313 N N . VAL A 1 685 ? -25.368 -0.628 15.395 1.00 94.62 685 VAL A N 1
ATOM 5314 C CA . VAL A 1 685 ? -25.116 -1.784 16.268 1.00 94.62 685 VAL A CA 1
ATOM 5315 C C . VAL A 1 685 ? -25.762 -3.061 15.726 1.00 94.62 685 VAL A C 1
ATOM 5317 O O . VAL A 1 685 ? -25.175 -4.121 15.889 1.00 94.62 685 VAL A O 1
ATOM 5320 N N . GLY A 1 686 ? -26.927 -2.970 15.081 1.00 92.94 686 GLY A N 1
ATOM 5321 C CA . GLY A 1 686 ? -27.528 -4.080 14.338 1.00 92.94 686 GLY A CA 1
ATOM 5322 C C . GLY A 1 686 ? -26.668 -4.486 13.143 1.00 92.94 686 GLY A C 1
ATOM 5323 O O . GLY A 1 686 ? -26.278 -5.645 13.065 1.00 92.94 686 GLY A O 1
ATOM 5324 N N . ASP A 1 687 ? -26.295 -3.518 12.299 1.00 90.50 687 ASP A N 1
ATOM 5325 C CA . ASP A 1 687 ? -25.430 -3.715 11.126 1.00 90.50 687 ASP A CA 1
ATOM 5326 C C . ASP A 1 687 ? -24.131 -4.466 11.531 1.00 90.50 687 ASP A C 1
ATOM 5328 O O . ASP A 1 687 ? -23.845 -5.560 11.045 1.00 90.50 687 ASP A O 1
ATOM 5332 N N . LEU A 1 688 ? -23.418 -3.960 12.550 1.00 90.69 688 LEU A N 1
ATOM 5333 C CA . LEU A 1 688 ? -22.192 -4.570 13.093 1.00 90.69 688 LEU A CA 1
ATOM 5334 C C . LEU A 1 688 ? -22.403 -5.932 13.779 1.00 90.69 688 LEU A C 1
ATOM 5336 O O . LEU A 1 688 ? -21.446 -6.690 13.930 1.00 90.69 688 LEU A O 1
ATOM 5340 N N . VAL A 1 689 ? -23.613 -6.240 14.254 1.00 92.38 689 VAL A N 1
ATOM 5341 C CA . VAL A 1 689 ? -23.940 -7.550 14.839 1.00 92.38 689 VAL A CA 1
ATOM 5342 C C . VAL A 1 689 ? -24.199 -8.576 13.741 1.00 92.38 689 VAL A C 1
ATOM 5344 O O . VAL A 1 689 ? -23.738 -9.705 13.882 1.00 92.38 689 VAL A O 1
ATOM 5347 N N . GLU A 1 690 ? -24.867 -8.201 12.648 1.00 90.25 690 GLU A N 1
ATOM 5348 C CA . GLU A 1 690 ? -25.058 -9.076 11.482 1.00 90.25 690 GLU A CA 1
ATOM 5349 C C . GLU A 1 690 ? -23.698 -9.439 10.852 1.00 90.25 690 GLU A C 1
ATOM 5351 O O . GLU A 1 690 ? -23.410 -10.621 10.669 1.00 90.25 690 GLU A O 1
ATOM 5356 N N . GLU A 1 691 ? -22.786 -8.471 10.696 1.00 87.31 691 GLU A N 1
ATOM 5357 C CA . GLU A 1 691 ? -21.400 -8.718 10.251 1.00 87.31 691 GLU A CA 1
ATOM 5358 C C . GLU A 1 691 ? -20.622 -9.700 11.158 1.00 87.31 691 GLU A C 1
ATOM 5360 O O . GLU A 1 691 ? -19.816 -10.503 10.680 1.00 87.31 691 GLU A O 1
ATOM 5365 N N . VAL A 1 692 ? -20.841 -9.652 12.480 1.00 87.62 692 VAL A N 1
ATOM 5366 C CA . VAL A 1 692 ? -20.203 -10.578 13.436 1.00 87.62 692 VAL A CA 1
ATOM 5367 C C . VAL A 1 692 ? -20.867 -11.962 13.412 1.00 87.62 692 VAL A C 1
ATOM 5369 O O . VAL A 1 692 ? -20.173 -12.958 13.618 1.00 87.62 692 VAL A O 1
ATOM 5372 N N . VAL A 1 693 ? -22.170 -12.056 13.125 1.00 88.44 693 VAL A N 1
ATOM 5373 C CA . VAL A 1 693 ? -22.873 -13.337 12.914 1.00 88.44 693 VAL A CA 1
ATOM 5374 C C . VAL A 1 693 ? -22.347 -14.049 11.672 1.00 88.44 693 VAL A C 1
ATOM 5376 O O . VAL A 1 693 ? -22.011 -15.229 11.760 1.00 88.44 693 VAL A O 1
ATOM 5379 N N . ASP A 1 694 ? -22.218 -13.340 10.549 1.00 85.62 694 ASP A N 1
ATOM 5380 C CA . ASP A 1 694 ? -21.706 -13.921 9.303 1.00 85.62 694 ASP A CA 1
ATOM 5381 C C . ASP A 1 694 ? -20.254 -14.401 9.463 1.00 85.62 694 ASP A C 1
ATOM 5383 O O . ASP A 1 694 ? -19.915 -15.502 9.024 1.00 85.62 694 ASP A O 1
ATOM 5387 N N . TYR A 1 695 ? -19.418 -13.648 10.191 1.00 83.12 695 TYR A N 1
ATOM 5388 C CA . TYR A 1 695 ? -18.087 -14.111 10.598 1.00 83.12 695 TYR A CA 1
ATOM 5389 C C . TYR A 1 695 ? -18.151 -15.396 11.438 1.00 83.12 695 TYR A C 1
ATOM 5391 O O . TYR A 1 695 ? -17.497 -16.378 11.095 1.00 83.12 695 TYR A O 1
ATOM 5399 N N . LEU A 1 696 ? -18.952 -15.431 12.511 1.00 84.25 696 LEU A N 1
ATOM 5400 C CA . LEU A 1 696 ? -19.080 -16.612 13.380 1.00 84.25 696 LEU A CA 1
ATOM 5401 C C . LEU A 1 696 ? -19.599 -17.850 12.626 1.00 84.25 696 LEU A C 1
ATOM 5403 O O . LEU A 1 696 ? -19.218 -18.967 12.967 1.00 84.25 696 LEU A O 1
ATOM 5407 N N . GLY A 1 697 ? -20.419 -17.662 11.588 1.00 82.38 697 GLY A N 1
ATOM 5408 C CA . GLY A 1 697 ? -20.878 -18.727 10.692 1.00 82.38 697 GLY A CA 1
ATOM 5409 C C . GLY A 1 697 ? -19.826 -19.238 9.695 1.00 82.38 697 GLY A C 1
ATOM 5410 O O . GLY A 1 697 ? -20.034 -20.297 9.103 1.00 82.38 697 GLY A O 1
ATOM 5411 N N . ALA A 1 698 ? -18.717 -18.513 9.516 1.00 79.75 698 ALA A N 1
ATOM 5412 C CA . ALA A 1 698 ? -17.636 -18.825 8.576 1.00 79.75 698 ALA A CA 1
ATOM 5413 C C . ALA A 1 698 ? -16.311 -19.253 9.247 1.00 79.75 698 ALA A C 1
ATOM 5415 O O . ALA A 1 698 ? -15.394 -19.686 8.551 1.00 79.75 698 ALA A O 1
ATOM 5416 N N . VAL A 1 699 ? -16.184 -19.141 10.575 1.00 76.94 699 VAL A N 1
ATOM 5417 C CA . VAL A 1 699 ? -14.970 -19.542 11.310 1.00 76.94 699 VAL A CA 1
ATOM 5418 C C . VAL A 1 699 ? -14.826 -21.067 11.358 1.00 76.94 699 VAL A C 1
ATOM 5420 O O . VAL A 1 699 ? -15.627 -21.763 11.981 1.00 76.94 699 VAL A O 1
ATOM 5423 N N . GLU A 1 700 ? -13.742 -21.581 10.776 1.00 70.00 700 GLU A N 1
ATOM 5424 C CA . GLU A 1 700 ? -13.254 -22.937 11.047 1.00 70.00 700 GLU A CA 1
ATOM 5425 C C . GLU A 1 700 ? -12.388 -22.958 12.324 1.00 70.00 700 GLU A C 1
ATOM 5427 O O . GLU A 1 700 ? -11.704 -21.990 12.654 1.00 70.00 700 GLU A O 1
ATOM 5432 N N . ALA A 1 701 ? -12.437 -24.060 13.078 1.00 59.25 701 ALA A N 1
ATOM 5433 C CA . ALA A 1 701 ? -11.712 -24.212 14.342 1.00 59.25 701 ALA A CA 1
ATOM 5434 C C . ALA A 1 701 ? -10.226 -24.585 14.119 1.00 59.25 701 ALA A C 1
ATOM 5436 O O . ALA A 1 701 ? -9.932 -25.317 13.171 1.00 59.25 701 ALA A O 1
ATOM 5437 N N . PRO A 1 702 ? -9.289 -24.191 15.012 1.00 61.41 702 PRO A N 1
ATOM 5438 C CA . PRO A 1 702 ? -9.497 -23.603 16.342 1.00 61.41 702 PRO A CA 1
ATOM 5439 C C . PRO A 1 702 ? -9.624 -22.069 16.360 1.00 61.41 702 PRO A C 1
ATOM 5441 O O . PRO A 1 702 ? -9.022 -21.366 15.557 1.00 61.41 702 PRO A O 1
ATOM 5444 N N . VAL A 1 703 ? -10.362 -21.550 17.346 1.00 79.31 703 VAL A N 1
ATOM 5445 C CA . VAL A 1 703 ? -10.565 -20.105 17.577 1.00 79.31 703 VAL A CA 1
ATOM 5446 C C . VAL A 1 703 ? -9.582 -19.588 18.641 1.00 79.31 703 VAL A C 1
ATOM 5448 O O . VAL A 1 703 ? -9.283 -20.312 19.592 1.00 79.31 703 VAL A O 1
ATOM 5451 N N . GLU A 1 704 ? -9.087 -18.343 18.525 1.00 84.69 704 GLU A N 1
ATOM 5452 C CA . GLU A 1 704 ? -8.236 -17.732 19.569 1.00 84.69 704 GLU A CA 1
ATOM 5453 C C . GLU A 1 704 ? -8.991 -17.660 20.913 1.00 84.69 704 GLU A C 1
ATOM 5455 O O . GLU A 1 704 ? -10.200 -17.405 20.969 1.00 84.69 704 GLU A O 1
ATOM 5460 N N . ARG A 1 705 ? -8.260 -17.880 22.009 1.00 88.25 705 ARG A N 1
ATOM 5461 C CA . ARG A 1 705 ? -8.772 -17.923 23.386 1.00 88.25 705 ARG A CA 1
ATOM 5462 C C . ARG A 1 705 ? -8.705 -16.548 24.062 1.00 88.25 705 ARG A C 1
ATOM 5464 O O . ARG A 1 705 ? -8.015 -15.629 23.621 1.00 88.25 705 ARG A O 1
ATOM 5471 N N . GLY A 1 706 ? -9.446 -16.389 25.154 1.00 91.00 706 GLY A N 1
ATOM 5472 C CA . GLY A 1 706 ? -9.358 -15.220 26.035 1.00 91.00 706 GLY A CA 1
ATOM 5473 C C . GLY A 1 706 ? -10.381 -14.104 25.826 1.00 91.00 706 GLY A C 1
ATOM 5474 O O . GLY A 1 706 ? -11.283 -14.175 24.994 1.00 91.00 706 GLY A O 1
ATOM 5475 N N . GLY A 1 707 ? -10.265 -13.083 26.680 1.00 91.31 707 GLY A N 1
ATOM 5476 C CA . GLY A 1 707 ? -11.286 -12.062 26.926 1.00 91.31 707 GLY A CA 1
ATOM 5477 C C . GLY A 1 707 ? -11.059 -10.719 26.233 1.00 91.31 707 GLY A C 1
ATOM 5478 O O . GLY A 1 707 ? -11.917 -9.846 26.347 1.00 91.31 707 GLY A O 1
ATOM 5479 N N . THR A 1 708 ? -9.951 -10.529 25.503 1.00 87.88 708 THR A N 1
ATOM 5480 C CA . THR A 1 708 ? -9.719 -9.300 24.709 1.00 87.88 708 THR A CA 1
ATOM 5481 C C . THR A 1 708 ? -9.525 -9.551 23.213 1.00 87.88 708 THR A C 1
ATOM 5483 O O . THR A 1 708 ? -9.964 -8.720 22.419 1.00 87.88 708 THR A O 1
ATOM 5486 N N . HIS A 1 709 ? -8.909 -10.676 22.830 1.00 79.62 709 HIS A N 1
ATOM 5487 C CA . HIS A 1 709 ? -8.680 -11.049 21.422 1.00 79.62 709 HIS A CA 1
ATOM 5488 C C . HIS A 1 709 ? -9.443 -12.313 21.006 1.00 79.62 709 HIS A C 1
ATOM 5490 O O . HIS A 1 709 ? -9.950 -12.374 19.895 1.00 79.62 709 HIS A O 1
ATOM 5496 N N . GLY A 1 710 ? -9.605 -13.287 21.900 1.00 87.38 710 GLY A N 1
ATOM 5497 C CA . GLY A 1 710 ? -10.323 -14.515 21.576 1.00 87.38 710 GLY A CA 1
ATOM 5498 C C . GLY A 1 710 ? -11.846 -14.461 21.661 1.00 87.38 710 GLY A C 1
ATOM 5499 O O . GLY A 1 710 ? -12.469 -13.423 21.916 1.00 87.38 710 GLY A O 1
ATOM 5500 N N . VAL A 1 711 ? -12.443 -15.643 21.502 1.00 91.50 711 VAL A N 1
ATOM 5501 C CA . VAL A 1 711 ? -13.891 -15.905 21.524 1.00 91.50 711 VAL A CA 1
ATOM 5502 C C . VAL A 1 711 ? -14.590 -15.402 22.795 1.00 91.50 711 VAL A C 1
ATOM 5504 O O . VAL A 1 711 ? -15.689 -14.852 22.717 1.00 91.50 711 VAL A O 1
ATOM 5507 N N . GLY A 1 712 ? -13.936 -15.466 23.960 1.00 94.19 712 GLY A N 1
ATOM 5508 C CA . GLY A 1 712 ? -14.473 -14.924 25.216 1.00 94.19 712 GLY A CA 1
ATOM 5509 C C . GLY A 1 712 ? -14.760 -13.419 25.155 1.00 94.19 712 GLY A C 1
ATOM 5510 O O . GLY A 1 712 ? -15.714 -12.940 25.773 1.00 94.19 712 GLY A O 1
ATOM 5511 N N . SER A 1 713 ? -13.986 -12.681 24.353 1.00 94.81 713 SER A N 1
ATOM 5512 C CA . SER A 1 713 ? -14.192 -11.251 24.103 1.00 94.81 713 SER A CA 1
ATOM 5513 C C . SER A 1 713 ? -15.459 -10.972 23.282 1.00 94.81 713 SER A C 1
ATOM 5515 O O . SER A 1 713 ? -16.186 -10.019 23.572 1.00 94.81 713 SER A O 1
ATOM 5517 N N . VAL A 1 714 ? -15.768 -11.850 22.320 1.00 95.00 714 VAL A N 1
ATOM 5518 C CA . VAL A 1 714 ? -16.965 -11.786 21.468 1.00 95.00 714 VAL A CA 1
ATOM 5519 C C . VAL A 1 714 ? -18.212 -12.124 22.288 1.00 95.00 714 VAL A C 1
ATOM 5521 O O . VAL A 1 714 ? -19.172 -11.353 22.280 1.00 95.00 714 VAL A O 1
ATOM 5524 N N . VAL A 1 715 ? -18.166 -13.196 23.092 1.00 96.81 715 VAL A N 1
ATOM 5525 C CA . VAL A 1 715 ? -19.248 -13.556 24.031 1.00 96.81 715 VAL A CA 1
ATOM 5526 C C . VAL A 1 715 ? -19.547 -12.403 24.991 1.00 96.81 715 VAL A C 1
ATOM 5528 O O . VAL A 1 715 ? -20.710 -12.026 25.149 1.00 96.81 715 VAL A O 1
ATOM 5531 N N . TYR A 1 716 ? -18.517 -11.804 25.604 1.00 97.00 716 TYR A N 1
ATOM 5532 C CA . TYR A 1 716 ? -18.682 -10.654 26.499 1.00 97.00 716 TYR A CA 1
ATOM 5533 C C . TYR A 1 716 ? -19.366 -9.474 25.794 1.00 97.00 716 TYR A C 1
ATOM 5535 O O . TYR A 1 716 ? -20.344 -8.921 26.309 1.00 97.00 716 TYR A O 1
ATOM 5543 N N . ALA A 1 717 ? -18.859 -9.090 24.620 1.00 96.56 717 ALA A N 1
ATOM 5544 C CA . ALA A 1 717 ? -19.316 -7.911 23.900 1.00 96.56 717 ALA A CA 1
ATOM 5545 C C . ALA A 1 717 ? -20.752 -8.061 23.392 1.00 96.56 717 ALA A C 1
ATOM 5547 O O . ALA A 1 717 ? -21.585 -7.205 23.685 1.00 96.56 717 ALA A O 1
ATOM 5548 N N . LEU A 1 718 ? -21.064 -9.163 22.704 1.00 96.94 718 LEU A N 1
ATOM 5549 C CA . LEU A 1 718 ? -22.406 -9.432 22.186 1.00 96.94 718 LEU A CA 1
ATOM 5550 C C . LEU A 1 718 ? -23.430 -9.563 23.325 1.00 96.94 718 LEU A C 1
ATOM 5552 O O . LEU A 1 718 ? -24.524 -9.006 23.231 1.00 96.94 718 LEU A O 1
ATOM 5556 N N . SER A 1 719 ? -23.053 -10.176 24.455 1.00 97.31 719 SER A N 1
ATOM 5557 C CA . SER A 1 719 ? -23.907 -10.225 25.654 1.00 97.31 719 SER A CA 1
ATOM 5558 C C . SER A 1 719 ? -24.193 -8.837 26.228 1.00 97.31 719 SER A C 1
ATOM 5560 O O . SER A 1 719 ? -25.322 -8.538 26.627 1.00 97.31 719 SER A O 1
ATOM 5562 N N . ALA A 1 720 ? -23.177 -7.972 26.285 1.00 96.75 720 ALA A N 1
ATOM 5563 C CA . ALA A 1 720 ? -23.325 -6.606 26.768 1.00 96.75 720 ALA A CA 1
ATOM 5564 C C . ALA A 1 720 ? -24.159 -5.740 25.807 1.00 96.75 720 ALA A C 1
ATOM 5566 O O . ALA A 1 720 ? -25.051 -5.034 26.275 1.00 96.75 720 ALA A O 1
ATOM 5567 N N . VAL A 1 721 ? -23.938 -5.858 24.494 1.00 97.38 721 VAL A N 1
ATOM 5568 C CA . VAL A 1 721 ? -24.743 -5.222 23.437 1.00 97.38 721 VAL A CA 1
ATOM 5569 C C . VAL A 1 721 ? -26.208 -5.640 23.553 1.00 97.38 721 VAL A C 1
ATOM 5571 O O . VAL A 1 721 ? -27.066 -4.781 23.748 1.00 97.38 721 VAL A O 1
ATOM 5574 N N . ALA A 1 722 ? -26.501 -6.942 23.532 1.00 96.44 722 ALA A N 1
ATOM 5575 C CA . ALA A 1 722 ? -27.859 -7.477 23.618 1.00 96.44 722 ALA A CA 1
ATOM 5576 C C . ALA A 1 722 ? -28.635 -6.958 24.843 1.00 96.44 722 ALA A C 1
ATOM 5578 O O . ALA A 1 722 ? -29.818 -6.637 24.736 1.00 96.44 722 ALA A O 1
ATOM 5579 N N . GLY A 1 723 ? -27.959 -6.816 25.992 1.00 93.69 723 GLY A N 1
ATOM 5580 C CA . GLY A 1 723 ? -28.542 -6.249 27.212 1.00 93.69 723 GLY A CA 1
ATOM 5581 C C . GLY A 1 723 ? -28.749 -4.725 27.205 1.00 93.69 723 GLY A C 1
ATOM 5582 O O . GLY A 1 723 ? -29.566 -4.242 27.983 1.00 93.69 723 GLY A O 1
ATOM 5583 N N . LEU A 1 724 ? -28.039 -3.976 26.353 1.00 95.12 724 LEU A N 1
ATOM 5584 C CA . LEU A 1 724 ? -28.145 -2.513 26.222 1.00 95.12 724 LEU A CA 1
ATOM 5585 C C . LEU A 1 724 ? -29.162 -2.077 25.154 1.00 95.12 724 LEU A C 1
ATOM 5587 O O . LEU A 1 724 ? -29.838 -1.067 25.329 1.00 95.12 724 LEU A O 1
ATOM 5591 N N . VAL A 1 725 ? -29.285 -2.822 24.049 1.00 93.75 725 VAL A N 1
ATOM 5592 C CA . VAL A 1 725 ? -30.213 -2.491 22.946 1.00 93.75 725 VAL A CA 1
ATOM 5593 C C . VAL A 1 725 ? -31.503 -3.327 22.924 1.00 93.75 725 VAL A C 1
ATOM 5595 O O . VAL A 1 725 ? -32.358 -3.052 22.086 1.00 93.75 725 VAL A O 1
ATOM 5598 N N . ASP A 1 726 ? -31.682 -4.297 23.833 1.00 89.88 726 ASP A N 1
ATOM 5599 C CA . ASP A 1 726 ? -32.751 -5.323 23.790 1.00 89.88 726 ASP A CA 1
ATOM 5600 C C . ASP A 1 726 ? -32.805 -6.001 22.411 1.00 89.88 726 ASP A C 1
ATOM 5602 O O . ASP A 1 726 ? -33.793 -5.918 21.673 1.00 89.88 726 ASP A O 1
ATOM 5606 N N . ASP A 1 727 ? -31.672 -6.598 22.032 1.00 91.88 727 ASP A N 1
ATOM 5607 C CA . ASP A 1 727 ? -31.482 -7.239 20.734 1.00 91.88 727 ASP A CA 1
ATOM 5608 C C . ASP A 1 727 ? -31.345 -8.763 20.855 1.00 91.88 727 ASP A C 1
ATOM 5610 O O . ASP A 1 727 ? -30.640 -9.290 21.721 1.00 91.88 727 ASP A O 1
ATOM 5614 N N . ARG A 1 728 ? -32.064 -9.477 19.983 1.00 93.62 728 ARG A N 1
ATOM 5615 C CA . ARG A 1 728 ? -32.125 -10.944 19.976 1.00 93.62 728 ARG A CA 1
ATOM 5616 C C . ARG A 1 728 ? -31.036 -11.568 19.121 1.00 93.62 728 ARG A C 1
ATOM 5618 O O . ARG A 1 728 ? -30.482 -12.572 19.545 1.00 93.62 728 ARG A O 1
ATOM 5625 N N . THR A 1 729 ? -30.707 -10.964 17.983 1.00 94.19 729 THR A N 1
ATOM 5626 C CA . THR A 1 729 ? -29.630 -11.429 17.105 1.00 94.19 729 THR A CA 1
ATOM 5627 C C . THR A 1 729 ? -28.308 -11.392 17.864 1.00 94.19 729 THR A C 1
ATOM 5629 O O . THR A 1 729 ? -27.608 -12.395 17.918 1.00 94.19 729 THR A O 1
ATOM 5632 N N . ALA A 1 730 ? -28.031 -10.298 18.582 1.00 95.19 730 ALA A N 1
ATOM 5633 C CA . ALA A 1 730 ? -26.857 -10.184 19.447 1.00 95.19 730 ALA A CA 1
ATOM 5634 C C . ALA A 1 730 ? -26.855 -11.211 20.597 1.00 95.19 730 ALA A C 1
ATOM 5636 O O . ALA A 1 730 ? -25.798 -11.733 20.947 1.00 95.19 730 ALA A O 1
ATOM 5637 N N . ARG A 1 731 ? -28.019 -11.532 21.187 1.00 96.00 731 ARG A N 1
ATOM 5638 C CA . ARG A 1 731 ? -28.123 -12.557 22.245 1.00 96.00 731 ARG A CA 1
ATOM 5639 C C . ARG A 1 731 ? -27.842 -13.956 21.704 1.00 96.00 731 ARG A C 1
ATOM 5641 O O . ARG A 1 731 ? -27.094 -14.700 22.332 1.00 96.00 731 ARG A O 1
ATOM 5648 N N . ASP A 1 732 ? -28.462 -14.316 20.587 1.00 95.00 732 ASP A N 1
ATOM 5649 C CA . ASP A 1 732 ? -28.332 -15.650 20.008 1.00 95.00 732 ASP A CA 1
ATOM 5650 C C . ASP A 1 732 ? -26.900 -15.838 19.457 1.00 95.00 732 ASP A C 1
ATOM 5652 O O . ASP A 1 732 ? -26.243 -16.818 19.796 1.00 95.00 732 ASP A O 1
ATOM 5656 N N . ALA A 1 733 ? -26.321 -14.818 18.811 1.00 94.38 733 ALA A N 1
ATOM 5657 C CA . ALA A 1 733 ? -24.911 -14.793 18.407 1.00 94.38 733 ALA A CA 1
ATOM 5658 C C . ALA A 1 733 ? -23.924 -14.910 19.587 1.00 94.38 733 ALA A C 1
ATOM 5660 O O . ALA A 1 733 ? -22.918 -15.613 19.495 1.00 94.38 733 ALA A O 1
ATOM 5661 N N . ALA A 1 734 ? -24.211 -14.266 20.729 1.00 96.19 734 ALA A N 1
ATOM 5662 C CA . ALA A 1 734 ? -23.404 -14.420 21.945 1.00 96.19 734 ALA A CA 1
ATOM 5663 C C . ALA A 1 734 ? -23.439 -15.856 22.498 1.00 96.19 734 ALA A C 1
ATOM 5665 O O . ALA A 1 734 ? -22.479 -16.296 23.133 1.00 96.19 734 ALA A O 1
ATOM 5666 N N . ARG A 1 735 ? -24.539 -16.581 22.260 1.00 95.50 735 ARG A N 1
ATOM 5667 C CA . ARG A 1 735 ? -24.717 -17.982 22.652 1.00 95.50 735 ARG A CA 1
ATOM 5668 C C . ARG A 1 735 ? -23.963 -18.925 21.724 1.00 95.50 735 ARG A C 1
ATOM 5670 O O . ARG A 1 735 ? -23.295 -19.835 22.206 1.00 95.50 735 ARG A O 1
ATOM 5677 N N . ASP A 1 736 ? -24.033 -18.679 20.421 1.00 92.94 736 ASP A N 1
ATOM 5678 C CA . ASP A 1 736 ? -23.325 -19.477 19.422 1.00 92.94 736 ASP A CA 1
ATOM 5679 C C . ASP A 1 736 ? -21.805 -19.298 19.582 1.00 92.94 736 ASP A C 1
ATOM 5681 O O . ASP A 1 736 ? -21.074 -20.285 19.657 1.00 92.94 736 ASP A O 1
ATOM 5685 N N . ALA A 1 737 ? -21.334 -18.066 19.823 1.00 93.44 737 ALA A N 1
ATOM 5686 C CA . ALA A 1 737 ? -19.949 -17.798 20.220 1.00 93.44 737 ALA A CA 1
ATOM 5687 C C . ALA A 1 737 ? -19.551 -18.501 21.537 1.00 93.44 737 ALA A C 1
ATOM 5689 O O . ALA A 1 737 ? -18.426 -18.980 21.658 1.00 93.44 737 ALA A O 1
ATOM 5690 N N . ALA A 1 738 ? -20.455 -18.628 22.516 1.00 94.94 738 ALA A N 1
ATOM 5691 C CA . ALA A 1 738 ? -20.181 -19.385 23.744 1.00 94.94 738 ALA A CA 1
ATOM 5692 C C . ALA A 1 738 ? -20.036 -20.899 23.483 1.00 94.94 738 ALA A C 1
ATOM 5694 O O . ALA A 1 738 ? -19.297 -21.573 24.202 1.00 94.94 738 ALA A O 1
ATOM 5695 N N . GLY A 1 739 ? -20.680 -21.417 22.432 1.00 92.19 739 GLY A N 1
ATOM 5696 C CA . GLY A 1 739 ? -20.496 -22.782 21.930 1.00 92.19 739 GLY A CA 1
ATOM 5697 C C . GLY A 1 739 ? -19.170 -23.020 21.195 1.00 92.19 739 GLY A C 1
ATOM 5698 O O . GLY A 1 739 ? -18.765 -24.170 21.060 1.00 92.19 739 GLY A O 1
ATOM 5699 N N . LEU A 1 740 ? -18.469 -21.963 20.767 1.00 91.00 740 LEU A N 1
ATOM 5700 C CA . LEU A 1 740 ? -17.151 -22.047 20.119 1.00 91.00 740 LEU A CA 1
ATOM 5701 C C . LEU A 1 740 ? -15.967 -22.021 21.109 1.00 91.00 740 LEU A C 1
ATOM 5703 O O . LEU A 1 740 ? -14.817 -22.074 20.678 1.00 91.00 740 LEU A O 1
ATOM 5707 N N . VAL A 1 741 ? -16.210 -21.936 22.424 1.00 90.50 741 VAL A N 1
ATOM 5708 C CA . VAL A 1 741 ? -15.141 -21.919 23.443 1.00 90.50 741 VAL A CA 1
ATOM 5709 C C . VAL A 1 741 ? -14.447 -23.293 23.515 1.00 90.50 741 VAL A C 1
ATOM 5711 O O . VAL A 1 741 ? -15.094 -24.249 23.958 1.00 90.50 741 VAL A O 1
ATOM 5714 N N . PRO A 1 742 ? -13.153 -23.427 23.145 1.00 85.50 742 PRO A N 1
ATOM 5715 C CA . PRO A 1 742 ? -12.527 -24.727 22.870 1.00 85.50 742 PRO A CA 1
ATOM 5716 C C . PRO A 1 742 ? -12.526 -25.722 24.044 1.00 85.50 742 PRO A C 1
ATOM 5718 O O . PRO A 1 742 ? -12.162 -25.378 25.175 1.00 85.50 742 PRO A O 1
ATOM 5721 N N . GLU A 1 743 ? -12.952 -26.963 23.792 1.00 84.62 743 GLU A N 1
ATOM 5722 C CA . GLU A 1 743 ? -13.012 -28.046 24.795 1.00 84.62 743 GLU A CA 1
ATOM 5723 C C . GLU A 1 743 ? -11.633 -28.604 25.163 1.00 84.62 743 GLU A C 1
ATOM 5725 O O . GLU A 1 743 ? -11.414 -28.996 26.309 1.00 84.62 743 GLU A O 1
ATOM 5730 N N . ASP A 1 744 ? -10.690 -28.597 24.223 1.00 84.94 744 ASP A N 1
ATOM 5731 C CA . ASP A 1 744 ? -9.309 -29.002 24.450 1.00 84.94 744 ASP A CA 1
ATOM 5732 C C . ASP A 1 744 ? -8.559 -27.992 25.334 1.00 84.94 744 ASP A C 1
ATOM 5734 O O . ASP A 1 744 ? -8.821 -26.785 25.325 1.00 84.94 744 ASP A O 1
ATOM 5738 N N . ARG A 1 745 ? -7.613 -28.497 26.127 1.00 85.56 745 ARG A N 1
ATOM 5739 C CA . ARG A 1 745 ? -6.816 -27.723 27.085 1.00 85.56 745 ARG A CA 1
ATOM 5740 C C . ARG A 1 745 ? -5.383 -28.271 27.098 1.00 85.56 745 ARG A C 1
ATOM 5742 O O . ARG A 1 745 ? -5.129 -29.224 27.838 1.00 85.56 745 ARG A O 1
ATOM 5749 N N . PRO A 1 746 ? -4.483 -27.768 26.234 1.00 78.38 746 PRO A N 1
ATOM 5750 C CA . PRO A 1 746 ? -3.098 -28.232 26.185 1.00 78.38 746 PRO A CA 1
ATOM 5751 C C . PRO A 1 746 ? -2.295 -27.783 27.424 1.00 78.38 746 PRO A C 1
ATOM 5753 O O . PRO A 1 746 ? -2.790 -27.036 28.271 1.00 78.38 746 PRO A O 1
ATOM 5756 N N . ASP A 1 747 ? -1.059 -28.274 27.560 1.00 70.81 747 ASP A N 1
ATOM 5757 C CA . ASP A 1 747 ? -0.191 -27.977 28.714 1.00 70.81 747 ASP A CA 1
ATOM 5758 C C . ASP A 1 747 ? 0.416 -26.555 28.678 1.00 70.81 747 ASP A C 1
ATOM 5760 O O . ASP A 1 747 ? 0.896 -26.069 29.702 1.00 70.81 747 ASP A O 1
ATOM 5764 N N . ASP A 1 748 ? 0.386 -25.885 27.521 1.00 74.56 748 ASP A N 1
ATOM 5765 C CA . ASP A 1 748 ? 0.881 -24.524 27.263 1.00 74.56 748 ASP A CA 1
ATOM 5766 C C . ASP A 1 748 ? -0.240 -23.464 27.139 1.00 74.56 748 ASP A C 1
ATOM 5768 O O . ASP A 1 748 ? 0.018 -22.317 26.770 1.00 74.56 748 ASP A O 1
ATOM 5772 N N . ASP A 1 749 ? -1.483 -23.826 27.481 1.00 80.56 749 ASP A N 1
ATOM 5773 C CA . ASP A 1 749 ? -2.660 -22.953 27.381 1.00 80.56 749 ASP A CA 1
ATOM 5774 C C . ASP A 1 749 ? -2.534 -21.726 28.318 1.00 80.56 749 ASP A C 1
ATOM 5776 O O . ASP A 1 749 ? -2.371 -21.887 29.533 1.00 80.56 749 ASP A O 1
ATOM 5780 N N . PRO A 1 750 ? -2.633 -20.477 27.821 1.00 88.75 750 PRO A N 1
ATOM 5781 C CA . PRO A 1 750 ? -2.523 -19.301 28.678 1.00 88.75 750 PRO A CA 1
ATOM 5782 C C . PRO A 1 750 ? -3.672 -19.225 29.699 1.00 88.75 750 PRO A C 1
ATOM 5784 O O . PRO A 1 750 ? -4.839 -19.497 29.404 1.00 88.75 750 PRO A O 1
ATOM 5787 N N . PHE A 1 751 ? -3.369 -18.768 30.917 1.00 93.44 751 PHE A N 1
ATOM 5788 C CA . PHE A 1 751 ? -4.368 -18.648 31.992 1.00 93.44 751 PHE A CA 1
ATOM 5789 C C . PHE A 1 751 ? -4.974 -17.245 32.143 1.00 93.44 751 PHE A C 1
ATOM 5791 O O . PHE A 1 751 ? -5.968 -17.097 32.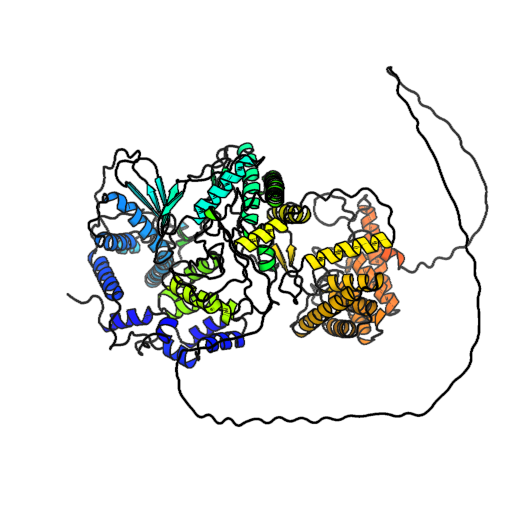849 1.00 93.44 751 PHE A O 1
ATOM 5798 N N . ASP A 1 752 ? -4.399 -16.219 31.504 1.00 93.19 752 ASP A N 1
ATOM 5799 C CA . ASP A 1 752 ? -4.710 -14.805 31.764 1.00 93.19 752 ASP A CA 1
ATOM 5800 C C . ASP A 1 752 ? -6.066 -14.286 31.226 1.00 93.19 752 ASP A C 1
ATOM 5802 O O . ASP A 1 752 ? -6.884 -15.037 30.698 1.00 93.19 752 ASP A O 1
ATOM 5806 N N . VAL A 1 753 ? -6.350 -12.990 31.414 1.00 94.25 753 VAL A N 1
ATOM 5807 C CA . VAL A 1 753 ? -7.631 -12.371 31.015 1.00 94.25 753 VAL A CA 1
ATOM 5808 C C . VAL A 1 753 ? -7.660 -11.959 29.535 1.00 94.25 753 VAL A C 1
ATOM 5810 O O . VAL A 1 753 ? -8.734 -11.866 28.941 1.00 94.25 753 VAL A O 1
ATOM 5813 N N . THR A 1 754 ? -6.508 -11.713 28.916 1.00 90.69 754 THR A N 1
ATOM 5814 C CA . THR A 1 754 ? -6.410 -11.211 27.535 1.00 90.69 754 THR A CA 1
ATOM 5815 C C . THR A 1 754 ? -6.534 -12.312 26.487 1.00 90.69 754 THR A C 1
ATOM 5817 O O . THR A 1 754 ? -7.382 -12.219 25.593 1.00 90.69 754 THR A O 1
ATOM 5820 N N . ARG A 1 755 ? -5.721 -13.362 26.637 1.00 88.94 755 ARG A N 1
ATOM 5821 C CA . ARG A 1 755 ? -5.599 -14.512 25.729 1.00 88.94 755 ARG A CA 1
ATOM 5822 C C . ARG A 1 755 ? -5.938 -15.842 26.395 1.00 88.94 755 ARG A C 1
ATOM 5824 O O . ARG A 1 755 ? -6.080 -16.842 25.706 1.00 88.94 755 ARG A O 1
ATOM 5831 N N . GLY A 1 756 ? -6.058 -15.864 27.720 1.00 92.00 756 GLY A N 1
ATOM 5832 C CA . GLY A 1 756 ? -6.179 -17.104 28.473 1.00 92.00 756 GLY A CA 1
ATOM 5833 C C . GLY A 1 756 ? -7.563 -17.470 29.001 1.00 92.00 756 GLY A C 1
ATOM 5834 O O . GLY A 1 756 ? -8.554 -16.749 28.854 1.00 92.00 756 GLY A O 1
ATOM 5835 N N . THR A 1 757 ? -7.601 -18.616 29.682 1.00 94.69 757 THR A N 1
ATOM 5836 C CA . THR A 1 757 ? -8.829 -19.224 30.221 1.00 94.69 757 THR A CA 1
ATOM 5837 C C . THR A 1 757 ? -9.607 -18.285 31.159 1.00 94.69 757 THR A C 1
ATOM 5839 O O . THR A 1 757 ? -10.840 -18.286 31.149 1.00 94.69 757 THR A O 1
ATOM 5842 N N . ALA A 1 758 ? -8.939 -17.434 31.953 1.00 95.88 758 ALA A N 1
ATOM 5843 C CA . ALA A 1 758 ? -9.641 -16.477 32.815 1.00 95.88 758 ALA A CA 1
ATOM 5844 C C . ALA A 1 758 ? -10.449 -15.438 32.018 1.00 95.88 758 ALA A C 1
ATOM 5846 O O . ALA A 1 758 ? -11.479 -14.968 32.505 1.00 95.88 758 ALA A O 1
ATOM 5847 N N . GLY A 1 759 ? -10.016 -15.101 30.801 1.00 95.88 759 GLY A N 1
ATOM 5848 C CA . GLY A 1 759 ? -10.745 -14.229 29.884 1.00 95.88 759 GLY A CA 1
ATOM 5849 C C . GLY A 1 759 ? -11.988 -14.890 29.288 1.00 95.88 759 GLY A C 1
ATOM 5850 O O . GLY A 1 759 ? -13.053 -14.276 29.253 1.00 95.88 759 GLY A O 1
ATOM 5851 N N . GLU A 1 760 ? -11.880 -16.160 28.891 1.00 95.81 760 GLU A N 1
ATOM 5852 C CA . GLU A 1 760 ? -13.017 -16.967 28.418 1.00 95.81 760 GLU A CA 1
ATOM 5853 C C . GLU A 1 760 ? -14.088 -17.112 29.505 1.00 95.81 760 GLU A C 1
ATOM 5855 O O . GLU A 1 760 ? -15.265 -16.827 29.272 1.00 95.81 760 GLU A O 1
ATOM 5860 N N . LEU A 1 761 ? -13.661 -17.456 30.725 1.00 97.31 761 LEU A N 1
ATOM 5861 C CA . LEU A 1 761 ? -14.514 -17.562 31.907 1.00 97.31 761 LEU A CA 1
ATOM 5862 C C . LEU A 1 761 ? -15.291 -16.261 32.178 1.00 97.31 761 LEU A C 1
ATOM 5864 O O . LEU A 1 761 ? -16.489 -16.297 32.459 1.00 97.31 761 LEU A O 1
ATOM 5868 N N . LEU A 1 762 ? -14.643 -15.099 32.058 1.00 97.44 762 LEU A N 1
ATOM 5869 C CA . LEU A 1 762 ? -15.308 -13.803 32.232 1.00 97.44 762 LEU A CA 1
ATOM 5870 C C . LEU A 1 762 ? -16.333 -13.499 31.126 1.00 97.44 762 LEU A C 1
ATOM 5872 O O . LEU A 1 762 ? -17.348 -12.864 31.420 1.00 97.44 762 LEU A O 1
ATOM 5876 N N . GLY A 1 763 ? -16.109 -13.982 29.900 1.00 96.88 763 GLY A N 1
ATOM 5877 C CA . GLY A 1 763 ? -17.086 -13.928 28.810 1.00 96.88 763 GLY A CA 1
ATOM 5878 C C . GLY A 1 763 ? -18.327 -14.775 29.098 1.00 96.88 763 GLY A C 1
ATOM 5879 O O . GLY A 1 763 ? -19.441 -14.247 29.105 1.00 96.88 763 GLY A O 1
ATOM 5880 N N . LEU A 1 764 ? -18.141 -16.060 29.421 1.00 98.19 764 LEU A N 1
ATOM 5881 C CA . LEU A 1 764 ? -19.245 -16.983 29.727 1.00 98.19 764 LEU A CA 1
ATOM 5882 C C . LEU A 1 764 ? -20.081 -16.515 30.933 1.00 98.19 764 LEU A C 1
ATOM 5884 O O . LEU A 1 764 ? -21.312 -16.507 30.872 1.00 98.19 764 LEU A O 1
ATOM 5888 N N . LEU A 1 765 ? -19.433 -16.040 32.004 1.00 97.81 765 LEU A N 1
ATOM 5889 C CA . LEU A 1 765 ? -20.134 -15.468 33.161 1.00 97.81 765 LEU A CA 1
ATOM 5890 C C . LEU A 1 765 ? -20.956 -14.225 32.782 1.00 97.81 765 LEU A C 1
ATOM 5892 O O . LEU A 1 765 ? -22.088 -14.080 33.242 1.00 97.81 765 LEU A O 1
ATOM 5896 N N . ALA A 1 766 ? -20.429 -13.352 31.915 1.00 96.38 766 ALA A N 1
ATOM 5897 C CA . ALA A 1 766 ? -21.142 -12.160 31.459 1.00 96.38 766 ALA A CA 1
ATOM 5898 C C . ALA A 1 766 ? -22.370 -12.480 30.583 1.00 96.38 766 ALA A C 1
ATOM 5900 O O . ALA A 1 766 ? -23.338 -11.711 30.612 1.00 96.38 766 ALA A O 1
ATOM 5901 N N . TYR A 1 767 ? -22.363 -13.598 29.849 1.00 97.56 767 TYR A N 1
ATOM 5902 C CA . TYR A 1 767 ? -23.561 -14.128 29.191 1.00 97.56 767 TYR A CA 1
ATOM 5903 C C . TYR A 1 767 ? -24.556 -14.667 30.232 1.00 97.56 767 TYR A C 1
ATOM 5905 O O . TYR A 1 767 ? -25.716 -14.248 30.262 1.00 97.56 767 TYR A O 1
ATOM 5913 N N . TYR A 1 768 ? -24.106 -15.558 31.126 1.00 97.75 768 TYR A N 1
ATOM 5914 C CA . TYR A 1 768 ? -24.984 -16.230 32.088 1.00 97.75 768 TYR A CA 1
ATOM 5915 C C . TYR A 1 768 ? -25.751 -15.247 32.986 1.00 97.75 768 TYR A C 1
ATOM 5917 O O . TYR A 1 768 ? -26.968 -15.361 33.109 1.00 97.75 768 TYR A O 1
ATOM 5925 N N . GLU A 1 769 ? -25.084 -14.233 33.542 1.00 94.69 769 GLU A N 1
ATOM 5926 C CA . GLU A 1 769 ? -25.712 -13.235 34.428 1.00 94.69 769 GLU A CA 1
ATOM 5927 C C . GLU A 1 769 ? -26.819 -12.396 33.771 1.00 94.69 769 GLU A C 1
ATOM 5929 O O . GLU A 1 769 ? -27.608 -11.763 34.472 1.00 94.69 769 GLU A O 1
ATOM 5934 N N . ARG A 1 770 ? -26.875 -12.357 32.435 1.00 94.62 770 ARG A N 1
ATOM 5935 C CA . ARG A 1 770 ? -27.906 -11.633 31.674 1.00 94.62 770 ARG A CA 1
ATOM 5936 C C . ARG A 1 770 ? -29.046 -12.536 31.212 1.00 94.62 770 ARG A C 1
ATOM 5938 O O . ARG A 1 770 ? -30.150 -12.048 30.972 1.00 94.62 770 ARG A O 1
ATOM 5945 N N . PHE A 1 771 ? -28.771 -13.827 31.027 1.00 95.50 771 PHE A N 1
ATOM 5946 C CA . PHE A 1 771 ? -29.605 -14.715 30.215 1.00 95.50 771 PHE A CA 1
ATOM 5947 C C . PHE A 1 771 ? -29.981 -16.048 30.876 1.00 95.50 771 PHE A C 1
ATOM 5949 O O . PHE A 1 771 ? -30.850 -16.732 30.331 1.00 95.50 771 PHE A O 1
ATOM 5956 N N . GLU A 1 772 ? -29.372 -16.370 32.024 1.00 95.12 772 GLU A N 1
ATOM 5957 C CA . GLU A 1 772 ? -29.654 -17.515 32.910 1.00 95.12 772 GLU A CA 1
ATOM 5958 C C . GLU A 1 772 ? -29.643 -18.892 32.209 1.00 95.12 772 GLU A C 1
ATOM 5960 O O . GLU A 1 772 ? -30.437 -19.774 32.530 1.00 95.12 772 GLU A O 1
ATOM 5965 N N . ASP A 1 773 ? -28.745 -19.094 31.238 1.00 96.12 773 ASP A N 1
ATOM 5966 C CA . ASP A 1 773 ? -28.609 -20.358 30.498 1.00 96.12 773 ASP A CA 1
ATOM 5967 C C . ASP A 1 773 ? -27.683 -21.357 31.222 1.00 96.12 773 ASP A C 1
ATOM 5969 O O . ASP A 1 773 ? -26.470 -21.123 31.263 1.00 96.12 773 ASP A O 1
ATOM 5973 N N . PRO A 1 774 ? -28.193 -22.478 31.771 1.00 95.38 774 PRO A N 1
ATOM 5974 C CA . PRO A 1 774 ? -27.384 -23.382 32.586 1.00 95.38 774 PRO A CA 1
ATOM 5975 C C . PRO A 1 774 ? -26.186 -23.971 31.840 1.00 95.38 774 PRO A C 1
ATOM 5977 O O . PRO A 1 774 ? -25.117 -24.068 32.427 1.00 95.38 774 PRO A O 1
ATOM 5980 N N . ALA A 1 775 ? -26.316 -24.266 30.541 1.00 95.38 775 ALA A N 1
ATOM 5981 C CA . ALA A 1 775 ? -25.229 -24.862 29.758 1.00 95.38 775 ALA A CA 1
ATOM 5982 C C . ALA A 1 775 ? -23.992 -23.946 29.669 1.00 95.38 775 ALA A C 1
ATOM 5984 O O . ALA A 1 775 ? -22.859 -24.422 29.636 1.00 95.38 775 ALA A O 1
ATOM 5985 N N . VAL A 1 776 ? -24.200 -22.625 29.685 1.00 96.81 776 VAL A N 1
ATOM 5986 C CA . VAL A 1 776 ? -23.112 -21.636 29.691 1.00 96.81 776 VAL A CA 1
ATOM 5987 C C . VAL A 1 776 ? -22.471 -21.517 31.080 1.00 96.81 776 VAL A C 1
ATOM 5989 O O . VAL A 1 776 ? -21.264 -21.292 31.175 1.00 96.81 776 VAL A O 1
ATOM 5992 N N . LEU A 1 777 ? -23.237 -21.722 32.160 1.00 97.25 777 LEU A N 1
ATOM 5993 C CA . LEU A 1 777 ? -22.681 -21.810 33.514 1.00 97.25 777 LEU A CA 1
ATOM 5994 C C . LEU A 1 777 ? -21.906 -23.114 33.730 1.00 97.25 777 LEU A C 1
ATOM 5996 O O . LEU A 1 777 ? -20.818 -23.063 34.294 1.00 97.25 777 LEU A O 1
ATOM 6000 N N . ASP A 1 778 ? -22.424 -24.253 33.270 1.00 96.25 778 ASP A N 1
ATOM 6001 C CA . ASP A 1 778 ? -21.740 -25.548 33.355 1.00 96.25 778 ASP A CA 1
ATOM 6002 C C . ASP A 1 778 ? -20.369 -25.459 32.656 1.00 96.25 778 ASP A C 1
ATOM 6004 O O . ASP A 1 778 ? -19.338 -25.767 33.256 1.00 96.25 778 ASP A O 1
ATOM 6008 N N . ARG A 1 779 ? -20.331 -24.878 31.448 1.00 95.56 779 ARG A N 1
ATOM 6009 C CA . ARG A 1 779 ? -19.087 -24.594 30.716 1.00 95.56 779 ARG A CA 1
ATOM 6010 C C . ARG A 1 779 ? -18.155 -23.629 31.466 1.00 95.56 779 ARG A C 1
ATOM 6012 O O . ARG A 1 779 ? -16.946 -23.842 31.506 1.00 95.56 779 ARG A O 1
ATOM 6019 N N . ALA A 1 780 ? -18.689 -22.590 32.112 1.00 97.12 780 ALA A N 1
ATOM 6020 C CA . ALA A 1 780 ? -17.900 -21.689 32.960 1.00 97.12 780 ALA A CA 1
ATOM 6021 C C . ALA A 1 780 ? -17.318 -22.398 34.204 1.00 97.12 780 ALA A C 1
ATOM 6023 O O . ALA A 1 780 ? -16.203 -22.087 34.629 1.00 97.12 780 ALA A O 1
ATOM 6024 N N . ILE A 1 781 ? -18.034 -23.370 34.776 1.00 97.31 781 ILE A N 1
ATOM 6025 C CA . ILE A 1 781 ? -17.543 -24.193 35.888 1.00 97.31 781 ILE A CA 1
ATOM 6026 C C . ILE A 1 781 ? -16.371 -25.067 35.423 1.00 97.31 781 ILE A C 1
ATOM 6028 O O . ILE A 1 781 ? -15.356 -25.096 36.115 1.00 97.31 781 ILE A O 1
ATOM 6032 N N . GLU A 1 782 ? -16.449 -25.692 34.244 1.00 95.56 782 GLU A N 1
ATOM 6033 C CA . GLU A 1 782 ? -15.342 -26.476 33.663 1.00 95.56 782 GLU A CA 1
ATOM 6034 C C . GLU A 1 782 ? -14.059 -25.646 33.493 1.00 95.56 782 GLU A C 1
ATOM 6036 O O . GLU A 1 782 ? -12.985 -26.076 33.919 1.00 95.56 782 GLU A O 1
ATOM 6041 N N . LEU A 1 783 ? -14.159 -24.425 32.947 1.00 95.25 783 LEU A N 1
ATOM 6042 C CA . LEU A 1 783 ? -13.010 -23.512 32.827 1.00 95.25 783 LEU A CA 1
ATOM 6043 C C . LEU A 1 783 ? -12.428 -23.130 34.198 1.00 95.25 783 LEU A C 1
ATOM 6045 O O . LEU A 1 783 ? -11.211 -23.024 34.361 1.00 95.25 783 LEU A O 1
ATOM 6049 N N . GLY A 1 784 ? -13.291 -22.950 35.201 1.00 95.94 784 GLY A N 1
ATOM 6050 C CA . GLY A 1 784 ? -12.877 -22.732 36.584 1.00 95.94 784 GLY A CA 1
ATOM 6051 C C . GLY A 1 784 ? -12.148 -23.932 37.186 1.00 95.94 784 GLY A C 1
ATOM 6052 O O . GLY A 1 784 ? -11.135 -23.754 37.860 1.00 95.94 784 GLY A O 1
ATOM 6053 N N . GLU A 1 785 ? -12.631 -25.153 36.952 1.00 95.31 785 GLU A N 1
ATOM 6054 C CA . GLU A 1 785 ? -11.999 -26.379 37.453 1.00 95.31 785 GLU A CA 1
ATOM 6055 C C . GLU A 1 785 ? -10.655 -26.658 36.766 1.00 95.31 785 GLU A C 1
ATOM 6057 O O . GLU A 1 785 ? -9.706 -27.044 37.453 1.00 95.31 785 GLU A O 1
ATOM 6062 N N . TYR A 1 786 ? -10.527 -26.359 35.467 1.00 94.31 786 TYR A N 1
ATOM 6063 C CA . TYR A 1 786 ? -9.235 -26.362 34.772 1.00 94.31 786 TYR A CA 1
ATOM 6064 C C . TYR A 1 786 ? -8.261 -25.348 35.388 1.00 94.31 786 TYR A C 1
ATOM 6066 O O . TYR A 1 786 ? -7.151 -25.723 35.761 1.00 94.31 786 TYR A O 1
ATOM 6074 N N . LEU A 1 787 ? -8.686 -24.095 35.613 1.00 94.75 787 LEU A N 1
ATOM 6075 C CA . LEU A 1 787 ? -7.858 -23.102 36.309 1.00 94.75 787 LEU A CA 1
ATOM 6076 C C . LEU A 1 787 ? -7.412 -23.596 37.697 1.00 94.75 787 LEU A C 1
ATOM 6078 O O . LEU A 1 787 ? -6.246 -23.428 38.052 1.00 94.75 787 LEU A O 1
ATOM 6082 N N . LEU A 1 788 ? -8.278 -24.257 38.476 1.00 94.12 788 LEU A N 1
ATOM 6083 C CA . LEU A 1 788 ? -7.859 -24.836 39.760 1.00 94.12 788 LEU A CA 1
ATOM 6084 C C . LEU A 1 788 ? -6.798 -25.938 39.593 1.00 94.12 788 LEU A C 1
ATOM 6086 O O . LEU A 1 788 ? -5.810 -25.937 40.331 1.00 94.12 788 LEU A O 1
ATOM 6090 N N . ALA A 1 789 ? -6.967 -26.846 38.629 1.00 92.69 789 ALA A N 1
ATOM 6091 C CA . ALA A 1 789 ? -6.029 -27.942 38.363 1.00 92.69 789 ALA A CA 1
ATOM 6092 C C . ALA A 1 789 ? -4.663 -27.462 37.827 1.00 92.69 789 ALA A C 1
ATOM 6094 O O . ALA A 1 789 ? -3.619 -28.041 38.150 1.00 92.69 789 ALA A O 1
ATOM 6095 N N . SER A 1 790 ? -4.654 -26.380 37.049 1.00 91.94 790 SER A N 1
ATOM 6096 C CA . SER A 1 790 ? -3.440 -25.791 36.470 1.00 91.94 790 SER A CA 1
ATOM 6097 C C . SER A 1 790 ? -2.643 -24.922 37.448 1.00 91.94 790 SER A C 1
ATOM 6099 O O . SER A 1 790 ? -1.490 -24.598 37.170 1.00 91.94 790 SER A O 1
ATOM 6101 N N . SER A 1 791 ? -3.200 -24.587 38.617 1.00 92.00 791 SER A N 1
ATOM 6102 C CA . SER A 1 791 ? -2.485 -23.812 39.640 1.00 92.00 791 SER A CA 1
ATOM 6103 C C . SER A 1 791 ? -1.213 -24.516 40.152 1.00 92.00 791 SER A C 1
ATOM 6105 O O . SER A 1 791 ? -1.088 -25.748 40.160 1.00 92.00 791 SER A O 1
ATOM 6107 N N . ARG A 1 792 ? -0.231 -23.719 40.579 1.00 90.38 792 ARG A N 1
ATOM 6108 C CA . ARG A 1 792 ? 1.068 -24.150 41.119 1.00 90.38 792 ARG A CA 1
ATOM 6109 C C . ARG A 1 792 ? 1.350 -23.420 42.430 1.00 90.38 792 ARG A C 1
ATOM 6111 O O . ARG A 1 792 ? 0.810 -22.345 42.682 1.00 90.38 792 ARG A O 1
ATOM 6118 N N . ARG A 1 793 ? 2.205 -23.996 43.285 1.00 89.69 793 ARG A N 1
ATOM 6119 C CA . ARG A 1 793 ? 2.628 -23.348 44.537 1.00 89.69 793 ARG A CA 1
ATOM 6120 C C . ARG A 1 793 ? 3.981 -22.663 44.394 1.00 89.69 793 ARG A C 1
ATOM 6122 O O . ARG A 1 793 ? 5.008 -23.332 44.336 1.00 89.69 793 ARG A O 1
ATOM 6129 N N . HIS A 1 794 ? 3.971 -21.333 44.433 1.00 85.94 794 HIS A N 1
ATOM 6130 C CA . HIS A 1 794 ? 5.153 -20.473 44.350 1.00 85.94 794 HIS A CA 1
ATOM 6131 C C . HIS A 1 794 ? 5.164 -19.512 45.548 1.00 85.94 794 HIS A C 1
ATOM 6133 O O . HIS A 1 794 ? 4.140 -18.944 45.918 1.00 85.94 794 HIS A O 1
ATOM 6139 N N . GLY A 1 795 ? 6.313 -19.341 46.209 1.00 80.81 795 GLY A N 1
ATOM 6140 C CA . GLY A 1 795 ? 6.460 -18.416 47.348 1.00 80.81 795 GLY A CA 1
ATOM 6141 C C . GLY A 1 795 ? 5.623 -18.739 48.601 1.00 80.81 795 GLY A C 1
ATOM 6142 O O . GLY A 1 795 ? 5.686 -17.995 49.573 1.00 80.81 795 GLY A O 1
ATOM 6143 N N . GLY A 1 796 ? 4.866 -19.842 48.598 1.00 85.94 796 GLY A N 1
ATOM 6144 C CA . GLY A 1 796 ? 3.896 -20.205 49.638 1.00 85.94 796 GLY A CA 1
ATOM 6145 C C . GLY A 1 796 ? 2.428 -20.056 49.220 1.00 85.94 796 GLY A C 1
ATOM 6146 O O . GLY A 1 796 ? 1.571 -20.545 49.951 1.00 85.94 796 GLY A O 1
ATOM 6147 N N . HIS A 1 797 ? 2.160 -19.461 48.052 1.00 90.44 797 HIS A N 1
ATOM 6148 C CA . HIS A 1 797 ? 0.824 -19.174 47.527 1.00 90.44 797 HIS A CA 1
ATOM 6149 C C . HIS A 1 797 ? 0.455 -20.061 46.330 1.00 90.44 797 HIS A C 1
ATOM 6151 O O . HIS A 1 797 ? 1.338 -20.511 45.597 1.00 90.44 797 HIS A O 1
ATOM 6157 N N . GLU A 1 798 ? -0.841 -20.264 46.106 1.00 90.75 798 GLU A N 1
ATOM 6158 C CA . GLU A 1 798 ? -1.415 -20.821 44.874 1.00 90.75 798 GLU A CA 1
ATOM 6159 C C . GLU A 1 798 ? -1.553 -19.733 43.793 1.00 90.75 798 GLU A C 1
ATOM 6161 O O . GLU A 1 798 ? -2.220 -18.716 43.994 1.00 90.75 798 GLU A O 1
ATOM 6166 N N . VAL A 1 799 ? -0.875 -19.942 42.659 1.00 93.00 799 VAL A N 1
ATOM 6167 C CA . VAL A 1 799 ? -0.729 -18.990 41.541 1.00 93.00 799 VAL A CA 1
ATOM 6168 C C . VAL A 1 799 ? -0.636 -19.719 40.193 1.00 93.00 799 VAL A C 1
ATOM 6170 O O . VAL A 1 799 ? -0.525 -20.945 40.146 1.00 93.00 799 VAL A O 1
ATOM 6173 N N . TRP A 1 800 ? -0.631 -18.961 39.098 1.00 93.56 800 TRP A N 1
ATOM 6174 C CA . TRP A 1 800 ? -0.450 -19.436 37.725 1.00 93.56 800 TRP A CA 1
ATOM 6175 C C . TRP A 1 800 ? 0.781 -18.799 37.086 1.00 93.56 800 TRP A C 1
ATOM 6177 O O . TRP A 1 800 ? 1.025 -17.604 37.253 1.00 93.56 800 TRP A O 1
ATOM 6187 N N . GLU A 1 801 ? 1.534 -19.591 36.333 1.00 90.62 801 GLU A N 1
ATOM 6188 C CA . GLU A 1 801 ? 2.629 -19.133 35.472 1.00 90.62 801 GLU A CA 1
ATOM 6189 C C . GLU A 1 801 ? 2.003 -18.472 34.229 1.00 90.62 801 GLU A C 1
ATOM 6191 O O . GLU A 1 801 ? 1.115 -19.061 33.617 1.00 90.62 801 GLU A O 1
ATOM 6196 N N . THR A 1 802 ? 2.364 -17.224 33.897 1.00 86.31 802 THR A N 1
ATOM 6197 C CA . THR A 1 802 ? 1.642 -16.456 32.852 1.00 86.31 802 THR A CA 1
ATOM 6198 C C . THR A 1 802 ? 2.520 -15.673 31.884 1.00 86.31 802 THR A C 1
ATOM 6200 O O . THR A 1 802 ? 2.158 -15.556 30.718 1.00 86.31 802 THR A O 1
ATOM 6203 N N . VAL A 1 803 ? 3.653 -15.123 32.329 1.00 78.88 803 VAL A N 1
ATOM 6204 C CA . VAL A 1 803 ? 4.577 -14.363 31.469 1.00 78.88 803 VAL A CA 1
ATOM 6205 C C . VAL A 1 803 ? 5.967 -14.946 31.652 1.00 78.88 803 VAL A C 1
ATOM 6207 O O . VAL A 1 803 ? 6.428 -15.059 32.785 1.00 78.88 803 VAL A O 1
ATOM 6210 N N . ASP A 1 804 ? 6.603 -15.351 30.554 1.00 79.19 804 ASP A N 1
ATOM 6211 C CA . ASP A 1 804 ? 7.934 -15.979 30.526 1.00 79.19 804 ASP A CA 1
ATOM 6212 C C . ASP A 1 804 ? 8.070 -17.217 31.446 1.00 79.19 804 ASP A C 1
ATOM 6214 O O . ASP A 1 804 ? 9.147 -17.511 31.962 1.00 79.19 804 ASP A O 1
ATOM 6218 N N . GLY A 1 805 ? 6.964 -17.939 31.679 1.00 80.25 805 GLY A N 1
ATOM 6219 C CA . GLY A 1 805 ? 6.900 -19.079 32.606 1.00 80.25 805 GLY A CA 1
ATOM 6220 C C . GLY A 1 805 ? 6.859 -18.702 34.095 1.00 80.25 805 GLY A C 1
ATOM 6221 O O . GLY A 1 805 ? 6.962 -19.575 34.948 1.00 80.25 805 GLY A O 1
ATOM 6222 N N . GLU A 1 806 ? 6.699 -17.420 34.434 1.00 85.12 806 GLU A N 1
ATOM 6223 C CA . GLU A 1 806 ? 6.685 -16.916 35.813 1.00 85.12 806 GLU A CA 1
ATOM 6224 C C . GLU A 1 806 ? 5.300 -16.360 36.222 1.00 85.12 806 GLU A C 1
ATOM 6226 O O . GLU A 1 806 ? 4.552 -15.843 35.379 1.00 85.12 806 GLU A O 1
ATOM 6231 N N . PRO A 1 807 ? 4.930 -16.402 37.521 1.00 89.19 807 PRO A N 1
ATOM 6232 C CA . PRO A 1 807 ? 3.692 -15.794 38.011 1.00 89.19 807 PRO A CA 1
ATOM 6233 C C . PRO A 1 807 ? 3.741 -14.257 38.010 1.00 89.19 807 PRO A C 1
ATOM 6235 O O . PRO A 1 807 ? 4.193 -13.609 38.967 1.00 89.19 807 PRO A O 1
ATOM 6238 N N . ALA A 1 808 ? 3.248 -13.648 36.928 1.00 88.19 808 ALA A N 1
ATOM 6239 C CA . ALA A 1 808 ? 3.166 -12.195 36.789 1.00 88.19 808 ALA A CA 1
ATOM 6240 C C . ALA A 1 808 ? 1.996 -11.594 37.588 1.00 88.19 808 ALA A C 1
ATOM 6242 O O . ALA A 1 808 ? 1.060 -12.293 37.980 1.00 88.19 808 ALA A O 1
ATOM 6243 N N . THR A 1 809 ? 2.043 -10.279 37.830 1.00 87.94 809 THR A N 1
ATOM 6244 C CA . THR A 1 809 ? 1.036 -9.556 38.632 1.00 87.94 809 THR A CA 1
ATOM 6245 C C . THR A 1 809 ? 0.306 -8.473 37.836 1.00 87.94 809 THR A C 1
ATOM 6247 O O . THR A 1 809 ? 0.850 -7.933 36.869 1.00 87.94 809 THR A O 1
ATOM 6250 N N . GLY A 1 810 ? -0.917 -8.144 38.252 1.00 86.31 810 GLY A N 1
ATOM 6251 C CA . GLY A 1 810 ? -1.835 -7.234 37.564 1.00 86.31 810 GLY A CA 1
ATOM 6252 C C . GLY A 1 810 ? -3.012 -7.964 36.908 1.00 86.31 810 GLY A C 1
ATOM 6253 O O . GLY A 1 810 ? -3.138 -9.182 36.989 1.00 86.31 810 GLY A O 1
ATOM 6254 N N . PHE A 1 811 ? -3.911 -7.211 36.269 1.00 89.94 811 PHE A N 1
ATOM 6255 C CA . PHE A 1 811 ? -5.209 -7.749 35.837 1.00 89.94 811 PHE A CA 1
ATOM 6256 C C . PHE A 1 811 ? -5.200 -8.399 34.447 1.00 89.94 811 PHE A C 1
ATOM 6258 O O . PHE A 1 811 ? -5.886 -9.389 34.238 1.00 89.94 811 PHE A O 1
ATOM 6265 N N . ALA A 1 812 ? -4.440 -7.852 33.493 1.00 87.44 812 ALA A N 1
ATOM 6266 C CA . ALA A 1 812 ? -4.434 -8.356 32.116 1.00 87.44 812 ALA A CA 1
ATOM 6267 C C . ALA A 1 812 ? -3.725 -9.720 31.993 1.00 87.44 812 ALA A C 1
ATOM 6269 O O . ALA A 1 812 ? -4.317 -10.678 31.506 1.00 87.44 812 ALA A O 1
ATOM 6270 N N . HIS A 1 813 ? -2.486 -9.791 32.495 1.00 87.31 813 HIS A N 1
ATOM 6271 C CA . HIS A 1 813 ? -1.547 -10.905 32.297 1.00 87.31 813 HIS A CA 1
ATOM 6272 C C . HIS A 1 813 ? -1.125 -11.597 33.608 1.00 87.31 813 HIS A C 1
ATOM 6274 O O . HIS A 1 813 ? -0.058 -12.205 33.676 1.00 87.31 813 HIS A O 1
ATOM 6280 N N . GLY A 1 814 ? -1.884 -11.430 34.697 1.00 90.31 814 GLY A N 1
ATOM 6281 C CA . GLY A 1 814 ? -1.407 -11.765 36.042 1.00 90.31 814 GLY A CA 1
ATOM 6282 C C . GLY A 1 814 ? -2.477 -12.209 37.034 1.00 90.31 814 GLY A C 1
ATOM 6283 O O . GLY A 1 814 ? -3.667 -12.312 36.720 1.00 90.31 814 GLY A O 1
ATOM 6284 N N . GLN A 1 815 ? -2.017 -12.488 38.256 1.00 93.88 815 GLN A N 1
ATOM 6285 C CA . GLN A 1 815 ? -2.793 -13.192 39.278 1.00 93.88 815 GLN A CA 1
ATOM 6286 C C . GLN A 1 815 ? -4.096 -12.474 39.653 1.00 93.88 815 GLN A C 1
ATOM 6288 O O . GLN A 1 815 ? -5.112 -13.137 39.836 1.00 93.88 815 GLN A O 1
ATOM 6293 N N . SER A 1 816 ? -4.113 -11.138 39.717 1.00 93.06 816 SER A N 1
ATOM 6294 C CA . SER A 1 816 ? -5.326 -10.355 40.016 1.00 93.06 816 SER A CA 1
ATOM 6295 C C . SER A 1 816 ? -6.451 -10.548 38.988 1.00 93.06 816 SER A C 1
ATOM 6297 O O . SER A 1 816 ? -7.624 -10.451 39.352 1.00 93.06 816 SER A O 1
ATOM 6299 N N . GLY A 1 817 ? -6.129 -10.849 37.725 1.00 94.50 817 GLY A N 1
ATOM 6300 C CA . GLY A 1 817 ? -7.123 -11.159 36.690 1.00 94.50 817 GLY A CA 1
ATOM 6301 C C . GLY A 1 817 ? -7.767 -12.533 36.878 1.00 94.50 817 GLY A C 1
ATOM 6302 O O . GLY A 1 817 ? -8.993 -12.665 36.864 1.00 94.50 817 GLY A O 1
ATOM 6303 N N . ILE A 1 818 ? -6.937 -13.545 37.137 1.00 96.06 818 ILE A N 1
ATOM 6304 C CA . ILE A 1 818 ? -7.366 -14.935 37.364 1.00 96.06 818 ILE A CA 1
ATOM 6305 C C . ILE A 1 818 ? -8.106 -15.058 38.706 1.00 96.06 818 ILE A C 1
ATOM 6307 O O . ILE A 1 818 ? -9.151 -15.697 38.811 1.00 96.06 818 ILE A O 1
ATOM 6311 N N . ALA A 1 819 ? -7.629 -14.359 39.735 1.00 95.56 819 ALA A N 1
ATOM 6312 C CA . ALA A 1 819 ? -8.319 -14.237 41.011 1.00 95.56 819 ALA A CA 1
ATOM 6313 C C . ALA A 1 819 ? -9.701 -13.588 40.866 1.00 95.56 819 ALA A C 1
ATOM 6315 O O . ALA A 1 819 ? -10.650 -14.020 41.518 1.00 95.56 819 ALA A O 1
ATOM 6316 N N . TRP A 1 820 ? -9.839 -12.570 40.010 1.00 95.81 820 TRP A N 1
ATOM 6317 C CA . TRP A 1 820 ? -11.134 -11.956 39.727 1.00 95.81 820 TRP A CA 1
ATOM 6318 C C . TRP A 1 820 ? -12.086 -12.928 39.022 1.00 95.81 820 TRP A C 1
ATOM 6320 O O . TRP A 1 820 ? -13.223 -13.060 39.473 1.00 95.81 820 TRP A O 1
ATOM 6330 N N . SER A 1 821 ? -11.649 -13.651 37.983 1.00 97.25 821 SER A N 1
ATOM 6331 C CA . SER A 1 821 ? -12.514 -14.617 37.283 1.00 97.25 821 SER A CA 1
ATOM 6332 C C . SER A 1 821 ? -12.981 -15.754 38.205 1.00 97.25 821 SER A C 1
ATOM 6334 O O . SER A 1 821 ? -14.177 -16.046 38.263 1.00 97.25 821 SER A O 1
ATOM 6336 N N . LEU A 1 822 ? -12.083 -16.308 39.027 1.00 97.44 822 LEU A N 1
ATOM 6337 C CA . LEU A 1 822 ? -12.406 -17.344 40.015 1.00 97.44 822 LEU A CA 1
ATOM 6338 C C . LEU A 1 822 ? -13.283 -16.830 41.169 1.00 97.44 822 LEU A C 1
ATOM 6340 O O . LEU A 1 822 ? -14.199 -17.530 41.603 1.00 97.44 822 LEU A O 1
ATOM 6344 N N . ALA A 1 823 ? -13.062 -15.606 41.659 1.00 95.94 823 ALA A N 1
ATOM 6345 C CA . ALA A 1 823 ? -13.922 -14.998 42.678 1.00 95.94 823 ALA A CA 1
ATOM 6346 C C . ALA A 1 823 ? -15.335 -14.705 42.145 1.00 95.94 823 ALA A C 1
ATOM 6348 O O . ALA A 1 823 ? -16.307 -14.847 42.886 1.00 95.94 823 ALA A O 1
ATOM 6349 N N . ARG A 1 824 ? -15.451 -14.329 40.866 1.00 95.62 824 ARG A N 1
ATOM 6350 C CA . ARG A 1 824 ? -16.729 -14.112 40.173 1.00 95.62 824 ARG A CA 1
ATOM 6351 C C . ARG A 1 824 ? -17.476 -15.430 39.970 1.00 95.62 824 ARG A C 1
ATOM 6353 O O . ARG A 1 824 ? -18.645 -15.509 40.336 1.00 95.62 824 ARG A O 1
ATOM 6360 N N . LEU A 1 825 ? -16.794 -16.477 39.500 1.00 97.12 825 LEU A N 1
ATOM 6361 C CA . LEU A 1 825 ? -17.365 -17.824 39.394 1.00 97.12 825 LEU A CA 1
ATOM 6362 C C . LEU A 1 825 ? -17.846 -18.353 40.756 1.00 97.12 825 LEU A C 1
ATOM 6364 O O . LEU A 1 825 ? -18.930 -18.921 40.840 1.00 97.12 825 LEU A O 1
ATOM 6368 N N . ALA A 1 826 ? -17.086 -18.121 41.832 1.00 95.44 826 ALA A N 1
ATOM 6369 C CA . ALA A 1 826 ? -17.463 -18.556 43.178 1.00 95.44 826 ALA A CA 1
ATOM 6370 C C . ALA A 1 826 ? -18.770 -17.936 43.702 1.00 95.44 826 ALA A C 1
ATOM 6372 O O . ALA A 1 826 ? -19.469 -18.560 44.501 1.00 95.44 826 ALA A O 1
ATOM 6373 N N . ASP A 1 827 ? -19.071 -16.702 43.295 1.00 93.06 827 ASP A N 1
ATOM 6374 C CA . ASP A 1 827 ? -20.297 -15.994 43.672 1.00 93.06 827 ASP A CA 1
ATOM 6375 C C . ASP A 1 827 ? -21.475 -16.464 42.800 1.00 93.06 827 ASP A C 1
ATOM 6377 O O . ASP A 1 827 ? -22.509 -16.875 43.325 1.00 93.06 827 ASP A O 1
ATOM 6381 N N . VAL A 1 828 ? -21.273 -16.521 41.476 1.00 92.94 828 VAL A N 1
ATOM 6382 C CA . VAL A 1 828 ? -22.299 -16.898 40.484 1.00 92.94 828 VAL A CA 1
ATOM 6383 C C . VAL A 1 828 ? -22.719 -18.371 40.592 1.00 92.94 828 VAL A C 1
ATOM 6385 O O . VAL A 1 828 ? -23.913 -18.667 40.587 1.00 92.94 828 VAL A O 1
ATOM 6388 N N . ALA A 1 829 ? -21.768 -19.300 40.738 1.00 92.12 829 ALA A N 1
ATOM 6389 C CA . ALA A 1 829 ? -22.052 -20.725 40.942 1.00 92.12 829 ALA A CA 1
ATOM 6390 C C . ALA A 1 829 ? -22.348 -21.077 42.417 1.00 92.12 829 ALA A C 1
ATOM 6392 O O . ALA A 1 829 ? -22.697 -22.215 42.732 1.00 92.12 829 ALA A O 1
ATOM 6393 N N . GLY A 1 830 ? -22.154 -20.133 43.347 1.00 89.81 830 GLY A N 1
ATOM 6394 C CA . GLY A 1 830 ? -22.234 -20.360 44.796 1.00 89.81 830 GLY A CA 1
ATOM 6395 C C . GLY A 1 830 ? -21.141 -21.278 45.374 1.00 89.81 830 GLY A C 1
ATOM 6396 O O . GLY A 1 830 ? -21.173 -21.597 46.570 1.00 89.81 830 GLY A O 1
ATOM 6397 N N . ASP A 1 831 ? -20.179 -21.717 44.556 1.00 91.00 831 ASP A N 1
ATOM 6398 C CA . ASP A 1 831 ? -19.161 -22.692 44.933 1.00 91.00 831 ASP A CA 1
ATOM 6399 C C . ASP A 1 831 ? -17.914 -22.033 45.541 1.00 91.00 831 ASP A C 1
ATOM 6401 O O . ASP A 1 831 ? -17.127 -21.333 44.900 1.00 91.00 831 ASP A O 1
ATOM 6405 N N . ARG A 1 832 ? -17.682 -22.327 46.821 1.00 88.38 832 ARG A N 1
ATOM 6406 C CA . ARG A 1 832 ? -16.563 -21.778 47.590 1.00 88.38 832 ARG A CA 1
ATOM 6407 C C . ARG A 1 832 ? -15.200 -22.378 47.238 1.00 88.38 832 ARG A C 1
ATOM 6409 O O . ARG A 1 832 ? -14.211 -21.829 47.727 1.00 88.38 832 ARG A O 1
ATOM 6416 N N . ARG A 1 833 ? -15.119 -23.440 46.420 1.00 93.75 833 ARG A N 1
ATOM 6417 C CA . ARG A 1 833 ? -13.844 -24.014 45.945 1.00 93.75 833 ARG A CA 1
ATOM 6418 C C . ARG A 1 833 ? -12.997 -22.958 45.231 1.00 93.75 833 ARG A C 1
ATOM 6420 O O . ARG A 1 833 ? -11.855 -22.737 45.622 1.00 93.75 833 ARG A O 1
ATOM 6427 N N . PHE A 1 834 ? -13.588 -22.223 44.288 1.00 92.81 834 PHE A N 1
ATOM 6428 C CA . PHE A 1 834 ? -12.898 -21.181 43.514 1.00 92.81 834 PHE A CA 1
ATOM 6429 C C . PHE A 1 834 ? -12.489 -19.961 44.368 1.00 92.81 834 PHE A C 1
ATOM 6431 O O . PHE A 1 834 ? -11.496 -19.291 44.088 1.00 92.81 834 PHE A O 1
ATOM 6438 N N . ALA A 1 835 ? -13.200 -19.697 45.472 1.00 90.38 835 ALA A N 1
ATOM 6439 C CA . ALA A 1 835 ? -12.959 -18.527 46.317 1.00 90.38 835 ALA A CA 1
ATOM 6440 C C . ALA A 1 835 ? -11.693 -18.605 47.191 1.00 90.38 835 ALA A C 1
ATOM 6442 O O . ALA A 1 835 ? -11.274 -17.573 47.721 1.00 90.38 835 ALA A O 1
ATOM 6443 N N . ALA A 1 836 ? -11.120 -19.786 47.445 1.00 88.75 836 ALA A N 1
ATOM 6444 C CA . ALA A 1 836 ? -9.907 -19.891 48.263 1.00 88.75 836 ALA A CA 1
ATOM 6445 C C . ALA A 1 836 ? -8.636 -19.523 47.463 1.00 88.75 836 ALA A C 1
ATOM 6447 O O . ALA A 1 836 ? -7.993 -18.550 47.868 1.00 88.75 836 ALA A O 1
ATOM 6448 N N . PRO A 1 837 ? -8.336 -20.148 46.304 1.00 90.38 837 PRO A N 1
ATOM 6449 C CA . PRO A 1 837 ? -7.171 -19.789 45.486 1.00 90.38 837 PRO A CA 1
ATOM 6450 C C . PRO A 1 837 ? -7.211 -18.335 45.006 1.00 90.38 837 PRO A C 1
ATOM 6452 O O . PRO A 1 837 ? -6.208 -17.634 45.077 1.00 90.38 837 PRO A O 1
ATOM 6455 N N . ALA A 1 838 ? -8.397 -17.814 44.661 1.00 92.06 838 ALA A N 1
ATOM 6456 C CA . ALA A 1 838 ? -8.579 -16.401 44.320 1.00 92.06 838 ALA A CA 1
ATOM 6457 C C . ALA A 1 838 ? -8.091 -15.424 45.414 1.00 92.06 838 ALA A C 1
ATOM 6459 O O . ALA A 1 838 ? -7.557 -14.359 45.111 1.00 92.06 838 ALA A O 1
ATOM 6460 N N . ARG A 1 839 ? -8.247 -15.764 46.702 1.00 91.94 839 ARG A N 1
ATOM 6461 C CA . ARG A 1 839 ? -7.742 -14.919 47.801 1.00 91.94 839 ARG A CA 1
ATOM 6462 C C . ARG A 1 839 ? -6.236 -15.051 47.995 1.00 91.94 839 ARG A C 1
ATOM 6464 O O . ARG A 1 839 ? -5.611 -14.078 48.406 1.00 91.94 839 ARG A O 1
ATOM 6471 N N . ASP A 1 840 ? -5.679 -16.227 47.729 1.00 91.62 840 ASP A N 1
ATOM 6472 C CA . ASP A 1 840 ? -4.254 -16.503 47.913 1.00 91.62 840 ASP A CA 1
ATOM 6473 C C . ASP A 1 840 ? -3.410 -15.873 46.792 1.00 91.62 840 ASP A C 1
ATOM 6475 O O . ASP A 1 840 ? -2.421 -15.194 47.058 1.00 91.62 840 ASP A O 1
ATOM 6479 N N . ALA A 1 841 ? -3.905 -15.928 45.556 1.00 91.19 841 ALA A N 1
ATOM 6480 C CA . ALA A 1 841 ? -3.385 -15.188 44.410 1.00 91.19 841 ALA A CA 1
ATOM 6481 C C . ALA A 1 841 ? -3.337 -13.659 44.651 1.00 91.19 841 ALA A C 1
ATOM 6483 O O . ALA A 1 841 ? -2.335 -13.003 44.361 1.00 91.19 841 ALA A O 1
ATOM 6484 N N . LEU A 1 842 ? -4.375 -13.080 45.273 1.00 90.25 842 LEU A N 1
ATOM 6485 C CA . LEU A 1 842 ? -4.379 -11.667 45.693 1.00 90.25 842 LEU A CA 1
ATOM 6486 C C . LEU A 1 842 ? -3.444 -11.385 46.888 1.00 90.25 842 LEU A C 1
ATOM 6488 O O . LEU A 1 842 ? -2.984 -10.247 47.058 1.00 90.25 842 LEU A O 1
ATOM 6492 N N . ALA A 1 843 ? -3.154 -12.388 47.722 1.00 88.94 843 ALA A N 1
ATOM 6493 C CA . ALA A 1 843 ? -2.167 -12.280 48.795 1.00 88.94 843 ALA A CA 1
ATOM 6494 C C . ALA A 1 843 ? -0.738 -12.261 48.227 1.00 88.94 843 ALA A C 1
ATOM 6496 O O . ALA A 1 843 ? 0.017 -11.353 48.575 1.00 88.94 843 ALA A O 1
ATOM 6497 N N . PHE A 1 844 ? -0.422 -13.147 47.274 1.00 88.69 844 PHE A N 1
ATOM 6498 C CA . PHE A 1 844 ? 0.843 -13.159 46.530 1.00 88.69 844 PHE A CA 1
ATOM 6499 C C . PHE A 1 844 ? 1.174 -11.789 45.927 1.00 88.69 844 PHE A C 1
ATOM 6501 O O . PHE A 1 844 ? 2.256 -11.251 46.173 1.00 88.69 844 PHE A O 1
ATOM 6508 N N . GLU A 1 845 ? 0.234 -11.166 45.201 1.00 86.38 845 GLU A N 1
ATOM 6509 C CA . GLU A 1 845 ? 0.474 -9.825 44.648 1.00 86.38 845 GLU A CA 1
ATOM 6510 C C . GLU A 1 845 ? 0.713 -8.785 45.747 1.00 86.38 845 GLU A C 1
ATOM 6512 O O . GLU A 1 845 ? 1.567 -7.905 45.608 1.00 86.38 845 GLU A O 1
ATOM 6517 N N . THR A 1 846 ? -0.027 -8.885 46.853 1.00 82.44 846 THR A N 1
ATOM 6518 C CA . THR A 1 846 ? 0.064 -7.948 47.981 1.00 82.44 846 THR A CA 1
ATOM 6519 C C . THR A 1 846 ? 1.404 -8.053 48.716 1.00 82.44 846 THR A C 1
ATOM 6521 O O . THR A 1 846 ? 1.945 -7.022 49.120 1.00 82.44 846 THR A O 1
ATOM 6524 N N . ASP A 1 847 ? 1.969 -9.253 48.862 1.00 81.25 847 ASP A N 1
ATOM 6525 C CA . ASP A 1 847 ? 3.275 -9.450 49.498 1.00 81.25 847 ASP A CA 1
ATOM 6526 C C . ASP A 1 847 ? 4.445 -9.179 48.541 1.00 81.25 847 ASP A C 1
ATOM 6528 O O . ASP A 1 847 ? 5.397 -8.502 48.942 1.00 81.25 847 ASP A O 1
ATOM 6532 N N . ARG A 1 848 ? 4.337 -9.515 47.246 1.00 72.69 848 ARG A N 1
ATOM 6533 C CA . ARG A 1 848 ? 5.308 -9.067 46.224 1.00 72.69 848 ARG A CA 1
ATOM 6534 C C . ARG A 1 848 ? 5.385 -7.532 46.155 1.00 72.69 848 ARG A C 1
ATOM 6536 O O . ARG A 1 848 ? 6.479 -6.970 46.150 1.00 72.69 848 ARG A O 1
ATOM 6543 N N . SER A 1 849 ? 4.241 -6.846 46.257 1.00 60.22 849 SER A N 1
ATOM 6544 C CA . SER A 1 849 ? 4.155 -5.373 46.338 1.00 60.22 849 SER A CA 1
ATOM 6545 C C . SER A 1 849 ? 4.817 -4.759 47.581 1.00 60.22 849 SER A C 1
ATOM 6547 O O . SER A 1 849 ? 5.119 -3.565 47.589 1.00 60.22 849 SER A O 1
ATOM 6549 N N . ARG A 1 850 ? 5.017 -5.533 48.656 1.00 56.03 850 ARG A N 1
ATOM 6550 C CA . ARG A 1 850 ? 5.668 -5.067 49.895 1.00 56.03 850 ARG A CA 1
ATOM 6551 C C . ARG A 1 850 ? 7.187 -5.215 49.848 1.00 56.03 850 ARG A C 1
ATOM 6553 O O . ARG A 1 850 ? 7.879 -4.413 50.472 1.00 56.03 850 ARG A O 1
ATOM 6560 N N . VAL A 1 851 ? 7.699 -6.209 49.120 1.00 53.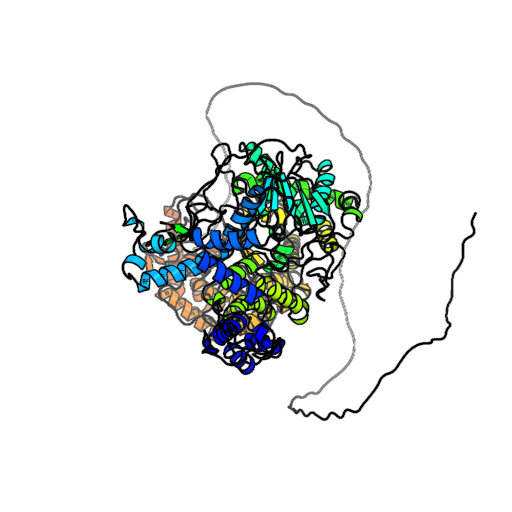44 851 VAL A N 1
ATOM 6561 C CA . VAL A 1 851 ? 9.141 -6.483 48.999 1.00 53.44 851 VAL A CA 1
ATOM 6562 C C . VAL A 1 851 ? 9.848 -5.438 48.127 1.00 53.44 851 VAL A C 1
ATOM 6564 O O . VAL A 1 851 ? 10.918 -4.963 48.501 1.00 53.44 851 VAL A O 1
ATOM 6567 N N . ASP A 1 852 ? 9.230 -5.004 47.024 1.00 44.94 852 ASP A N 1
ATOM 6568 C CA . ASP A 1 852 ? 9.848 -4.104 46.029 1.00 44.94 852 ASP A CA 1
ATOM 6569 C C . ASP A 1 852 ? 9.997 -2.626 46.472 1.00 44.94 852 ASP A C 1
ATOM 6571 O O . ASP A 1 852 ? 10.416 -1.773 45.682 1.00 44.94 852 ASP A O 1
ATOM 6575 N N . GLY A 1 853 ? 9.641 -2.283 47.719 1.00 35.75 853 GLY A N 1
ATOM 6576 C CA . GLY A 1 853 ? 9.866 -0.963 48.343 1.00 35.75 853 GLY A CA 1
ATOM 6577 C C . GLY A 1 853 ? 9.151 0.233 47.690 1.00 35.75 853 GLY A C 1
ATOM 6578 O O . GLY A 1 853 ? 9.226 1.359 48.182 1.00 35.75 853 GLY A O 1
ATOM 6579 N N . THR A 1 854 ? 8.437 -0.005 46.594 1.00 35.19 854 THR A N 1
ATOM 6580 C CA . THR A 1 854 ? 7.706 0.964 45.782 1.00 35.19 854 THR A CA 1
ATOM 6581 C C . THR A 1 854 ? 6.314 0.401 45.528 1.00 35.19 854 THR A C 1
ATOM 6583 O O . THR A 1 854 ? 6.162 -0.785 45.260 1.00 35.19 854 THR A O 1
ATOM 6586 N N . GLY A 1 855 ? 5.270 1.232 45.598 1.00 38.12 855 GLY A N 1
ATOM 6587 C CA . GLY A 1 855 ? 3.881 0.784 45.398 1.00 38.12 855 GLY A CA 1
ATOM 6588 C C . GLY A 1 855 ? 3.523 0.458 43.940 1.00 38.12 855 GLY A C 1
ATOM 6589 O O . GLY A 1 855 ? 2.408 0.752 43.508 1.00 38.12 855 GLY A O 1
ATOM 6590 N N . SER A 1 856 ? 4.474 -0.024 43.143 1.00 36.47 856 SER A N 1
ATOM 6591 C CA . SER A 1 856 ? 4.366 -0.256 41.702 1.00 36.47 856 SER A CA 1
ATOM 6592 C C . SER A 1 856 ? 4.858 -1.654 41.353 1.00 36.47 856 SER A C 1
ATOM 6594 O O . SER A 1 856 ? 6.045 -1.938 41.474 1.00 36.47 856 SER A O 1
ATOM 6596 N N . HIS A 1 857 ? 3.940 -2.485 40.868 1.00 42.81 857 HIS A N 1
ATOM 6597 C CA . HIS A 1 857 ? 4.197 -3.841 40.397 1.00 42.81 857 HIS A CA 1
ATOM 6598 C C . HIS A 1 857 ? 5.248 -3.846 39.275 1.00 42.81 857 HIS A C 1
ATOM 6600 O O . HIS A 1 857 ? 4.995 -3.339 38.173 1.00 42.81 857 HIS A O 1
ATOM 6606 N N . ARG A 1 858 ? 6.423 -4.425 39.548 1.00 37.34 858 ARG A N 1
ATOM 6607 C CA . ARG A 1 858 ? 7.451 -4.676 38.532 1.00 37.34 858 ARG A CA 1
ATOM 6608 C C . ARG A 1 858 ? 7.030 -5.831 37.622 1.00 37.34 858 ARG A C 1
ATOM 6610 O O . ARG A 1 858 ? 6.662 -6.900 38.099 1.00 37.34 858 ARG A O 1
ATOM 6617 N N . SER A 1 859 ? 7.147 -5.619 36.314 1.00 36.47 859 SER A N 1
ATOM 6618 C CA . SER A 1 859 ? 7.233 -6.692 35.313 1.00 36.47 859 SER A CA 1
ATOM 6619 C C . SER A 1 859 ? 8.706 -7.017 35.036 1.00 36.47 859 SER A C 1
ATOM 6621 O O . SER A 1 859 ? 9.569 -6.166 35.255 1.00 36.47 859 SER A O 1
ATOM 6623 N N . GLY A 1 860 ? 8.996 -8.236 34.578 1.00 34.44 860 GLY A N 1
ATOM 6624 C CA . GLY A 1 860 ? 10.355 -8.751 34.392 1.00 34.44 860 GLY A CA 1
ATOM 6625 C C . GLY A 1 860 ? 11.089 -8.241 33.147 1.00 34.44 860 GLY A C 1
ATOM 6626 O O . GLY A 1 860 ? 11.438 -9.035 32.291 1.00 34.44 860 GLY A O 1
ATOM 6627 N N . SER A 1 861 ? 11.386 -6.943 33.050 1.00 26.58 861 SER A N 1
ATOM 6628 C CA . SER A 1 861 ? 12.424 -6.449 32.129 1.00 26.58 861 SER A CA 1
ATOM 6629 C C . SER A 1 861 ? 13.097 -5.176 32.659 1.00 26.58 861 SER A C 1
ATOM 6631 O O . SER A 1 861 ? 12.551 -4.458 33.500 1.00 26.58 861 SER A O 1
ATOM 6633 N N . ALA A 1 862 ? 14.347 -4.938 32.252 1.00 29.91 862 ALA A N 1
ATOM 6634 C CA . ALA A 1 862 ? 15.276 -4.072 32.980 1.00 29.91 862 ALA A CA 1
ATOM 6635 C C . ALA A 1 862 ? 15.320 -2.601 32.507 1.00 29.91 862 ALA A C 1
ATOM 6637 O O . ALA A 1 862 ? 16.397 -2.068 32.247 1.00 29.91 862 ALA A O 1
ATOM 6638 N N . THR A 1 863 ? 14.179 -1.903 32.471 1.00 23.67 863 THR A N 1
ATOM 6639 C CA . THR A 1 863 ? 14.148 -0.424 32.402 1.00 23.67 863 THR A CA 1
ATOM 6640 C C . THR A 1 863 ? 13.142 0.170 33.392 1.00 23.67 863 THR A C 1
ATOM 6642 O O . THR A 1 863 ? 12.073 -0.378 33.651 1.00 23.67 863 THR A O 1
ATOM 6645 N N . ALA A 1 864 ? 13.500 1.299 34.012 1.00 29.50 864 ALA A N 1
ATOM 6646 C CA . ALA A 1 864 ? 12.729 1.881 35.109 1.00 29.50 864 ALA A CA 1
ATOM 6647 C C . ALA A 1 864 ? 11.803 3.015 34.636 1.00 29.50 864 ALA A C 1
ATOM 6649 O O . ALA A 1 864 ? 12.239 4.154 34.484 1.00 29.50 864 ALA A O 1
ATOM 6650 N N . SER A 1 865 ? 10.503 2.734 34.495 1.00 23.67 865 SER A N 1
ATOM 6651 C CA . SER A 1 865 ? 9.463 3.772 34.424 1.00 23.67 865 SER A CA 1
ATOM 6652 C C . SER A 1 865 ? 8.237 3.401 35.269 1.00 23.67 865 SER A C 1
ATOM 6654 O O . SER A 1 865 ? 7.757 2.268 35.254 1.00 23.67 865 SER A O 1
ATOM 6656 N N . VAL A 1 866 ? 7.723 4.357 36.051 1.00 29.06 866 VAL A N 1
ATOM 6657 C CA . VAL A 1 866 ? 6.545 4.147 36.912 1.00 29.06 866 VAL A CA 1
ATOM 6658 C C . VAL A 1 866 ? 5.281 4.451 36.107 1.00 29.06 866 VAL A C 1
ATOM 6660 O O . VAL A 1 866 ? 4.816 5.587 36.063 1.00 29.06 866 VAL A O 1
ATOM 6663 N N . THR A 1 867 ? 4.719 3.433 35.454 1.00 29.25 867 THR A N 1
ATOM 6664 C CA . THR A 1 867 ? 3.556 3.578 34.563 1.00 29.25 867 THR A CA 1
ATOM 6665 C C . THR A 1 867 ? 2.234 3.219 35.251 1.00 29.25 867 THR A C 1
ATOM 6667 O O . THR A 1 867 ? 1.864 2.056 35.412 1.00 29.25 867 THR A O 1
ATOM 6670 N N . SER A 1 868 ? 1.456 4.236 35.633 1.00 31.47 868 SER A N 1
ATOM 6671 C CA . SER A 1 868 ? 0.089 4.063 36.144 1.00 31.47 868 SER A CA 1
ATOM 6672 C C . SER A 1 868 ? -0.919 3.914 34.996 1.00 31.47 868 SER A C 1
ATOM 6674 O O . SER A 1 868 ? -1.575 4.882 34.614 1.00 31.47 868 SER A O 1
ATOM 6676 N N . ARG A 1 869 ? -1.030 2.705 34.433 1.00 32.31 869 ARG A N 1
ATOM 6677 C CA . ARG A 1 869 ? -1.958 2.361 33.335 1.00 32.31 869 ARG A CA 1
ATOM 6678 C C . ARG A 1 869 ? -3.088 1.426 33.820 1.00 32.31 869 ARG A C 1
ATOM 6680 O O . ARG A 1 869 ? -2.949 0.767 34.852 1.00 32.31 869 ARG A O 1
ATOM 6687 N N . TRP A 1 870 ? -4.224 1.393 33.112 1.00 35.75 870 TRP A N 1
ATOM 6688 C CA . TRP A 1 870 ? -5.481 0.765 33.582 1.00 35.75 870 TRP A CA 1
ATOM 6689 C C . TRP A 1 870 ? -5.367 -0.746 33.870 1.00 35.75 870 TRP A C 1
ATOM 6691 O O . TRP A 1 870 ? -5.957 -1.245 34.825 1.00 35.75 870 TRP A O 1
ATOM 6701 N N . TRP A 1 871 ? -4.502 -1.452 33.144 1.00 39.41 871 TRP A N 1
ATOM 6702 C CA . TRP A 1 871 ? -4.220 -2.876 33.346 1.00 39.41 871 TRP A CA 1
ATOM 6703 C C . TRP A 1 871 ? -3.326 -3.200 34.562 1.00 39.41 871 TRP A C 1
ATOM 6705 O O . TRP A 1 871 ? -3.108 -4.376 34.857 1.00 39.41 871 TRP A O 1
ATOM 6715 N N . ARG A 1 872 ? -2.814 -2.182 35.281 1.00 36.28 872 ARG A N 1
ATOM 6716 C CA . ARG A 1 872 ? -1.881 -2.339 36.418 1.00 36.28 872 ARG A CA 1
ATOM 6717 C C . ARG A 1 872 ? -2.341 -1.741 37.763 1.00 36.28 872 ARG A C 1
ATOM 6719 O O . ARG A 1 872 ? -1.578 -1.851 38.717 1.00 36.28 872 ARG A O 1
ATOM 6726 N N . ARG A 1 873 ? -3.499 -1.056 37.873 1.00 35.09 873 ARG A N 1
ATOM 6727 C CA . ARG A 1 873 ? -3.947 -0.450 39.164 1.00 35.09 873 ARG A CA 1
ATOM 6728 C C . ARG A 1 873 ? -5.461 -0.261 39.407 1.00 35.09 873 ARG A C 1
ATOM 6730 O O . ARG A 1 873 ? -5.882 -0.497 40.532 1.00 35.09 873 ARG A O 1
ATOM 6737 N N . PRO A 1 874 ? -6.295 0.231 38.470 1.00 29.72 874 PRO A N 1
ATOM 6738 C CA . PRO A 1 874 ? -7.725 0.435 38.749 1.00 29.72 874 PRO A CA 1
ATOM 6739 C C . PRO A 1 874 ? -8.499 -0.852 39.059 1.00 29.72 874 PRO A C 1
ATOM 6741 O O . PRO A 1 874 ? -9.310 -0.864 39.983 1.00 29.72 874 PRO A O 1
ATOM 6744 N N . ALA A 1 875 ? -8.212 -1.940 38.338 1.00 37.53 875 ALA A N 1
ATOM 6745 C CA . ALA A 1 875 ? -8.885 -3.223 38.531 1.00 37.53 875 ALA A CA 1
ATOM 6746 C C . ALA A 1 875 ? -8.632 -3.844 39.919 1.00 37.53 875 ALA A C 1
ATOM 6748 O O . ALA A 1 875 ? -9.534 -4.470 40.470 1.00 37.53 875 ALA A O 1
ATOM 6749 N N . ASP A 1 876 ? -7.472 -3.593 40.539 1.00 36.41 876 ASP A N 1
ATOM 6750 C CA . ASP A 1 876 ? -7.190 -3.965 41.932 1.00 36.41 876 ASP A CA 1
ATOM 6751 C C . ASP A 1 876 ? -8.231 -3.417 42.908 1.00 36.41 876 ASP A C 1
ATOM 6753 O O . ASP A 1 876 ? -8.653 -4.120 43.822 1.00 36.41 876 ASP A O 1
ATOM 6757 N N . ALA A 1 877 ? -8.666 -2.166 42.730 1.00 37.28 877 ALA A N 1
ATOM 6758 C CA . ALA A 1 877 ? -9.683 -1.580 43.595 1.00 37.28 877 ALA A CA 1
ATOM 6759 C C . ALA A 1 877 ? -11.027 -2.304 43.421 1.00 37.28 877 ALA A C 1
ATOM 6761 O O . ALA A 1 877 ? -11.672 -2.635 44.415 1.00 37.28 877 ALA A O 1
ATOM 6762 N N . SER A 1 878 ? -11.408 -2.621 42.180 1.00 36.78 878 SER A N 1
ATOM 6763 C CA . SER A 1 878 ? -12.614 -3.394 41.867 1.00 36.78 878 SER A CA 1
ATOM 6764 C C . SER A 1 878 ? -12.558 -4.811 42.451 1.00 36.78 878 SER A C 1
ATOM 6766 O O . SER A 1 878 ? -13.460 -5.189 43.200 1.00 36.78 878 SER A O 1
ATOM 6768 N N . ALA A 1 879 ? -11.478 -5.559 42.209 1.00 34.28 879 ALA A N 1
ATOM 6769 C CA . ALA A 1 879 ? -11.309 -6.937 42.674 1.00 34.28 879 ALA A CA 1
ATOM 6770 C C . ALA A 1 879 ? -11.151 -7.056 44.198 1.00 34.28 879 ALA A C 1
ATOM 6772 O O . ALA A 1 879 ? -11.625 -8.016 44.804 1.00 34.28 879 ALA A O 1
ATOM 6773 N N . ARG A 1 880 ? -10.560 -6.049 44.853 1.00 43.31 880 ARG A N 1
ATOM 6774 C CA . ARG A 1 880 ? -10.524 -5.962 46.322 1.00 43.31 880 ARG A CA 1
ATOM 6775 C C . ARG A 1 880 ? -11.871 -5.504 46.910 1.00 43.31 880 ARG A C 1
ATOM 6777 O O . ARG A 1 880 ? -12.135 -5.801 48.072 1.00 43.31 880 ARG A O 1
ATOM 6784 N N . SER A 1 881 ? -12.729 -4.820 46.139 1.00 34.94 881 SER A N 1
ATOM 6785 C CA . SER A 1 881 ? -14.056 -4.355 46.591 1.00 34.94 881 SER A CA 1
ATOM 6786 C C . SER A 1 881 ? -15.173 -5.402 46.505 1.00 34.94 881 SER A C 1
ATOM 6788 O O . SER A 1 881 ? -16.111 -5.336 47.298 1.00 34.94 881 SER A O 1
ATOM 6790 N N . SER A 1 882 ? -15.073 -6.379 45.595 1.00 32.31 882 SER A N 1
ATOM 6791 C CA . SER A 1 882 ? -16.045 -7.479 45.471 1.00 32.31 882 SER A CA 1
ATOM 6792 C C . SER A 1 882 ? -15.881 -8.562 46.543 1.00 32.31 882 SER A C 1
ATOM 6794 O O . SER A 1 882 ? -16.812 -9.323 46.798 1.00 32.31 882 SER A O 1
ATOM 6796 N N . ALA A 1 883 ? -14.721 -8.636 47.202 1.00 28.64 883 ALA A N 1
ATOM 6797 C CA . ALA A 1 883 ? -14.445 -9.616 48.246 1.00 28.64 883 ALA A CA 1
ATOM 6798 C C . ALA A 1 883 ? -15.365 -9.410 49.479 1.00 28.64 883 ALA A C 1
ATOM 6800 O O . ALA A 1 883 ? -15.271 -8.370 50.141 1.00 28.64 883 ALA A O 1
ATOM 6801 N N . PRO A 1 884 ? -16.217 -10.388 49.865 1.00 26.48 884 PRO A N 1
ATOM 6802 C CA . PRO A 1 884 ? -17.177 -10.196 50.954 1.00 26.48 884 PRO A CA 1
ATOM 6803 C C . PRO A 1 884 ? -16.505 -9.961 52.315 1.00 26.48 884 PRO A C 1
ATOM 6805 O O . PRO A 1 884 ? -15.952 -10.876 52.931 1.00 26.48 884 PRO A O 1
ATOM 6808 N N . SER A 1 885 ? -16.583 -8.728 52.821 1.00 28.28 885 SER A N 1
ATOM 6809 C CA . SER A 1 885 ? -16.039 -8.362 54.131 1.00 28.28 885 SER A CA 1
ATOM 6810 C C . SER A 1 885 ? -17.005 -8.750 55.260 1.00 28.28 885 SER A C 1
ATOM 6812 O O . SER A 1 885 ? -18.129 -8.255 55.362 1.00 28.28 885 SER A O 1
ATOM 6814 N N . HIS A 1 886 ? -16.578 -9.674 56.126 1.00 27.67 886 HIS A N 1
ATOM 6815 C CA . HIS A 1 886 ? -17.384 -10.209 57.232 1.00 27.67 886 HIS A CA 1
ATOM 6816 C C . HIS A 1 886 ? -16.630 -10.195 58.570 1.00 27.67 886 HIS A C 1
ATOM 6818 O O . HIS A 1 886 ? -16.337 -11.224 59.173 1.00 27.67 886 HIS A O 1
ATOM 6824 N N . THR A 1 887 ? -16.374 -8.989 59.079 1.00 26.44 887 THR A N 1
ATOM 6825 C CA . THR A 1 887 ? -15.900 -8.750 60.452 1.00 26.44 887 THR A CA 1
ATOM 6826 C C . THR A 1 887 ? -16.720 -7.643 61.117 1.00 26.44 887 THR A C 1
ATOM 6828 O O . THR A 1 887 ? -16.400 -6.460 61.048 1.00 26.44 887 THR A O 1
ATOM 6831 N N . ARG A 1 888 ? -17.802 -8.025 61.812 1.00 22.84 888 ARG A N 1
ATOM 6832 C CA . ARG A 1 888 ? -18.481 -7.121 62.756 1.00 22.84 888 ARG A CA 1
ATOM 6833 C C . ARG A 1 888 ? -17.643 -6.986 64.029 1.00 22.84 888 ARG A C 1
ATOM 6835 O O . ARG A 1 888 ? -17.392 -7.985 64.697 1.00 22.84 888 ARG A O 1
ATOM 6842 N N . SER A 1 889 ? -17.337 -5.759 64.434 1.00 24.81 889 SER A N 1
ATOM 6843 C CA . SER A 1 889 ? -17.024 -5.415 65.826 1.00 24.81 889 SER A CA 1
ATOM 6844 C C . SER A 1 889 ? -17.766 -4.130 66.214 1.00 24.81 889 SER A C 1
ATOM 6846 O O . SER A 1 889 ? -18.135 -3.332 65.353 1.00 24.81 889 SER A O 1
ATOM 6848 N N . THR A 1 890 ? -18.098 -3.976 67.499 1.00 24.36 890 THR A N 1
ATOM 6849 C CA . THR A 1 890 ? -19.099 -2.994 67.955 1.00 24.36 890 THR A CA 1
ATOM 6850 C C . THR A 1 890 ? -18.707 -2.312 69.267 1.00 24.36 890 THR A C 1
ATOM 6852 O O . THR A 1 890 ? -18.887 -2.911 70.323 1.00 24.36 890 THR A O 1
ATOM 6855 N N . THR A 1 891 ? -18.266 -1.053 69.195 1.00 24.66 891 THR A N 1
ATOM 6856 C CA . THR A 1 891 ? -18.228 -0.036 70.277 1.00 24.66 891 THR A CA 1
ATOM 6857 C C . THR A 1 891 ? -17.748 1.307 69.680 1.00 24.66 891 THR A C 1
ATOM 6859 O O . THR A 1 891 ? -17.097 1.308 68.643 1.00 24.66 891 THR A O 1
ATOM 6862 N N . SER A 1 892 ? -17.912 2.486 70.297 1.00 24.53 892 SER A N 1
ATOM 6863 C CA . SER A 1 892 ? -19.150 3.164 70.740 1.00 24.53 892 SER A CA 1
ATOM 6864 C C . SER A 1 892 ? -18.824 4.559 71.324 1.00 24.53 892 SER A C 1
ATOM 6866 O O . SER A 1 892 ? -18.417 4.634 72.478 1.00 24.53 892 SER A O 1
ATOM 6868 N N . ALA A 1 893 ? -19.124 5.632 70.576 1.00 25.06 893 ALA A N 1
ATOM 6869 C CA . ALA A 1 893 ? -19.349 7.019 71.045 1.00 25.06 893 ALA A CA 1
ATOM 6870 C C . ALA A 1 893 ? -18.228 7.808 71.791 1.00 25.06 893 ALA A C 1
ATOM 6872 O O . ALA A 1 893 ? -17.274 7.255 72.319 1.00 25.06 893 ALA A O 1
ATOM 6873 N N . VAL A 1 894 ? -18.446 9.138 71.880 1.00 26.47 894 VAL A N 1
ATOM 6874 C CA . VAL A 1 894 ? -17.664 10.181 72.607 1.00 26.47 894 VAL A CA 1
ATOM 6875 C C . VAL A 1 894 ? -16.270 10.497 72.006 1.00 26.47 894 VAL A C 1
ATOM 6877 O O . VAL A 1 894 ? -15.546 9.600 71.605 1.00 26.47 894 VAL A O 1
ATOM 6880 N N . GLY A 1 895 ? -15.801 11.752 71.906 1.00 23.66 895 GLY A N 1
ATOM 6881 C CA . GLY A 1 895 ? -16.481 13.048 72.077 1.00 23.66 895 GLY A CA 1
ATOM 6882 C C . GLY A 1 895 ? -15.527 14.244 72.294 1.00 23.66 895 GLY A C 1
ATOM 6883 O O . GLY A 1 895 ? -14.636 14.179 73.127 1.00 23.66 895 GLY A O 1
ATOM 6884 N N . THR A 1 896 ? -15.789 15.357 71.590 1.00 24.45 896 THR A N 1
ATOM 6885 C CA . THR A 1 896 ? -15.361 16.758 71.868 1.00 24.45 896 THR A CA 1
ATOM 6886 C C . THR A 1 896 ? -13.869 17.152 72.010 1.00 24.45 896 THR A C 1
ATOM 6888 O O . THR A 1 896 ? -13.235 16.875 73.017 1.00 24.45 896 THR A O 1
ATOM 6891 N N . SER A 1 897 ? -13.446 18.070 71.119 1.00 24.08 897 SER A N 1
ATOM 6892 C CA . SER A 1 897 ? -12.607 19.279 71.363 1.00 24.08 897 SER A CA 1
ATOM 6893 C C . SER A 1 897 ? -11.134 19.186 71.825 1.00 24.08 897 SER A C 1
ATOM 6895 O O . SER A 1 897 ? -10.802 18.450 72.741 1.00 24.08 897 SER A O 1
ATOM 6897 N N . GLY A 1 898 ? -10.275 20.084 71.307 1.00 23.55 898 GLY A N 1
ATOM 6898 C CA . GLY A 1 898 ? -8.981 20.426 71.936 1.00 23.55 898 GLY A CA 1
ATOM 6899 C C . GLY A 1 898 ? -7.968 21.114 71.005 1.00 23.55 898 GLY A C 1
ATOM 6900 O O . GLY A 1 898 ? -7.594 20.558 69.983 1.00 23.55 898 GLY A O 1
ATOM 6901 N N . GLY A 1 899 ? -7.538 22.337 71.334 1.00 23.14 899 GLY A N 1
ATOM 6902 C CA . GLY A 1 899 ? -6.721 23.206 70.473 1.00 23.14 899 GLY A CA 1
ATOM 6903 C C . GLY A 1 899 ? -5.219 22.892 70.299 1.00 23.14 899 GLY A C 1
ATOM 6904 O O . GLY A 1 899 ? -4.606 22.132 71.041 1.00 23.14 899 GLY A O 1
ATOM 6905 N N . ARG A 1 900 ? -4.631 23.600 69.319 1.00 24.73 900 ARG A N 1
ATOM 6906 C CA . ARG A 1 900 ? -3.200 24.000 69.205 1.00 24.73 900 ARG A CA 1
ATOM 6907 C C . ARG A 1 900 ? -2.774 24.868 70.436 1.00 24.73 900 ARG A C 1
ATOM 6909 O O . ARG A 1 900 ? -3.705 25.284 71.131 1.00 24.73 900 ARG A O 1
ATOM 6916 N N . PRO A 1 901 ? -1.487 25.271 70.688 1.00 37.72 901 PRO A N 1
ATOM 6917 C CA . PRO A 1 901 ? -0.364 25.421 69.724 1.00 37.72 901 PRO A CA 1
ATOM 6918 C C . PRO A 1 901 ? 1.114 25.243 70.225 1.00 37.72 901 PRO A C 1
ATOM 6920 O O . PRO A 1 901 ? 1.362 25.076 71.410 1.00 37.72 901 PRO A O 1
ATOM 6923 N N . CYS A 1 902 ? 2.081 25.474 69.306 1.00 23.12 902 CYS A N 1
ATOM 6924 C CA . CYS A 1 902 ? 3.485 25.932 69.532 1.00 23.12 902 CYS A CA 1
ATOM 6925 C C . CYS A 1 902 ? 4.473 24.985 70.272 1.00 23.12 902 CYS A C 1
ATOM 6927 O O . CYS A 1 902 ? 4.051 24.009 70.873 1.00 23.12 902 CYS A O 1
ATOM 6929 N N . SER A 1 903 ? 5.812 25.149 70.231 1.00 24.23 903 SER A N 1
ATOM 6930 C CA . SER A 1 903 ? 6.747 26.166 69.657 1.00 24.23 903 SER A CA 1
ATOM 6931 C C . SER A 1 903 ? 8.073 25.488 69.216 1.00 24.23 903 SER A C 1
ATOM 6933 O O . SER A 1 903 ? 8.553 24.626 69.940 1.00 24.23 903 SER A O 1
ATOM 6935 N N . SER A 1 904 ? 8.643 25.732 68.020 1.00 25.38 904 SER A N 1
ATOM 6936 C CA . SER A 1 904 ? 9.774 26.663 67.702 1.00 25.38 904 SER A CA 1
ATOM 6937 C C . SER A 1 904 ? 10.887 26.785 68.767 1.00 25.38 904 SER A C 1
ATOM 6939 O O . SER A 1 904 ? 10.556 26.980 69.932 1.00 25.38 904 SER A O 1
ATOM 6941 N N . ARG A 1 905 ? 12.197 26.836 68.462 1.00 26.38 905 ARG A N 1
ATOM 6942 C CA . ARG A 1 905 ? 12.949 27.278 67.247 1.00 26.38 905 ARG A CA 1
ATOM 6943 C C . ARG A 1 905 ? 13.933 26.162 66.763 1.00 26.38 905 ARG A C 1
ATOM 6945 O O . ARG A 1 905 ? 13.666 25.018 67.104 1.00 26.38 905 ARG A O 1
ATOM 6952 N N . GLY A 1 906 ? 15.002 26.325 65.957 1.00 23.36 906 GLY A N 1
ATOM 6953 C CA . GLY A 1 906 ? 15.733 27.487 65.395 1.00 23.36 906 GLY A CA 1
ATOM 6954 C C . GLY A 1 906 ? 16.722 28.151 66.380 1.00 23.36 906 GLY A C 1
ATOM 6955 O O . GLY A 1 906 ? 16.772 27.740 67.541 1.00 23.36 906 GLY A O 1
ATOM 6956 N N . PRO A 1 907 ? 17.427 29.231 66.001 1.00 44.12 907 PRO A N 1
ATOM 6957 C CA . PRO A 1 907 ? 17.511 29.864 64.674 1.00 44.12 907 PRO A CA 1
ATOM 6958 C C . PRO A 1 907 ? 18.572 29.115 63.814 1.00 44.12 907 PRO A C 1
ATOM 6960 O O . PRO A 1 907 ? 18.681 27.906 64.003 1.00 44.12 907 PRO A O 1
ATOM 6963 N N . ASP A 1 908 ? 19.330 29.633 62.840 1.00 28.67 908 ASP A N 1
ATOM 6964 C CA . ASP A 1 908 ? 19.538 30.967 62.217 1.00 28.67 908 ASP A CA 1
ATOM 6965 C C . ASP A 1 908 ? 19.763 30.735 60.683 1.00 28.67 908 ASP A C 1
ATOM 6967 O O . ASP A 1 908 ? 19.417 29.656 60.203 1.00 28.67 908 ASP A O 1
ATOM 6971 N N . ASP A 1 909 ? 20.245 31.613 59.793 1.00 27.08 909 ASP A N 1
ATOM 6972 C CA . ASP A 1 909 ? 20.986 32.881 59.924 1.00 27.08 909 ASP A CA 1
ATOM 6973 C C . ASP A 1 909 ? 20.524 33.923 58.859 1.00 27.08 909 ASP A C 1
ATOM 6975 O O . ASP A 1 909 ? 19.332 34.205 58.721 1.00 27.08 909 ASP A O 1
ATOM 6979 N N . SER A 1 910 ? 21.455 34.535 58.119 1.00 28.95 910 SER A N 1
ATOM 6980 C CA . SER A 1 910 ? 21.336 35.851 57.480 1.00 28.95 910 SER A CA 1
ATOM 6981 C C . SER A 1 910 ? 22.256 35.960 56.242 1.00 28.95 910 SER A C 1
ATOM 6983 O O . SER A 1 910 ? 23.179 35.165 56.096 1.00 28.95 910 SER A O 1
ATOM 6985 N N . THR A 1 911 ? 22.142 36.905 55.295 1.00 30.88 911 THR A N 1
ATOM 6986 C CA . THR A 1 911 ? 21.100 37.859 54.805 1.00 30.88 911 THR A CA 1
ATOM 6987 C C . THR A 1 911 ? 21.464 38.151 53.312 1.00 30.88 911 THR A C 1
ATOM 6989 O O . THR A 1 911 ? 22.316 37.449 52.779 1.00 30.88 911 THR A O 1
ATOM 6992 N N . ASP A 1 912 ? 20.941 39.060 52.472 1.00 28.70 912 ASP A N 1
ATOM 6993 C CA . ASP A 1 912 ? 20.116 40.295 52.494 1.00 28.70 912 ASP A CA 1
ATOM 6994 C C . ASP A 1 912 ? 19.588 40.492 51.014 1.00 28.70 912 ASP A C 1
ATOM 6996 O O . ASP A 1 912 ? 19.780 39.580 50.214 1.00 28.70 912 ASP A O 1
ATOM 7000 N N . ARG A 1 913 ? 18.956 41.546 50.448 1.00 27.66 913 ARG A N 1
ATOM 7001 C CA . ARG A 1 913 ? 18.529 42.911 50.837 1.00 27.66 913 ARG A CA 1
ATOM 7002 C C . ARG A 1 913 ? 17.357 43.405 49.946 1.00 27.66 913 ARG A C 1
ATOM 7004 O O . ARG A 1 913 ? 17.036 42.814 48.925 1.00 27.66 913 ARG A O 1
ATOM 7011 N N . CYS A 1 914 ? 16.751 44.529 50.347 1.00 24.70 914 CYS A N 1
ATOM 7012 C CA . CYS A 1 914 ? 15.882 45.491 49.622 1.00 24.70 914 CYS A CA 1
ATOM 7013 C C . CYS A 1 914 ? 15.799 45.419 48.068 1.00 24.70 914 CYS A C 1
ATOM 7015 O O . CYS A 1 914 ? 16.830 45.335 47.413 1.00 24.70 914 CYS A O 1
ATOM 7017 N N . ARG A 1 915 ? 14.654 45.693 47.397 1.00 25.27 915 ARG A N 1
ATOM 7018 C CA . ARG A 1 915 ? 13.784 46.900 47.542 1.00 25.27 915 ARG A CA 1
ATOM 7019 C C . ARG A 1 915 ? 12.421 46.778 46.792 1.00 25.27 915 ARG A C 1
ATOM 7021 O O . ARG A 1 915 ? 12.274 45.968 45.889 1.00 25.27 915 ARG A O 1
ATOM 7028 N N . ARG A 1 916 ? 11.450 47.643 47.136 1.00 27.58 916 ARG A N 1
ATOM 7029 C CA . ARG A 1 916 ? 10.174 47.976 46.418 1.00 27.58 916 ARG A CA 1
ATOM 7030 C C . ARG A 1 916 ? 10.373 49.282 45.572 1.00 27.58 916 ARG A C 1
ATOM 7032 O O . ARG A 1 916 ? 11.450 49.851 45.782 1.00 27.58 916 ARG A O 1
ATOM 7039 N N . PRO A 1 917 ? 9.439 49.831 44.720 1.00 39.22 917 PRO A N 1
ATOM 7040 C CA . PRO A 1 917 ? 7.959 49.845 44.897 1.00 39.22 917 PRO A CA 1
ATOM 7041 C C . PRO A 1 917 ? 6.971 50.024 43.678 1.00 39.22 917 PRO A C 1
ATOM 7043 O O . PRO A 1 917 ? 7.316 50.533 42.626 1.00 39.22 917 PRO A O 1
ATOM 7046 N N . SER A 1 918 ? 5.679 49.734 43.937 1.00 26.31 918 SER A N 1
ATOM 7047 C CA . SER A 1 918 ? 4.428 50.495 43.603 1.00 26.31 918 SER A CA 1
ATOM 7048 C C . SER A 1 918 ? 3.973 50.959 42.189 1.00 26.31 918 SER A C 1
ATOM 7050 O O . SER A 1 918 ? 4.745 51.506 41.414 1.00 26.31 918 SER A O 1
ATOM 7052 N N . SER A 1 919 ? 2.626 51.015 42.057 1.00 27.91 919 SER A N 1
ATOM 7053 C CA . SER A 1 919 ? 1.753 51.757 41.091 1.00 27.91 919 SER A CA 1
ATOM 7054 C C . SER A 1 919 ? 1.646 51.154 39.672 1.00 27.91 919 SER A C 1
ATOM 7056 O O . SER A 1 919 ? 2.635 50.638 39.175 1.00 27.91 919 SER A O 1
ATOM 7058 N N . GLY A 1 920 ? 0.503 51.138 38.960 1.00 25.00 920 GLY A N 1
ATOM 7059 C CA . GLY A 1 920 ? -0.882 51.638 39.164 1.00 25.00 920 GLY A CA 1
ATOM 7060 C C . GLY A 1 920 ? -1.722 51.373 37.874 1.00 25.00 920 GLY A C 1
ATOM 7061 O O . GLY A 1 920 ? -1.163 50.815 36.939 1.00 25.00 920 GLY A O 1
ATOM 7062 N N . ALA A 1 921 ? -3.007 51.728 37.681 1.00 26.28 921 ALA A N 1
ATOM 7063 C CA . ALA A 1 921 ? -4.112 52.233 38.524 1.00 26.28 921 ALA A CA 1
ATOM 7064 C C . ALA A 1 921 ? -5.455 52.245 37.699 1.00 26.28 921 ALA A C 1
ATOM 7066 O O . ALA A 1 921 ? -5.472 51.751 36.580 1.00 26.28 921 ALA A O 1
ATOM 7067 N N . VAL A 1 922 ? -6.532 52.882 38.210 1.00 25.98 922 VAL A N 1
ATOM 7068 C CA . VAL A 1 922 ? -7.767 53.340 37.492 1.00 25.98 922 VAL A CA 1
ATOM 7069 C C . VAL A 1 922 ? -8.859 52.305 37.103 1.00 25.98 922 VAL A C 1
ATOM 7071 O O . VAL A 1 922 ? -8.718 51.478 36.213 1.00 25.98 922 VAL A O 1
ATOM 7074 N N . SER A 1 923 ? -10.037 52.487 37.713 1.00 27.28 923 SER A N 1
ATOM 7075 C CA . SER A 1 923 ? -11.402 52.254 37.168 1.00 27.28 923 SER A CA 1
ATOM 7076 C C . SER A 1 923 ? -12.101 53.650 37.091 1.00 27.28 923 SER A C 1
ATOM 7078 O O . SER A 1 923 ? -11.421 54.603 37.490 1.00 27.28 923 SER A O 1
ATOM 7080 N N . PRO A 1 924 ? -13.391 53.875 36.702 1.00 46.41 924 PRO A N 1
ATOM 7081 C CA . PRO A 1 924 ? -14.512 52.943 36.448 1.00 46.41 924 PRO A CA 1
ATOM 7082 C C . PRO A 1 924 ? -15.493 53.335 35.289 1.00 46.41 924 PRO A C 1
ATOM 7084 O O . PRO A 1 924 ? -15.288 54.311 34.577 1.00 46.41 924 PRO A O 1
ATOM 7087 N N . GLY A 1 925 ? -16.623 52.614 35.177 1.00 24.17 925 GLY A N 1
ATOM 7088 C CA . GLY A 1 925 ? -17.839 52.967 34.406 1.00 24.17 925 GLY A CA 1
ATOM 7089 C C . GLY A 1 925 ? -18.651 51.695 34.086 1.00 24.17 925 GLY A C 1
ATOM 7090 O O . GLY A 1 925 ? -18.099 50.809 33.452 1.00 24.17 925 GLY A O 1
ATOM 7091 N N . ALA A 1 926 ? -19.852 51.391 34.606 1.00 26.45 926 ALA A N 1
ATOM 7092 C CA . ALA A 1 926 ? -21.106 52.148 34.797 1.00 26.45 926 ALA A CA 1
ATOM 7093 C C . ALA A 1 926 ? -21.848 52.416 33.456 1.00 26.45 926 ALA A C 1
ATOM 7095 O O . ALA A 1 926 ? -21.222 52.897 32.524 1.00 26.45 926 ALA A O 1
ATOM 7096 N N . ASN A 1 927 ? -23.162 52.165 33.295 1.00 27.73 927 ASN A N 1
ATOM 7097 C CA . ASN A 1 927 ? -24.194 51.815 34.289 1.00 27.73 927 ASN A CA 1
ATOM 7098 C C . ASN A 1 927 ? -25.482 51.201 33.659 1.00 27.73 927 ASN A C 1
ATOM 7100 O O . ASN A 1 927 ? -25.759 51.490 32.503 1.00 27.73 927 ASN A O 1
ATOM 7104 N N . ALA A 1 928 ? -26.315 50.533 34.484 1.00 27.05 928 ALA A N 1
ATOM 7105 C CA . ALA A 1 928 ? -27.797 50.434 34.389 1.00 27.05 928 ALA A CA 1
ATOM 7106 C C . ALA A 1 928 ? -28.488 49.698 33.191 1.00 27.05 928 ALA A C 1
ATOM 7108 O O . ALA A 1 928 ? -27.993 49.719 32.077 1.00 27.05 928 ALA A O 1
ATOM 7109 N N . THR A 1 929 ? -29.678 49.061 33.298 1.00 27.94 929 THR A N 1
ATOM 7110 C CA . THR A 1 929 ? -30.495 48.567 34.451 1.00 27.94 929 THR A CA 1
ATOM 7111 C C . THR A 1 929 ? -31.626 47.602 34.012 1.00 27.94 929 THR A C 1
ATOM 7113 O O . THR A 1 929 ? -32.447 48.016 33.204 1.00 27.94 929 THR A O 1
ATOM 7116 N N . ALA A 1 930 ? -31.784 46.467 34.727 1.00 25.89 930 ALA A N 1
ATOM 7117 C CA . ALA A 1 930 ? -33.051 45.796 35.145 1.00 25.89 930 ALA A CA 1
ATOM 7118 C C . ALA A 1 930 ? -34.082 45.336 34.055 1.00 25.89 930 ALA A C 1
ATOM 7120 O O . ALA A 1 930 ? -33.940 45.675 32.893 1.00 25.89 930 ALA A O 1
ATOM 7121 N N . ARG A 1 931 ? -35.132 44.513 34.288 1.00 25.12 931 ARG A N 1
ATOM 7122 C CA . ARG A 1 931 ? -35.907 44.020 35.469 1.00 25.12 931 ARG A CA 1
ATOM 7123 C C . ARG A 1 931 ? -36.352 42.542 35.246 1.00 25.12 931 ARG A C 1
ATOM 7125 O O . ARG A 1 931 ? -36.704 42.205 34.127 1.00 25.12 931 ARG A O 1
ATOM 7132 N N . SER A 1 932 ? -36.206 41.600 36.197 1.00 25.06 932 SER A N 1
ATOM 7133 C CA . SER A 1 932 ? -37.216 41.076 37.175 1.00 25.06 932 SER A CA 1
ATOM 7134 C C . SER A 1 932 ? -38.606 40.672 36.610 1.00 25.06 932 SER A C 1
ATOM 7136 O O . SER A 1 932 ? -39.197 41.501 35.929 1.00 25.06 932 SER A O 1
ATOM 7138 N N . CYS A 1 933 ? -39.273 39.546 36.952 1.00 25.28 933 CYS A N 1
ATOM 7139 C CA . CYS A 1 933 ? -38.991 38.445 37.906 1.00 25.28 933 CYS A CA 1
ATOM 7140 C C . CYS A 1 933 ? -39.935 37.207 37.717 1.00 25.28 933 CYS A C 1
ATOM 7142 O O . CYS A 1 933 ? -40.893 37.267 36.956 1.00 25.28 933 CYS A O 1
ATOM 7144 N N . PHE A 1 934 ? -39.676 36.122 38.473 1.00 25.69 934 PHE A N 1
ATOM 7145 C CA . PHE A 1 934 ? -40.508 34.909 38.746 1.00 25.69 934 PHE A CA 1
ATOM 7146 C C . PHE A 1 934 ? -41.897 35.227 39.412 1.00 25.69 934 PHE A C 1
ATOM 7148 O O . PHE A 1 934 ? -42.041 36.386 39.810 1.00 25.69 934 PHE A O 1
ATOM 7155 N N . PRO A 1 935 ? -42.891 34.293 39.629 1.00 42.75 935 PRO A N 1
ATOM 7156 C CA . PRO A 1 935 ? -42.732 32.848 39.932 1.00 42.75 935 PRO A CA 1
ATOM 7157 C C . PRO A 1 935 ? -43.818 31.786 39.531 1.00 42.75 935 PRO A C 1
ATOM 7159 O O . PRO A 1 935 ? -44.923 32.055 39.078 1.00 42.75 935 PRO A O 1
ATOM 7162 N N . VAL A 1 936 ? -43.429 30.539 39.838 1.00 25.72 936 VAL A N 1
ATOM 7163 C CA . VAL A 1 936 ? -44.077 29.202 39.945 1.00 25.72 936 VAL A CA 1
ATOM 7164 C C . VAL A 1 936 ? -45.466 29.114 40.656 1.00 25.72 936 VAL A C 1
ATOM 7166 O O . VAL A 1 936 ? -45.662 29.839 41.625 1.00 25.72 936 VAL A O 1
ATOM 7169 N N . ILE A 1 937 ? -46.349 28.134 40.299 1.00 27.16 937 ILE A N 1
ATOM 7170 C CA . ILE A 1 937 ? -47.021 27.106 41.189 1.00 27.16 937 ILE A CA 1
ATOM 7171 C C . ILE A 1 937 ? -48.294 26.385 40.614 1.00 27.16 937 ILE A C 1
ATOM 7173 O O . ILE A 1 937 ? -49.283 27.008 40.257 1.00 27.16 937 ILE A O 1
ATOM 7177 N N . ARG A 1 938 ? -48.268 25.030 40.660 1.00 26.80 938 ARG A N 1
ATOM 7178 C CA . ARG A 1 938 ? -49.326 23.961 40.755 1.00 26.80 938 ARG A CA 1
ATOM 7179 C C . ARG A 1 938 ? -50.842 24.247 40.529 1.00 26.80 938 ARG A C 1
ATOM 7181 O O . ARG A 1 938 ? -51.413 25.040 41.273 1.00 26.80 938 ARG A O 1
ATOM 7188 N N . ARG A 1 939 ? -51.552 23.286 39.877 1.00 24.62 939 ARG A N 1
ATOM 7189 C CA . ARG A 1 939 ? -52.614 22.412 40.498 1.00 24.62 939 ARG A CA 1
ATOM 7190 C C . ARG A 1 939 ? -53.075 21.207 39.620 1.00 24.62 939 ARG A C 1
ATOM 7192 O O . ARG A 1 939 ? -52.432 20.915 38.624 1.00 24.62 939 ARG A O 1
ATOM 7199 N N . ARG A 1 940 ? -54.083 20.427 40.075 1.00 26.56 940 ARG A N 1
ATOM 7200 C CA . ARG A 1 940 ? -54.492 19.062 39.617 1.00 26.56 940 ARG A CA 1
ATOM 7201 C C . ARG A 1 940 ? -55.962 18.978 39.118 1.00 26.56 940 ARG A C 1
ATOM 7203 O O . ARG A 1 940 ? -56.786 19.723 39.638 1.00 26.56 940 ARG A O 1
ATOM 7210 N N . SER A 1 941 ? -56.298 17.886 38.394 1.00 26.20 941 SER A N 1
ATOM 7211 C CA . SER A 1 941 ? -57.605 17.144 38.374 1.00 26.20 941 SER A CA 1
ATOM 7212 C C . SER A 1 941 ? -58.814 17.779 37.622 1.00 26.20 941 SER A C 1
ATOM 7214 O O . SER A 1 941 ? -58.830 18.994 37.500 1.00 26.20 941 SER A O 1
ATOM 7216 N N . ARG A 1 942 ? -59.856 17.069 37.107 1.00 28.50 942 ARG A N 1
ATOM 7217 C CA . ARG A 1 942 ? -60.237 15.617 37.058 1.00 28.50 942 ARG A CA 1
ATOM 7218 C C . ARG A 1 942 ? -61.380 15.328 36.016 1.00 28.50 942 ARG A C 1
ATOM 7220 O O . ARG A 1 942 ? -62.113 16.243 35.677 1.00 28.50 942 ARG A O 1
ATOM 7227 N N . THR A 1 943 ? -61.587 14.042 35.652 1.00 26.39 943 THR A N 1
ATOM 7228 C CA . THR A 1 943 ? -62.860 13.331 35.249 1.00 26.39 943 THR A CA 1
ATOM 7229 C C . THR A 1 943 ? -63.703 13.666 33.981 1.00 26.39 943 THR A C 1
ATOM 7231 O O . THR A 1 943 ? -64.524 14.568 34.050 1.00 26.39 943 THR A O 1
ATOM 7234 N N . SER A 1 944 ? -63.647 12.770 32.959 1.00 31.11 944 SER A N 1
ATOM 7235 C CA . SER A 1 944 ? -64.721 11.855 32.410 1.00 31.11 944 SER A CA 1
ATOM 7236 C C . SER A 1 944 ? -66.079 12.405 31.862 1.00 31.11 944 SER A C 1
ATOM 7238 O O . SER A 1 944 ? -66.384 13.545 32.190 1.00 31.11 944 SER A O 1
ATOM 7240 N N . PRO A 1 945 ? -66.964 11.630 31.148 1.00 55.00 945 PRO A N 1
ATOM 7241 C CA . PRO A 1 945 ? -66.997 10.153 30.949 1.00 55.00 945 PRO A CA 1
ATOM 7242 C C . PRO A 1 945 ? -67.428 9.559 29.562 1.00 55.00 945 PRO A C 1
ATOM 7244 O O . PRO A 1 945 ? -67.909 10.269 28.688 1.00 55.00 945 PRO A O 1
ATOM 7247 N N . PHE A 1 946 ? -67.364 8.206 29.484 1.00 29.75 946 PHE A N 1
ATOM 7248 C CA . PHE A 1 946 ? -67.970 7.263 28.496 1.00 29.75 946 PHE A CA 1
ATOM 7249 C C . PHE A 1 946 ? -67.368 7.206 27.066 1.00 29.75 946 PHE A C 1
ATOM 7251 O O . PHE A 1 946 ? -66.722 8.159 26.655 1.00 29.75 946 PHE A O 1
ATOM 7258 N N . SER A 1 947 ? -67.568 6.165 26.226 1.00 30.42 947 SER A N 1
ATOM 7259 C CA . SER A 1 947 ? -67.751 4.680 26.354 1.00 30.42 947 SER A CA 1
ATOM 7260 C C . SER A 1 947 ? -67.733 4.060 24.918 1.00 30.42 947 SER A C 1
ATOM 7262 O O . SER A 1 947 ? -67.754 4.822 23.957 1.00 30.42 947 SER A O 1
ATOM 7264 N N . THR A 1 948 ? -67.688 2.749 24.606 1.00 30.55 948 THR A N 1
ATOM 7265 C CA . THR A 1 948 ? -67.643 1.463 25.360 1.00 30.55 948 THR A CA 1
ATOM 7266 C C . THR A 1 948 ? -66.298 0.728 25.066 1.00 30.55 948 THR A C 1
ATOM 7268 O O . THR A 1 948 ? -65.288 1.408 25.192 1.00 30.55 948 THR A O 1
ATOM 7271 N N . GLY A 1 949 ? -66.094 -0.569 24.735 1.00 26.97 949 GLY A N 1
ATOM 7272 C CA . GLY A 1 949 ? -66.936 -1.776 24.537 1.00 26.97 949 GLY A CA 1
ATOM 7273 C C . GLY A 1 949 ? -66.099 -3.034 24.175 1.00 26.97 949 GLY A C 1
ATOM 7274 O O . GLY A 1 949 ? -64.926 -2.908 23.832 1.00 26.97 949 GLY A O 1
ATOM 7275 N N . SER A 1 950 ? -66.647 -4.257 24.309 1.00 29.22 950 SER A N 1
ATOM 7276 C CA . SER A 1 950 ? -65.980 -5.584 24.094 1.00 29.22 950 SER A CA 1
ATOM 7277 C C . SER A 1 950 ? -67.046 -6.722 24.015 1.00 29.22 950 SER A C 1
ATOM 7279 O O . SER A 1 950 ? -68.215 -6.365 24.191 1.00 29.22 950 SER A O 1
ATOM 7281 N N . PRO A 1 951 ? -66.757 -8.052 23.857 1.00 51.47 951 PRO A N 1
ATOM 7282 C CA . PRO A 1 951 ? -65.475 -8.790 23.687 1.00 51.47 951 PRO A CA 1
ATOM 7283 C C . PRO A 1 951 ? -65.472 -9.938 22.614 1.00 51.47 951 PRO A C 1
ATOM 7285 O O . PRO A 1 951 ? -66.506 -10.241 22.027 1.00 51.47 951 PRO A O 1
ATOM 7288 N N . GLY A 1 952 ? -64.353 -10.680 22.449 1.00 31.34 952 GLY A N 1
ATOM 7289 C CA . GLY A 1 952 ? -64.353 -12.060 21.883 1.00 31.34 952 GLY A CA 1
ATOM 7290 C C . GLY A 1 952 ? -63.144 -12.470 20.993 1.00 31.34 952 GLY A C 1
ATOM 7291 O O . GLY A 1 952 ? -62.866 -11.742 20.047 1.00 31.34 952 GLY A O 1
ATOM 7292 N N . PRO A 1 953 ? -62.433 -13.608 21.227 1.00 57.84 953 PRO A N 1
ATOM 7293 C CA . PRO A 1 953 ? -61.218 -13.993 20.461 1.00 57.84 953 PRO A CA 1
ATOM 7294 C C . PRO A 1 953 ? -61.215 -15.416 19.826 1.00 57.84 953 PRO A C 1
ATOM 7296 O O . PRO A 1 953 ? -61.977 -16.262 20.294 1.00 57.84 953 PRO A O 1
ATOM 7299 N N . ARG A 1 954 ? -60.278 -15.715 18.880 1.00 29.97 954 ARG A N 1
ATOM 7300 C CA . ARG A 1 954 ? -59.342 -16.902 18.862 1.00 29.97 954 ARG A CA 1
ATOM 7301 C C . ARG A 1 954 ? -58.660 -17.291 17.505 1.00 29.97 954 ARG A C 1
ATOM 7303 O O . ARG A 1 954 ? -59.328 -17.694 16.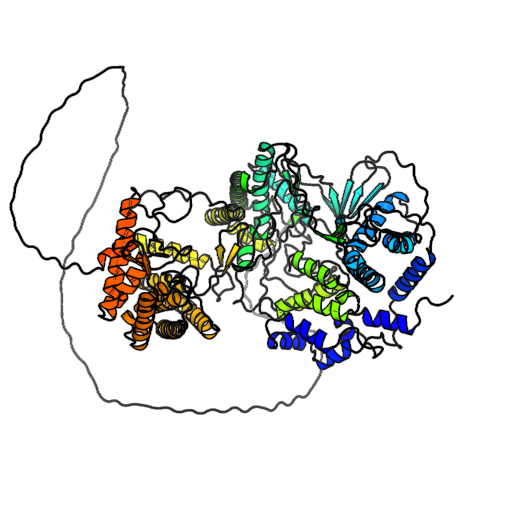568 1.00 29.97 954 ARG A O 1
ATOM 7310 N N . THR A 1 955 ? -57.313 -17.306 17.513 1.00 28.62 955 THR A N 1
ATOM 7311 C CA . THR A 1 955 ? -56.345 -18.356 17.041 1.00 28.62 955 THR A CA 1
ATOM 7312 C C . THR A 1 955 ? -56.282 -18.964 15.606 1.00 28.62 955 THR A C 1
ATOM 7314 O O . THR A 1 955 ? -57.129 -19.774 15.246 1.00 28.62 955 THR A O 1
ATOM 7317 N N . CYS A 1 956 ? -55.075 -18.840 15.003 1.00 25.28 956 CYS A N 1
ATOM 7318 C CA . CYS A 1 956 ? -54.160 -19.915 14.502 1.00 25.28 956 CYS A CA 1
ATOM 7319 C C . CYS A 1 956 ? -54.121 -20.456 13.038 1.00 25.28 956 CYS A C 1
ATOM 7321 O O . CYS A 1 956 ? -55.137 -20.814 12.459 1.00 25.28 956 CYS A O 1
ATOM 7323 N N . ARG A 1 957 ? -52.857 -20.733 12.619 1.00 25.83 957 ARG A N 1
ATOM 7324 C CA . ARG A 1 957 ? -52.309 -21.608 11.533 1.00 25.83 957 ARG A CA 1
ATOM 7325 C C . ARG A 1 957 ? -52.433 -21.088 10.081 1.00 25.83 957 ARG A C 1
ATOM 7327 O O . ARG A 1 957 ? -53.454 -20.522 9.726 1.00 25.83 957 ARG A O 1
ATOM 7334 N N . CYS A 1 958 ? -51.346 -21.026 9.288 1.00 25.69 958 CYS A N 1
ATOM 7335 C CA . CYS A 1 958 ? -50.518 -22.102 8.669 1.00 25.69 958 CYS A CA 1
ATOM 7336 C C . CYS A 1 958 ? -51.338 -22.899 7.625 1.00 25.69 958 CYS A C 1
ATOM 7338 O O . CYS A 1 958 ? -52.457 -23.293 7.931 1.00 25.69 958 CYS A O 1
ATOM 7340 N N . ASP A 1 959 ? -50.876 -23.138 6.389 1.00 26.86 959 ASP A N 1
ATOM 7341 C CA . ASP A 1 959 ? -49.575 -23.750 6.051 1.00 26.86 959 ASP A CA 1
ATOM 7342 C C . ASP A 1 959 ? -49.050 -23.452 4.606 1.00 26.86 959 ASP A C 1
ATOM 7344 O O . ASP A 1 959 ? -49.673 -22.737 3.826 1.00 26.86 959 ASP A O 1
ATOM 7348 N N . THR A 1 960 ? -47.884 -24.034 4.300 1.00 29.48 960 THR A N 1
ATOM 7349 C CA . THR A 1 960 ? -47.094 -24.185 3.052 1.00 29.48 960 THR A CA 1
ATOM 7350 C C . THR A 1 960 ? -47.796 -24.264 1.674 1.00 29.48 960 THR A C 1
ATOM 7352 O O . THR A 1 960 ? -48.926 -24.721 1.533 1.00 29.48 960 THR A O 1
ATOM 7355 N N . GLY A 1 961 ? -47.049 -23.934 0.597 1.00 26.03 961 GLY A N 1
ATOM 7356 C CA . GLY A 1 961 ? -47.502 -24.137 -0.795 1.00 26.03 961 GLY A CA 1
ATOM 7357 C C . GLY A 1 961 ? -46.507 -23.780 -1.920 1.00 26.03 961 GLY A C 1
ATOM 7358 O O . GLY A 1 961 ? -46.733 -22.833 -2.667 1.00 26.03 961 GLY A O 1
ATOM 7359 N N . THR A 1 962 ? -45.411 -24.530 -2.098 1.00 28.61 962 THR A N 1
ATOM 7360 C CA . THR A 1 962 ? -44.473 -24.317 -3.229 1.00 28.61 962 THR A CA 1
ATOM 7361 C C . THR A 1 962 ? -44.963 -24.931 -4.552 1.00 28.61 962 THR A C 1
ATOM 7363 O O . THR A 1 962 ? -45.504 -26.037 -4.542 1.00 28.61 962 THR A O 1
ATOM 7366 N N . ARG A 1 963 ? -44.639 -24.308 -5.707 1.00 27.11 963 ARG A N 1
ATOM 7367 C CA . ARG A 1 963 ? -43.774 -24.919 -6.761 1.00 27.11 963 ARG A CA 1
ATOM 7368 C C . ARG A 1 963 ? -43.555 -24.075 -8.030 1.00 27.11 963 ARG A C 1
ATOM 7370 O O . ARG A 1 963 ? -44.430 -23.375 -8.517 1.00 27.11 963 ARG A O 1
ATOM 7377 N N . ARG A 1 964 ? -42.356 -24.249 -8.606 1.00 27.66 964 ARG A N 1
ATOM 7378 C CA . ARG A 1 964 ? -41.902 -23.746 -9.919 1.00 27.66 964 ARG A CA 1
ATOM 7379 C C . ARG A 1 964 ? -42.559 -24.502 -11.091 1.00 27.66 964 ARG A C 1
ATOM 7381 O O . ARG A 1 964 ? -42.660 -25.726 -11.008 1.00 27.66 964 ARG A O 1
ATOM 7388 N N . ARG A 1 965 ? -42.785 -23.821 -12.228 1.00 26.50 965 ARG A N 1
ATOM 7389 C CA . ARG A 1 965 ? -42.301 -24.147 -13.608 1.00 26.50 965 ARG A CA 1
ATOM 7390 C C . ARG A 1 965 ? -42.883 -23.107 -14.602 1.00 26.50 965 ARG A C 1
ATOM 7392 O O . ARG A 1 965 ? -44.061 -22.822 -14.479 1.00 26.50 965 ARG A O 1
ATOM 7399 N N . CYS A 1 966 ? -42.194 -22.428 -15.534 1.00 23.56 966 CYS A N 1
ATOM 7400 C CA . CYS A 1 966 ? -40.922 -22.569 -16.282 1.00 23.56 966 CYS A CA 1
ATOM 7401 C C . CYS A 1 966 ? -41.132 -22.999 -17.757 1.00 23.56 966 CYS A C 1
ATOM 7403 O O . CYS A 1 966 ? -41.716 -24.053 -18.000 1.00 23.56 966 CYS A O 1
ATOM 7405 N N . ARG A 1 967 ? -40.548 -22.222 -18.700 1.00 26.75 967 ARG A N 1
ATOM 7406 C CA . ARG A 1 967 ? -40.578 -22.350 -20.188 1.00 26.75 967 ARG A CA 1
ATOM 7407 C C . ARG A 1 967 ? -41.946 -21.984 -20.820 1.00 26.75 967 ARG A C 1
ATOM 7409 O O . ARG A 1 967 ? -42.951 -22.007 -20.128 1.00 26.75 967 ARG A O 1
ATOM 7416 N N . VAL A 1 968 ? -42.050 -21.550 -22.087 1.00 25.25 968 VAL A N 1
ATOM 7417 C CA . VAL A 1 968 ? -41.203 -21.761 -23.291 1.00 25.25 968 VAL A CA 1
ATOM 7418 C C . VAL A 1 968 ? -40.968 -20.457 -24.095 1.00 25.25 968 VAL A C 1
ATOM 7420 O O . VAL A 1 968 ? -41.854 -19.614 -24.170 1.00 25.25 968 VAL A O 1
ATOM 7423 N N . ARG A 1 969 ? -39.787 -20.309 -24.732 1.00 30.08 969 ARG A N 1
ATOM 7424 C CA . ARG A 1 969 ? -39.486 -19.284 -25.764 1.00 30.08 969 ARG A CA 1
ATOM 7425 C C . ARG A 1 969 ? -40.061 -19.684 -27.132 1.00 30.08 969 ARG A C 1
ATOM 7427 O O . ARG A 1 969 ? -39.953 -20.848 -27.506 1.00 30.08 969 ARG A O 1
ATOM 7434 N N . CYS A 1 970 ? -40.452 -18.710 -27.951 1.00 24.61 970 CYS A N 1
ATOM 7435 C CA . CYS A 1 970 ? -40.335 -18.800 -29.413 1.00 24.61 970 CYS A CA 1
ATOM 7436 C C . CYS A 1 970 ? -39.794 -17.474 -29.964 1.00 24.61 970 CYS A C 1
ATOM 7438 O O . CYS A 1 970 ? -40.181 -16.412 -29.484 1.00 24.61 970 CYS A O 1
ATOM 7440 N N . CYS A 1 971 ? -38.895 -17.551 -30.947 1.00 28.77 971 CYS A N 1
ATOM 7441 C CA . CYS A 1 971 ? -38.257 -16.400 -31.588 1.00 28.77 971 CYS A CA 1
ATOM 7442 C C . CYS A 1 971 ? -38.481 -16.449 -33.105 1.00 28.77 971 CYS A C 1
ATOM 7444 O O . CYS A 1 971 ? -38.351 -17.515 -33.702 1.00 28.77 971 CYS A O 1
ATOM 7446 N N . SER A 1 972 ? -38.721 -15.289 -33.716 1.00 25.95 972 SER A N 1
ATOM 7447 C CA . SER A 1 972 ? -38.652 -15.040 -35.166 1.00 25.95 972 SER A CA 1
ATOM 7448 C C . SER A 1 972 ? -38.618 -13.510 -35.358 1.00 25.95 972 SER A C 1
ATOM 7450 O O . SER A 1 972 ? -39.565 -12.846 -34.951 1.00 25.95 972 SER A O 1
ATOM 7452 N N . SER A 1 973 ? -37.468 -12.909 -35.698 1.00 27.50 973 SER A N 1
ATOM 7453 C CA . SER A 1 973 ? -37.041 -12.560 -37.078 1.00 27.50 973 SER A CA 1
ATOM 7454 C C . SER A 1 973 ? -37.713 -11.286 -37.632 1.00 27.50 973 SER A C 1
ATOM 7456 O O . SER A 1 973 ? -38.928 -11.185 -37.534 1.00 27.50 973 SER A O 1
ATOM 7458 N N . ASP A 1 974 ? -37.057 -10.342 -38.320 1.00 30.06 974 ASP A N 1
ATOM 7459 C CA . ASP A 1 974 ? -35.632 -10.082 -38.641 1.00 30.06 974 ASP A CA 1
ATOM 7460 C C . ASP A 1 974 ? -35.537 -8.665 -39.301 1.00 30.06 974 ASP A C 1
ATOM 7462 O O . ASP A 1 974 ? -36.549 -8.197 -39.822 1.00 30.06 974 ASP A O 1
ATOM 7466 N N . ARG A 1 975 ? -34.337 -8.046 -39.381 1.00 27.36 975 ARG A N 1
ATOM 7467 C CA . ARG A 1 975 ? -33.968 -6.801 -40.146 1.00 27.36 975 ARG A CA 1
ATOM 7468 C C . ARG A 1 975 ? -34.547 -5.471 -39.585 1.00 27.36 975 ARG A C 1
ATOM 7470 O O . ARG A 1 975 ? -35.692 -5.431 -39.164 1.00 27.36 975 ARG A O 1
ATOM 7477 N N . ARG A 1 976 ? -33.805 -4.357 -39.387 1.00 27.88 976 ARG A N 1
ATOM 7478 C CA . ARG A 1 976 ? -32.914 -3.534 -40.269 1.00 27.88 976 ARG A CA 1
ATOM 7479 C C . ARG A 1 976 ? -33.665 -3.028 -41.521 1.00 27.88 976 ARG A C 1
ATOM 7481 O O . ARG A 1 976 ? -34.120 -3.874 -42.277 1.00 27.88 976 ARG A O 1
ATOM 7488 N N . GLY A 1 977 ? -33.818 -1.743 -41.877 1.00 25.45 977 GLY A N 1
ATOM 7489 C CA . GLY A 1 977 ? -33.374 -0.386 -41.445 1.00 25.45 977 GLY A CA 1
ATOM 7490 C C . GLY A 1 977 ? -33.571 0.571 -42.669 1.00 25.45 977 GLY A C 1
ATOM 7491 O O . GLY A 1 977 ? -34.099 0.068 -43.665 1.00 25.45 977 GLY A O 1
ATOM 7492 N N . PRO A 1 978 ? -33.121 1.851 -42.735 1.00 46.16 978 PRO A N 1
ATOM 7493 C CA . PRO A 1 978 ? -32.682 2.817 -41.708 1.00 46.16 978 PRO A CA 1
ATOM 7494 C C . PRO A 1 978 ? -33.292 4.263 -41.859 1.00 46.16 978 PRO A C 1
ATOM 7496 O O . PRO A 1 978 ? -34.047 4.531 -42.783 1.00 46.16 978 PRO A O 1
ATOM 7499 N N . GLU A 1 979 ? -32.876 5.183 -40.970 1.00 28.59 979 GLU A N 1
ATOM 7500 C CA . GLU A 1 979 ? -32.570 6.633 -41.178 1.00 28.59 979 GLU A CA 1
ATOM 7501 C C . GLU A 1 979 ? -33.576 7.762 -41.581 1.00 28.59 979 GLU A C 1
ATOM 7503 O O . GLU A 1 979 ? -34.321 7.684 -42.548 1.00 28.59 979 GLU A O 1
ATOM 7508 N N . ILE A 1 980 ? -33.375 8.906 -40.883 1.00 26.66 980 ILE A N 1
ATOM 7509 C CA . ILE A 1 980 ? -33.556 10.341 -41.251 1.00 26.66 980 ILE A CA 1
ATOM 7510 C C . ILE A 1 980 ? -34.977 10.949 -41.393 1.00 26.66 980 ILE A C 1
ATOM 7512 O O . ILE A 1 980 ? -35.804 10.512 -42.184 1.00 26.66 980 ILE A O 1
ATOM 7516 N N . GLY A 1 981 ? -35.173 12.106 -40.728 1.00 23.75 981 GLY A N 1
ATOM 7517 C CA . GLY A 1 981 ? -36.175 13.136 -41.072 1.00 23.75 981 GLY A CA 1
ATOM 7518 C C . GLY A 1 981 ? -37.234 13.413 -39.992 1.00 23.75 981 GLY A C 1
ATOM 7519 O O . GLY A 1 981 ? -38.154 12.623 -39.818 1.00 23.75 981 GLY A O 1
ATOM 7520 N N . GLY A 1 982 ? -37.134 14.547 -39.284 1.00 24.02 982 GLY A N 1
ATOM 7521 C CA . GLY A 1 982 ? -38.094 14.965 -38.243 1.00 24.02 982 GLY A CA 1
ATOM 7522 C C . GLY A 1 982 ? -38.963 16.169 -38.632 1.00 24.02 982 GLY A C 1
ATOM 7523 O O . GLY A 1 982 ? -38.714 16.802 -39.656 1.00 24.02 982 GLY A O 1
ATOM 7524 N N . PHE A 1 983 ? -39.956 16.500 -37.794 1.00 23.92 983 PHE A N 1
ATOM 7525 C CA . PHE A 1 983 ? -40.734 17.747 -37.861 1.00 23.92 983 PHE A CA 1
ATOM 7526 C C . PHE A 1 983 ? -41.277 18.159 -36.472 1.00 23.92 983 PHE A C 1
ATOM 7528 O O . PHE A 1 983 ? -41.941 17.373 -35.801 1.00 23.92 983 PHE A O 1
ATOM 7535 N N . ASP A 1 984 ? -40.947 19.391 -36.077 1.00 25.91 984 ASP A N 1
ATOM 7536 C CA . ASP A 1 984 ? -41.726 20.433 -35.371 1.00 25.91 984 ASP A CA 1
ATOM 7537 C C . ASP A 1 984 ? -43.192 20.166 -34.923 1.00 25.91 984 ASP A C 1
ATOM 7539 O O . ASP A 1 984 ? -43.946 19.487 -35.613 1.00 25.91 984 ASP A O 1
ATOM 7543 N N . SER A 1 985 ? -43.750 20.810 -33.875 1.00 26.95 985 SER A N 1
ATOM 7544 C CA . SER A 1 985 ? -43.227 21.802 -32.893 1.00 26.95 985 SER A CA 1
ATOM 7545 C C . SER A 1 985 ? -44.293 22.174 -31.814 1.00 26.95 985 SER A C 1
ATOM 7547 O O . SER A 1 985 ? -45.377 21.598 -31.784 1.00 26.95 985 SER A O 1
ATOM 7549 N N . ILE A 1 986 ? -43.998 23.204 -30.992 1.00 26.38 986 ILE A N 1
ATOM 7550 C CA . ILE A 1 986 ? -44.898 24.032 -30.142 1.00 26.38 986 ILE A CA 1
ATOM 7551 C C . ILE A 1 986 ? -45.306 23.456 -28.769 1.00 26.38 986 ILE A C 1
ATOM 7553 O O . ILE A 1 986 ? -46.313 22.768 -28.622 1.00 26.38 986 ILE A O 1
ATOM 7557 N N . ASN A 1 987 ? -44.643 23.948 -27.711 1.00 24.72 987 ASN A N 1
ATOM 7558 C CA . ASN A 1 987 ? -45.257 24.993 -26.870 1.00 24.72 987 ASN A CA 1
ATOM 7559 C C . ASN A 1 987 ? -44.219 25.771 -26.036 1.00 24.72 987 ASN A C 1
ATOM 7561 O O . ASN A 1 987 ? -43.220 25.211 -25.592 1.00 24.72 987 ASN A O 1
ATOM 7565 N N . THR A 1 988 ? -44.441 27.071 -25.823 1.00 25.02 988 THR A N 1
ATOM 7566 C CA . THR A 1 988 ? -43.570 27.964 -25.024 1.00 25.02 988 THR A CA 1
ATOM 7567 C C . THR A 1 988 ? -44.397 29.158 -24.537 1.00 25.02 988 THR A C 1
ATOM 7569 O O . THR A 1 988 ? -45.363 29.538 -25.201 1.00 25.02 988 THR A O 1
ATOM 7572 N N . PRO A 1 989 ? -44.069 29.745 -23.375 1.00 30.86 989 PRO A N 1
ATOM 7573 C CA . PRO A 1 989 ? -43.561 31.127 -23.398 1.00 30.86 989 PRO A CA 1
ATOM 7574 C C . PRO A 1 989 ? -42.473 31.388 -22.329 1.00 30.86 989 PRO A C 1
ATOM 7576 O O . PRO A 1 989 ? -42.445 30.701 -21.317 1.00 30.86 989 PRO A O 1
ATOM 7579 N N . VAL A 1 990 ? -41.616 32.414 -22.354 1.00 23.36 990 VAL A N 1
ATOM 7580 C CA . VAL A 1 990 ? -41.040 33.360 -23.341 1.00 23.36 990 VAL A CA 1
ATOM 7581 C C . VAL A 1 990 ? -40.433 34.490 -22.491 1.00 23.36 990 VAL A C 1
ATOM 7583 O O . VAL A 1 990 ? -41.129 35.045 -21.643 1.00 23.36 990 VAL A O 1
ATOM 7586 N N . SER A 1 991 ? -39.187 34.881 -22.761 1.00 20.97 991 SER A N 1
ATOM 7587 C CA . SER A 1 991 ? -38.675 36.235 -22.488 1.00 20.97 991 SER A CA 1
ATOM 7588 C C . SER A 1 991 ? -37.394 36.470 -23.298 1.00 20.97 991 SER A C 1
ATOM 7590 O O . SER A 1 991 ? -36.363 35.869 -23.000 1.00 20.97 991 SER A O 1
ATOM 7592 N N . MET A 1 992 ? -37.480 37.303 -24.337 1.00 22.00 992 MET A N 1
ATOM 7593 C CA . MET A 1 992 ? -36.333 37.850 -25.086 1.00 22.00 992 MET A CA 1
ATOM 7594 C C . MET A 1 992 ? -35.876 39.171 -24.395 1.00 22.00 992 MET A C 1
ATOM 7596 O O . MET A 1 992 ? -36.461 39.541 -23.379 1.00 22.00 992 MET A O 1
ATOM 7600 N N . ASP A 1 993 ? -34.777 39.851 -24.740 1.00 22.38 993 ASP A N 1
ATOM 7601 C CA . ASP A 1 993 ? -34.495 40.517 -26.026 1.00 22.38 993 ASP A CA 1
ATOM 7602 C C . ASP A 1 993 ? -32.998 40.608 -26.389 1.00 22.38 993 ASP A C 1
ATOM 7604 O O . ASP A 1 993 ? -32.110 40.294 -25.596 1.00 22.38 993 ASP A O 1
ATOM 7608 N N . LEU A 1 994 ? -32.731 41.011 -27.639 1.00 22.67 994 LEU A N 1
ATOM 7609 C CA . LEU A 1 994 ? -31.424 40.969 -28.302 1.00 22.67 994 LEU A CA 1
ATOM 7610 C C . LEU A 1 994 ? -30.753 42.343 -28.488 1.00 22.67 994 LEU A C 1
ATOM 7612 O O . LEU A 1 994 ? -31.399 43.352 -28.751 1.00 22.67 994 LEU A O 1
ATOM 7616 N N . LEU A 1 995 ? -29.418 42.291 -28.430 1.00 23.53 995 LEU A N 1
ATOM 7617 C CA . LEU A 1 995 ? -28.391 43.112 -29.094 1.00 23.53 995 LEU A CA 1
ATOM 7618 C C . LEU A 1 995 ? -28.804 44.329 -29.952 1.00 23.53 995 LEU A C 1
ATOM 7620 O O . LEU A 1 995 ? -29.570 44.227 -30.909 1.00 23.53 995 LEU A O 1
ATOM 7624 N N . SER A 1 996 ? -28.050 45.421 -29.783 1.00 20.50 996 SER A N 1
ATOM 7625 C CA . SER A 1 996 ? -27.627 46.301 -30.888 1.00 20.50 996 SER A CA 1
ATOM 7626 C C . SER A 1 996 ? -26.287 46.981 -30.567 1.00 20.50 996 SER A C 1
ATOM 7628 O O . SER A 1 996 ? -26.156 47.632 -29.534 1.00 20.50 996 SER A O 1
ATOM 7630 N N . CYS A 1 997 ? -25.308 46.817 -31.462 1.00 20.22 997 CYS A N 1
ATOM 7631 C CA . CYS A 1 997 ? -24.018 47.530 -31.487 1.00 20.22 997 CYS A CA 1
ATOM 7632 C C . CYS A 1 997 ? -24.192 48.937 -32.124 1.00 20.22 997 CYS A C 1
ATOM 7634 O O . CYS A 1 997 ? -25.261 49.205 -32.687 1.00 20.22 997 CYS A O 1
ATOM 7636 N N . PRO A 1 998 ? -23.218 49.867 -32.017 1.00 29.44 998 PRO A N 1
ATOM 7637 C CA . PRO A 1 998 ? -21.897 49.744 -32.662 1.00 29.44 998 PRO A CA 1
ATOM 7638 C C . PRO A 1 998 ? -20.761 49.340 -31.719 1.00 29.44 998 PRO A C 1
ATOM 7640 O O . PRO A 1 998 ? -20.571 50.039 -30.703 1.00 29.44 998 PRO A O 1
#

pLDDT: mean 72.42, std 23.13, range [20.22, 98.19]